Protein 9CB6 (pdb70)

Foldseek 3Di:
DVLLVVLVVCLLVQLLLQLLQLVHNVLSNVLSVVLNVVVVPDDDDPPPVDRSNLVSLLSSLVVCVVDPVPPQDPPQLSLLCCCQVVVDALPSSCSSNVHHSVVSVVSPVSNVVVLLVDDEFEEEEAAQPPVVVVVLQVLNVVSVYHYQYYHPHPVCVVVSCVVPNTQEYEYEPPDDPPCPCVVVQVVVCVVPVVHQYEYEDQCSSVQSDSPDDHHNHYAHPVGDSSNSSSRVSSRVVSTD/DDLLVVLVVCLLVQLLLQLLQVVHSVLSNVLSVVLNVVVVPDPDDPRVVDRNNLVSLLSSLVVCVVDPSVLQPPPQLSLLCCCFVVVDALPSSCSSNVHHSVVSVVSPVSNVVVLLVDDEWEEEEEAQPVVVVVVLQVLSVVSVYHYQYYHNDPVCVVVSCVVPNTQEYEYEPPDDPDPPCPVVQVVVCVSVVLHQYEYEDQCSSVQRPSPHDHHSHYAHPVGDSSNSSSRCSSRSVPGD/DPVVLLVQLPVLLLVQLLLQLLQLVHSVLSNVLSVVLSVVVVPDPDDDPPDGSNLVSLLSSLVVCVVDPSPPQDPPQLSLLCCCQVVVDALPSSCSSNVHHSVVSVVSPVSNVVVQLVDDEWEEEEEAQDVVV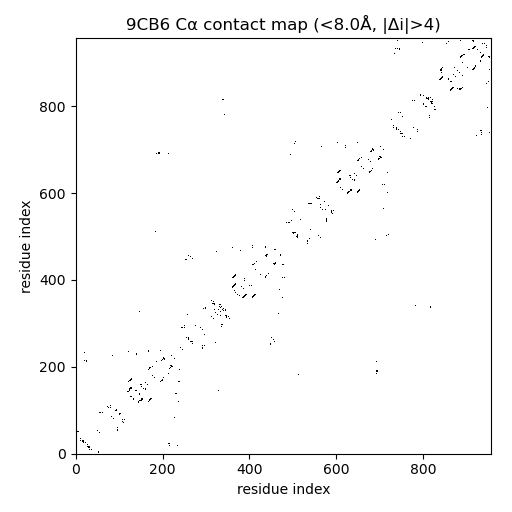VVVLQVLSVVSVYHYQYYHPHPVCVVVSCVVPNTQEYEYEPPDDPPCPCPVVQVVVCVVPVLHQYEYEDQCSSVQSPSPDRHHSHYAHPVGDSSNSSSRCSSRSVSTD/DPLVVLPVLLLVQLLLQLLQLVHNVLSNVLSVVLVVVVVVDPDPDDDSNLVSLLSSLVVCVVDHNPPADPPQLSLLLCCQVVVDALPSSCSSNVHHSVVSVVSPVSNVVVLLVDDEWEEEEAAQDVVVVVVLQVLSVVSVYHYQYYHPHPVCVVVSCVVPNTQEYEYEPPQPPDDVCPVVQVVSCVVPVLHQYEYEEQCSSVQSDSPDDHHNHYAHPVGDSSNSSSRCSSRSVSGD

Secondary structure (DSSP, 8-state):
--HHHHHHTTHHHHHHHHHHHHS-HHHHHHHHHHHHHHHHHS-S-S-SSS-HHHHHHHHHHHHHTT-----SPTTHHHHHHHHHTS---HHHHHHHHTS-HHHHHHHHHHHHHHHTTPPP-EEEEE-SSHHHHHHHHHHHHHTT-EEEEEESSHHHHHHHHHHS--S-EEE-----SSSSTHHHHHHHHHHTTTS-EEEEES-GGGG--TTS---SEEEESSP-HHHHHHHHHHHTTS--/--HHHHHHHTHHHHHHHHHHHHS-HHHHHHHHHHHHHHHHH------TTS-HHHHHHHHHHHHHTT-----SPTTHHHHHHHHHHS---HHHHHHHHTS-HHHHHHHHHHHHHHHTTPPP-EEEEE-SSHHHHHHHHHHHHHTT-EEEEEESSHHHHHHHHHHS--SEEEE-----SSSTTHHHHHHHHHHTTTS-EEEEES-GGGG-SSSS---SEEEESSP-HHHHHHHHHHHHHT--/-TTHHHHTTSSSHHHHHHHHHHHHS-HHHHHHHHHHHHHHHHH------SS-HHHHHHHHHHHHHTT-----SPTTHHHHHHHHHTS---HHHHHHHHTS-HHHHHHHHHHHHHHHHTPPP-EEEEE-SSHHHHHHHHHHHHHTT-EEEEEESSHHHHHHHHHHS--SEEEE-----TTS-THHHHHHHHHHTTTS-EEEEES-GGGG--TTS---SEEEESSP-HHHHHHHHHHHHHT--/--TTTTSSSHHHHHHHHHHHHS-HHHHHHHHHHHHHHHHH-------HHHHHHHHHHHHHHH-----SPTTHHHHHHHHHTS---HHHHHHHHTS-HHHHHHHHHHHHHHHTTPPP-EEEEE-SSHHHHHHHHHHHHHTT-EEEEEESSHHHHHHHHHHS--SEEEE-----SSSSTHHHHHHHHHHTTTS-EEEEES-GGGG-STTS---SEEEESS--HHHHHHHHHHHHHT--

B-factor: mean 59.07, std 18.43, range [18.22, 122.71]

Solvent-accessible surface area: 45504 Å² total; per-residue (Å²): 153,112,46,50,92,35,10,42,69,3,23,31,64,0,40,20,0,0,1,8,18,19,17,99,20,140,43,0,14,49,15,0,36,128,13,21,109,42,49,123,82,65,112,70,108,87,53,218,87,30,105,24,82,19,6,0,0,14,19,0,6,67,74,45,111,186,108,30,86,138,178,47,57,93,61,2,20,24,0,10,3,0,76,11,29,28,55,15,66,25,113,60,0,3,34,0,11,83,40,76,46,125,46,0,41,86,34,20,96,30,1,88,134,17,29,91,121,55,129,69,11,81,0,0,2,4,2,76,73,36,81,28,2,20,27,0,0,18,10,0,38,117,36,46,11,48,2,23,6,5,0,86,63,106,142,49,0,77,126,18,3,140,119,47,104,2,24,0,0,0,0,4,38,74,36,37,82,102,58,87,24,70,66,15,4,45,41,0,29,15,51,4,44,91,23,16,9,0,2,5,6,41,59,18,90,68,14,5,37,35,136,90,47,10,2,13,10,7,0,46,51,125,61,122,84,90,7,0,67,1,7,0,22,8,0,34,109,74,26,140,218,82,41,59,83,38,8,43,72,6,26,32,61,0,36,20,0,0,1,8,18,22,16,97,43,198,28,0,22,34,20,0,35,138,14,18,107,44,45,123,77,60,123,77,118,118,48,124,74,14,26,21,35,0,15,0,0,19,17,0,3,87,56,47,48,175,106,31,85,89,205,57,23,59,17,2,21,24,0,12,2,0,56,14,30,13,12,6,9,33,27,1,0,4,22,0,8,59,11,10,46,69,4,0,44,40,10,18,65,14,1,90,119,32,32,92,135,61,123,71,11,90,0,0,0,5,0,82,77,67,99,41,1,109,53,0,3,56,11,0,140,114,34,46,8,165,18,33,15,54,0,145,69,90,159,29,0,57,100,25,1,171,120,66,102,5,30,0,0,0,0,1,37,70,25,46,95,59,79,90,14,61,99,18,6,61,82,0,32,71,75,2,74,126,22,18,8,0,1,5,5,38,63,17,94,70,7,8,40,34,130,85,73,9,2,15,11,7,0,47,50,122,64,73,84,78,8,0,52,0,7,0,20,9,0,30,109,72,23,150,192,116,137,69,43,32,84,38,7,28,78,6,25,29,64,0,40,20,0,0,1,8,19,19,16,84,37,106,31,0,20,36,16,0,26,132,15,20,88,43,61,116,76,79,133,82,123,74,206,103,36,120,29,90,16,9,0,0,26,17,1,1,102,49,43,116,168,103,39,112,131,208,54,60,89,52,1,22,25,0,10,3,0,78,22,28,30,48,15,68,30,119,59,0,3,30,0,6,78,40,76,51,125,45,0,40,86,34,21,75,27,0,87,147,35,25,92,142,55,124,71,10,84,0,0,2,3,3,73,89,36,124,48,1,105,68,0,16,60,12,0,175,137,30,45,9,127,21,23,16,62,0,132,58,103,145,49,0,56,104,29,2,172,125,52,95,3,18,0,0,0,0,7,32,96,40,52,89,100,73,71,32,75,92,10,7,39,86,4,29,55,66,3,58,86,24,15,8,0,0,4,4,32,62,16,91,85,14,7,40,14,84,61,33,7,2,15,9,9,0,45,83,124,63,156,85,93,10,0,63,1,7,0,19,8,0,28,113,72,24,134,174,187,31,115,43,20,34,89,6,13,30,66,0,48,24,1,1,1,12,20,24,20,88,40,159,22,0,20,32,21,0,33,141,14,31,109,42,40,105,81,69,117,92,190,167,71,84,55,86,14,52,0,0,54,10,1,4,109,55,48,51,176,108,30,121,90,217,56,23,53,16,1,21,25,0,10,3,0,76,10,29,34,54,11,62,24,115,55,0,3,37,0,9,64,11,12,48,72,4,0,35,37,8,16,62,14,0,90,120,32,31,94,128,60,122,61,4,92,0,0,0,3,3,69,85,66,117,12,5,126,63,0,4,55,12,0,158,146,37,45,12,118,19,25,18,78,0,153,55,69,138,68,0,52,144,38,4,204,133,63,114,3,34,0,0,0,0,10,39,85,23,50,86,72,67,94,18,58,105,17,8,60,70,0,29,70,79,1,79,110,25,14,8,0,0,1,4,33,62,21,91,92,10,4,41,42,144,107,76,11,2,14,10,7,0,38,87,117,58,121,96,86,1,0,67,1,7,0,22,8,0,32,117,65,25,135

Radius of gyration: 34.26 Å; Cα contacts (8 Å, |Δi|>4): 1490; chains: 4; bounding box: 87×82×84 Å

InterPro domains:
  IPR001789 Signal transduction response regulator, receiver domain [PF00072] (142-250)
  IPR001789 Signal transduction response regulator, receiver domain [PS50110] (141-255)
  IPR001789 Signal transduction response regulator, receiver domain [SM00448] (140-251)
  IPR011006 CheY-like superfamily [SSF52172] (141-255)
  IPR013324 RNA polymerase sigma factor, region 3/4-like [SSF88659] (79-136)
  IPR014605 Signal transduction response regulator PhyR-like, alphaproteobacteria [NF006623] (6-260)
  IPR014605 Signal transduction response regulator PhyR-like, alphaproteobacteria [PIRSF036400] (6-264)
  IPR050595 Bacterial response regulator [PTHR44591] (138-254)
  IPR053866 PhyR, sigma2 domain [PF22029] (9-63)
  IPR053867 PhyR, sigma4 domain [PF22233] (88-136)

Nearest PDB structures (foldseek):
  5uxw-assembly2_B  TM=8.918E-01  e=5.349E-22  Bartonella quintana str. Toulouse
  4g97-assembly1_A  TM=8.711E-01  e=1.895E-22  Brucella abortus 2308
  5uxv-assembly2_B  TM=8.979E-01  e=7.692E-22  Bartonella quintana str. Toulouse
  3n0r-assembly1_A  TM=8.556E-01  e=5.819E-21  Caulobacter vibrioides
  4qic-assembly1_C  TM=4.355E-01  e=5.632E-14  Bartonella quintana str. Toulouse

Sequence (957 aa):
QTFADAVAASLPHLRRYARALTGEQRTGDAIAARTLEGLIADPSVLERDLEPRLMLFRAFHRTWRREGAARLTPNTREALLLHAIEGFTAQEIGAVMEVPPETAADFIDTALREMAESVAGRVMIIEDEAIIAMDIAAIVREMGHRVTGIARTRFEAVRLAREERPDLILADIQLADNSSGIDAVNEILAEFADLPVIFITAFPERLLTGERPEPAFLITKPYREEQVRSAVSQAMFFASQTFADAVAASLPHLRRYARALTGEQRTGDAIAARTLEGLIADPSVLERDLEPRLMLFRAFHRTWRREGAARLTPNTREALLLHAIEGFTAQEIGAVMEVPPETAADFIDTALREMAESVAGRVMIIEDEAIIAMDIAAIVREMGHRVTGIARTRFEAVRLAREERPDLILADIQLADNSSGIDAVNEILAEFADLPVIFITAFPERLLTGERPEPAFLITKPYREEQVRSAVSQAMFFASMPQTFADAVAASLPHLRRYARALTGEQRTGDAIAARTLEGLIADPSVERDLEPRLMLFRAFHRTWRREGAARLTPNTREALLLHAIEGFTAQEIGAVMEVPPETAADFIDTALREMAESVAGRVMIIEDEAIIAMDIAAIVREMGHRVTGIARTRFEAVRLAREERPDLILADIQLADNSSGIDAVNEILAEFADLPVIFITAFPERLLTGERPEPAFLITKPYREEQVRSAVSQAMFFASTFADAVAASLPHLRRYARALTGEQRTGDAIAARTLEGLIADPSVDLEPRLMLFRAFHRTWRREGAARLTPNTREALLLHAIEGFTAQEIGAVMEVPPETAADFIDTALREMAESVAGRVMIIEDEAIIAMDIAAIVREMGHRVTGIARTRFEAVRLAREERPDLILADIQLADNSSGIDAVNEILAEFADLPVIFITAFPERLLTGERPEPAFLITKPYREEQVRSAVSQAMFFAS

Organism: NCBI:txid1123069

Structure (mmCIF, N/CA/C/O backbone):
data_9CB6
#
_entry.id   9CB6
#
_cell.length_a   60.101
_cell.length_b   149.543
_cell.length_c   73.564
_cell.angle_alpha   90.000
_cell.angle_beta   101.240
_cell.angle_gamma   90.000
#
_symmetry.space_group_name_H-M   'P 1 21 1'
#
loop_
_entity.id
_entity.type
_entity.pdbx_description
1 polymer 'Response regulator receiver protein'
2 water water
#
loop_
_atom_site.group_PDB
_atom_site.id
_atom_site.type_symbol
_atom_site.label_atom_id
_atom_site.label_alt_id
_atom_site.label_comp_id
_atom_site.label_asym_id
_atom_site.label_entity_id
_atom_site.label_seq_id
_atom_site.pdbx_PDB_ins_code
_atom_site.Cartn_x
_atom_site.Cartn_y
_atom_site.Cartn_z
_atom_site.occupancy
_atom_site.B_iso_or_equiv
_atom_site.auth_seq_id
_atom_site.auth_comp_id
_atom_site.auth_asym_id
_atom_site.auth_atom_id
_atom_site.pdbx_PDB_model_num
ATOM 1 N N . GLN A 1 6 ? 12.60200 25.54200 -26.04100 1.000 56.50326 3 GLN A N 1
ATOM 2 C CA . GLN A 1 6 ? 13.41800 25.93900 -27.18300 1.000 73.58133 3 GLN A CA 1
ATOM 3 C C . GLN A 1 6 ? 13.23400 27.44600 -27.42500 1.000 74.47874 3 GLN A C 1
ATOM 4 O O . GLN A 1 6 ? 13.78700 28.01200 -28.37000 1.000 82.02455 3 GLN A O 1
ATOM 10 N N . THR A 1 7 ? 12.46800 28.09400 -26.53800 1.000 69.12412 4 THR A N 1
ATOM 11 C CA . THR A 1 7 ? 12.02100 29.47900 -26.69800 1.000 76.25857 4 THR A CA 1
ATOM 12 C C . THR A 1 7 ? 11.02900 29.55600 -27.85500 1.000 78.37960 4 THR A C 1
ATOM 13 O O . THR A 1 7 ? 10.05600 30.31500 -27.80200 1.000 79.06893 4 THR A O 1
ATOM 17 N N . PHE A 1 8 ? 11.26600 28.76100 -28.89900 1.000 75.33495 5 PHE A N 1
ATOM 18 C CA . PHE A 1 8 ? 10.26900 28.55100 -29.93900 1.000 68.26750 5 PHE A CA 1
ATOM 19 C C . PHE A 1 8 ? 9.15700 27.64000 -29.43700 1.000 61.97257 5 PHE A C 1
ATOM 20 O O . PHE A 1 8 ? 7.97400 27.99500 -29.48300 1.000 71.31854 5 PHE A O 1
ATOM 28 N N . ALA A 1 9 ? 9.52500 26.44600 -28.96200 1.000 62.38294 6 ALA A N 1
ATOM 29 C CA . ALA A 1 9 ? 8.53600 25.54600 -28.38100 1.000 57.15268 6 ALA A CA 1
ATOM 30 C C . ALA A 1 9 ? 7.81400 26.20000 -27.21300 1.000 65.58752 6 ALA A C 1
ATOM 31 O O . ALA A 1 9 ? 6.66600 25.85200 -26.91700 1.000 69.84251 6 ALA A O 1
ATOM 33 N N . ASP A 1 10 ? 8.47000 27.14800 -26.54000 1.000 65.58813 7 ASP A N 1
ATOM 34 C CA . ASP A 1 10 ? 7.78200 27.95000 -25.53800 1.000 69.71505 7 ASP A CA 1
ATOM 35 C C . ASP A 1 10 ? 6.89600 29.00000 -26.19600 1.000 65.01186 7 ASP A C 1
ATOM 36 O O . ASP A 1 10 ? 5.81100 29.31000 -25.69100 1.000 65.33748 7 ASP A O 1
ATOM 41 N N . ALA A 1 11 ? 7.34100 29.55400 -27.32900 1.000 68.12459 8 ALA A N 1
ATOM 42 C CA . ALA A 1 11 ? 6.53900 30.55300 -28.02800 1.000 58.88783 8 ALA A CA 1
ATOM 43 C C . ALA A 1 11 ? 5.25900 29.95000 -28.58200 1.000 55.42034 8 ALA A C 1
ATOM 44 O O . ALA A 1 11 ? 4.27200 30.66700 -28.78400 1.000 52.80396 8 ALA A O 1
ATOM 46 N N . VAL A 1 12 ? 5.25600 28.64300 -28.84200 1.000 53.66959 9 VAL A N 1
ATOM 47 C CA . VAL A 1 12 ? 4.04300 27.98900 -29.31500 1.000 51.52436 9 VAL A CA 1
ATOM 48 C C . VAL A 1 12 ? 3.05700 27.80700 -28.16700 1.000 52.36349 9 VAL A C 1
ATOM 49 O O . VAL A 1 12 ? 1.85700 28.05500 -28.32100 1.000 55.28610 9 VAL A O 1
ATOM 53 N N . ALA A 1 13 ? 3.54700 27.39500 -26.99400 1.000 52.32099 10 ALA A N 1
ATOM 54 C CA . ALA A 1 13 ? 2.68200 27.29000 -25.82600 1.000 47.46395 10 ALA A CA 1
ATOM 55 C C . ALA A 1 13 ? 2.20400 28.65100 -25.34200 1.000 51.20369 10 ALA A C 1
ATOM 56 O O . ALA A 1 13 ? 1.16800 28.73000 -24.67500 1.000 55.00833 10 ALA A O 1
ATOM 58 N N . ALA A 1 14 ? 2.93400 29.72200 -25.66400 1.000 44.51852 11 ALA A N 1
ATOM 59 C CA . ALA A 1 14 ? 2.50600 31.06100 -25.28100 1.000 47.17021 11 ALA A CA 1
ATOM 60 C C . ALA A 1 14 ? 1.32700 31.55100 -26.11200 1.000 48.33916 11 ALA A C 1
ATOM 61 O O . ALA A 1 14 ? 0.66400 32.51500 -25.71600 1.000 55.41052 11 ALA A O 1
ATOM 63 N N . SER A 1 15 ? 1.05400 30.91500 -27.25000 1.000 43.89645 12 SER A N 1
ATOM 64 C CA . SER A 1 15 ? -0.09700 31.24100 -28.08000 1.000 49.28010 12 SER A CA 1
ATOM 65 C C . SER A 1 15 ? -1.29000 30.33700 -27.80600 1.000 51.41483 12 SER A C 1
ATOM 66 O O . SER A 1 15 ? -2.31700 30.46300 -28.48000 1.000 53.81498 12 SER A O 1
ATOM 69 N N . LEU A 1 16 ? -1.17200 29.43000 -26.83600 1.000 46.37124 13 LEU A N 1
ATOM 70 C CA . LEU A 1 16 ? -2.28400 28.54500 -26.49900 1.000 44.14913 13 LEU A CA 1
ATOM 71 C C . LEU A 1 16 ? -3.55300 29.28400 -26.07900 1.000 52.85901 13 LEU A C 1
ATOM 72 O O . LEU A 1 16 ? -4.64200 28.85300 -26.49600 1.000 52.67069 13 LEU A O 1
ATOM 77 N N . PRO A 1 17 ? -3.51100 30.35800 -25.27400 1.000 52.16198 14 PRO A N 1
ATOM 78 C CA . PRO A 1 17 ? -4.77000 31.06900 -24.98400 1.000 48.40622 14 PRO A CA 1
ATOM 79 C C . PRO A 1 17 ? -5.41500 31.65900 -26.22400 1.000 46.35248 14 PRO A C 1
ATOM 80 O O . PRO A 1 17 ? -6.64900 31.69700 -26.32000 1.000 44.36668 14 PRO A O 1
ATOM 84 N N . HIS A 1 18 ? -4.60800 32.11800 -27.18200 1.000 50.01072 15 HIS A N 1
ATOM 85 C CA . HIS A 1 18 ? -5.15900 32.62500 -28.43400 1.000 48.70982 15 HIS A CA 1
ATOM 86 C C . HIS A 1 18 ? -5.89200 31.52900 -29.19600 1.000 44.16677 15 HIS A C 1
ATOM 87 O O . HIS A 1 18 ? -6.91400 31.78700 -29.84300 1.000 45.33620 15 HIS A O 1
ATOM 94 N N . LEU A 1 19 ? -5.38500 30.29500 -29.13100 1.000 39.52859 16 LEU A N 1
ATOM 95 C CA . LEU A 1 19 ? -6.05700 29.19000 -29.80600 1.000 40.07936 16 LEU A CA 1
ATOM 96 C C . LEU A 1 19 ? -7.30700 28.75400 -29.05500 1.000 46.77852 16 LEU A C 1
ATOM 97 O O . LEU A 1 19 ? -8.29200 28.34600 -29.68100 1.000 47.58039 16 LEU A O 1
ATOM 102 N N . ARG A 1 20 ? -7.28500 28.82500 -27.72100 1.000 50.64498 17 ARG A N 1
ATOM 103 C CA . ARG A 1 20 ? -8.47700 28.50600 -26.94300 1.000 45.63462 17 ARG A CA 1
ATOM 104 C C . ARG A 1 20 ? -9.64000 29.40700 -27.34000 1.000 43.27473 17 ARG A C 1
ATOM 105 O O . ARG A 1 20 ? -10.76600 28.93800 -27.53500 1.000 39.78768 17 ARG A O 1
ATOM 113 N N . ARG A 1 21 ? -9.37600 30.70800 -27.48000 1.000 40.50956 18 ARG A N 1
ATOM 114 C CA . ARG A 1 21 ? -10.40600 31.64300 -27.92500 1.000 44.01368 18 ARG A CA 1
ATOM 115 C C . ARG A 1 21 ? -10.95300 31.24900 -29.29100 1.000 45.01071 18 ARG A C 1
ATOM 116 O O . ARG A 1 21 ? -12.17200 31.17000 -29.48800 1.000 41.28780 18 ARG A O 1
ATOM 124 N N . TYR A 1 22 ? -10.05900 30.99000 -30.24700 1.000 45.40228 19 TYR A N 1
ATOM 125 C CA . TYR A 1 22 ? -10.48400 30.64900 -31.60100 1.000 41.19271 19 TYR A CA 1
ATOM 126 C C . TYR A 1 22 ? -11.24200 29.32700 -31.63100 1.000 44.22525 19 TYR A C 1
ATOM 127 O O . TYR A 1 22 ? -12.22400 29.18200 -32.36900 1.000 49.22054 19 TYR A O 1
ATOM 136 N N . ALA A 1 23 ? -10.80600 28.35100 -30.83000 1.000 39.38381 20 ALA A N 1
ATOM 137 C CA . ALA A 1 23 ? -11.48600 27.05900 -30.80700 1.000 43.15460 20 ALA A CA 1
ATOM 138 C C . ALA A 1 23 ? -12.82300 27.14700 -30.07900 1.000 49.89186 20 ALA A C 1
ATOM 139 O O . ALA A 1 23 ? -13.78800 26.47600 -30.46200 1.000 40.37499 20 ALA A O 1
ATOM 141 N N . ARG A 1 24 ? -12.89800 27.96300 -29.02200 1.000 51.05685 21 ARG A N 1
ATOM 142 C CA . ARG A 1 24 ? -14.16200 28.13700 -28.31200 1.000 49.47476 21 ARG A CA 1
ATOM 143 C C . ARG A 1 24 ? -15.22300 28.75200 -29.21600 1.000 47.63497 21 ARG A C 1
ATOM 144 O O . ARG A 1 24 ? -16.40200 28.39000 -29.13800 1.000 44.79629 21 ARG A O 1
ATOM 152 N N . ALA A 1 25 ? -14.82200 29.69000 -30.07800 1.000 46.49573 22 ALA A N 1
ATOM 153 C CA . ALA A 1 25 ? -15.78600 30.35800 -30.94500 1.000 42.58597 22 ALA A CA 1
ATOM 154 C C . ALA A 1 25 ? -16.31500 29.41700 -32.02000 1.000 44.70134 22 ALA A C 1
ATOM 155 O O . ALA A 1 25 ? -17.51100 29.43700 -32.33400 1.000 47.41962 22 ALA A O 1
ATOM 157 N N . LEU A 1 26 ? -15.44300 28.58400 -32.59300 1.000 48.70790 23 LEU A N 1
ATOM 158 C CA . LEU A 1 26 ? -15.87100 27.68300 -33.65900 1.000 48.60592 23 LEU A CA 1
ATOM 159 C C . LEU A 1 26 ? -16.77500 26.57400 -33.13800 1.000 45.57951 23 LEU A C 1
ATOM 160 O O . LEU A 1 26 ? -17.60800 26.05300 -33.88800 1.000 50.60225 23 LEU A O 1
ATOM 165 N N . THR A 1 27 ? -16.63000 26.19700 -31.86800 1.000 46.30988 24 THR A N 1
ATOM 166 C CA . THR A 1 27 ? -17.44200 25.13600 -31.29000 1.000 44.33650 24 THR A CA 1
ATOM 167 C C . THR A 1 27 ? -18.56600 25.64900 -30.40200 1.000 50.20224 24 THR A C 1
ATOM 168 O O . THR A 1 27 ? -19.47800 24.87900 -30.08000 1.000 49.45414 24 THR A O 1
ATOM 172 N N . GLY A 1 28 ? -18.52300 26.91600 -29.99500 1.000 48.32961 25 GLY A N 1
ATOM 173 C CA . GLY A 1 28 ? -19.57800 27.47700 -29.17500 1.000 46.84254 25 GLY A CA 1
ATOM 174 C C . GLY A 1 28 ? -19.59000 27.02700 -27.73300 1.000 45.42589 25 GLY A C 1
ATOM 175 O O . GLY A 1 28 ? -20.53500 27.35100 -27.00800 1.000 55.15825 25 GLY A O 1
ATOM 176 N N . GLU A 1 29 ? -18.57200 26.29200 -27.29000 1.000 46.74182 26 GLU A N 1
ATOM 177 C CA . GLU A 1 29 ? -18.50000 25.79900 -25.92200 1.000 54.33310 26 GLU A CA 1
ATOM 178 C C . GLU A 1 29 ? -17.08600 25.97800 -25.39500 1.000 48.39074 26 GLU A C 1
ATOM 179 O O . GLU A 1 29 ? -16.11700 25.84900 -26.14800 1.000 53.15833 26 GLU A O 1
ATOM 185 N N . GLN A 1 30 ? -16.96900 26.27600 -24.09900 1.000 48.84096 27 GLN A N 1
ATOM 186 C CA . GLN A 1 30 ? -15.64700 26.35000 -23.48400 1.000 50.28384 27 GLN A CA 1
ATOM 187 C C . GLN A 1 30 ? -15.01800 24.96700 -23.37400 1.000 51.47001 27 GLN A C 1
ATOM 188 O O . GLN A 1 30 ? -13.86800 24.76400 -23.78200 1.000 53.94667 27 GLN A O 1
ATOM 194 N N . ARG A 1 31 ? -15.76100 24.00800 -22.81300 1.000 49.23675 28 ARG A N 1
ATOM 195 C CA . ARG A 1 31 ? -15.24400 22.65600 -22.61300 1.000 56.26997 28 ARG A CA 1
ATOM 196 C C . ARG A 1 31 ? -14.67000 22.08300 -23.90100 1.000 57.71025 28 ARG A C 1
ATOM 197 O O . ARG A 1 31 ? -13.53400 21.59600 -23.92900 1.000 55.74001 28 ARG A O 1
ATOM 205 N N . THR A 1 32 ? -15.44600 22.14100 -24.98200 1.000 60.20255 29 THR A N 1
ATOM 206 C CA . THR A 1 32 ? -15.00900 21.54500 -26.23800 1.000 55.13701 29 THR A CA 1
ATOM 207 C C . THR A 1 32 ? -13.84800 22.32300 -26.84700 1.000 55.32501 29 THR A C 1
ATOM 208 O O . THR A 1 32 ? -12.90000 21.72600 -27.37300 1.000 55.70400 29 THR A O 1
ATOM 212 N N . GLY A 1 33 ? -13.89700 23.65400 -26.77400 1.000 51.64666 30 GLY A N 1
ATOM 213 C CA . GLY A 1 33 ? -12.82500 24.45500 -27.34500 1.000 56.62925 30 GLY A CA 1
ATOM 214 C C . GLY A 1 33 ? -11.49500 24.22800 -26.65300 1.000 62.55119 30 GLY A C 1
ATOM 215 O O . GLY A 1 33 ? -10.45900 24.07500 -27.30400 1.000 61.58683 30 GLY A O 1
ATOM 216 N N . ASP A 1 34 ? -11.50700 24.19700 -25.31700 1.000 56.31520 31 ASP A N 1
ATOM 217 C CA . ASP A 1 34 ? -10.26900 23.99700 -24.57100 1.000 49.00232 31 ASP A CA 1
ATOM 218 C C . ASP A 1 34 ? -9.69100 22.60900 -24.81100 1.000 53.72997 31 ASP A C 1
ATOM 219 O O . ASP A 1 34 ? -8.46800 22.44700 -24.90000 1.000 52.91714 31 ASP A O 1
ATOM 224 N N . ALA A 1 35 ? -10.55300 21.59500 -24.91600 1.000 58.18210 32 ALA A N 1
ATOM 225 C CA . ALA A 1 35 ? -10.07700 20.23300 -25.13400 1.000 49.70689 32 ALA A CA 1
ATOM 226 C C . ALA A 1 35 ? -9.33300 20.11800 -26.45900 1.000 57.37860 32 ALA A C 1
ATOM 227 O O . ALA A 1 35 ? -8.24800 19.52900 -26.52800 1.000 67.44824 32 ALA A O 1
ATOM 229 N N . ILE A 1 36 ? -9.90300 20.68300 -27.52600 1.000 60.74681 33 ILE A N 1
ATOM 230 C CA . ILE A 1 36 ? -9.25800 20.61600 -28.83200 1.000 54.69937 33 ILE A CA 1
ATOM 231 C C . ILE A 1 36 ? -7.98500 21.45500 -28.84400 1.000 55.25783 33 ILE A C 1
ATOM 232 O O . ILE A 1 36 ? -6.97500 21.06500 -29.44300 1.000 55.77776 33 ILE A O 1
ATOM 237 N N . ALA A 1 37 ? -8.00700 22.61300 -28.17800 1.000 51.30708 34 ALA A N 1
ATOM 238 C CA . ALA A 1 37 ? -6.81900 23.46000 -28.13300 1.000 49.41291 34 ALA A CA 1
ATOM 239 C C . ALA A 1 37 ? -5.67500 22.77200 -27.39800 1.000 49.83151 34 ALA A C 1
ATOM 240 O O . ALA A 1 37 ? -4.51100 22.89700 -27.79400 1.000 46.29175 34 ALA A O 1
ATOM 242 N N . ALA A 1 38 ? -5.98600 22.04100 -26.32600 1.000 60.37310 35 ALA A N 1
ATOM 243 C CA . ALA A 1 38 ? -4.94100 21.33300 -25.59400 1.000 54.51070 35 ALA A CA 1
ATOM 244 C C . ALA A 1 38 ? -4.38700 20.17100 -26.40800 1.000 58.00412 35 ALA A C 1
ATOM 245 O O . ALA A 1 38 ? -3.17000 19.95100 -26.43800 1.000 59.06092 35 ALA A O 1
ATOM 247 N N . ARG A 1 39 ? -5.26400 19.41800 -27.08000 1.000 53.15703 36 ARG A N 1
ATOM 248 C CA . ARG A 1 39 ? -4.81000 18.28500 -27.88000 1.000 58.25244 36 ARG A CA 1
ATOM 249 C C . ARG A 1 39 ? -3.96300 18.73400 -29.06400 1.000 53.25639 36 ARG A C 1
ATOM 250 O O . ARG A 1 39 ? -3.10700 17.97600 -29.53500 1.000 50.26511 36 ARG A O 1
ATOM 258 N N . THR A 1 40 ? -4.18000 19.95800 -29.55200 1.000 54.38087 37 THR A N 1
ATOM 259 C CA . THR A 1 40 ? -3.35500 20.47900 -30.63800 1.000 48.10161 37 THR A CA 1
ATOM 260 C C . THR A 1 40 ? -1.92400 20.72300 -30.17300 1.000 50.50109 37 THR A C 1
ATOM 261 O O . THR A 1 40 ? -0.96900 20.39700 -30.88800 1.000 59.07980 37 THR A O 1
ATOM 265 N N . LEU A 1 41 ? -1.75500 21.29500 -28.97800 1.000 55.32799 38 LEU A N 1
ATOM 266 C CA . LEU A 1 41 ? -0.41200 21.51700 -28.45100 1.000 55.59895 38 LEU A CA 1
ATOM 267 C C . LEU A 1 41 ? 0.26200 20.20100 -28.08500 1.000 57.63370 38 LEU A C 1
ATOM 268 O O . LEU A 1 41 ? 1.46600 20.03200 -28.31100 1.000 66.32802 38 LEU A O 1
ATOM 273 N N . GLU A 1 42 ? -0.49600 19.26600 -27.50800 1.000 57.69773 39 GLU A N 1
ATOM 274 C CA . GLU A 1 42 ? 0.04900 17.95100 -27.18600 1.000 60.36680 39 GLU A CA 1
ATOM 275 C C . GLU A 1 42 ? 0.65300 17.29200 -28.42000 1.000 65.59943 39 GLU A C 1
ATOM 276 O O . GLU A 1 42 ? 1.78000 16.78500 -28.38300 1.000 72.64785 39 GLU A O 1
ATOM 282 N N . GLY A 1 43 ? -0.08600 17.30200 -29.53100 1.000 59.04696 40 GLY A N 1
ATOM 283 C CA . GLY A 1 43 ? 0.41600 16.68500 -30.74800 1.000 55.39736 40 GLY A CA 1
ATOM 284 C C . GLY A 1 43 ? 1.61700 17.41000 -31.32400 1.000 65.81400 40 GLY A C 1
ATOM 285 O O . GLY A 1 43 ? 2.52200 16.78400 -31.88300 1.000 70.59039 40 GLY A O 1
ATOM 286 N N . LEU A 1 44 ? 1.64100 18.74000 -31.20300 1.000 61.89376 41 LEU A N 1
ATOM 287 C CA . LEU A 1 44 ? 2.79500 19.50100 -31.67000 1.000 65.22616 41 LEU A CA 1
ATOM 288 C C . LEU A 1 44 ? 4.03300 19.19000 -30.83800 1.000 73.69278 41 LEU A C 1
ATOM 289 O O . LEU A 1 44 ? 5.14200 19.08500 -31.37700 1.000 83.51970 41 LEU A O 1
ATOM 294 N N . ILE A 1 45 ? 3.86300 19.03600 -29.52300 1.000 66.46264 42 ILE A N 1
ATOM 295 C CA . ILE A 1 45 ? 4.98700 18.69000 -28.65800 1.000 72.12873 42 ILE A CA 1
ATOM 296 C C . ILE A 1 45 ? 5.46200 17.27000 -28.93800 1.000 76.96889 42 ILE A C 1
ATOM 297 O O . ILE A 1 45 ? 6.66700 17.01800 -29.06300 1.000 80.65141 42 ILE A O 1
ATOM 302 N N . ALA A 1 46 ? 4.52600 16.32200 -29.04200 1.000 69.70693 43 ALA A N 1
ATOM 303 C CA . ALA A 1 46 ? 4.88700 14.93100 -29.29000 1.000 75.05687 43 ALA A CA 1
ATOM 304 C C . ALA A 1 46 ? 5.60600 14.74200 -30.61800 1.000 81.01226 43 ALA A C 1
ATOM 305 O O . ALA A 1 46 ? 6.34200 13.76300 -30.77700 1.000 82.14871 43 ALA A O 1
ATOM 307 N N . ASP A 1 47 ? 5.40600 15.64100 -31.57200 1.000 83.90045 44 ASP A N 1
ATOM 308 C CA . ASP A 1 47 ? 6.08600 15.52900 -32.85600 1.000 89.00939 44 ASP A CA 1
ATOM 309 C C . ASP A 1 47 ? 7.55800 15.88800 -32.69700 1.000 92.28527 44 ASP A C 1
ATOM 310 O O . ASP A 1 47 ? 7.87500 16.96100 -32.17100 1.000 86.23737 44 ASP A O 1
ATOM 315 N N . PRO A 1 48 ? 8.48000 15.02700 -33.11900 1.000 102.04185 45 PRO A N 1
ATOM 316 C CA . PRO A 1 48 ? 9.89900 15.40600 -33.08000 1.000 101.51084 45 PRO A CA 1
ATOM 317 C C . PRO A 1 48 ? 10.32100 16.26800 -34.26600 1.000 104.72493 45 PRO A C 1
ATOM 318 O O . PRO A 1 48 ? 10.48600 15.75500 -35.37900 1.000 95.24921 45 PRO A O 1
ATOM 322 N N . SER A 1 49 ? 10.48700 17.57400 -34.03300 1.000 109.05743 46 SER A N 1
ATOM 323 C CA . SER A 1 49 ? 11.00100 18.51700 -35.02600 1.000 102.29310 46 SER A CA 1
ATOM 324 C C . SER A 1 49 ? 10.21500 18.45200 -36.33200 1.000 104.11840 46 SER A C 1
ATOM 325 O O . SER A 1 49 ? 9.06100 18.00800 -36.34800 1.000 101.49772 46 SER A O 1
ATOM 328 N N . VAL A 1 50 ? 10.83400 18.91700 -37.42400 1.000 103.07533 47 VAL A N 1
ATOM 329 C CA . VAL A 1 50 ? 10.27300 18.87300 -38.77500 1.000 106.93126 47 VAL A CA 1
ATOM 330 C C . VAL A 1 50 ? 9.07200 19.80900 -38.88000 1.000 108.43956 47 VAL A C 1
ATOM 331 O O . VAL A 1 50 ? 8.36900 20.05200 -37.89200 1.000 112.54243 47 VAL A O 1
ATOM 335 N N . LEU A 1 51 ? 8.85800 20.37300 -40.07300 1.000 101.45411 48 LEU A N 1
ATOM 336 C CA . LEU A 1 51 ? 7.72900 21.25100 -40.37600 1.000 95.13659 48 LEU A CA 1
ATOM 337 C C . LEU A 1 51 ? 7.81100 22.56500 -39.60500 1.000 93.95312 48 LEU A C 1
ATOM 338 O O . LEU A 1 51 ? 6.98300 23.45900 -39.80600 1.000 85.63061 48 LEU A O 1
ATOM 343 N N . GLU A 1 52 ? 8.79800 22.68900 -38.72000 1.000 104.52125 49 GLU A N 1
ATOM 344 C CA . GLU A 1 52 ? 9.07000 23.94600 -38.04200 1.000 95.40560 49 GLU A CA 1
ATOM 345 C C . GLU A 1 52 ? 9.84400 24.87200 -38.97600 1.000 91.01380 49 GLU A C 1
ATOM 346 O O . GLU A 1 52 ? 10.12300 24.53700 -40.13100 1.000 96.60816 49 GLU A O 1
ATOM 352 N N . ARG A 1 53 ? 10.19000 26.06300 -38.47500 1.000 91.43561 50 ARG A N 1
ATOM 353 C CA . ARG A 1 53 ? 10.80600 27.14100 -39.25400 1.000 96.01114 50 ARG A CA 1
ATOM 354 C C . ARG A 1 53 ? 9.91600 27.55500 -40.42500 1.000 91.06522 50 ARG A C 1
ATOM 355 O O . ARG A 1 53 ? 9.94000 28.71700 -40.84600 1.000 87.04208 50 ARG A O 1
ATOM 363 N N . ASP A 1 54 ? 9.15300 26.60000 -40.96800 1.000 88.03546 51 ASP A N 1
ATOM 364 C CA . ASP A 1 54 ? 8.13900 26.86600 -41.98000 1.000 84.28856 51 ASP A CA 1
ATOM 365 C C . ASP A 1 54 ? 7.29400 28.08600 -41.63900 1.000 84.01847 51 ASP A C 1
ATOM 366 O O . ASP A 1 54 ? 7.06700 28.95600 -42.48600 1.000 90.16267 51 ASP A O 1
ATOM 371 N N . LEU A 1 55 ? 6.82900 28.17300 -40.39300 1.000 69.06591 52 LEU A N 1
ATOM 372 C CA . LEU A 1 55 ? 5.88400 29.20800 -40.01000 1.000 59.05624 52 LEU A CA 1
ATOM 373 C C . LEU A 1 55 ? 6.27900 29.82600 -38.67500 1.000 59.84959 52 LEU A C 1
ATOM 374 O O . LEU A 1 55 ? 7.04300 29.25300 -37.89300 1.000 70.13392 52 LEU A O 1
ATOM 379 N N . GLU A 1 56 ? 5.74200 31.02100 -38.44200 1.000 59.93885 53 GLU A N 1
ATOM 380 C CA . GLU A 1 56 ? 5.86000 31.70800 -37.16900 1.000 54.81899 53 GLU A CA 1
ATOM 381 C C . GLU A 1 56 ? 5.12500 30.90900 -36.09000 1.000 54.06876 53 GLU A C 1
ATOM 382 O O . GLU A 1 56 ? 4.12500 30.24700 -36.38100 1.000 49.17715 53 GLU A O 1
ATOM 388 N N . PRO A 1 57 ? 5.61100 30.93900 -34.84100 1.000 59.94307 54 PRO A N 1
ATOM 389 C CA . PRO A 1 57 ? 5.04000 30.04800 -33.80900 1.000 56.89059 54 PRO A CA 1
ATOM 390 C C . PRO A 1 57 ? 3.52300 30.07800 -33.69600 1.000 50.68493 54 PRO A C 1
ATOM 391 O O . PRO A 1 57 ? 2.89100 29.01500 -33.62900 1.000 53.17356 54 PRO A O 1
ATOM 395 N N . ARG A 1 58 ? 2.91700 31.26700 -33.67600 1.000 51.49369 55 ARG A N 1
ATOM 396 C CA . ARG A 1 58 ? 1.46500 31.35300 -33.54600 1.000 45.09470 55 ARG A CA 1
ATOM 397 C C . ARG A 1 58 ? 0.76500 30.71700 -34.74100 1.000 45.05693 55 ARG A C 1
ATOM 398 O O . ARG A 1 58 ? -0.14000 29.89000 -34.57700 1.000 42.61339 55 ARG A O 1
ATOM 406 N N . LEU A 1 59 ? 1.17500 31.09400 -35.95500 1.000 47.45157 56 LEU A N 1
ATOM 407 C CA . LEU A 1 59 ? 0.52800 30.57300 -37.15600 1.000 43.17674 56 LEU A CA 1
ATOM 408 C C . LEU A 1 59 ? 0.65100 29.05700 -37.24100 1.000 45.00608 56 LEU A C 1
ATOM 409 O O . LEU A 1 59 ? -0.26700 28.37800 -37.71400 1.000 46.33071 56 LEU A O 1
ATOM 414 N N . MET A 1 60 ? 1.78200 28.51000 -36.78800 1.000 44.45880 57 MET A N 1
ATOM 415 C CA . MET A 1 60 ? 1.98100 27.06600 -36.85000 1.000 49.71152 57 MET A CA 1
ATOM 416 C C . MET A 1 60 ? 1.01800 26.33600 -35.92500 1.000 52.01509 57 MET A C 1
ATOM 417 O O . MET A 1 60 ? 0.49800 25.27100 -36.27700 1.000 49.86728 57 MET A O 1
ATOM 422 N N . LEU A 1 61 ? 0.76200 26.89700 -34.74100 1.000 52.72990 58 LEU A N 1
ATOM 423 C CA . LEU A 1 61 ? -0.21000 26.29800 -33.83200 1.000 44.68973 58 LEU A CA 1
ATOM 424 C C . LEU A 1 61 ? -1.61500 26.35200 -34.41900 1.000 49.35569 58 LEU A C 1
ATOM 425 O O . LEU A 1 61 ? -2.36500 25.37100 -34.34100 1.000 49.77092 58 LEU A O 1
ATOM 430 N N . PHE A 1 62 ? -1.98700 27.48800 -35.01600 1.000 49.66247 59 PHE A N 1
ATOM 431 C CA . PHE A 1 62 ? -3.28900 27.59100 -35.66800 1.000 43.97499 59 PHE A CA 1
ATOM 432 C C . PHE A 1 62 ? -3.37300 26.66800 -36.87700 1.000 50.31701 59 PHE A C 1
ATOM 433 O O . PHE A 1 62 ? -4.42800 26.08200 -37.14600 1.000 49.36659 59 PHE A O 1
ATOM 441 N N . ARG A 1 63 ? -2.27200 26.53500 -37.62200 1.000 46.56857 60 ARG A N 1
ATOM 442 C CA . ARG A 1 63 ? -2.24900 25.61200 -38.75100 1.000 41.94795 60 ARG A CA 1
ATOM 443 C C . ARG A 1 63 ? -2.41600 24.17200 -38.28600 1.000 47.62024 60 ARG A C 1
ATOM 444 O O . ARG A 1 63 ? -3.12400 23.38400 -38.92400 1.000 61.50018 60 ARG A O 1
ATOM 452 N N . ALA A 1 64 ? -1.76900 23.80800 -37.17500 1.000 43.33525 61 ALA A N 1
ATOM 453 C CA . ALA A 1 64 ? -1.94800 22.47100 -36.62000 1.000 48.36339 61 ALA A CA 1
ATOM 454 C C . ALA A 1 64 ? -3.40200 22.22700 -36.23600 1.000 53.25804 61 ALA A C 1
ATOM 455 O O . ALA A 1 64 ? -3.92500 21.12200 -36.42300 1.000 50.32841 61 ALA A O 1
ATOM 457 N N . PHE A 1 65 ? -4.06800 23.25200 -35.69900 1.000 54.71420 62 PHE A N 1
ATOM 458 C CA . PHE A 1 65 ? -5.48700 23.14000 -35.37800 1.000 52.60162 62 PHE A CA 1
ATOM 459 C C . PHE A 1 65 ? -6.31200 22.85400 -36.62600 1.000 51.09413 62 PHE A C 1
ATOM 460 O O . PHE A 1 65 ? -7.17400 21.96800 -36.62700 1.000 47.76644 62 PHE A O 1
ATOM 468 N N . HIS A 1 66 ? -6.05800 23.60100 -37.70200 1.000 51.56689 63 HIS A N 1
ATOM 469 C CA . HIS A 1 66 ? -6.88200 23.48500 -38.90000 1.000 53.80807 63 HIS A CA 1
ATOM 470 C C . HIS A 1 66 ? -6.72300 22.12200 -39.56100 1.000 58.62973 63 HIS A C 1
ATOM 471 O O . HIS A 1 66 ? -7.68300 21.58800 -40.12700 1.000 64.37497 63 HIS A O 1
ATOM 478 N N . ARG A 1 67 ? -5.51800 21.54800 -39.50700 1.000 51.21459 64 ARG A N 1
ATOM 479 C CA . ARG A 1 67 ? -5.30700 20.22600 -40.08700 1.000 58.59624 64 ARG A CA 1
ATOM 480 C C . ARG A 1 67 ? -6.21000 19.18900 -39.43200 1.000 58.42695 64 ARG A C 1
ATOM 481 O O . ARG A 1 67 ? -6.72700 18.29100 -40.10600 1.000 63.78276 64 ARG A O 1
ATOM 489 N N . THR A 1 68 ? -6.42400 19.30600 -38.12100 1.000 54.24861 65 THR A N 1
ATOM 490 C CA . THR A 1 68 ? -7.35300 18.41700 -37.43200 1.000 60.17501 65 THR A CA 1
ATOM 491 C C . THR A 1 68 ? -8.80100 18.85600 -37.61300 1.000 59.83778 65 THR A C 1
ATOM 492 O O . THR A 1 68 ? -9.70100 18.00900 -37.64500 1.000 62.35804 65 THR A O 1
ATOM 496 N N . TRP A 1 69 ? -9.04100 20.16500 -37.73600 1.000 57.84419 66 TRP A N 1
ATOM 497 C CA . TRP A 1 69 ? -10.39800 20.66500 -37.93700 1.000 54.79104 66 TRP A CA 1
ATOM 498 C C . TRP A 1 69 ? -10.99700 20.15300 -39.24100 1.000 60.44267 66 TRP A C 1
ATOM 499 O O . TRP A 1 69 ? -12.21600 19.96200 -39.33100 1.000 60.93537 66 TRP A O 1
ATOM 510 N N . ARG A 1 70 ? -10.16200 19.91900 -40.25600 1.000 65.85900 67 ARG A N 1
ATOM 511 C CA . ARG A 1 70 ? -10.66100 19.44000 -41.54000 1.000 55.87434 67 ARG A CA 1
ATOM 512 C C . ARG A 1 70 ? -11.03700 17.96400 -41.49400 1.000 65.42088 67 ARG A C 1
ATOM 513 O O . ARG A 1 70 ? -11.86900 17.51800 -42.29200 1.000 68.81279 67 ARG A O 1
ATOM 521 N N . ARG A 1 71 ? -10.44400 17.19700 -40.57700 1.000 71.42672 68 ARG A N 1
ATOM 522 C CA . ARG A 1 71 ? -10.83500 15.80000 -40.41800 1.000 71.43865 68 ARG A CA 1
ATOM 523 C C . ARG A 1 71 ? -12.22300 15.69100 -39.80400 1.000 81.36400 68 ARG A C 1
ATOM 524 O O . ARG A 1 71 ? -13.08600 14.96700 -40.31500 1.000 89.18901 68 ARG A O 1
ATOM 532 N N . GLU A 1 72 ? -12.45600 16.40900 -38.70900 1.000 84.07491 69 GLU A N 1
ATOM 533 C CA . GLU A 1 72 ? -13.69400 16.27600 -37.95800 1.000 83.52679 69 GLU A CA 1
ATOM 534 C C . GLU A 1 72 ? -13.91700 17.54900 -37.15300 1.000 75.78096 69 GLU A C 1
ATOM 535 O O . GLU A 1 72 ? -12.96500 18.16800 -36.66900 1.000 78.44293 69 GLU A O 1
ATOM 541 N N . GLY A 1 73 ? -15.18600 17.93100 -37.01900 1.000 74.36931 70 GLY A N 1
ATOM 542 C CA . GLY A 1 73 ? -15.56100 19.08900 -36.23000 1.000 75.03376 70 GLY A CA 1
ATOM 543 C C . GLY A 1 73 ? -15.59100 18.83600 -34.73500 1.000 82.39551 70 GLY A C 1
ATOM 544 O O . GLY A 1 73 ? -14.53500 18.73100 -34.10200 1.000 82.91781 70 GLY A O 1
ATOM 545 N N . ALA A 1 74 ? -16.79900 18.73100 -34.17500 1.000 82.65981 71 ALA A N 1
ATOM 546 C CA . ALA A 1 74 ? -17.05800 18.60800 -32.73000 1.000 80.01545 71 ALA A CA 1
ATOM 547 C C . ALA A 1 74 ? -16.02700 19.30500 -31.84900 1.000 84.62515 71 ALA A C 1
ATOM 548 O O . ALA A 1 74 ? -16.15500 20.49100 -31.55800 1.000 84.60437 71 ALA A O 1
ATOM 550 N N . ALA A 1 92 ? -23.98600 22.58200 -45.94300 1.000 67.18507 89 ALA A N 1
ATOM 551 C CA . ALA A 1 92 ? -24.97200 22.95500 -44.94000 1.000 76.56516 89 ALA A CA 1
ATOM 552 C C . ALA A 1 92 ? -25.29800 24.43400 -45.03700 1.000 72.85983 89 ALA A C 1
ATOM 553 O O . ALA A 1 92 ? -25.05400 25.07400 -46.06400 1.000 75.65241 89 ALA A O 1
ATOM 555 N N . ARG A 1 93 ? -25.83600 24.96500 -43.93900 1.000 74.72201 90 ARG A N 1
ATOM 556 C CA . ARG A 1 93 ? -26.33000 26.33700 -43.92700 1.000 74.61059 90 ARG A CA 1
ATOM 557 C C . ARG A 1 93 ? -25.22900 27.33000 -44.27600 1.000 70.60503 90 ARG A C 1
ATOM 558 O O . ARG A 1 93 ? -25.30500 28.02500 -45.29500 1.000 72.00252 90 ARG A O 1
ATOM 566 N N . LEU A 1 94 ? -24.19800 27.41500 -43.44100 1.000 64.83239 91 LEU A N 1
ATOM 567 C CA . LEU A 1 94 ? -23.07300 28.30300 -43.70000 1.000 56.18512 91 LEU A CA 1
ATOM 568 C C . LEU A 1 94 ? -22.02200 27.57900 -44.53200 1.000 53.36486 91 LEU A C 1
ATOM 569 O O . LEU A 1 94 ? -21.75800 26.39100 -44.32500 1.000 55.71515 91 LEU A O 1
ATOM 574 N N . THR A 1 95 ? -21.43600 28.29700 -45.48000 1.000 47.55633 92 THR A N 1
ATOM 575 C CA . THR A 1 95 ? -20.43600 27.69800 -46.35400 1.000 43.69907 92 THR A CA 1
ATOM 576 C C . THR A 1 95 ? -19.19800 27.33300 -45.54400 1.000 46.55336 92 THR A C 1
ATOM 577 O O . THR A 1 95 ? -18.69500 28.16700 -44.78100 1.000 48.86715 92 THR A O 1
ATOM 581 N N . PRO A 1 96 ? -18.68700 26.10800 -45.66800 1.000 42.16169 93 PRO A N 1
ATOM 582 C CA . PRO A 1 96 ? -17.50000 25.72400 -44.89800 1.000 35.99915 93 PRO A CA 1
ATOM 583 C C . PRO A 1 96 ? -16.31000 26.61300 -45.22600 1.000 45.83576 93 PRO A C 1
ATOM 584 O O . PRO A 1 96 ? -16.23400 27.21800 -46.29800 1.000 50.98596 93 PRO A O 1
ATOM 588 N N . ASN A 1 97 ? -15.38400 26.69600 -44.27000 1.000 47.50406 94 ASN A N 1
ATOM 589 C CA . ASN A 1 97 ? -14.13000 27.44000 -44.30000 1.000 34.25574 94 ASN A CA 1
ATOM 590 C C . ASN A 1 97 ? -14.33700 28.94800 -44.14300 1.000 37.91207 94 ASN A C 1
ATOM 591 O O . ASN A 1 97 ? -13.35800 29.66100 -43.92300 1.000 36.55419 94 ASN A O 1
ATOM 596 N N . THR A 1 98 ? -15.56700 29.46200 -44.23000 1.000 43.51955 95 THR A N 1
ATOM 597 C CA . THR A 1 98 ? -15.77100 30.90800 -44.27200 1.000 41.36591 95 THR A CA 1
ATOM 598 C C . THR A 1 98 ? -15.77200 31.52500 -42.87600 1.000 42.29864 95 THR A C 1
ATOM 599 O O . THR A 1 98 ? -15.08700 32.52600 -42.63400 1.000 44.75082 95 THR A O 1
ATOM 603 N N . ARG A 1 99 ? -16.54900 30.95600 -41.95000 1.000 41.01231 96 ARG A N 1
ATOM 604 C CA . ARG A 1 99 ? -16.53100 31.44700 -40.57500 1.000 43.01182 96 ARG A CA 1
ATOM 605 C C . ARG A 1 99 ? -15.14300 31.32700 -39.96200 1.000 38.93357 96 ARG A C 1
ATOM 606 O O . ARG A 1 99 ? -14.74900 32.16400 -39.14100 1.000 38.84949 96 ARG A O 1
ATOM 614 N N . GLU A 1 100 ? -14.38800 30.30100 -40.35600 1.000 38.20170 97 GLU A N 1
ATOM 615 C CA . GLU A 1 100 ? -13.02500 30.13700 -39.86400 1.000 37.93406 97 GLU A CA 1
ATOM 616 C C . GLU A 1 100 ? -12.14000 31.30000 -40.29700 1.000 39.21747 97 GLU A C 1
ATOM 617 O O . GLU A 1 100 ? -11.47600 31.93200 -39.46700 1.000 38.80638 97 GLU A O 1
ATOM 623 N N . ALA A 1 101 ? -12.12000 31.59700 -41.59900 1.000 37.69326 98 ALA A N 1
ATOM 624 C CA . ALA A 1 101 ? -11.28700 32.68700 -42.09900 1.000 29.88368 98 ALA A CA 1
ATOM 625 C C . ALA A 1 101 ? -11.73400 34.02800 -41.53900 1.000 31.30296 98 ALA A C 1
ATOM 626 O O . ALA A 1 101 ? -10.90500 34.90200 -41.26000 1.000 31.91603 98 ALA A O 1
ATOM 628 N N . LEU A 1 102 ? -13.04600 34.21200 -41.38100 1.000 38.61091 99 LEU A N 1
ATOM 629 C CA . LEU A 1 102 ? -13.56000 35.47400 -40.86200 1.000 38.07284 99 LEU A CA 1
ATOM 630 C C . LEU A 1 102 ? -13.09700 35.70000 -39.43000 1.000 34.35885 99 LEU A C 1
ATOM 631 O O . LEU A 1 102 ? -12.65100 36.79800 -39.07600 1.000 31.24302 99 LEU A O 1
ATOM 636 N N . LEU A 1 103 ? -13.19100 34.66700 -38.59100 1.000 35.40573 100 LEU A N 1
ATOM 637 C CA . LEU A 1 103 ? -12.74700 34.80200 -37.20900 1.000 32.88281 100 LEU A CA 1
ATOM 638 C C . LEU A 1 103 ? -11.24800 35.07700 -37.14400 1.000 37.85030 100 LEU A C 1
ATOM 639 O O . LEU A 1 103 ? -10.81400 36.03000 -36.48900 1.000 41.48574 100 LEU A O 1
ATOM 644 N N . LEU A 1 104 ? -10.44400 34.27100 -37.84900 1.000 40.09886 101 LEU A N 1
ATOM 645 C CA . LEU A 1 104 ? -9.00700 34.53300 -37.92900 1.000 31.56998 101 LEU A CA 1
ATOM 646 C C . LEU A 1 104 ? -8.72500 35.98000 -38.30900 1.000 29.40177 101 LEU A C 1
ATOM 647 O O . LEU A 1 104 ? -7.78000 36.59400 -37.80200 1.000 34.55643 101 LEU A O 1
ATOM 652 N N . HIS A 1 105 ? -9.54300 36.54300 -39.19900 1.000 30.82165 102 HIS A N 1
ATOM 653 C CA . HIS A 1 105 ? -9.36500 37.93300 -39.60000 1.000 36.08196 102 HIS A CA 1
ATOM 654 C C . HIS A 1 105 ? -9.83000 38.88700 -38.50600 1.000 36.50102 102 HIS A C 1
ATOM 655 O O . HIS A 1 105 ? -9.22800 39.94700 -38.30100 1.000 29.44835 102 HIS A O 1
ATOM 662 N N . ALA A 1 106 ? -10.89100 38.52400 -37.78400 1.000 34.33250 103 ALA A N 1
ATOM 663 C CA . ALA A 1 106 ? -11.51900 39.47500 -36.87500 1.000 32.87021 103 ALA A CA 1
ATOM 664 C C . ALA A 1 106 ? -10.84000 39.49500 -35.50900 1.000 36.95689 103 ALA A C 1
ATOM 665 O O . ALA A 1 106 ? -10.51700 40.57000 -34.99000 1.000 49.37276 103 ALA A O 1
ATOM 667 N N . ILE A 1 107 ? -10.61400 38.32800 -34.90700 1.000 32.52341 104 ILE A N 1
ATOM 668 C CA . ILE A 1 107 ? -10.08500 38.30600 -33.54600 1.000 45.23307 104 ILE A CA 1
ATOM 669 C C . ILE A 1 107 ? -8.55800 38.27000 -33.51500 1.000 42.91005 104 ILE A C 1
ATOM 670 O O . ILE A 1 107 ? -7.95000 38.82200 -32.59300 1.000 50.05844 104 ILE A O 1
ATOM 675 N N . GLU A 1 108 ? -7.91700 37.64000 -34.50000 1.000 45.80075 105 GLU A N 1
ATOM 676 C CA . GLU A 1 108 ? -6.46200 37.55500 -34.52900 1.000 35.86095 105 GLU A CA 1
ATOM 677 C C . GLU A 1 108 ? -5.81300 38.60000 -35.42800 1.000 39.06501 105 GLU A C 1
ATOM 678 O O . GLU A 1 108 ? -4.59000 38.76800 -35.36800 1.000 43.83602 105 GLU A O 1
ATOM 684 N N . GLY A 1 109 ? -6.59000 39.30100 -36.25100 1.000 40.20603 106 GLY A N 1
ATOM 685 C CA . GLY A 1 109 ? -6.03500 40.31300 -37.12600 1.000 34.54533 106 GLY A CA 1
ATOM 686 C C . GLY A 1 109 ? -5.18300 39.79100 -38.25800 1.000 39.29007 106 GLY A C 1
ATOM 687 O O . GLY A 1 109 ? -4.46500 40.57700 -38.88500 1.000 43.35085 106 GLY A O 1
ATOM 688 N N . PHE A 1 110 ? -5.23900 38.49100 -38.54200 1.000 34.77848 107 PHE A N 1
ATOM 689 C CA . PHE A 1 110 ? -4.42500 37.91500 -39.60300 1.000 38.54305 107 PHE A CA 1
ATOM 690 C C . PHE A 1 110 ? -4.81700 38.49200 -40.95800 1.000 41.79335 107 PHE A C 1
ATOM 691 O O . PHE A 1 110 ? -5.98100 38.81000 -41.21400 1.000 41.46740 107 PHE A O 1
ATOM 699 N N . THR A 1 111 ? -3.82300 38.62800 -41.83200 1.000 45.99351 108 THR A N 1
ATOM 700 C CA . THR A 1 111 ? -4.06200 39.05800 -43.19900 1.000 40.72517 108 THR A CA 1
ATOM 701 C C . THR A 1 111 ? -4.51600 37.86700 -44.03700 1.000 38.60518 108 THR A C 1
ATOM 702 O O . THR A 1 111 ? -4.55700 36.72800 -43.57100 1.000 41.96389 108 THR A O 1
ATOM 706 N N . ALA A 1 112 ? -4.85500 38.13200 -45.30100 1.000 39.36314 109 ALA A N 1
ATOM 707 C CA . ALA A 1 112 ? -5.21500 37.04500 -46.20500 1.000 38.49882 109 ALA A CA 1
ATOM 708 C C . ALA A 1 112 ? -4.03200 36.12200 -46.46500 1.000 42.99765 109 ALA A C 1
ATOM 709 O O . ALA A 1 112 ? -4.22100 34.93400 -46.75300 1.000 41.26399 109 ALA A O 1
ATOM 711 N N . GLN A 1 113 ? -2.80900 36.64500 -46.36100 1.000 36.23136 110 GLN A N 1
ATOM 712 C CA . GLN A 1 113 ? -1.62300 35.83300 -46.60800 1.000 37.96080 110 GLN A CA 1
ATOM 713 C C . GLN A 1 113 ? -1.31300 34.91300 -45.43000 1.000 34.52984 110 GLN A C 1
ATOM 714 O O . GLN A 1 113 ? -0.93200 33.75500 -45.63000 1.000 35.32424 110 GLN A O 1
ATOM 720 N N . GLU A 1 114 ? -1.46000 35.40900 -44.19900 1.000 36.73668 111 GLU A N 1
ATOM 721 C CA . GLU A 1 114 ? -1.24500 34.55900 -43.03100 1.000 41.14681 111 GLU A CA 1
ATOM 722 C C . GLU A 1 114 ? -2.41500 33.61100 -42.84000 1.000 40.34658 111 GLU A C 1
ATOM 723 O O . GLU A 1 114 ? -2.24200 32.46500 -42.40500 1.000 30.80944 111 GLU A O 1
ATOM 729 N N . ILE A 1 115 ? -3.61900 34.09300 -43.14400 1.000 42.19763 112 ILE A N 1
ATOM 730 C CA . ILE A 1 115 ? -4.80300 33.24800 -43.11900 1.000 32.98398 112 ILE A CA 1
ATOM 731 C C . ILE A 1 115 ? -4.68700 32.14100 -44.16000 1.000 35.48615 112 ILE A C 1
ATOM 732 O O . ILE A 1 115 ? -5.08100 30.99500 -43.91300 1.000 37.43974 112 ILE A O 1
ATOM 737 N N . GLY A 1 116 ? -4.10300 32.45000 -45.32300 1.000 33.98680 113 GLY A N 1
ATOM 738 C CA . GLY A 1 116 ? -3.84200 31.41900 -46.31300 1.000 28.79365 113 GLY A CA 1
ATOM 739 C C . GLY A 1 116 ? -2.81700 30.39400 -45.86800 1.000 31.50744 113 GLY A C 1
ATOM 740 O O . GLY A 1 116 ? -2.92000 29.21700 -46.22400 1.000 34.20414 113 GLY A O 1
ATOM 741 N N . ALA A 1 117 ? -1.82000 30.81800 -45.08600 1.000 31.34217 114 ALA A N 1
ATOM 742 C CA . ALA A 1 117 ? -0.82400 29.87700 -44.58200 1.000 29.57503 114 ALA A CA 1
ATOM 743 C C . ALA A 1 117 ? -1.41300 28.96500 -43.51300 1.000 38.82385 114 ALA A C 1
ATOM 744 O O . ALA A 1 117 ? -1.07500 27.77700 -43.44800 1.000 44.58615 114 ALA A O 1
ATOM 746 N N . VAL A 1 118 ? -2.29300 29.50000 -42.66400 1.000 33.72819 115 VAL A N 1
ATOM 747 C CA . VAL A 1 118 ? -2.87600 28.69700 -41.59400 1.000 29.16185 115 VAL A CA 1
ATOM 748 C C . VAL A 1 118 ? -3.79000 27.62300 -42.17200 1.000 36.90257 115 VAL A C 1
ATOM 749 O O . VAL A 1 118 ? -3.69200 26.44400 -41.81000 1.000 42.95776 115 VAL A O 1
ATOM 753 N N . MET A 1 119 ? -4.68500 28.00900 -43.08200 1.000 37.57338 116 MET A N 1
ATOM 754 C CA . MET A 1 119 ? -5.60800 27.06200 -43.69500 1.000 37.58733 116 MET A CA 1
ATOM 755 C C . MET A 1 119 ? -5.04600 26.40600 -44.94900 1.000 40.58064 116 MET A C 1
ATOM 756 O O . MET A 1 119 ? -5.75100 25.60900 -45.57800 1.000 37.66407 116 MET A O 1
ATOM 761 N N . GLU A 1 120 ? -3.80300 26.72100 -45.32200 1.000 37.97923 117 GLU A N 1
ATOM 762 C CA . GLU A 1 120 ? -3.10700 26.05600 -46.42500 1.000 36.88259 117 GLU A CA 1
ATOM 763 C C . GLU A 1 120 ? -3.84500 26.24900 -47.75200 1.000 38.71709 117 GLU A C 1
ATOM 764 O O . GLU A 1 120 ? -4.03400 25.31300 -48.53000 1.000 34.83857 117 GLU A O 1
ATOM 770 N N . VAL A 1 121 ? -4.26000 27.48700 -48.00200 1.000 29.51023 118 VAL A N 1
ATOM 771 C CA . VAL A 1 121 ? -4.88400 27.87100 -49.26700 1.000 34.30353 118 VAL A CA 1
ATOM 772 C C . VAL A 1 121 ? -4.18900 29.13100 -49.76800 1.000 36.04052 118 VAL A C 1
ATOM 773 O O . VAL A 1 121 ? -3.48800 29.81100 -49.00200 1.000 34.05598 118 VAL A O 1
ATOM 777 N N . PRO A 1 122 ? -4.33800 29.45900 -51.05100 1.000 37.15000 119 PRO A N 1
ATOM 778 C CA . PRO A 1 122 ? -3.76000 30.71100 -51.56200 1.000 36.32537 119 PRO A CA 1
ATOM 779 C C . PRO A 1 122 ? -4.36700 31.91400 -50.86400 1.000 34.91701 119 PRO A C 1
ATOM 780 O O . PRO A 1 122 ? -5.48600 31.83600 -50.33400 1.000 37.06915 119 PRO A O 1
ATOM 784 N N . PRO A 1 123 ? -3.65600 33.04400 -50.83000 1.000 37.88738 120 PRO A N 1
ATOM 785 C CA . PRO A 1 123 ? -4.21900 34.23800 -50.17700 1.000 37.07324 120 PRO A CA 1
ATOM 786 C C . PRO A 1 123 ? -5.48000 34.74900 -50.84700 1.000 38.02724 120 PRO A C 1
ATOM 787 O O . PRO A 1 123 ? -6.36600 35.27500 -50.16100 1.000 41.68124 120 PRO A O 1
ATOM 791 N N . GLU A 1 124 ? -5.59000 34.61200 -52.17100 1.000 41.15994 121 GLU A N 1
ATOM 792 C CA . GLU A 1 124 ? -6.80500 35.03800 -52.85700 1.000 35.68180 121 GLU A CA 1
ATOM 793 C C . GLU A 1 124 ? -7.99200 34.17400 -52.45200 1.000 38.62363 121 GLU A C 1
ATOM 794 O O . GLU A 1 124 ? -9.11600 34.67200 -52.31500 1.000 37.03364 121 GLU A O 1
ATOM 800 N N . THR A 1 125 ? -7.76100 32.87300 -52.25500 1.000 35.87768 122 THR A N 1
ATOM 801 C CA . THR A 1 125 ? -8.83200 31.98500 -51.81700 1.000 34.81927 122 THR A CA 1
ATOM 802 C C . THR A 1 125 ? -9.26900 32.31400 -50.39500 1.000 38.37515 122 THR A C 1
ATOM 803 O O . THR A 1 125 ? -10.46500 32.27300 -50.08000 1.000 39.22308 122 THR A O 1
ATOM 807 N N . ALA A 1 126 ? -8.31400 32.65100 -49.52400 1.000 37.47472 123 ALA A N 1
ATOM 808 C CA . ALA A 1 126 ? -8.65500 33.07600 -48.17200 1.000 34.78927 123 ALA A CA 1
ATOM 809 C C . ALA A 1 126 ? -9.50900 34.33700 -48.17800 1.000 38.01496 123 ALA A C 1
ATOM 810 O O . ALA A 1 126 ? -10.38500 34.49600 -47.32000 1.000 36.89112 123 ALA A O 1
ATOM 812 N N . ALA A 1 127 ? -9.26800 35.24300 -49.12800 1.000 37.12447 124 ALA A N 1
ATOM 813 C CA . ALA A 1 127 ? -10.11500 36.42500 -49.24800 1.000 34.69101 124 ALA A CA 1
ATOM 814 C C . ALA A 1 127 ? -11.52600 36.04800 -49.68000 1.000 41.23208 124 ALA A C 1
ATOM 815 O O . ALA A 1 127 ? -12.50100 36.66500 -49.23700 1.000 49.35380 124 ALA A O 1
ATOM 817 N N . ASP A 1 128 ? -11.65400 35.03900 -50.54800 1.000 43.76663 125 ASP A N 1
ATOM 818 C CA . ASP A 1 128 ? -12.97700 34.56800 -50.94500 1.000 43.44610 125 ASP A CA 1
ATOM 819 C C . ASP A 1 128 ? -13.73700 34.00400 -49.75300 1.000 39.39992 125 ASP A C 1
ATOM 820 O O . ASP A 1 128 ? -14.96300 34.14400 -49.66400 1.000 47.82689 125 ASP A O 1
ATOM 825 N N . PHE A 1 129 ? -13.02400 33.35500 -48.82800 1.000 35.32066 126 PHE A N 1
ATOM 826 C CA . PHE A 1 129 ? -13.66100 32.85700 -47.61300 1.000 35.59642 126 PHE A CA 1
ATOM 827 C C . PHE A 1 129 ? -14.23000 34.00100 -46.78400 1.000 39.52645 126 PHE A C 1
ATOM 828 O O . PHE A 1 129 ? -15.36100 33.91900 -46.28900 1.000 42.42995 126 PHE A O 1
ATOM 836 N N . ILE A 1 130 ? -13.45800 35.07700 -46.62200 1.000 39.73324 127 ILE A N 1
ATOM 837 C CA . ILE A 1 130 ? -13.90700 36.21100 -45.82100 1.000 36.17998 127 ILE A CA 1
ATOM 838 C C . ILE A 1 130 ? -15.07800 36.91400 -46.49600 1.000 45.12011 127 ILE A C 1
ATOM 839 O O . ILE A 1 130 ? -16.03400 37.33400 -45.83300 1.000 44.11038 127 ILE A O 1
ATOM 844 N N . ASP A 1 131 ? -15.02500 37.04900 -47.82400 1.000 47.87640 128 ASP A N 1
ATOM 845 C CA . ASP A 1 131 ? -16.10200 37.71700 -48.54700 1.000 42.74516 128 ASP A CA 1
ATOM 846 C C . ASP A 1 131 ? -17.40100 36.92500 -48.45600 1.000 43.35779 128 ASP A C 1
ATOM 847 O O . ASP A 1 131 ? -18.46900 37.49200 -48.19900 1.000 42.21891 128 ASP A O 1
ATOM 852 N N . THR A 1 132 ? -17.32800 35.60800 -48.66800 1.000 46.11302 129 THR A N 1
ATOM 853 C CA . THR A 1 132 ? -18.52200 34.77600 -48.55900 1.000 49.62429 129 THR A CA 1
ATOM 854 C C . THR A 1 132 ? -19.07400 34.79200 -47.14000 1.000 49.85243 129 THR A C 1
ATOM 855 O O . THR A 1 132 ? -20.29400 34.79500 -46.93900 1.000 50.26532 129 THR A O 1
ATOM 859 N N . ALA A 1 133 ? -18.18800 34.80900 -46.14100 1.000 47.57330 130 ALA A N 1
ATOM 860 C CA . ALA A 1 133 ? -18.64000 34.90500 -44.75800 1.000 43.07975 130 ALA A CA 1
ATOM 861 C C . ALA A 1 133 ? -19.38400 36.21100 -44.51400 1.000 39.30554 130 ALA A C 1
ATOM 862 O O . ALA A 1 133 ? -20.44900 36.21900 -43.88800 1.000 32.73814 130 ALA A O 1
ATOM 864 N N . LEU A 1 134 ? -18.84900 37.32500 -45.02200 1.000 48.30242 131 LEU A N 1
ATOM 865 C CA . LEU A 1 134 ? -19.49600 38.61800 -44.82700 1.000 45.95397 131 LEU A CA 1
ATOM 866 C C . LEU A 1 134 ? -20.80000 38.72400 -45.60900 1.000 42.01408 131 LEU A C 1
ATOM 867 O O . LEU A 1 134 ? -21.69500 39.48300 -45.22100 1.000 34.48661 131 LEU A O 1
ATOM 872 N N . ARG A 1 135 ? -20.92300 37.98300 -46.71200 1.000 42.85842 132 ARG A N 1
ATOM 873 C CA . ARG A 1 135 ? -22.15100 38.01400 -47.49900 1.000 49.98024 132 ARG A CA 1
ATOM 874 C C . ARG A 1 135 ? -23.26200 37.20000 -46.84800 1.000 51.94867 132 ARG A C 1
ATOM 875 O O . ARG A 1 135 ? -24.43500 37.58500 -46.92600 1.000 55.47398 132 ARG A O 1
ATOM 883 N N . GLU A 1 136 ? -22.91800 36.08700 -46.19700 1.000 44.77720 133 GLU A N 1
ATOM 884 C CA . GLU A 1 136 ? -23.92000 35.30100 -45.48900 1.000 44.30553 133 GLU A CA 1
ATOM 885 C C . GLU A 1 136 ? -24.34300 35.96400 -44.18400 1.000 42.55292 133 GLU A C 1
ATOM 886 O O . GLU A 1 136 ? -25.45300 35.71300 -43.70100 1.000 45.73375 133 GLU A O 1
ATOM 892 N N . MET A 1 137 ? -23.47900 36.80100 -43.59700 1.000 40.25454 134 MET A N 1
ATOM 893 C CA . MET A 1 137 ? -23.88100 37.57800 -42.42800 1.000 32.51675 134 MET A CA 1
ATOM 894 C C . MET A 1 137 ? -24.97900 38.57200 -42.77500 1.000 45.54719 134 MET A C 1
ATOM 895 O O . MET A 1 137 ? -25.84000 38.86300 -41.93800 1.000 58.20860 134 MET A O 1
ATOM 900 N N . ALA A 1 138 ? -24.96300 39.10700 -43.99800 1.000 46.52103 135 ALA A N 1
ATOM 901 C CA . ALA A 1 138 ? -26.03200 39.99500 -44.43200 1.000 46.22702 135 ALA A CA 1
ATOM 902 C C . ALA A 1 138 ? -27.35800 39.26400 -44.59500 1.000 52.32379 135 ALA A C 1
ATOM 903 O O . ALA A 1 138 ? -28.41200 39.90700 -44.57500 1.000 56.45199 135 ALA A O 1
ATOM 905 N N . GLU A 1 139 ? -27.32900 37.94200 -44.75300 1.000 52.37360 136 GLU A N 1
ATOM 906 C CA . GLU A 1 139 ? -28.53100 37.14000 -44.92800 1.000 52.08697 136 GLU A CA 1
ATOM 907 C C . GLU A 1 139 ? -29.02200 36.51600 -43.62900 1.000 56.88271 136 GLU A C 1
ATOM 908 O O . GLU A 1 139 ? -29.98800 35.74500 -43.65500 1.000 49.64348 136 GLU A O 1
ATOM 914 N N . SER A 1 140 ? -28.38700 36.82300 -42.50100 1.000 58.67814 137 SER A N 1
ATOM 915 C CA . SER A 1 140 ? -28.72100 36.16500 -41.24500 1.000 54.15844 137 SER A CA 1
ATOM 916 C C . SER A 1 140 ? -30.10800 36.57200 -40.76000 1.000 53.98579 137 SER A C 1
ATOM 917 O O . SER A 1 140 ? -30.59100 37.67600 -41.02700 1.000 53.68601 137 SER A O 1
ATOM 920 N N . VAL A 1 141 ? -30.74800 35.65700 -40.03600 1.000 52.55560 138 VAL A N 1
ATOM 921 C CA . VAL A 1 141 ? -32.08400 35.88500 -39.50100 1.000 48.03604 138 VAL A CA 1
ATOM 922 C C . VAL A 1 141 ? -31.97800 36.69600 -38.21500 1.000 44.97185 138 VAL A C 1
ATOM 923 O O . VAL A 1 141 ? -30.99500 36.60100 -37.47100 1.000 49.09845 138 VAL A O 1
ATOM 927 N N . ALA A 1 142 ? -32.99600 37.51400 -37.95800 1.000 38.64383 139 ALA A N 1
ATOM 928 C CA . ALA A 1 142 ? -32.97400 38.41700 -36.81800 1.000 38.78577 139 ALA A CA 1
ATOM 929 C C . ALA A 1 142 ? -33.08400 37.65500 -35.50100 1.000 43.07078 139 ALA A C 1
ATOM 930 O O . ALA A 1 142 ? -33.68600 36.58100 -35.42100 1.000 48.84599 139 ALA A O 1
ATOM 932 N N . GLY A 1 143 ? -32.49400 38.23700 -34.45900 1.000 39.82536 140 GLY A N 1
ATOM 933 C CA . GLY A 1 143 ? -32.51900 37.68300 -33.12200 1.000 34.47531 140 GLY A CA 1
ATOM 934 C C . GLY A 1 143 ? -32.55600 38.80500 -32.10700 1.000 44.50848 140 GLY A C 1
ATOM 935 O O . GLY A 1 143 ? -32.51100 39.98600 -32.45600 1.000 44.59284 140 GLY A O 1
ATOM 936 N N . ARG A 1 144 ? -32.63100 38.42600 -30.83500 1.000 44.00229 141 ARG A N 1
ATOM 937 C CA . ARG A 1 144 ? -32.79600 39.37600 -29.74200 1.000 42.25443 141 ARG A CA 1
ATOM 938 C C . ARG A 1 144 ? -31.56100 39.36400 -28.85000 1.000 45.15161 141 ARG A C 1
ATOM 939 O O . ARG A 1 144 ? -31.08800 38.29500 -28.44900 1.000 50.78777 141 ARG A O 1
ATOM 947 N N . VAL A 1 145 ? -31.04400 40.55500 -28.54700 1.000 40.81310 142 VAL A N 1
ATOM 948 C CA . VAL A 1 145 ? -29.82600 40.72500 -27.76400 1.000 46.21550 142 VAL A CA 1
ATOM 949 C C . VAL A 1 145 ? -30.12100 41.63800 -26.58300 1.000 49.30241 142 VAL A C 1
ATOM 950 O O . VAL A 1 145 ? -30.84700 42.62900 -26.71900 1.000 52.78984 142 VAL A O 1
ATOM 954 N N . MET A 1 146 ? -29.55800 41.30500 -25.42500 1.000 50.28178 143 MET A N 1
ATOM 955 C CA . MET A 1 146 ? -29.54800 42.19500 -24.27400 1.000 51.08189 143 MET A CA 1
ATOM 956 C C . MET A 1 146 ? -28.10900 42.56000 -23.94000 1.000 47.98129 143 MET A C 1
ATOM 957 O O . MET A 1 146 ? -27.22000 41.70200 -23.95800 1.000 47.88274 143 MET A O 1
ATOM 962 N N . ILE A 1 147 ? -27.88300 43.83500 -23.63700 1.000 42.96620 144 ILE A N 1
ATOM 963 C CA . ILE A 1 147 ? -26.55900 44.35300 -23.31700 1.000 39.94716 144 ILE A CA 1
ATOM 964 C C . ILE A 1 147 ? -26.49900 44.64700 -21.82700 1.000 45.98489 144 ILE A C 1
ATOM 965 O O . ILE A 1 147 ? -27.41800 45.26100 -21.27000 1.000 42.85477 144 ILE A O 1
ATOM 970 N N . ILE A 1 148 ? -25.42600 44.20200 -21.18300 1.000 48.70872 145 ILE A N 1
ATOM 971 C CA . ILE A 1 148 ? -25.09900 44.58800 -19.81600 1.000 42.87422 145 ILE A CA 1
ATOM 972 C C . ILE A 1 148 ? -23.90500 45.52600 -19.90500 1.000 49.35953 145 ILE A C 1
ATOM 973 O O . ILE A 1 148 ? -22.79800 45.10400 -20.26000 1.000 49.16630 145 ILE A O 1
ATOM 978 N N . GLU A 1 149 ? -24.12500 46.80200 -19.59300 1.000 55.52205 146 GLU A N 1
ATOM 979 C CA . GLU A 1 149 ? -23.10200 47.81600 -19.81600 1.000 58.12475 146 GLU A CA 1
ATOM 980 C C . GLU A 1 149 ? -23.38200 49.01600 -18.92400 1.000 65.59018 146 GLU A C 1
ATOM 981 O O . GLU A 1 149 ? -24.52300 49.48100 -18.85000 1.000 61.69292 146 GLU A O 1
ATOM 987 N N . ASP A 1 150 ? -22.33900 49.51300 -18.25800 1.000 68.24294 147 ASP A N 1
ATOM 988 C CA . ASP A 1 150 ? -22.45700 50.66000 -17.36500 1.000 68.27329 147 ASP A CA 1
ATOM 989 C C . ASP A 1 150 ? -22.23500 51.98100 -18.09600 1.000 65.94916 147 ASP A C 1
ATOM 990 O O . ASP A 1 150 ? -23.06900 52.88700 -18.00700 1.000 75.23130 147 ASP A O 1
ATOM 995 N N . GLU A 1 151 ? -21.12000 52.10900 -18.81200 1.000 60.59519 148 GLU A N 1
ATOM 996 C CA . GLU A 1 151 ? -20.85500 53.32200 -19.57500 1.000 64.60354 148 GLU A CA 1
ATOM 997 C C . GLU A 1 151 ? -21.90400 53.49200 -20.66600 1.000 59.17696 148 GLU A C 1
ATOM 998 O O . GLU A 1 151 ? -22.00400 52.66300 -21.57500 1.000 60.31369 148 GLU A O 1
ATOM 1004 N N . ALA A 1 152 ? -22.68700 54.56900 -20.57100 1.000 61.52992 149 ALA A N 1
ATOM 1005 C CA . ALA A 1 152 ? -23.81200 54.75300 -21.48400 1.000 56.20890 149 ALA A CA 1
ATOM 1006 C C . ALA A 1 152 ? -23.34900 54.87600 -22.93000 1.000 50.91072 149 ALA A C 1
ATOM 1007 O O . ALA A 1 152 ? -23.94600 54.27500 -23.83200 1.000 49.48991 149 ALA A O 1
ATOM 1009 N N . ILE A 1 153 ? -22.28300 55.64300 -23.17000 1.000 61.07733 150 ILE A N 1
ATOM 1010 C CA . ILE A 1 153 ? -21.84400 55.91100 -24.53800 1.000 61.00278 150 ILE A CA 1
ATOM 1011 C C . ILE A 1 153 ? -21.41500 54.62800 -25.23900 1.000 54.07975 150 ILE A C 1
ATOM 1012 O O . ILE A 1 153 ? -21.61300 54.47800 -26.45100 1.000 55.93835 150 ILE A O 1
ATOM 1017 N N . ILE A 1 154 ? -20.84000 53.67800 -24.49900 1.000 54.50136 151 ILE A N 1
ATOM 1018 C CA . ILE A 1 154 ? -20.48800 52.39000 -25.09100 1.000 52.81488 151 ILE A CA 1
ATOM 1019 C C . ILE A 1 154 ? -21.74600 51.58900 -25.40100 1.000 50.05348 151 ILE A C 1
ATOM 1020 O O . ILE A 1 154 ? -21.88500 51.01700 -26.48800 1.000 49.05373 151 ILE A O 1
ATOM 1025 N N . ALA A 1 155 ? -22.68400 51.54300 -24.44900 1.000 50.97226 152 ALA A N 1
ATOM 1026 C CA . ALA A 1 155 ? -23.91300 50.77500 -24.63900 1.000 45.62267 152 ALA A CA 1
ATOM 1027 C C . ALA A 1 155 ? -24.66700 51.22500 -25.88200 1.000 47.30356 152 ALA A C 1
ATOM 1028 O O . ALA A 1 155 ? -25.24200 50.40100 -26.60200 1.000 46.54319 152 ALA A O 1
ATOM 1030 N N . MET A 1 156 ? -24.67700 52.53000 -26.15100 1.000 45.24725 153 MET A N 1
ATOM 1031 C CA . MET A 1 156 ? -25.42500 53.04500 -27.29000 1.000 44.00419 153 MET A CA 1
ATOM 1032 C C . MET A 1 156 ? -24.70700 52.78700 -28.60900 1.000 46.27486 153 MET A C 1
ATOM 1033 O O . MET A 1 156 ? -25.36400 52.58600 -29.63600 1.000 42.99217 153 MET A O 1
ATOM 1038 N N . ASP A 1 157 ? -23.37200 52.77900 -28.60200 1.000 48.19401 154 ASP A N 1
ATOM 1039 C CA . ASP A 1 157 ? -22.63500 52.42800 -29.81200 1.000 55.26251 154 ASP A CA 1
ATOM 1040 C C . ASP A 1 157 ? -22.75700 50.94000 -30.11500 1.000 45.71411 154 ASP A C 1
ATOM 1041 O O . ASP A 1 157 ? -22.96000 50.55100 -31.27100 1.000 36.19146 154 ASP A O 1
ATOM 1046 N N . ILE A 1 158 ? -22.63300 50.09300 -29.08800 1.000 45.95007 155 ILE A N 1
ATOM 1047 C CA . ILE A 1 158 ? -22.80000 48.65400 -29.28100 1.000 44.63866 155 ILE A CA 1
ATOM 1048 C C . ILE A 1 158 ? -24.20400 48.34500 -29.78500 1.000 40.00533 155 ILE A C 1
ATOM 1049 O O . ILE A 1 158 ? -24.38400 47.54800 -30.71500 1.000 43.57770 155 ILE A O 1
ATOM 1054 N N . ALA A 1 159 ? -25.21900 48.97500 -29.18800 1.000 33.49610 156 ALA A N 1
ATOM 1055 C CA . ALA A 1 159 ? -26.59600 48.72600 -29.60400 1.000 44.90758 156 ALA A CA 1
ATOM 1056 C C . ALA A 1 159 ? -26.82300 49.14100 -31.05200 1.000 42.66830 156 ALA A C 1
ATOM 1057 O O . ALA A 1 159 ? -27.51000 48.44000 -31.80500 1.000 37.34189 156 ALA A O 1
ATOM 1059 N N . ALA A 1 160 ? -26.25600 50.28000 -31.45900 1.000 41.17988 157 ALA A N 1
ATOM 1060 C CA . ALA A 1 160 ? -26.42700 50.74100 -32.83300 1.000 37.60934 157 ALA A CA 1
ATOM 1061 C C . ALA A 1 160 ? -25.87300 49.73000 -33.82900 1.000 44.96646 157 ALA A C 1
ATOM 1062 O O . ALA A 1 160 ? -26.45500 49.51900 -34.90000 1.000 43.77571 157 ALA A O 1
ATOM 1064 N N . ILE A 1 161 ? -24.75100 49.09100 -33.49200 1.000 48.05173 158 ILE A N 1
ATOM 1065 C CA . ILE A 1 161 ? -24.17700 48.07700 -34.37100 1.000 39.44725 158 ILE A CA 1
ATOM 1066 C C . ILE A 1 161 ? -25.09600 46.86400 -34.45400 1.000 45.27477 158 ILE A C 1
ATOM 1067 O O . ILE A 1 161 ? -25.36000 46.33700 -35.54100 1.000 52.25350 158 ILE A O 1
ATOM 1072 N N . VAL A 1 162 ? -25.59700 46.40500 -33.30400 1.000 42.08029 159 VAL A N 1
ATOM 1073 C CA . VAL A 1 162 ? -26.45600 45.22400 -33.27300 1.000 40.29761 159 VAL A CA 1
ATOM 1074 C C . VAL A 1 162 ? -27.74700 45.47300 -34.04300 1.000 44.82118 159 VAL A C 1
ATOM 1075 O O . VAL A 1 162 ? -28.31300 44.54800 -34.64000 1.000 48.83553 159 VAL A O 1
ATOM 1079 N N . ARG A 1 163 ? -28.22200 46.71900 -34.06800 1.000 46.48179 160 ARG A N 1
ATOM 1080 C CA . ARG A 1 163 ? -29.43400 47.02700 -34.82000 1.000 46.52652 160 ARG A CA 1
ATOM 1081 C C . ARG A 1 163 ? -29.16500 47.10000 -36.31800 1.000 52.59923 160 ARG A C 1
ATOM 1082 O O . ARG A 1 163 ? -29.95200 46.57700 -37.11500 1.000 59.86200 160 ARG A O 1
ATOM 1090 N N . GLU A 1 164 ? -28.06400 47.74200 -36.72000 1.000 43.35970 161 GLU A N 1
ATOM 1091 C CA . GLU A 1 164 ? -27.68800 47.74100 -38.13000 1.000 47.24629 161 GLU A CA 1
ATOM 1092 C C . GLU A 1 164 ? -27.45900 46.32500 -38.63900 1.000 49.88538 161 GLU A C 1
ATOM 1093 O O . GLU A 1 164 ? -27.62800 46.05700 -39.83400 1.000 50.88683 161 GLU A O 1
ATOM 1099 N N . MET A 1 165 ? -27.07700 45.40800 -37.74800 1.000 46.47882 162 MET A N 1
ATOM 1100 C CA . MET A 1 165 ? -26.94700 44.00300 -38.11100 1.000 43.78679 162 MET A CA 1
ATOM 1101 C C . MET A 1 165 ? -28.29000 43.36100 -38.43000 1.000 49.51845 162 MET A C 1
ATOM 1102 O O . MET A 1 165 ? -28.31900 42.29200 -39.04900 1.000 56.88084 162 MET A O 1
ATOM 1107 N N . GLY A 1 166 ? -29.39400 43.98200 -38.02200 1.000 50.46247 163 GLY A N 1
ATOM 1108 C CA . GLY A 1 166 ? -30.71200 43.41300 -38.19400 1.000 49.65256 163 GLY A CA 1
ATOM 1109 C C . GLY A 1 166 ? -31.28500 42.75300 -36.96000 1.000 51.05369 163 GLY A C 1
ATOM 1110 O O . GLY A 1 166 ? -32.40100 42.22300 -37.02500 1.000 50.70336 163 GLY A O 1
ATOM 1111 N N . HIS A 1 167 ? -30.56200 42.76400 -35.84700 1.000 46.13450 164 HIS A N 1
ATOM 1112 C CA . HIS A 1 167 ? -31.02800 42.18200 -34.59900 1.000 43.14385 164 HIS A CA 1
ATOM 1113 C C . HIS A 1 167 ? -31.68700 43.24500 -33.73000 1.000 48.90771 164 HIS A C 1
ATOM 1114 O O . HIS A 1 167 ? -31.48700 44.44800 -33.91500 1.000 49.44694 164 HIS A O 1
ATOM 1121 N N . ARG A 1 168 ? -32.47900 42.78200 -32.77000 1.000 44.28768 165 ARG A N 1
ATOM 1122 C CA . ARG A 1 168 ? -33.22400 43.65900 -31.88000 1.000 50.18410 165 ARG A CA 1
ATOM 1123 C C . ARG A 1 168 ? -32.56600 43.68900 -30.50700 1.000 48.60846 165 ARG A C 1
ATOM 1124 O O . ARG A 1 168 ? -32.22800 42.63800 -29.95100 1.000 41.03943 165 ARG A O 1
ATOM 1132 N N . VAL A 1 169 ? -32.38400 44.89100 -29.96800 1.000 44.47883 166 VAL A N 1
ATOM 1133 C CA . VAL A 1 169 ? -31.82800 45.07100 -28.63200 1.000 42.04383 166 VAL A CA 1
ATOM 1134 C C . VAL A 1 169 ? -32.98400 45.03500 -27.63800 1.000 47.35770 166 VAL A C 1
ATOM 1135 O O . VAL A 1 169 ? -33.83600 45.92700 -27.62900 1.000 45.04058 166 VAL A O 1
ATOM 1139 N N . THR A 1 170 ? -33.01600 43.99200 -26.80600 1.000 48.82798 167 THR A N 1
ATOM 1140 C CA . THR A 1 170 ? -34.05400 43.88200 -25.78600 1.000 42.39739 167 THR A CA 1
ATOM 1141 C C . THR A 1 170 ? -33.99600 45.05900 -24.82100 1.000 50.52872 167 THR A C 1
ATOM 1142 O O . THR A 1 170 ? -34.99400 45.75700 -24.60900 1.000 47.27744 167 THR A O 1
ATOM 1146 N N . GLY A 1 171 ? -32.82900 45.29700 -24.23400 1.000 46.94514 168 GLY A N 1
ATOM 1147 C CA . GLY A 1 171 ? -32.66000 46.40600 -23.31700 1.000 47.33669 168 GLY A CA 1
ATOM 1148 C C . GLY A 1 171 ? -31.20900 46.52300 -22.91500 1.000 44.93090 168 GLY A C 1
ATOM 1149 O O . GLY A 1 171 ? -30.36500 45.70800 -23.29700 1.000 47.68331 168 GLY A O 1
ATOM 1150 N N . ILE A 1 172 ? -30.92600 47.55700 -22.13400 1.000 50.29725 169 ILE A N 1
ATOM 1151 C CA . ILE A 1 172 ? -29.58000 47.82400 -21.64600 1.000 46.17099 169 ILE A CA 1
ATOM 1152 C C . ILE A 1 172 ? -29.64100 47.78700 -20.12600 1.000 46.06741 169 ILE A C 1
ATOM 1153 O O . ILE A 1 172 ? -30.03700 48.76900 -19.48500 1.000 48.53237 169 ILE A O 1
ATOM 1158 N N . ALA A 1 173 ? -29.25800 46.65500 -19.54300 1.000 47.49228 170 ALA A N 1
ATOM 1159 C CA . ALA A 1 173 ? -29.14300 46.54400 -18.09600 1.000 55.83248 170 ALA A CA 1
ATOM 1160 C C . ALA A 1 173 ? -27.83300 47.18400 -17.65500 1.000 61.43976 170 ALA A C 1
ATOM 1161 O O . ALA A 1 173 ? -26.75600 46.77700 -18.10400 1.000 62.96787 170 ALA A O 1
ATOM 1163 N N . ARG A 1 174 ? -27.92300 48.18900 -16.78700 1.000 67.49178 171 ARG A N 1
ATOM 1164 C CA . ARG A 1 174 ? -26.73600 48.90400 -16.33700 1.000 71.94158 171 ARG A CA 1
ATOM 1165 C C . ARG A 1 174 ? -25.99700 48.17700 -15.22100 1.000 64.82960 171 ARG A C 1
ATOM 1166 O O . ARG A 1 174 ? -24.84800 48.52700 -14.92800 1.000 59.13242 171 ARG A O 1
ATOM 1174 N N . THR A 1 175 ? -26.62700 47.18700 -14.59100 1.000 80.64439 172 THR A N 1
ATOM 1175 C CA . THR A 1 175 ? -25.98500 46.33100 -13.60500 1.000 77.33894 172 THR A CA 1
ATOM 1176 C C . THR A 1 175 ? -26.37100 44.88800 -13.89900 1.000 79.49384 172 THR A C 1
ATOM 1177 O O . THR A 1 175 ? -27.37000 44.62000 -14.57100 1.000 85.38210 172 THR A O 1
ATOM 1181 N N . ARG A 1 176 ? -25.56700 43.94800 -13.39300 1.000 76.15119 173 ARG A N 1
ATOM 1182 C CA . ARG A 1 176 ? -25.96700 42.54800 -13.47900 1.000 83.89866 173 ARG A CA 1
ATOM 1183 C C . ARG A 1 176 ? -27.15000 42.24600 -12.56800 1.000 86.00428 173 ARG A C 1
ATOM 1184 O O . ARG A 1 176 ? -27.81400 41.21900 -12.74800 1.000 81.22518 173 ARG A O 1
ATOM 1192 N N . PHE A 1 177 ? -27.42000 43.11900 -11.59500 1.000 81.32769 174 PHE A N 1
ATOM 1193 C CA . PHE A 1 177 ? -28.67400 43.05800 -10.85100 1.000 90.48575 174 PHE A CA 1
ATOM 1194 C C . PHE A 1 177 ? -29.86200 43.29700 -11.77600 1.000 86.69271 174 PHE A C 1
ATOM 1195 O O . PHE A 1 177 ? -30.84900 42.55400 -11.74800 1.000 82.72581 174 PHE A O 1
ATOM 1203 N N . GLU A 1 178 ? -29.77500 44.33600 -12.61300 1.000 83.18498 175 GLU A N 1
ATOM 1204 C CA . GLU A 1 178 ? -30.85400 44.64900 -13.54400 1.000 78.95101 175 GLU A CA 1
ATOM 1205 C C . GLU A 1 178 ? -31.06100 43.54400 -14.57100 1.000 76.34850 175 GLU A C 1
ATOM 1206 O O . GLU A 1 178 ? -32.18500 43.34200 -15.04400 1.000 73.12983 175 GLU A O 1
ATOM 1212 N N . ALA A 1 179 ? -29.99200 42.82500 -14.92800 1.000 78.50650 176 ALA A N 1
ATOM 1213 C CA . ALA A 1 179 ? -30.05800 41.88100 -16.04100 1.000 75.67520 176 ALA A CA 1
ATOM 1214 C C . ALA A 1 179 ? -31.12600 40.81800 -15.82000 1.000 74.85961 176 ALA A C 1
ATOM 1215 O O . ALA A 1 179 ? -31.85000 40.45400 -16.75300 1.000 76.14175 176 ALA A O 1
ATOM 1217 N N . VAL A 1 180 ? -31.24000 40.30900 -14.59100 1.000 77.79914 177 VAL A N 1
ATOM 1218 C CA . VAL A 1 180 ? -32.23600 39.27700 -14.31800 1.000 81.43113 177 VAL A CA 1
ATOM 1219 C C . VAL A 1 180 ? -33.64500 39.83100 -14.48200 1.000 76.53362 177 VAL A C 1
ATOM 1220 O O . VAL A 1 180 ? -34.56200 39.10600 -14.88900 1.000 76.43235 177 VAL A O 1
ATOM 1224 N N . ARG A 1 181 ? -33.84200 41.11800 -14.18800 1.000 75.69174 178 ARG A N 1
ATOM 1225 C CA . ARG A 1 181 ? -35.13900 41.73700 -14.42600 1.000 70.63096 178 ARG A CA 1
ATOM 1226 C C . ARG A 1 181 ? -35.45300 41.76300 -15.91600 1.000 75.43547 178 ARG A C 1
ATOM 1227 O O . ARG A 1 181 ? -36.45600 41.19700 -16.36200 1.000 77.39697 178 ARG A O 1
ATOM 1235 N N . LEU A 1 182 ? -34.57500 42.38700 -16.70800 1.000 73.16161 179 LEU A N 1
ATOM 1236 C CA . LEU A 1 182 ? -34.83600 42.54700 -18.13500 1.000 66.68637 179 LEU A CA 1
ATOM 1237 C C . LEU A 1 182 ? -34.90400 41.20600 -18.85300 1.000 70.52733 179 LEU A C 1
ATOM 1238 O O . LEU A 1 182 ? -35.56200 41.09300 -19.89400 1.000 64.88931 179 LEU A O 1
ATOM 1243 N N . ALA A 1 183 ? -34.23300 40.18200 -18.32300 1.000 77.14196 180 ALA A N 1
ATOM 1244 C CA . ALA A 1 183 ? -34.31600 38.86000 -18.93600 1.000 77.52954 180 ALA A CA 1
ATOM 1245 C C . ALA A 1 183 ? -35.68100 38.22500 -18.70600 1.000 78.32254 180 ALA A C 1
ATOM 1246 O O . ALA A 1 183 ? -36.13700 37.42100 -19.52700 1.000 75.28989 180 ALA A O 1
ATOM 1248 N N . ARG A 1 184 ? -36.34400 38.57600 -17.60300 1.000 78.11645 181 ARG A N 1
ATOM 1249 C CA . ARG A 1 184 ? -37.67800 38.04700 -17.34100 1.000 74.62763 181 ARG A CA 1
ATOM 1250 C C . ARG A 1 184 ? -38.71800 38.70500 -18.23800 1.000 76.69107 181 ARG A C 1
ATOM 1251 O O . ARG A 1 184 ? -39.63500 38.03600 -18.73000 1.000 75.59060 181 ARG A O 1
ATOM 1259 N N . GLU A 1 185 ? -38.59100 40.01500 -18.46200 1.000 76.47921 182 GLU A N 1
ATOM 1260 C CA . GLU A 1 185 ? -39.57900 40.74000 -19.25700 1.000 68.28295 182 GLU A CA 1
ATOM 1261 C C . GLU A 1 185 ? -39.52700 40.31500 -20.72000 1.000 72.26417 182 GLU A C 1
ATOM 1262 O O . GLU A 1 185 ? -40.56400 40.03900 -21.33300 1.000 72.44346 182 GLU A O 1
ATOM 1268 N N . GLU A 1 186 ? -38.32800 40.25800 -21.29900 1.000 77.93812 183 GLU A N 1
ATOM 1269 C CA . GLU A 1 186 ? -38.13300 39.69900 -22.63500 1.000 71.65809 183 GLU A CA 1
ATOM 1270 C C . GLU A 1 186 ? -36.85200 38.87700 -22.61500 1.000 71.66844 183 GLU A C 1
ATOM 1271 O O . GLU A 1 186 ? -35.75600 39.43800 -22.53900 1.000 72.08124 183 GLU A O 1
ATOM 1277 N N . ARG A 1 187 ? -36.99200 37.56100 -22.67700 1.000 72.44244 184 ARG A N 1
ATOM 1278 C CA . ARG A 1 187 ? -35.85200 36.65100 -22.66900 1.000 68.75969 184 ARG A CA 1
ATOM 1279 C C . ARG A 1 187 ? -35.09300 36.74600 -23.98500 1.000 63.66550 184 ARG A C 1
ATOM 1280 O O . ARG A 1 187 ? -35.62000 36.31000 -25.01600 1.000 64.18268 184 ARG A O 1
ATOM 1288 N N . PRO A 1 188 ? -33.87100 37.28300 -24.00800 1.000 66.78136 185 PRO A N 1
ATOM 1289 C CA . PRO A 1 188 ? -33.13900 37.37400 -25.27800 1.000 58.09520 185 PRO A CA 1
ATOM 1290 C C . PRO A 1 188 ? -32.58200 36.02700 -25.71000 1.000 58.38663 185 PRO A C 1
ATOM 1291 O O . PRO A 1 188 ? -32.73800 35.02300 -25.00800 1.000 57.49665 185 PRO A O 1
ATOM 1295 N N . ASP A 1 189 ? -31.93700 35.99500 -26.87600 1.000 56.40628 186 ASP A N 1
ATOM 1296 C CA . ASP A 1 189 ? -31.20000 34.82500 -27.33200 1.000 50.46009 186 ASP A CA 1
ATOM 1297 C C . ASP A 1 189 ? -29.69700 35.02800 -27.22700 1.000 54.34381 186 ASP A C 1
ATOM 1298 O O . ASP A 1 189 ? -28.92900 34.18300 -27.70000 1.000 59.28773 186 ASP A O 1
ATOM 1303 N N . LEU A 1 190 ? -29.26100 36.12500 -26.60800 1.000 52.80601 187 LEU A N 1
ATOM 1304 C CA . LEU A 1 190 ? -27.85700 36.50700 -26.60700 1.000 46.17782 187 LEU A CA 1
ATOM 1305 C C . LEU A 1 190 ? -27.63100 37.58500 -25.55700 1.000 48.20660 187 LEU A C 1
ATOM 1306 O O . LEU A 1 190 ? -28.45000 38.49600 -25.41400 1.000 53.35890 187 LEU A O 1
ATOM 1311 N N . ILE A 1 191 ? -26.51000 37.48600 -24.84600 1.000 44.33602 188 ILE A N 1
ATOM 1312 C CA . ILE A 1 191 ? -26.13200 38.45300 -23.82200 1.000 40.92999 188 ILE A CA 1
ATOM 1313 C C . ILE A 1 191 ? -24.78000 39.05100 -24.18900 1.000 42.92307 188 ILE A C 1
ATOM 1314 O O . ILE A 1 191 ? -23.81900 38.31700 -24.45100 1.000 46.34833 188 ILE A O 1
ATOM 1319 N N . LEU A 1 192 ? -24.71300 40.38000 -24.21500 1.000 41.76203 189 LEU A N 1
ATOM 1320 C CA . LEU A 1 192 ? -23.46500 41.12200 -24.34700 1.000 40.73081 189 LEU A CA 1
ATOM 1321 C C . LEU A 1 192 ? -23.15900 41.75700 -22.99700 1.000 42.55241 189 LEU A C 1
ATOM 1322 O O . LEU A 1 192 ? -23.95800 42.55200 -22.49000 1.000 48.17588 189 LEU A O 1
ATOM 1327 N N . ALA A 1 193 ? -22.01400 41.40900 -22.41700 1.000 48.54550 190 ALA A N 1
ATOM 1328 C CA . ALA A 1 193 ? -21.69700 41.79800 -21.05000 1.000 47.50503 190 ALA A CA 1
ATOM 1329 C C . ALA A 1 193 ? -20.34400 42.49000 -20.99100 1.000 44.36523 190 ALA A C 1
ATOM 1330 O O . ALA A 1 193 ? -19.36500 42.00200 -21.56300 1.000 47.44014 190 ALA A O 1
ATOM 1332 N N . ASP A 1 194 ? -20.30000 43.62400 -20.29300 1.000 48.50543 191 ASP A N 1
ATOM 1333 C CA . ASP A 1 194 ? -19.05700 44.33200 -19.98600 1.000 53.40087 191 ASP A CA 1
ATOM 1334 C C . ASP A 1 194 ? -19.17100 44.78500 -18.53400 1.000 65.68002 191 ASP A C 1
ATOM 1335 O O . ASP A 1 194 ? -19.89000 45.74200 -18.23000 1.000 71.45349 191 ASP A O 1
ATOM 1340 N N . ILE A 1 195 ? -18.46300 44.09900 -17.64200 1.000 74.15850 192 ILE A N 1
ATOM 1341 C CA . ILE A 1 195 ? -18.53000 44.38700 -16.21700 1.000 73.13986 192 ILE A CA 1
ATOM 1342 C C . ILE A 1 195 ? -17.34900 45.24400 -15.75900 1.000 77.00014 192 ILE A C 1
ATOM 1343 O O . ILE A 1 195 ? -17.02500 45.26100 -14.57200 1.000 88.29564 192 ILE A O 1
ATOM 1348 N N . GLN A 1 196 ? -16.70300 45.95500 -16.68400 1.000 80.04920 193 GLN A N 1
ATOM 1349 C CA . GLN A 1 196 ? -15.60100 46.86400 -16.36700 1.000 86.47982 193 GLN A CA 1
ATOM 1350 C C . GLN A 1 196 ? -14.50000 46.14300 -15.58700 1.000 88.96565 193 GLN A C 1
ATOM 1351 O O . GLN A 1 196 ? -13.98000 46.63500 -14.58200 1.000 91.39821 193 GLN A O 1
ATOM 1357 N N . LEU A 1 197 ? -14.15100 44.95400 -16.07100 1.000 89.52082 194 LEU A N 1
ATOM 1358 C CA . LEU A 1 197 ? -13.14300 44.11400 -15.44400 1.000 90.56985 194 LEU A CA 1
ATOM 1359 C C . LEU A 1 197 ? -11.74700 44.67700 -15.70600 1.000 95.21268 194 LEU A C 1
ATOM 1360 O O . LEU A 1 197 ? -11.54400 45.52500 -16.57900 1.000 89.14251 194 LEU A O 1
ATOM 1365 N N . ALA A 1 198 ? -10.77500 44.19900 -14.93300 1.000 99.24235 195 ALA A N 1
ATOM 1366 C CA . ALA A 1 198 ? -9.42700 44.74900 -14.98800 1.000 96.23764 195 ALA A CA 1
ATOM 1367 C C . ALA A 1 198 ? -8.41300 43.60800 -14.92000 1.000 94.75229 195 ALA A C 1
ATOM 1368 O O . ALA A 1 198 ? -8.76700 42.42600 -14.92800 1.000 91.60319 195 ALA A O 1
ATOM 1370 N N . ASP A 1 199 ? -7.13600 43.97500 -14.86200 1.000 89.40435 196 ASP A N 1
ATOM 1371 C CA . ASP A 1 199 ? -6.01600 43.03300 -14.81100 1.000 90.42544 196 ASP A CA 1
ATOM 1372 C C . ASP A 1 199 ? -5.67300 42.65200 -13.37200 1.000 95.54073 196 ASP A C 1
ATOM 1373 O O . ASP A 1 199 ? -4.52200 42.74000 -12.94800 1.000 102.75110 196 ASP A O 1
ATOM 1378 N N . ASN A 1 200 ? -6.67000 42.21400 -12.60500 1.000 90.93485 197 ASN A N 1
ATOM 1379 C CA . ASN A 1 200 ? -6.51900 42.11300 -11.15600 1.000 97.14591 197 ASN A CA 1
ATOM 1380 C C . ASN A 1 200 ? -6.78500 40.73000 -10.58100 1.000 91.78778 197 ASN A C 1
ATOM 1381 O O . ASN A 1 200 ? -6.07100 40.31600 -9.66500 1.000 95.56883 197 ASN A O 1
ATOM 1386 N N . SER A 1 201 ? -7.79300 40.01300 -11.08800 1.000 83.51286 198 SER A N 1
ATOM 1387 C CA . SER A 1 201 ? -8.41500 38.79700 -10.52200 1.000 93.90258 198 SER A CA 1
ATOM 1388 C C . SER A 1 201 ? -9.45600 39.14900 -9.46900 1.000 94.34336 198 SER A C 1
ATOM 1389 O O . SER A 1 201 ? -9.85500 38.26800 -8.69300 1.000 93.59521 198 SER A O 1
ATOM 1392 N N . SER A 1 202 ? -9.90200 40.40300 -9.40200 1.000 95.36942 199 SER A N 1
ATOM 1393 C CA . SER A 1 202 ? -10.93800 40.76400 -8.44100 1.000 97.96082 199 SER A CA 1
ATOM 1394 C C . SER A 1 202 ? -12.32400 40.41600 -8.97200 1.000 98.19798 199 SER A C 1
ATOM 1395 O O . SER A 1 202 ? -13.11900 39.77200 -8.27900 1.000 88.53421 199 SER A O 1
ATOM 1398 N N . GLY A 1 203 ? -12.62400 40.82300 -10.20300 1.000 100.88997 200 GLY A N 1
ATOM 1399 C CA . GLY A 1 203 ? -13.91100 40.53400 -10.80400 1.000 97.21963 200 GLY A CA 1
ATOM 1400 C C . GLY A 1 203 ? -13.98100 39.15500 -11.42500 1.000 92.48469 200 GLY A C 1
ATOM 1401 O O . GLY A 1 203 ? -14.46100 38.99400 -12.55000 1.000 94.75518 200 GLY A O 1
ATOM 1402 N N . ILE A 1 204 ? -13.50000 38.15200 -10.69700 1.000 89.99968 201 ILE A N 1
ATOM 1403 C CA . ILE A 1 204 ? -13.52800 36.77500 -11.17800 1.000 89.42566 201 ILE A CA 1
ATOM 1404 C C . ILE A 1 204 ? -14.85700 36.10400 -10.85200 1.000 86.37617 201 ILE A C 1
ATOM 1405 O O . ILE A 1 204 ? -15.38800 35.33700 -11.65900 1.000 87.23848 201 ILE A O 1
ATOM 1410 N N . ASP A 1 205 ? -15.41600 36.39000 -9.67300 1.000 92.15930 202 ASP A N 1
ATOM 1411 C CA . ASP A 1 205 ? -16.71500 35.83800 -9.31400 1.000 94.50455 202 ASP A CA 1
ATOM 1412 C C . ASP A 1 205 ? -17.85500 36.52400 -10.05200 1.000 87.24551 202 ASP A C 1
ATOM 1413 O O . ASP A 1 205 ? -18.94600 35.95200 -10.14900 1.000 85.66067 202 ASP A O 1
ATOM 1418 N N . ALA A 1 206 ? -17.63100 37.73400 -10.56900 1.000 82.22354 203 ALA A N 1
ATOM 1419 C CA . ALA A 1 206 ? -18.66700 38.40400 -11.34700 1.000 81.87748 203 ALA A CA 1
ATOM 1420 C C . ALA A 1 206 ? -18.88600 37.70600 -12.68200 1.000 76.63478 203 ALA A C 1
ATOM 1421 O O . ALA A 1 206 ? -20.02600 37.58000 -13.14500 1.000 70.36518 203 ALA A O 1
ATOM 1423 N N . VAL A 1 207 ? -17.80500 37.24400 -13.31300 1.000 78.62902 204 VAL A N 1
ATOM 1424 C CA . VAL A 1 207 ? -17.92400 36.51600 -14.57200 1.000 71.45048 204 VAL A CA 1
ATOM 1425 C C . VAL A 1 207 ? -18.63200 35.18400 -14.35400 1.000 66.35801 204 VAL A C 1
ATOM 1426 O O . VAL A 1 207 ? -19.51400 34.80000 -15.13200 1.000 58.60793 204 VAL A O 1
ATOM 1430 N N . ASN A 1 208 ? -18.26900 34.46800 -13.28700 1.000 63.04163 205 ASN A N 1
ATOM 1431 C CA . ASN A 1 208 ? -18.88800 33.17600 -13.00600 1.000 64.67974 205 ASN A CA 1
ATOM 1432 C C . ASN A 1 208 ? -20.38400 33.32000 -12.75900 1.000 69.99762 205 ASN A C 1
ATOM 1433 O O . ASN A 1 208 ? -21.17400 32.45000 -13.14600 1.000 62.38739 205 ASN A O 1
ATOM 1438 N N . GLU A 1 209 ? -20.78900 34.41400 -12.11400 1.000 74.25358 206 GLU A N 1
ATOM 1439 C CA . GLU A 1 209 ? -22.20000 34.64200 -11.82300 1.000 67.09250 206 GLU A CA 1
ATOM 1440 C C . GLU A 1 209 ? -23.00300 34.82700 -13.10500 1.000 65.43687 206 GLU A C 1
ATOM 1441 O O . GLU A 1 209 ? -24.04100 34.18300 -13.30200 1.000 59.13637 206 GLU A O 1
ATOM 1447 N N . ILE A 1 210 ? -22.53300 35.70600 -13.99200 1.000 62.88737 207 ILE A N 1
ATOM 1448 C CA . ILE A 1 210 ? -23.26000 35.99000 -15.22400 1.000 52.60355 207 ILE A CA 1
ATOM 1449 C C . ILE A 1 210 ? -23.26700 34.77600 -16.14500 1.000 56.63081 207 ILE A C 1
ATOM 1450 O O . ILE A 1 210 ? -24.23900 34.54800 -16.87500 1.000 56.58674 207 ILE A O 1
ATOM 1455 N N . LEU A 1 211 ? -22.19800 33.97700 -16.12700 1.000 57.40756 208 LEU A N 1
ATOM 1456 C CA . LEU A 1 211 ? -22.18900 32.75300 -16.92100 1.000 54.78645 208 LEU A CA 1
ATOM 1457 C C . LEU A 1 211 ? -23.17700 31.73300 -16.37100 1.000 55.05009 208 LEU A C 1
ATOM 1458 O O . LEU A 1 211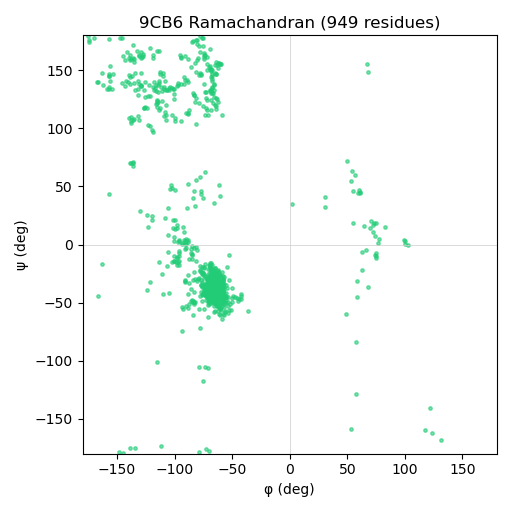 ? -23.81800 31.00600 -17.13800 1.000 57.80633 208 LEU A O 1
ATOM 1463 N N . ALA A 1 212 ? -23.31100 31.66500 -15.04500 1.000 65.43593 209 ALA A N 1
ATOM 1464 C CA . ALA A 1 212 ? -24.22100 30.69500 -14.44400 1.000 58.81571 209 ALA A CA 1
ATOM 1465 C C . ALA A 1 212 ? -25.67500 31.11100 -14.62400 1.000 57.93771 209 ALA A C 1
ATOM 1466 O O . ALA A 1 212 ? -26.54200 30.26300 -14.86400 1.000 55.03187 209 ALA A O 1
ATOM 1468 N N . GLU A 1 213 ? -25.95900 32.41000 -14.50900 1.000 53.80067 210 GLU A N 1
ATOM 1469 C CA . GLU A 1 213 ? -27.32500 32.90100 -14.67200 1.000 56.84661 210 GLU A CA 1
ATOM 1470 C C . GLU A 1 213 ? -27.86900 32.55600 -16.05300 1.000 49.86680 210 GLU A C 1
ATOM 1471 O O . GLU A 1 213 ? -28.91600 31.91300 -16.18400 1.000 44.65192 210 GLU A O 1
ATOM 1477 N N . PHE A 1 214 ? -27.16100 32.97300 -17.09800 1.000 52.79427 211 PHE A N 1
ATOM 1478 C CA . PHE A 1 214 ? -27.59500 32.79100 -18.48000 1.000 56.27075 211 PHE A CA 1
ATOM 1479 C C . PHE A 1 214 ? -26.90800 31.59900 -19.13300 1.000 56.44488 211 PHE A C 1
ATOM 1480 O O . PHE A 1 214 ? -26.41500 31.69100 -20.26100 1.000 58.42779 211 PHE A O 1
ATOM 1488 N N . ALA A 1 215 ? -26.87100 30.46000 -18.43400 1.000 53.14065 212 ALA A N 1
ATOM 1489 C CA . ALA A 1 215 ? -26.08300 29.32400 -18.90300 1.000 50.15288 212 ALA A CA 1
ATOM 1490 C C . ALA A 1 215 ? -26.66100 28.71100 -20.17100 1.000 58.63122 212 ALA A C 1
ATOM 1491 O O . ALA A 1 215 ? -25.91800 28.13000 -20.97000 1.000 67.24599 212 ALA A O 1
ATOM 1493 N N . ASP A 1 216 ? -27.96900 28.82900 -20.37900 1.000 50.34116 213 ASP A N 1
ATOM 1494 C CA . ASP A 1 216 ? -28.58300 28.29600 -21.58700 1.000 55.13639 213 ASP A CA 1
ATOM 1495 C C . ASP A 1 216 ? -28.50700 29.26200 -22.76200 1.000 54.78640 213 ASP A C 1
ATOM 1496 O O . ASP A 1 216 ? -28.96700 28.91900 -23.85800 1.000 52.51990 213 ASP A O 1
ATOM 1501 N N . LEU A 1 217 ? -27.93500 30.45000 -22.56300 1.000 57.08841 214 LEU A N 1
ATOM 1502 C CA . LEU A 1 217 ? -27.76900 31.45500 -23.59700 1.000 55.27428 214 LEU A CA 1
ATOM 1503 C C . LEU A 1 217 ? -26.29800 31.60300 -23.97100 1.000 54.67041 214 LEU A C 1
ATOM 1504 O O . LEU A 1 217 ? -25.41400 31.41600 -23.12900 1.000 56.25534 214 LEU A O 1
ATOM 1509 N N . PRO A 1 218 ? -26.00100 31.92500 -25.23000 1.000 53.86895 215 PRO A N 1
ATOM 1510 C CA . PRO A 1 218 ? -24.64000 32.35700 -25.57400 1.000 45.55017 215 PRO A CA 1
ATOM 1511 C C . PRO A 1 218 ? -24.35000 33.71100 -24.94300 1.000 43.23382 215 PRO A C 1
ATOM 1512 O O . PRO A 1 218 ? -25.16900 34.63100 -25.01200 1.000 42.36176 215 PRO A O 1
ATOM 1516 N N . VAL A 1 219 ? -23.18300 33.82500 -24.31300 1.000 45.15330 216 VAL A N 1
ATOM 1517 C CA . VAL A 1 219 ? -22.79600 35.02500 -23.57800 1.000 48.43397 216 VAL A CA 1
ATOM 1518 C C . VAL A 1 219 ? -21.46900 35.52100 -24.13300 1.000 42.67349 216 VAL A C 1
ATOM 1519 O O . VAL A 1 219 ? -20.45300 34.82000 -24.05000 1.000 42.98754 216 VAL A O 1
ATOM 1523 N N . ILE A 1 220 ? -21.48100 36.72600 -24.69800 1.000 39.92078 217 ILE A N 1
ATOM 1524 C CA . ILE A 1 220 ? -20.27500 37.40000 -25.16200 1.000 45.83282 217 ILE A CA 1
ATOM 1525 C C . ILE A 1 220 ? -19.83000 38.37600 -24.08500 1.000 41.38268 217 ILE A C 1
ATOM 1526 O O . ILE A 1 220 ? -20.65200 39.09700 -23.50600 1.000 40.27400 217 ILE A O 1
ATOM 1531 N N . PHE A 1 221 ? -18.52900 38.40400 -23.81400 1.000 40.45822 218 PHE A N 1
ATOM 1532 C CA . PHE A 1 221 ? -17.95500 39.27000 -22.79200 1.000 39.28456 218 PHE A CA 1
ATOM 1533 C C . PHE A 1 221 ? -17.02900 40.28300 -23.44900 1.000 46.84662 218 PHE A C 1
ATOM 1534 O O . PHE A 1 221 ? -16.07500 39.90400 -24.13800 1.000 47.53560 218 PHE A O 1
ATOM 1542 N N . ILE A 1 222 ? -17.31600 41.56300 -23.24000 1.000 49.25791 219 ILE A N 1
ATOM 1543 C CA . ILE A 1 222 ? -16.40600 42.62700 -23.64600 1.000 48.08083 219 ILE A CA 1
ATOM 1544 C C . ILE A 1 222 ? -15.34600 42.79000 -22.56800 1.000 43.90949 219 ILE A C 1
ATOM 1545 O O . ILE A 1 222 ? -15.66700 42.92000 -21.38000 1.000 47.38219 219 ILE A O 1
ATOM 1550 N N . THR A 1 223 ? -14.08000 42.77300 -22.97400 1.000 48.79656 220 THR A N 1
ATOM 1551 C CA . THR A 1 223 ? -12.99100 42.86100 -22.01400 1.000 53.80841 220 THR A CA 1
ATOM 1552 C C . THR A 1 223 ? -11.74800 43.39100 -22.71200 1.000 49.31606 220 THR A C 1
ATOM 1553 O O . THR A 1 223 ? -11.52200 43.12900 -23.89600 1.000 52.85989 220 THR A O 1
ATOM 1557 N N . ALA A 1 224 ? -10.95200 44.14800 -21.96200 1.000 62.60497 221 ALA A N 1
ATOM 1558 C CA . ALA A 1 224 ? -9.67000 44.64800 -22.43600 1.000 63.06341 221 ALA A CA 1
ATOM 1559 C C . ALA A 1 224 ? -8.51300 43.73400 -22.06200 1.000 61.06296 221 ALA A C 1
ATOM 1560 O O . ALA A 1 224 ? -7.36200 44.04600 -22.38600 1.000 64.59252 221 ALA A O 1
ATOM 1562 N N . PHE A 1 225 ? -8.79100 42.61900 -21.38900 1.000 55.75284 222 PHE A N 1
ATOM 1563 C CA . PHE A 1 225 ? -7.76600 41.66100 -20.97400 1.000 56.85262 222 PHE A CA 1
ATOM 1564 C C . PHE A 1 225 ? -8.27500 40.25600 -21.26300 1.000 59.42984 222 PHE A C 1
ATOM 1565 O O . PHE A 1 225 ? -8.59400 39.48800 -20.34800 1.000 58.71625 222 PHE A O 1
ATOM 1573 N N . PRO A 1 226 ? -8.36100 39.88400 -22.54500 1.000 57.30238 223 PRO A N 1
ATOM 1574 C CA . PRO A 1 226 ? -8.95300 38.58000 -22.89000 1.000 48.14346 223 PRO A CA 1
ATOM 1575 C C . PRO A 1 226 ? -8.16900 37.39700 -22.35400 1.000 55.23204 223 PRO A C 1
ATOM 1576 O O . PRO A 1 226 ? -8.77200 36.36500 -22.03100 1.000 55.70189 223 PRO A O 1
ATOM 1580 N N . GLU A 1 227 ? -6.84300 37.51900 -22.24700 1.000 58.57178 224 GLU A N 1
ATOM 1581 C CA . GLU A 1 227 ? -6.01700 36.41200 -21.77000 1.000 59.88581 224 GLU A CA 1
ATOM 1582 C C . GLU A 1 227 ? -6.44200 35.94200 -20.38500 1.000 56.52847 224 GLU A C 1
ATOM 1583 O O . GLU A 1 227 ? -6.30000 34.75700 -20.06200 1.000 56.03120 224 GLU A O 1
ATOM 1589 N N . ARG A 1 228 ? -6.97200 36.84800 -19.56100 1.000 56.61790 225 ARG A N 1
ATOM 1590 C CA . ARG A 1 228 ? -7.38400 36.48100 -18.21200 1.000 55.85600 225 ARG A CA 1
ATOM 1591 C C . ARG A 1 228 ? -8.56200 35.51700 -18.22500 1.000 56.47586 225 ARG A C 1
ATOM 1592 O O . ARG A 1 228 ? -8.72300 34.71900 -17.29400 1.000 63.10895 225 ARG A O 1
ATOM 1600 N N . LEU A 1 229 ? -9.39700 35.58100 -19.26100 1.000 55.62643 226 LEU A N 1
ATOM 1601 C CA . LEU A 1 229 ? -10.54000 34.69400 -19.41200 1.000 53.88521 226 LEU A CA 1
ATOM 1602 C C . LEU A 1 229 ? -10.24200 33.52500 -20.34300 1.000 54.81222 226 LEU A C 1
ATOM 1603 O O . LEU A 1 229 ? -11.17200 32.86900 -20.82300 1.000 53.36184 226 LEU A O 1
ATOM 1608 N N . LEU A 1 230 ? -8.96200 33.25300 -20.60800 1.000 54.56049 227 LEU A N 1
ATOM 1609 C CA . LEU A 1 230 ? -8.54800 32.18900 -21.51500 1.000 56.51412 227 LEU A CA 1
ATOM 1610 C C . LEU A 1 230 ? -7.60100 31.20700 -20.83300 1.000 54.24831 227 LEU A C 1
ATOM 1611 O O . LEU A 1 230 ? -6.78900 30.55500 -21.49200 1.000 56.45368 227 LEU A O 1
ATOM 1616 N N . THR A 1 231 ? -7.69100 31.10000 -19.51000 1.000 59.42240 228 THR A N 1
ATOM 1617 C CA . THR A 1 231 ? -6.97500 30.08400 -18.74700 1.000 61.89135 228 THR A CA 1
ATOM 1618 C C . THR A 1 231 ? -7.96400 28.96500 -18.44800 1.000 64.38677 228 THR A C 1
ATOM 1619 O O . THR A 1 231 ? -8.85100 29.12400 -17.60400 1.000 76.19760 228 THR A O 1
ATOM 1623 N N . GLY A 1 232 ? -7.81300 27.83400 -19.13600 1.000 58.38156 229 GLY A N 1
ATOM 1624 C CA . GLY A 1 232 ? -8.76200 26.73900 -19.02100 1.000 63.82213 229 GLY A CA 1
ATOM 1625 C C . GLY A 1 232 ? -8.90100 26.15100 -17.62900 1.000 68.99260 229 GLY A C 1
ATOM 1626 O O . GLY A 1 232 ? -8.99800 24.93100 -17.46900 1.000 72.34790 229 GLY A O 1
ATOM 1627 N N . GLU A 1 233 ? -8.93900 27.01700 -16.61900 1.000 72.84840 230 GLU A N 1
ATOM 1628 C CA . GLU A 1 233 ? -8.97000 26.64200 -15.21100 1.000 66.60410 230 GLU A CA 1
ATOM 1629 C C . GLU A 1 233 ? -10.33700 26.82600 -14.57400 1.000 71.33298 230 GLU A C 1
ATOM 1630 O O . GLU A 1 233 ? -10.77200 25.97600 -13.79300 1.000 73.35532 230 GLU A O 1
ATOM 1636 N N . ARG A 1 234 ? -11.01900 27.91500 -14.88600 1.000 69.08510 231 ARG A N 1
ATOM 1637 C CA . ARG A 1 234 ? -12.32100 28.26300 -14.34900 1.000 65.12027 231 ARG A CA 1
ATOM 1638 C C . ARG A 1 234 ? -13.37700 28.22500 -15.44300 1.000 70.60037 231 ARG A C 1
ATOM 1639 O O . ARG A 1 234 ? -13.05300 28.15300 -16.63500 1.000 75.05404 231 ARG A O 1
ATOM 1647 N N . PRO A 1 235 ? -14.65900 28.24800 -15.08100 1.000 64.83928 232 PRO A N 1
ATOM 1648 C CA . PRO A 1 235 ? -15.69800 28.44600 -16.09900 1.000 58.69909 232 PRO A CA 1
ATOM 1649 C C . PRO A 1 235 ? -15.55200 29.81700 -16.74400 1.000 54.63774 232 PRO A C 1
ATOM 1650 O O . PRO A 1 235 ? -15.52000 30.84300 -16.06100 1.000 49.59602 232 PRO A O 1
ATOM 1654 N N . GLU A 1 236 ? -15.44700 29.82500 -18.06500 1.000 50.70768 233 GLU A N 1
ATOM 1655 C CA . GLU A 1 236 ? -15.11100 31.01900 -18.82200 1.000 47.79837 233 GLU A CA 1
ATOM 1656 C C . GLU A 1 236 ? -15.99700 31.09400 -20.05900 1.000 46.64672 233 GLU A C 1
ATOM 1657 O O . GLU A 1 236 ? -16.56700 30.08400 -20.48000 1.000 46.18493 233 GLU A O 1
ATOM 1663 N N . PRO A 1 237 ? -16.14000 32.28100 -20.64800 1.000 46.79795 234 PRO A N 1
ATOM 1664 C CA . PRO A 1 237 ? -17.01500 32.42000 -21.81800 1.000 43.39202 234 PRO A CA 1
ATOM 1665 C C . PRO A 1 237 ? -16.39800 31.81000 -23.06700 1.000 45.69339 234 PRO A C 1
ATOM 1666 O O . PRO A 1 237 ? -15.19400 31.55800 -23.14900 1.000 49.87862 234 PRO A O 1
ATOM 1670 N N . ALA A 1 238 ? -17.25700 31.58600 -24.06100 1.000 38.22676 235 ALA A N 1
ATOM 1671 C CA . ALA A 1 238 ? -16.83600 31.06700 -25.35500 1.000 45.43499 235 ALA A CA 1
ATOM 1672 C C . ALA A 1 238 ? -16.71300 32.14800 -26.42000 1.000 39.05839 235 ALA A C 1
ATOM 1673 O O . ALA A 1 238 ? -16.19300 31.86800 -27.50600 1.000 36.88189 235 ALA A O 1
ATOM 1675 N N . PHE A 1 239 ? -17.17400 33.36400 -26.14100 1.000 36.90010 236 PHE A N 1
ATOM 1676 C CA . PHE A 1 239 ? -17.10800 34.47300 -27.08100 1.000 34.32453 236 PHE A CA 1
ATOM 1677 C C . PHE A 1 239 ? -16.63200 35.72000 -26.35000 1.000 36.57553 236 PHE A C 1
ATOM 1678 O O . PHE A 1 239 ? -17.04300 35.97800 -25.21500 1.000 42.33076 236 PHE A O 1
ATOM 1686 N N . LEU A 1 240 ? -15.76500 36.49000 -27.00400 1.000 34.92624 237 LEU A N 1
ATOM 1687 C CA . LEU A 1 240 ? -15.15800 37.66300 -26.39200 1.000 35.71702 237 LEU A CA 1
ATOM 1688 C C . LEU A 1 240 ? -15.03300 38.78200 -27.41500 1.000 42.02995 237 LEU A C 1
ATOM 1689 O O . LEU A 1 240 ? -14.70200 38.53700 -28.57900 1.000 45.39848 237 LEU A O 1
ATOM 1694 N N . ILE A 1 241 ? -15.29300 40.00900 -26.97100 1.000 37.15156 238 ILE A N 1
ATOM 1695 C CA . ILE A 1 241 ? -15.06800 41.21000 -27.76700 1.000 40.06841 238 ILE A CA 1
ATOM 1696 C C . ILE A 1 241 ? -13.93300 41.98600 -27.11500 1.000 41.24129 238 ILE A C 1
ATOM 1697 O O . ILE A 1 241 ? -14.05100 42.42100 -25.96300 1.000 43.60237 238 ILE A O 1
ATOM 1702 N N . THR A 1 242 ? -12.83600 42.15600 -27.84700 1.000 43.28934 239 THR A N 1
ATOM 1703 C CA . THR A 1 242 ? -11.67300 42.84400 -27.30200 1.000 48.21615 239 THR A CA 1
ATOM 1704 C C . THR A 1 242 ? -11.93600 44.34100 -27.20200 1.000 47.98265 239 THR A C 1
ATOM 1705 O O . THR A 1 242 ? -12.39800 44.96400 -28.16100 1.000 43.70771 239 THR A O 1
ATOM 1709 N N . LYS A 1 243 ? -11.63200 44.92500 -26.02900 1.000 50.95285 240 LYS A N 1
ATOM 1710 C CA . LYS A 1 243 ? -11.73800 46.36900 -25.84000 1.000 56.21003 240 LYS A CA 1
ATOM 1711 C C . LYS A 1 243 ? -10.36100 47.00500 -25.95000 1.000 57.33622 240 LYS A C 1
ATOM 1712 O O . LYS A 1 243 ? -9.40500 46.48800 -25.35100 1.000 56.62407 240 LYS A O 1
ATOM 1718 N N . PRO A 1 244 ? -10.19100 48.11300 -26.69400 1.000 50.13448 241 PRO A N 1
ATOM 1719 C CA . PRO A 1 244 ? -11.19600 48.86300 -27.47200 1.000 60.21035 241 PRO A CA 1
ATOM 1720 C C . PRO A 1 244 ? -11.74100 48.05200 -28.64000 1.000 56.38568 241 PRO A C 1
ATOM 1721 O O . PRO A 1 244 ? -10.99300 47.38400 -29.34900 1.000 59.79182 241 PRO A O 1
ATOM 1725 N N . TYR A 1 245 ? -13.05100 48.09400 -28.86000 1.000 53.49983 242 TYR A N 1
ATOM 1726 C CA . TYR A 1 245 ? -13.66900 47.22300 -29.84400 1.000 56.97368 242 TYR A CA 1
ATOM 1727 C C . TYR A 1 245 ? -13.54000 47.79600 -31.25100 1.000 52.06705 242 TYR A C 1
ATOM 1728 O O . TYR A 1 245 ? -13.38300 49.00300 -31.45600 1.000 47.77742 242 TYR A O 1
ATOM 1737 N N . ARG A 1 246 ? -13.60600 46.89700 -32.22600 1.000 51.48586 243 ARG A N 1
ATOM 1738 C CA . ARG A 1 246 ? -13.74000 47.24600 -33.63000 1.000 45.09201 243 ARG A CA 1
ATOM 1739 C C . ARG A 1 246 ? -15.09700 46.76100 -34.12000 1.000 44.16231 243 ARG A C 1
ATOM 1740 O O . ARG A 1 246 ? -15.53700 45.66600 -33.75300 1.000 45.61059 243 ARG A O 1
ATOM 1748 N N . GLU A 1 247 ? -15.76200 47.59200 -34.93000 1.000 45.03835 244 GLU A N 1
ATOM 1749 C CA . GLU A 1 247 ? -17.06700 47.24200 -35.48800 1.000 42.30834 244 GLU A CA 1
ATOM 1750 C C . GLU A 1 247 ? -17.08700 45.82400 -36.03900 1.000 42.72560 244 GLU A C 1
ATOM 1751 O O . GLU A 1 247 ? -18.00700 45.04500 -35.76500 1.000 45.99608 244 GLU A O 1
ATOM 1757 N N . GLU A 1 248 ? -16.05500 45.47300 -36.80800 1.000 46.72900 245 GLU A N 1
ATOM 1758 C CA . GLU A 1 248 ? -16.02100 44.17900 -37.47800 1.000 39.62755 245 GLU A CA 1
ATOM 1759 C C . GLU A 1 248 ? -15.95300 43.03100 -36.47700 1.000 37.35904 245 GLU A C 1
ATOM 1760 O O . GLU A 1 248 ? -16.60100 41.99500 -36.66600 1.000 38.76547 245 GLU A O 1
ATOM 1766 N N . GLN A 1 249 ? -15.18000 43.19700 -35.40100 1.000 38.39311 246 GLN A N 1
ATOM 1767 C CA . GLN A 1 249 ? -15.06100 42.14100 -34.40300 1.000 30.32976 246 GLN A CA 1
ATOM 1768 C C . GLN A 1 249 ? -16.28900 42.04500 -33.50600 1.000 31.27243 246 GLN A C 1
ATOM 1769 O O . GLN A 1 249 ? -16.55300 40.97200 -32.95300 1.000 37.17779 246 GLN A O 1
ATOM 1775 N N . VAL A 1 250 ? -17.04000 43.13800 -33.34800 1.000 40.05754 247 VAL A N 1
ATOM 1776 C CA . VAL A 1 250 ? -18.33200 43.05300 -32.67500 1.000 35.74427 247 VAL A CA 1
ATOM 1777 C C . VAL A 1 250 ? -19.33000 42.30600 -33.55000 1.000 36.63599 247 VAL A C 1
ATOM 1778 O O . VAL A 1 250 ? -20.10700 41.47600 -33.06300 1.000 32.69921 247 VAL A O 1
ATOM 1782 N N . ARG A 1 251 ? -19.31900 42.58500 -34.85600 1.000 36.72201 248 ARG A N 1
ATOM 1783 C CA . ARG A 1 251 ? -20.20900 41.88400 -35.77500 1.000 30.55419 248 ARG A CA 1
ATOM 1784 C C . ARG A 1 251 ? -19.87100 40.40200 -35.84900 1.000 32.17299 248 ARG A C 1
ATOM 1785 O O . ARG A 1 251 ? -20.76900 39.55500 -35.92000 1.000 31.69179 248 ARG A O 1
ATOM 1793 N N . SER A 1 252 ? -18.57800 40.06900 -35.83900 1.000 29.55606 249 SER A N 1
ATOM 1794 C CA . SER A 1 252 ? -18.18300 38.66600 -35.90300 1.000 29.12932 249 SER A CA 1
ATOM 1795 C C . SER A 1 252 ? -18.57400 37.92600 -34.63200 1.000 28.83348 249 SER A C 1
ATOM 1796 O O . SER A 1 252 ? -19.04200 36.78400 -34.69200 1.000 26.35770 249 SER A O 1
ATOM 1799 N N . ALA A 1 253 ? -18.39300 38.56200 -33.47200 1.000 28.65358 250 ALA A N 1
ATOM 1800 C CA . ALA A 1 253 ? -18.75600 37.92100 -32.21300 1.000 27.42314 250 ALA A CA 1
ATOM 1801 C C . ALA A 1 253 ? -20.25400 37.65400 -32.14800 1.000 33.50153 250 ALA A C 1
ATOM 1802 O O . ALA A 1 253 ? -20.68500 36.53200 -31.85700 1.000 33.66261 250 ALA A O 1
ATOM 1804 N N . VAL A 1 254 ? -21.06500 38.67800 -32.42300 1.000 32.79176 251 VAL A N 1
ATOM 1805 C CA . VAL A 1 254 ? -22.51400 38.52100 -32.34500 1.000 37.69702 251 VAL A CA 1
ATOM 1806 C C . VAL A 1 254 ? -23.00100 37.51200 -33.37800 1.000 31.36620 251 VAL A C 1
ATOM 1807 O O . VAL A 1 254 ? -23.83900 36.65400 -33.07900 1.000 36.88643 251 VAL A O 1
ATOM 1811 N N . SER A 1 255 ? -22.47500 37.58800 -34.60300 1.000 30.58291 252 SER A N 1
ATOM 1812 C CA . SER A 1 255 ? -22.90000 36.65600 -35.64400 1.000 30.05774 252 SER A CA 1
ATOM 1813 C C . SER A 1 255 ? -22.48500 35.22800 -35.31500 1.000 34.17615 252 SER A C 1
ATOM 1814 O O . SER A 1 255 ? -23.22500 34.27900 -35.60100 1.000 33.35493 252 SER A O 1
ATOM 1817 N N . GLN A 1 256 ? -21.30500 35.05400 -34.71600 1.000 38.76040 253 GLN A N 1
ATOM 1818 C CA . GLN A 1 256 ? -20.86500 33.71600 -34.33700 1.000 35.43657 253 GLN A CA 1
ATOM 1819 C C . GLN A 1 256 ? -21.67100 33.18400 -33.15900 1.000 43.03135 253 GLN A C 1
ATOM 1820 O O . GLN A 1 256 ? -22.01300 31.99600 -33.12100 1.000 45.31618 253 GLN A O 1
ATOM 1826 N N . ALA A 1 257 ? -21.98800 34.04700 -32.19200 1.000 41.98306 254 ALA A N 1
ATOM 1827 C CA . ALA A 1 257 ? -22.74800 33.59800 -31.03000 1.000 42.24567 254 ALA A CA 1
ATOM 1828 C C . ALA A 1 257 ? -24.21800 33.38200 -31.37900 1.000 44.21985 254 ALA A C 1
ATOM 1829 O O . ALA A 1 257 ? -24.82100 32.39100 -30.94900 1.000 50.53839 254 ALA A O 1
ATOM 1831 N N . MET A 1 258 ? -24.81100 34.28400 -32.17600 1.000 41.11297 255 MET A N 1
ATOM 1832 C CA . MET A 1 258 ? -26.16800 34.07800 -32.69200 1.000 34.28336 255 MET A CA 1
ATOM 1833 C C . MET A 1 258 ? -26.19900 33.04500 -33.81900 1.000 40.23126 255 MET A C 1
ATOM 1834 O O . MET A 1 258 ? -26.89000 33.19900 -34.82900 1.000 64.25536 255 MET A O 1
ATOM 1839 N N . PHE A 1 259 ? -25.41600 31.98600 -33.66200 1.000 39.88269 256 PHE A N 1
ATOM 1840 C CA . PHE A 1 259 ? -25.52100 30.76000 -34.43500 1.000 42.77417 256 PHE A CA 1
ATOM 1841 C C . PHE A 1 259 ? -25.75800 29.55400 -33.54500 1.000 47.95574 256 PHE A C 1
ATOM 1842 O O . PHE A 1 259 ? -26.45200 28.61800 -33.95200 1.000 49.77544 256 PHE A O 1
ATOM 1850 N N . PHE A 1 260 ? -25.21300 29.57400 -32.33100 1.000 48.82499 257 PHE A N 1
ATOM 1851 C CA . PHE A 1 260 ? -25.50100 28.61100 -31.28300 1.000 54.09982 257 PHE A CA 1
ATOM 1852 C C . PHE A 1 260 ? -26.68700 29.02900 -30.42500 1.000 53.58760 257 PHE A C 1
ATOM 1853 O O . PHE A 1 260 ? -26.99700 28.34800 -29.44200 1.000 52.96665 257 PHE A O 1
ATOM 1861 N N . ALA A 1 261 ? -27.34200 30.13600 -30.76500 1.000 54.12297 258 ALA A N 1
ATOM 1862 C CA . ALA A 1 261 ? -28.57200 30.53300 -30.10600 1.000 55.12946 258 ALA A CA 1
ATOM 1863 C C . ALA A 1 261 ? -29.75100 29.74900 -30.67400 1.000 70.33396 258 ALA A C 1
ATOM 1864 O O . ALA A 1 261 ? -29.70100 29.21600 -31.78600 1.000 69.94646 258 ALA A O 1
ATOM 1866 N N . SER A 1 262 ? -30.82100 29.68000 -29.89000 1.000 77.80580 259 SER A N 1
ATOM 1867 C CA . SER A 1 262 ? -32.03700 29.00900 -30.32900 1.000 73.69174 259 SER A CA 1
ATOM 1868 C C . SER A 1 262 ? -33.10200 30.03700 -30.69200 1.000 82.18443 259 SER A C 1
ATOM 1869 O O . SER A 1 262 ? -32.90700 31.23700 -30.49800 1.000 75.92748 259 SER A O 1
ATOM 1872 N N . GLN B 1 6 ? -15.54400 58.06200 -44.62300 1.000 93.70011 3 GLN B N 1
ATOM 1873 C CA . GLN B 1 6 ? -16.51300 57.77800 -43.57000 1.000 94.97923 3 GLN B CA 1
ATOM 1874 C C . GLN B 1 6 ? -16.23300 58.59900 -42.31000 1.000 92.02121 3 GLN B C 1
ATOM 1875 O O . GLN B 1 6 ? -15.31100 58.31000 -41.54700 1.000 101.67569 3 GLN B O 1
ATOM 1881 N N . THR B 1 7 ? -17.04800 59.62800 -42.10400 1.000 76.55897 4 THR B N 1
ATOM 1882 C CA . THR B 1 7 ? -16.90700 60.55400 -40.99300 1.000 82.52341 4 THR B CA 1
ATOM 1883 C C . THR B 1 7 ? -18.15800 60.47900 -40.12600 1.000 83.97323 4 THR B C 1
ATOM 1884 O O . THR B 1 7 ? -19.20300 59.98000 -40.55600 1.000 84.42641 4 THR B O 1
ATOM 1888 N N . PHE B 1 8 ? -18.02800 60.94000 -38.87800 1.000 75.24474 5 PHE B N 1
ATOM 1889 C CA . PHE B 1 8 ? -19.19900 61.18400 -38.04100 1.000 73.83616 5 PHE B CA 1
ATOM 1890 C C . PHE B 1 8 ? -20.25600 61.96600 -38.81100 1.000 75.06293 5 PHE B C 1
ATOM 1891 O O . PHE B 1 8 ? -21.44400 61.62900 -38.78000 1.000 76.36180 5 PHE B O 1
ATOM 1899 N N . ALA B 1 9 ? -19.83000 63.01000 -39.52600 1.000 78.77563 6 ALA B N 1
ATOM 1900 C CA . ALA B 1 9 ? -20.77700 63.86800 -40.22800 1.000 74.18079 6 ALA B CA 1
ATOM 1901 C C . ALA B 1 9 ? -21.49200 63.12700 -41.35000 1.000 75.77175 6 ALA B C 1
ATOM 1902 O O . ALA B 1 9 ? -22.66600 63.40500 -41.62400 1.000 75.71205 6 ALA B O 1
ATOM 1904 N N . ASP B 1 10 ? -20.81200 62.18900 -42.01100 1.000 77.99951 7 ASP B N 1
ATOM 1905 C CA . ASP B 1 10 ? -21.48500 61.38600 -43.02500 1.000 81.18351 7 ASP B CA 1
ATOM 1906 C C . ASP B 1 10 ? -22.46100 60.40200 -42.39800 1.000 74.36103 7 ASP B C 1
ATOM 1907 O O . ASP B 1 10 ? -23.49800 60.09200 -42.99600 1.000 68.93855 7 ASP B O 1
ATOM 1912 N N . ALA B 1 11 ? -22.15200 59.90900 -41.19600 1.000 72.45996 8 ALA B N 1
ATOM 1913 C CA . ALA B 1 11 ? -23.01900 58.93300 -40.54800 1.000 66.25565 8 ALA B CA 1
ATOM 1914 C C . ALA B 1 11 ? -24.35100 59.54300 -40.13600 1.000 65.65150 8 ALA B C 1
ATOM 1915 O O . ALA B 1 11 ? -25.36100 58.83300 -40.07300 1.000 60.86605 8 ALA B O 1
ATOM 1917 N N . VAL B 1 12 ? -24.38100 60.84600 -39.85000 1.000 63.53806 9 VAL B N 1
ATOM 1918 C CA . VAL B 1 12 ? -25.65100 61.46900 -39.49300 1.000 57.53145 9 VAL B CA 1
ATOM 1919 C C . VAL B 1 12 ? -26.50700 61.70300 -40.73400 1.000 58.45024 9 VAL B C 1
ATOM 1920 O O . VAL B 1 12 ? -27.74000 61.66700 -40.65300 1.000 66.54616 9 VAL B O 1
ATOM 1924 N N . ALA B 1 13 ? -25.88400 61.93100 -41.89400 1.000 61.25474 10 ALA B N 1
ATOM 1925 C CA . ALA B 1 13 ? -26.65700 62.05300 -43.12400 1.000 60.85390 10 ALA B CA 1
ATOM 1926 C C . ALA B 1 13 ? -27.20600 60.70400 -43.56400 1.000 58.93704 10 ALA B C 1
ATOM 1927 O O . ALA B 1 13 ? -28.26900 60.64200 -44.19200 1.000 60.67669 10 ALA B O 1
ATOM 1929 N N . ALA B 1 14 ? -26.50000 59.61900 -43.24100 1.000 60.10389 11 ALA B N 1
ATOM 1930 C CA . ALA B 1 14 ? -26.97800 58.28400 -43.57600 1.000 58.82393 11 ALA B CA 1
ATOM 1931 C C . ALA B 1 14 ? -28.20400 57.89000 -42.76500 1.000 62.93007 11 ALA B C 1
ATOM 1932 O O . ALA B 1 14 ? -28.92900 56.97300 -43.16700 1.000 55.44480 11 ALA B O 1
ATOM 1934 N N . SER B 1 15 ? -28.45100 58.55600 -41.63900 1.000 61.05337 12 SER B N 1
ATOM 1935 C CA . SER B 1 15 ? -29.63600 58.31400 -40.82900 1.000 55.06965 12 SER B CA 1
ATOM 1936 C C . SER B 1 15 ? -30.80400 59.21100 -41.21500 1.000 51.69027 12 SER B C 1
ATOM 1937 O O . SER B 1 15 ? -31.85600 59.14700 -40.57100 1.000 52.66001 12 SER B O 1
ATOM 1940 N N . LEU B 1 16 ? -30.64000 60.04200 -42.24400 1.000 51.50758 13 LEU B N 1
ATOM 1941 C CA . LEU B 1 16 ? -31.73100 60.90400 -42.68900 1.000 51.72866 13 LEU B CA 1
ATOM 1942 C C . LEU B 1 16 ? -33.00100 60.14400 -43.06200 1.000 53.52884 13 LEU B C 1
ATOM 1943 O O . LEU B 1 16 ? -34.08900 60.59800 -42.66400 1.000 53.54543 13 LEU B O 1
ATOM 1948 N N . PRO B 1 17 ? -32.96000 59.02800 -43.80300 1.000 49.96041 14 PRO B N 1
ATOM 1949 C CA . PRO B 1 17 ? -34.21700 58.31000 -44.07700 1.000 48.33808 14 PRO B CA 1
ATOM 1950 C C . PRO B 1 17 ? -34.89600 57.79400 -42.82300 1.000 46.85598 14 PRO B C 1
ATOM 1951 O O . PRO B 1 17 ? -36.13100 57.73600 -42.77800 1.000 46.80144 14 PRO B O 1
ATOM 1955 N N . HIS B 1 18 ? -34.12400 57.41100 -41.80200 1.000 46.86468 15 HIS B N 1
ATOM 1956 C CA . HIS B 1 18 ? -34.72100 57.00900 -40.53300 1.000 39.97531 15 HIS B CA 1
ATOM 1957 C C . HIS B 1 18 ? -35.46700 58.17000 -39.89000 1.000 43.05477 15 HIS B C 1
ATOM 1958 O O . HIS B 1 18 ? -36.52500 57.97700 -39.27900 1.000 49.51861 15 HIS B O 1
ATOM 1965 N N . LEU B 1 19 ? -34.93300 59.38700 -40.01900 1.000 45.25563 16 LEU B N 1
ATOM 1966 C CA . LEU B 1 19 ? -35.60900 60.55000 -39.45500 1.000 46.05052 16 LEU B CA 1
ATOM 1967 C C . LEU B 1 19 ? -36.83000 60.93100 -40.27900 1.000 48.71513 16 LEU B C 1
ATOM 1968 O O . LEU B 1 19 ? -37.83700 61.39500 -39.73000 1.000 45.63461 16 LEU B O 1
ATOM 1973 N N . ARG B 1 20 ? -36.75800 60.75300 -41.60100 1.000 48.86645 17 ARG B N 1
ATOM 1974 C CA . ARG B 1 20 ? -37.90800 61.03800 -42.45100 1.000 48.11628 17 ARG B CA 1
ATOM 1975 C C . ARG B 1 20 ? -39.11100 60.20200 -42.03300 1.000 41.78014 17 ARG B C 1
ATOM 1976 O O . ARG B 1 20 ? -40.22700 60.71800 -41.90800 1.000 36.56658 17 ARG B O 1
ATOM 1984 N N . ARG B 1 21 ? -38.89400 58.90600 -41.79600 1.000 41.75088 18 ARG B N 1
ATOM 1985 C CA . ARG B 1 21 ? -39.97100 58.03300 -41.33700 1.000 41.93728 18 ARG B CA 1
ATOM 1986 C C . ARG B 1 21 ? -40.56400 58.53200 -40.02600 1.000 43.97934 18 ARG B C 1
ATOM 1987 O O . ARG B 1 21 ? -41.78700 58.64900 -39.88600 1.000 45.54653 18 ARG B O 1
ATOM 1995 N N . TYR B 1 22 ? -39.70300 58.83400 -39.05300 1.000 39.48905 19 TYR B N 1
ATOM 1996 C CA . TYR B 1 22 ? -40.17300 59.28300 -37.74800 1.000 35.39122 19 TYR B CA 1
ATOM 1997 C C . TYR B 1 22 ? -40.90200 60.61700 -37.84800 1.000 43.14935 19 TYR B C 1
ATOM 1998 O O . TYR B 1 22 ? -41.89700 60.84400 -37.14900 1.000 42.12695 19 TYR B O 1
ATOM 2007 N N . ALA B 1 23 ? -40.42600 61.51200 -38.71700 1.000 45.87383 20 ALA B N 1
ATOM 2008 C CA . ALA B 1 23 ? -41.08400 62.80400 -38.87700 1.000 41.81818 20 ALA B CA 1
ATOM 2009 C C . ALA B 1 23 ? -42.39700 62.66900 -39.63900 1.000 41.94320 20 ALA B C 1
ATOM 2010 O O . ALA B 1 23 ? -43.38400 63.33800 -39.30700 1.000 43.87714 20 ALA B O 1
ATOM 2012 N N . ARG B 1 24 ? -42.42900 61.81400 -40.66500 1.000 42.28192 21 ARG B N 1
ATOM 2013 C CA . ARG B 1 24 ? -43.66600 61.59900 -41.41300 1.000 47.72380 21 ARG B CA 1
ATOM 2014 C C . ARG B 1 24 ? -44.77000 61.06100 -40.51100 1.000 42.88583 21 ARG B C 1
ATOM 2015 O O . ARG B 1 24 ? -45.94500 61.40600 -40.68200 1.000 39.23786 21 ARG B O 1
ATOM 2023 N N . ALA B 1 25 ? -44.41100 60.20900 -39.54800 1.000 47.49343 22 ALA B N 1
ATOM 2024 C CA . ALA B 1 25 ? -45.41400 59.62600 -38.66300 1.000 42.94572 22 ALA B CA 1
ATOM 2025 C C . ALA B 1 25 ? -45.97300 60.66200 -37.69700 1.000 40.17986 22 ALA B C 1
ATOM 2026 O O . ALA B 1 25 ? -47.18700 60.70900 -37.46300 1.000 38.90463 22 ALA B O 1
ATOM 2028 N N . LEU B 1 26 ? -45.10500 61.49900 -37.12400 1.000 42.58486 23 LEU B N 1
ATOM 2029 C CA . LEU B 1 26 ? -45.56300 62.49100 -36.15700 1.000 45.24208 23 LEU B CA 1
ATOM 2030 C C . LEU B 1 26 ? -46.43900 63.55500 -36.80500 1.000 45.84253 23 LEU B C 1
ATOM 2031 O O . LEU B 1 26 ? -47.33800 64.09500 -36.15200 1.000 56.27073 23 LEU B O 1
ATOM 2036 N N . THR B 1 27 ? -46.19600 63.86900 -38.07800 1.000 36.54693 24 THR B N 1
ATOM 2037 C CA . THR B 1 27 ? -46.96700 64.89100 -38.77400 1.000 40.18694 24 THR B CA 1
ATOM 2038 C C . THR B 1 27 ? -48.09500 64.32600 -39.62700 1.000 43.57049 24 THR B C 1
ATOM 2039 O O . THR B 1 27 ? -49.00700 65.07600 -39.99000 1.000 39.80203 24 THR B O 1
ATOM 2043 N N . GLY B 1 28 ? -48.05900 63.03700 -39.95700 1.000 44.09432 25 GLY B N 1
ATOM 2044 C CA . GLY B 1 28 ? -49.10900 62.43500 -40.75200 1.000 37.61285 25 GLY B CA 1
ATOM 2045 C C . GLY B 1 28 ? -49.05300 62.73900 -42.23100 1.000 46.96569 25 GLY B C 1
ATOM 2046 O O . GLY B 1 28 ? -49.96100 62.33100 -42.96500 1.000 50.36821 25 GLY B O 1
ATOM 2047 N N . GLU B 1 29 ? -48.01900 63.43700 -42.69400 1.000 53.29552 26 GLU B N 1
ATOM 2048 C CA . GLU B 1 29 ? -47.86300 63.78800 -44.09700 1.000 56.14613 26 GLU B CA 1
ATOM 2049 C C . GLU B 1 29 ? -46.43600 63.50200 -44.53900 1.000 56.54773 26 GLU B C 1
ATOM 2050 O O . GLU B 1 29 ? -45.49200 63.61100 -43.75200 1.000 52.67039 26 GLU B O 1
ATOM 2056 N N . GLN B 1 30 ? -46.28300 63.12700 -45.81100 1.000 57.57085 27 GLN B N 1
ATOM 2057 C CA . GLN B 1 30 ? -44.94400 63.02100 -46.37800 1.000 54.39085 27 GLN B CA 1
ATOM 2058 C C . GLN B 1 30 ? -44.31900 64.40000 -46.54600 1.000 59.32751 27 GLN B C 1
ATOM 2059 O O . GLN B 1 30 ? -43.17200 64.62600 -46.14300 1.000 63.60901 27 GLN B O 1
ATOM 2065 N N . ARG B 1 31 ? -45.06500 65.33300 -47.14400 1.000 56.20010 28 ARG B N 1
ATOM 2066 C CA . ARG B 1 31 ? -44.54100 66.66800 -47.41900 1.000 59.55576 28 ARG B CA 1
ATOM 2067 C C . ARG B 1 31 ? -43.98600 67.32200 -46.16100 1.000 63.31786 28 ARG B C 1
ATOM 2068 O O . ARG B 1 31 ? -42.83800 67.77800 -46.13700 1.000 62.80016 28 ARG B O 1
ATOM 2076 N N . THR B 1 32 ? -44.79100 67.36600 -45.09800 1.000 53.53603 29 THR B N 1
ATOM 2077 C CA . THR B 1 32 ? -44.37000 68.05800 -43.88600 1.000 57.29713 29 THR B CA 1
ATOM 2078 C C . THR B 1 32 ? -43.26300 67.29600 -43.16500 1.000 62.99966 29 THR B C 1
ATOM 2079 O O . THR B 1 32 ? -42.35900 67.90900 -42.58600 1.000 62.00584 29 THR B O 1
ATOM 2083 N N . GLY B 1 33 ? -43.31500 65.96400 -43.19100 1.000 57.81311 30 GLY B N 1
ATOM 2084 C CA . GLY B 1 33 ? -42.28100 65.18400 -42.52900 1.000 58.69452 30 GLY B CA 1
ATOM 2085 C C . GLY B 1 33 ? -40.92600 65.33100 -43.19600 1.000 57.20685 30 GLY B C 1
ATOM 2086 O O . GLY B 1 33 ? -39.90800 65.52300 -42.52600 1.000 51.91871 30 GLY B O 1
ATOM 2087 N N . ASP B 1 34 ? -40.89800 65.24500 -44.52800 1.000 56.31300 31 ASP B N 1
ATOM 2088 C CA . ASP B 1 34 ? -39.64000 65.38900 -45.25500 1.000 56.44047 31 ASP B CA 1
ATOM 2089 C C . ASP B 1 34 ? -39.06500 66.79000 -45.09600 1.000 58.58857 31 ASP B C 1
ATOM 2090 O O . ASP B 1 34 ? -37.84400 66.95800 -45.00100 1.000 58.95488 31 ASP B O 1
ATOM 2095 N N . ALA B 1 35 ? -39.92900 67.80800 -45.07300 1.000 59.97916 32 ALA B N 1
ATOM 2096 C CA . ALA B 1 35 ? -39.45800 69.17500 -44.87400 1.000 59.32775 32 ALA B CA 1
ATOM 2097 C C . ALA B 1 35 ? -38.73400 69.31200 -43.54200 1.000 58.86956 32 ALA B C 1
ATOM 2098 O O . ALA B 1 35 ? -37.60600 69.81500 -43.48500 1.000 60.02805 32 ALA B O 1
ATOM 2100 N N . ILE B 1 36 ? -39.36100 68.84900 -42.45800 1.000 60.06609 33 ILE B N 1
ATOM 2101 C CA . ILE B 1 36 ? -38.75500 68.97100 -41.13400 1.000 60.23273 33 ILE B CA 1
ATOM 2102 C C . ILE B 1 36 ? -37.46100 68.17000 -41.05900 1.000 56.20699 33 ILE B C 1
ATOM 2103 O O . ILE B 1 36 ? -36.47000 68.61800 -40.47000 1.000 48.31218 33 ILE B O 1
ATOM 2108 N N . ALA B 1 37 ? -37.44700 66.97300 -41.65400 1.000 58.94882 34 ALA B N 1
ATOM 2109 C CA . ALA B 1 37 ? -36.25400 66.13300 -41.59700 1.000 59.59077 34 ALA B CA 1
ATOM 2110 C C . ALA B 1 37 ? -35.08100 66.78300 -42.31900 1.000 59.64389 34 ALA B C 1
ATOM 2111 O O . ALA B 1 37 ? -33.93500 66.69500 -41.86000 1.000 62.99468 34 ALA B O 1
ATOM 2113 N N . ALA B 1 38 ? -35.34400 67.44000 -43.45000 1.000 52.05945 35 ALA B N 1
ATOM 2114 C CA . ALA B 1 38 ? -34.27100 68.09300 -44.19300 1.000 53.10571 35 ALA B CA 1
ATOM 2115 C C . ALA B 1 38 ? -33.71400 69.28500 -43.42300 1.000 55.95581 35 ALA B C 1
ATOM 2116 O O . ALA B 1 38 ? -32.49300 69.45000 -43.31600 1.000 57.80410 35 ALA B O 1
ATOM 2118 N N . ARG B 1 39 ? -34.59700 70.12700 -42.87500 1.000 52.49888 36 ARG B N 1
ATOM 2119 C CA . ARG B 1 39 ? -34.14100 71.30300 -42.13700 1.000 52.89765 36 ARG B CA 1
ATOM 2120 C C . ARG B 1 39 ? -33.32900 70.92000 -40.90700 1.000 56.44422 36 ARG B C 1
ATOM 2121 O O . ARG B 1 39 ? -32.44000 71.67300 -40.49300 1.000 58.08268 36 ARG B O 1
ATOM 2129 N N . THR B 1 40 ? -33.61900 69.76300 -40.30700 1.000 56.78596 37 THR B N 1
ATOM 2130 C CA . THR B 1 40 ? -32.83700 69.31200 -39.16000 1.000 53.00966 37 THR B CA 1
ATOM 2131 C C . THR B 1 40 ? -31.39800 69.01700 -39.56000 1.000 53.70669 37 THR B C 1
ATOM 2132 O O . THR B 1 40 ? -30.45600 69.39700 -38.85400 1.000 57.75165 37 THR B O 1
ATOM 2136 N N . LEU B 1 41 ? -31.20700 68.34000 -40.69500 1.000 55.78478 38 LEU B N 1
ATOM 2137 C CA . LEU B 1 41 ? -29.85700 68.06100 -41.17000 1.000 63.65427 38 LEU B CA 1
ATOM 2138 C C . LEU B 1 41 ? -29.17100 69.33100 -41.65500 1.000 65.13555 38 LEU B C 1
ATOM 2139 O O . LEU B 1 41 ? -27.96800 69.51600 -41.43300 1.000 66.23111 38 LEU B O 1
ATOM 2144 N N . GLU B 1 42 ? -29.91900 70.21600 -42.32200 1.000 59.33422 39 GLU B N 1
ATOM 2145 C CA . GLU B 1 42 ? -29.35900 71.48500 -42.78200 1.000 60.64925 39 GLU B CA 1
ATOM 2146 C C . GLU B 1 42 ? -28.75000 72.26900 -41.62700 1.000 63.63047 39 GLU B C 1
ATOM 2147 O O . GLU B 1 42 ? -27.60400 72.72700 -41.70400 1.000 68.77661 39 GLU B O 1
ATOM 2153 N N . GLY B 1 43 ? -29.51000 72.43300 -40.54100 1.000 59.81180 40 GLY B N 1
ATOM 2154 C CA . GLY B 1 43 ? -29.00700 73.16700 -39.39400 1.000 63.94855 40 GLY B CA 1
ATOM 2155 C C . GLY B 1 43 ? -27.85300 72.47600 -38.69600 1.000 73.19423 40 GLY B C 1
ATOM 2156 O O . GLY B 1 43 ? -26.97000 73.14000 -38.14500 1.000 78.38210 40 GLY B O 1
ATOM 2157 N N . LEU B 1 44 ? -27.84100 71.14200 -38.70500 1.000 68.58673 41 LEU B N 1
ATOM 2158 C CA . LEU B 1 44 ? -26.73300 70.40700 -38.10600 1.000 66.64174 41 LEU B CA 1
ATOM 2159 C C . LEU B 1 44 ? -25.46100 70.56600 -38.93000 1.000 74.81709 41 LEU B C 1
ATOM 2160 O O . LEU B 1 44 ? -24.36500 70.70700 -38.37400 1.000 78.90882 41 LEU B O 1
ATOM 2165 N N . ILE B 1 45 ? -25.59100 70.54900 -40.25900 1.000 75.38270 42 ILE B N 1
ATOM 2166 C CA . ILE B 1 45 ? -24.44400 70.79500 -41.12900 1.000 75.67774 42 ILE B CA 1
ATOM 2167 C C . ILE B 1 45 ? -23.97400 72.23700 -40.99500 1.000 83.64585 42 ILE B C 1
ATOM 2168 O O . ILE B 1 45 ? -22.78000 72.50400 -40.81900 1.000 86.59088 42 ILE B O 1
ATOM 2173 N N . ALA B 1 46 ? -24.91100 73.18900 -41.07800 1.000 81.17355 43 ALA B N 1
ATOM 2174 C CA . ALA B 1 46 ? -24.56800 74.60600 -41.01100 1.000 85.15750 43 ALA B CA 1
ATOM 2175 C C . ALA B 1 46 ? -23.86500 74.97600 -39.71400 1.000 90.07779 43 ALA B C 1
ATOM 2176 O O . ALA B 1 46 ? -23.14400 75.97900 -39.67800 1.000 99.84643 43 ALA B O 1
ATOM 2178 N N . ASP B 1 47 ? -24.06500 74.20500 -38.65800 1.000 83.39506 44 ASP B N 1
ATOM 2179 C CA . ASP B 1 47 ? -23.38100 74.45000 -37.39700 1.000 87.98480 44 ASP B CA 1
ATOM 2180 C C . ASP B 1 47 ? -21.89000 74.17000 -37.55300 1.000 98.46076 44 ASP B C 1
ATOM 2181 O O . ASP B 1 47 ? -21.51700 73.06700 -37.97500 1.000 90.39053 44 ASP B O 1
ATOM 2186 N N . PRO B 1 48 ? -21.01000 75.12700 -37.24200 1.000 103.89425 45 PRO B N 1
ATOM 2187 C CA . PRO B 1 48 ? -19.57000 74.84600 -37.22900 1.000 92.03853 45 PRO B CA 1
ATOM 2188 C C . PRO B 1 48 ? -19.04300 74.30500 -35.91000 1.000 97.43721 45 PRO B C 1
ATOM 2189 O O . PRO B 1 48 ? -17.90100 73.82600 -35.87800 1.000 96.17382 45 PRO B O 1
ATOM 2193 N N . SER B 1 49 ? -19.82500 74.36900 -34.83200 1.000 97.72604 46 SER B N 1
ATOM 2194 C CA . SER B 1 49 ? -19.35300 73.90300 -33.53600 1.000 93.39893 46 SER B CA 1
ATOM 2195 C C . SER B 1 49 ? -19.19900 72.38300 -33.53500 1.000 95.10738 46 SER B C 1
ATOM 2196 O O . SER B 1 49 ? -19.63600 71.67800 -34.45100 1.000 95.57173 46 SER B O 1
ATOM 2199 N N . VAL B 1 50 ? -18.55100 71.87900 -32.48300 1.000 100.21122 47 VAL B N 1
ATOM 2200 C CA . VAL B 1 50 ? -18.15400 70.47600 -32.41700 1.000 102.03845 47 VAL B CA 1
ATOM 2201 C C . VAL B 1 50 ? -18.46200 69.91200 -31.03200 1.000 106.17138 47 VAL B C 1
ATOM 2202 O O . VAL B 1 50 ? -17.55300 69.60000 -30.25300 1.000 102.97107 47 VAL B O 1
ATOM 2206 N N . LEU B 1 51 ? -19.75000 69.79200 -30.70400 1.000 107.72363 48 LEU B N 1
ATOM 2207 C CA . LEU B 1 51 ? -20.14000 68.97600 -29.55300 1.000 105.20946 48 LEU B CA 1
ATOM 2208 C C . LEU B 1 51 ? -20.10100 67.50300 -29.95500 1.000 101.57657 48 LEU B C 1
ATOM 2209 O O . LEU B 1 51 ? -19.21800 66.75300 -29.52700 1.000 95.42599 48 LEU B O 1
ATOM 2214 N N . GLU B 1 52 ? -21.06300 67.08600 -30.78200 1.000 101.98872 49 GLU B N 1
ATOM 2215 C CA . GLU B 1 52 ? -20.98700 65.86600 -31.58200 1.000 100.84618 49 GLU B CA 1
ATOM 2216 C C . GLU B 1 52 ? -20.76500 64.59000 -30.78000 1.000 100.36456 49 GLU B C 1
ATOM 2217 O O . GLU B 1 52 ? -21.73000 63.88900 -30.45800 1.000 100.33451 49 GLU B O 1
ATOM 2223 N N . ARG B 1 53 ? -19.50800 64.27700 -30.44800 1.000 95.90394 50 ARG B N 1
ATOM 2224 C CA . ARG B 1 53 ? -19.18700 63.00200 -29.80800 1.000 96.01635 50 ARG B CA 1
ATOM 2225 C C . ARG B 1 53 ? -20.02400 62.72500 -28.56200 1.000 93.75487 50 ARG B C 1
ATOM 2226 O O . ARG B 1 53 ? -19.95400 61.61100 -28.02900 1.000 89.87353 50 ARG B O 1
ATOM 2234 N N . ASP B 1 54 ? -20.79100 63.70900 -28.08400 1.000 93.72336 51 ASP B N 1
ATOM 2235 C CA . ASP B 1 54 ? -21.80400 63.50100 -27.05500 1.000 85.47949 51 ASP B CA 1
ATOM 2236 C C . ASP B 1 54 ? -22.61900 62.22900 -27.27900 1.000 84.30698 51 ASP B C 1
ATOM 2237 O O . ASP B 1 54 ? -22.82800 61.44100 -26.35000 1.000 82.32795 51 ASP B O 1
ATOM 2242 N N . LEU B 1 55 ? -23.09500 62.01300 -28.50600 1.000 81.26453 52 LEU B N 1
ATOM 2243 C CA . LEU B 1 55 ? -23.96000 60.88000 -28.80200 1.000 75.36521 52 LEU B CA 1
ATOM 2244 C C . LEU B 1 55 ? -23.51100 60.15000 -30.06100 1.000 67.56192 52 LEU B C 1
ATOM 2245 O O . LEU B 1 55 ? -22.69200 60.63500 -30.84800 1.000 74.00230 52 LEU B O 1
ATOM 2250 N N . GLU B 1 56 ? -24.08400 58.96000 -30.22400 1.000 61.42138 53 GLU B N 1
ATOM 2251 C CA . GLU B 1 56 ? -23.99500 58.19200 -31.45300 1.000 61.07762 53 GLU B CA 1
ATOM 2252 C C . GLU B 1 56 ? -24.68500 58.95500 -32.58800 1.000 64.17344 53 GLU B C 1
ATOM 2253 O O . GLU B 1 56 ? -25.66100 59.67100 -32.35200 1.000 64.81823 53 GLU B O 1
ATOM 2259 N N . PRO B 1 57 ? -24.18200 58.83800 -33.82900 1.000 61.90167 54 PRO B N 1
ATOM 2260 C CA . PRO B 1 57 ? -24.70600 59.68800 -34.92000 1.000 60.36948 54 PRO B CA 1
ATOM 2261 C C . PRO B 1 57 ? -26.22000 59.71600 -35.07100 1.000 58.89205 54 PRO B C 1
ATOM 2262 O O . PRO B 1 57 ? -26.80100 60.80500 -35.16300 1.000 58.62891 54 PRO B O 1
ATOM 2266 N N . ARG B 1 58 ? -26.87700 58.55400 -35.10900 1.000 61.52970 55 ARG B N 1
ATOM 2267 C CA . ARG B 1 58 ? -28.32500 58.53400 -35.30400 1.000 54.55386 55 ARG B CA 1
ATOM 2268 C C . ARG B 1 58 ? -29.04500 59.23400 -34.15800 1.000 50.83115 55 ARG B C 1
ATOM 2269 O O . ARG B 1 58 ? -29.93800 60.06000 -34.38300 1.000 45.11198 55 ARG B O 1
ATOM 2277 N N . LEU B 1 59 ? -28.66500 58.91600 -32.91700 1.000 51.63520 56 LEU B N 1
ATOM 2278 C CA . LEU B 1 59 ? -29.31200 59.52500 -31.75900 1.000 50.15049 56 LEU B CA 1
ATOM 2279 C C . LEU B 1 59 ? -29.14300 61.03800 -31.74700 1.000 53.14786 56 LEU B C 1
ATOM 2280 O O . LEU B 1 59 ? -30.03800 61.75700 -31.28900 1.000 57.60178 56 LEU B O 1
ATOM 2285 N N . MET B 1 60 ? -28.01000 61.54200 -32.24200 1.000 53.60125 57 MET B N 1
ATOM 2286 C CA . MET B 1 60 ? -27.79500 62.98500 -32.25600 1.000 55.74949 57 MET B CA 1
ATOM 2287 C C . MET B 1 60 ? -28.66300 63.67100 -33.30200 1.000 52.51842 57 MET B C 1
ATOM 2288 O O . MET B 1 60 ? -29.11600 64.80200 -33.08400 1.000 56.48743 57 MET B O 1
ATOM 2293 N N . LEU B 1 61 ? -28.90900 63.01100 -34.43500 1.000 54.91060 58 LEU B N 1
ATOM 2294 C CA . LEU B 1 61 ? -29.81900 63.57100 -35.42900 1.000 54.19189 58 LEU B CA 1
ATOM 2295 C C . LEU B 1 61 ? -31.24900 63.59800 -34.90600 1.000 49.31589 58 LEU B C 1
ATOM 2296 O O . LEU B 1 61 ? -31.98600 64.56300 -35.14300 1.000 49.92142 58 LEU B O 1
ATOM 2301 N N . PHE B 1 62 ? -31.65900 62.54700 -34.19200 1.000 53.86061 59 PHE B N 1
ATOM 2302 C CA . PHE B 1 62 ? -32.99800 62.52500 -33.61300 1.000 50.40194 59 PHE B CA 1
ATOM 2303 C C . PHE B 1 62 ? -33.12100 63.52600 -32.47000 1.000 45.82146 59 PHE B C 1
ATOM 2304 O O . PHE B 1 62 ? -34.17100 64.15600 -32.30200 1.000 46.24532 59 PHE B O 1
ATOM 2312 N N . ARG B 1 63 ? -32.05900 63.68500 -31.67400 1.000 43.98473 60 ARG B N 1
ATOM 2313 C CA . ARG B 1 63 ? -32.07200 64.70000 -30.62500 1.000 44.61829 60 ARG B CA 1
ATOM 2314 C C . ARG B 1 63 ? -32.18200 66.09800 -31.21900 1.000 51.78183 60 ARG B C 1
ATOM 2315 O O . ARG B 1 63 ? -32.90500 66.95100 -30.69000 1.000 55.99420 60 ARG B O 1
ATOM 2323 N N . ALA B 1 64 ? -31.46800 66.35300 -32.32000 1.000 51.83218 61 ALA B N 1
ATOM 2324 C CA . ALA B 1 64 ? -31.57800 67.64500 -32.99000 1.000 45.03149 61 ALA B CA 1
ATOM 2325 C C . ALA B 1 64 ? -33.00300 67.89900 -33.46200 1.000 49.04359 61 ALA B C 1
ATOM 2326 O O . ALA B 1 64 ? -33.50200 69.02800 -33.37900 1.000 51.13527 61 ALA B O 1
ATOM 2328 N N . PHE B 1 65 ? -33.67300 66.85700 -33.96000 1.000 52.18223 62 PHE B N 1
ATOM 2329 C CA . PHE B 1 65 ? -35.07200 66.98100 -34.35500 1.000 50.19835 62 PHE B CA 1
ATOM 2330 C C . PHE B 1 65 ? -35.94500 67.38200 -33.17300 1.000 50.52643 62 PHE B C 1
ATOM 2331 O O . PHE B 1 65 ? -36.79400 68.27400 -33.28500 1.000 52.01042 62 PHE B O 1
ATOM 2339 N N . HIS B 1 66 ? -35.74600 66.72800 -32.02700 1.000 48.94260 63 HIS B N 1
ATOM 2340 C CA . HIS B 1 66 ? -36.61100 66.96500 -30.87600 1.000 48.60185 63 HIS B CA 1
ATOM 2341 C C . HIS B 1 66 ? -36.44700 68.37900 -30.33400 1.000 56.09564 63 HIS B C 1
ATOM 2342 O O . HIS B 1 66 ? -37.42400 68.99100 -29.88800 1.000 58.49952 63 HIS B O 1
ATOM 2349 N N . ARG B 1 67 ? -35.22400 68.91500 -30.36400 1.000 53.60353 64 ARG B N 1
ATOM 2350 C CA . ARG B 1 67 ? -35.00000 70.26500 -29.85800 1.000 53.81666 64 ARG B CA 1
ATOM 2351 C C . ARG B 1 67 ? -35.82700 71.28700 -30.62900 1.000 57.65687 64 ARG B C 1
ATOM 2352 O O . ARG B 1 67 ? -36.32700 72.25900 -30.05000 1.000 59.74904 64 ARG B O 1
ATOM 2360 N N . THR B 1 68 ? -35.99400 71.07500 -31.93500 1.000 63.06880 65 THR B N 1
ATOM 2361 C CA . THR B 1 68 ? -36.85600 71.94200 -32.73000 1.000 64.60212 65 THR B CA 1
ATOM 2362 C C . THR B 1 68 ? -38.32200 71.54400 -32.61200 1.000 62.74216 65 THR B C 1
ATOM 2363 O O . THR B 1 68 ? -39.20400 72.40400 -32.71500 1.000 73.59145 65 THR B O 1
ATOM 2367 N N . TRP B 1 69 ? -38.59700 70.25400 -32.39400 1.000 57.78120 66 TRP B N 1
ATOM 2368 C CA . TRP B 1 69 ? -39.97300 69.79300 -32.23500 1.000 57.47015 66 TRP B CA 1
ATOM 2369 C C . TRP B 1 69 ? -40.62400 70.39000 -30.99300 1.000 66.05729 66 TRP B C 1
ATOM 2370 O O . TRP B 1 69 ? -41.84700 70.57400 -30.96100 1.000 57.56851 66 TRP B O 1
ATOM 2381 N N . ARG B 1 70 ? -39.82900 70.70200 -29.96600 1.000 65.99125 67 ARG B N 1
ATOM 2382 C CA . ARG B 1 70 ? -40.36000 71.30200 -28.74900 1.000 61.56501 67 ARG B CA 1
ATOM 2383 C C . ARG B 1 70 ? -40.65200 72.78900 -28.90600 1.000 66.43870 67 ARG B C 1
ATOM 2384 O O . ARG B 1 70 ? -41.45800 73.33000 -28.14200 1.000 69.89824 67 ARG B O 1
ATOM 2392 N N . ARG B 1 71 ? -40.01900 73.45900 -29.87300 1.000 68.36993 68 ARG B N 1
ATOM 2393 C CA . ARG B 1 71 ? -40.33200 74.86000 -30.13600 1.000 75.52767 68 ARG B CA 1
ATOM 2394 C C . ARG B 1 71 ? -41.64900 74.99800 -30.89100 1.000 84.22235 68 ARG B C 1
ATOM 2395 O O . ARG B 1 71 ? -42.51300 75.79500 -30.50900 1.000 90.16073 68 ARG B O 1
ATOM 2403 N N . GLU B 1 72 ? -41.81500 74.22900 -31.96500 1.000 82.44137 69 GLU B N 1
ATOM 2404 C CA . GLU B 1 72 ? -42.98100 74.34500 -32.82700 1.000 87.93981 69 GLU B CA 1
ATOM 2405 C C . GLU B 1 72 ? -43.19200 73.02400 -33.55000 1.000 88.66630 69 GLU B C 1
ATOM 2406 O O . GLU B 1 72 ? -42.22600 72.37700 -33.96400 1.000 86.57153 69 GLU B O 1
ATOM 2412 N N . GLY B 1 73 ? -44.45400 72.62900 -33.69200 1.000 89.06860 70 GLY B N 1
ATOM 2413 C CA . GLY B 1 73 ? -44.78500 71.43700 -34.44500 1.000 83.38427 70 GLY B CA 1
ATOM 2414 C C . GLY B 1 73 ? -44.64300 71.65600 -35.93600 1.000 96.37774 70 GLY B C 1
ATOM 2415 O O . GLY B 1 73 ? -43.52500 71.71700 -36.45700 1.000 94.29964 70 GLY B O 1
ATOM 2416 N N . ALA B 1 74 ? -45.76900 71.78800 -36.63000 1.000 91.47326 71 ALA B N 1
ATOM 2417 C CA . ALA B 1 74 ? -45.76200 72.02200 -38.06800 1.000 88.80939 71 ALA B CA 1
ATOM 2418 C C . ALA B 1 74 ? -47.11600 72.53500 -38.54500 1.000 85.11411 71 ALA B C 1
ATOM 2419 O O . ALA B 1 74 ? -47.34100 72.69800 -39.74400 1.000 85.29841 71 ALA B O 1
ATOM 2421 N N . ALA B 1 92 ? -54.99600 68.63500 -26.860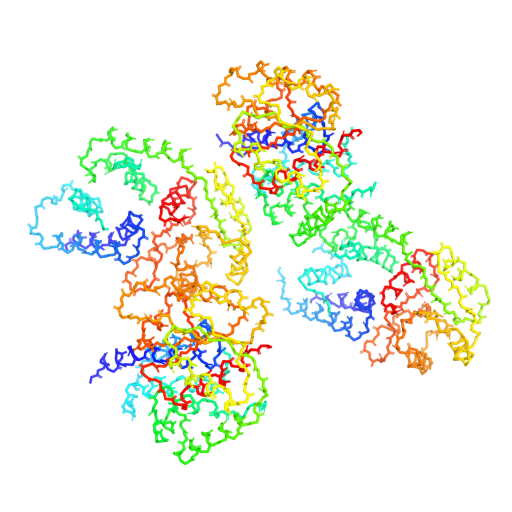00 1.000 64.12632 89 ALA B N 1
ATOM 2422 C CA . ALA B 1 92 ? -54.45600 68.04600 -25.64200 1.000 61.64991 89 ALA B CA 1
ATOM 2423 C C . ALA B 1 92 ? -55.11900 66.70600 -25.35200 1.000 64.26654 89 ALA B C 1
ATOM 2424 O O . ALA B 1 92 ? -55.02700 66.18100 -24.24100 1.000 66.73242 89 ALA B O 1
ATOM 2426 N N . ARG B 1 93 ? -55.79800 66.16700 -26.36700 1.000 52.31797 90 ARG B N 1
ATOM 2427 C CA . ARG B 1 93 ? -56.39100 64.83900 -26.25100 1.000 54.84688 90 ARG B CA 1
ATOM 2428 C C . ARG B 1 93 ? -55.33600 63.79900 -25.89300 1.000 59.32503 90 ARG B C 1
ATOM 2429 O O . ARG B 1 93 ? -55.48400 63.05700 -24.91500 1.000 68.08842 90 ARG B O 1
ATOM 2437 N N . LEU B 1 94 ? -54.26200 63.73300 -26.67500 1.000 55.31631 91 LEU B N 1
ATOM 2438 C CA . LEU B 1 94 ? -53.13200 62.86900 -26.36700 1.000 53.38629 91 LEU B CA 1
ATOM 2439 C C . LEU B 1 94 ? -52.10300 63.64400 -25.55600 1.000 49.59068 91 LEU B C 1
ATOM 2440 O O . LEU B 1 94 ? -51.81800 64.81000 -25.84500 1.000 49.98540 91 LEU B O 1
ATOM 2445 N N . THR B 1 95 ? -51.55500 62.99400 -24.54000 1.000 49.87897 92 THR B N 1
ATOM 2446 C CA . THR B 1 95 ? -50.56700 63.64500 -23.68900 1.000 44.91346 92 THR B CA 1
ATOM 2447 C C . THR B 1 95 ? -49.29400 63.90700 -24.48600 1.000 49.09977 92 THR B C 1
ATOM 2448 O O . THR B 1 95 ? -48.79100 62.99700 -25.15500 1.000 48.88378 92 THR B O 1
ATOM 2452 N N . PRO B 1 96 ? -48.75400 65.12600 -24.45400 1.000 43.91083 93 PRO B N 1
ATOM 2453 C CA . PRO B 1 96 ? -47.52400 65.40500 -25.20400 1.000 38.22659 93 PRO B CA 1
ATOM 2454 C C . PRO B 1 96 ? -46.37400 64.52700 -24.73300 1.000 40.96123 93 PRO B C 1
ATOM 2455 O O . PRO B 1 96 ? -46.35800 64.04400 -23.59900 1.000 37.73688 93 PRO B O 1
ATOM 2459 N N . ASN B 1 97 ? -45.41500 64.31500 -25.63300 1.000 48.50686 94 ASN B N 1
ATOM 2460 C CA . ASN B 1 97 ? -44.18900 63.54200 -25.46900 1.000 35.20870 94 ASN B CA 1
ATOM 2461 C C . ASN B 1 97 ? -44.44800 62.03600 -25.47100 1.000 33.27708 94 ASN B C 1
ATOM 2462 O O . ASN B 1 97 ? -43.48800 61.26900 -25.53200 1.000 35.09263 94 ASN B O 1
ATOM 2467 N N . THR B 1 98 ? -45.70200 61.58100 -25.42700 1.000 39.75665 95 THR B N 1
ATOM 2468 C CA . THR B 1 98 ? -45.96900 60.15200 -25.27900 1.000 40.14648 95 THR B CA 1
ATOM 2469 C C . THR B 1 98 ? -45.91600 59.42400 -26.61800 1.000 39.77002 95 THR B C 1
ATOM 2470 O O . THR B 1 98 ? -45.25700 58.38500 -26.73900 1.000 36.06224 95 THR B O 1
ATOM 2474 N N . ARG B 1 99 ? -46.61900 59.94100 -27.63000 1.000 39.69366 96 ARG B N 1
ATOM 2475 C CA . ARG B 1 99 ? -46.54000 59.34100 -28.95900 1.000 35.83549 96 ARG B CA 1
ATOM 2476 C C . ARG B 1 99 ? -45.11900 59.38100 -29.50100 1.000 32.39484 96 ARG B C 1
ATOM 2477 O O . ARG B 1 99 ? -44.70200 58.46900 -30.22400 1.000 33.61987 96 ARG B O 1
ATOM 2485 N N . GLU B 1 100 ? -44.36200 60.42600 -29.15700 1.000 31.94326 97 GLU B N 1
ATOM 2486 C CA . GLU B 1 100 ? -42.98300 60.53800 -29.61800 1.000 37.80680 97 GLU B CA 1
ATOM 2487 C C . GLU B 1 100 ? -42.12500 59.40500 -29.06700 1.000 35.71474 97 GLU B C 1
ATOM 2488 O O . GLU B 1 100 ? -41.40200 58.73700 -29.81500 1.000 35.65281 97 GLU B O 1
ATOM 2494 N N . ALA B 1 101 ? -42.19400 59.17400 -27.75400 1.000 33.25405 98 ALA B N 1
ATOM 2495 C CA . ALA B 1 101 ? -41.39400 58.11200 -27.15300 1.000 33.57013 98 ALA B CA 1
ATOM 2496 C C . ALA B 1 101 ? -41.85800 56.73900 -27.61900 1.000 37.14652 98 ALA B C 1
ATOM 2497 O O . ALA B 1 101 ? -41.04000 55.82800 -27.79700 1.000 31.12916 98 ALA B O 1
ATOM 2499 N N . LEU B 1 102 ? -43.16600 56.57100 -27.82200 1.000 35.84701 99 LEU B N 1
ATOM 2500 C CA . LEU B 1 102 ? -43.69000 55.28500 -28.26900 1.000 34.09484 99 LEU B CA 1
ATOM 2501 C C . LEU B 1 102 ? -43.20400 54.95700 -29.67500 1.000 33.81266 99 LEU B C 1
ATOM 2502 O O . LEU B 1 102 ? -42.77200 53.83000 -29.94500 1.000 34.22237 99 LEU B O 1
ATOM 2507 N N . LEU B 1 103 ? -43.26700 55.93200 -30.58500 1.000 35.65275 100 LEU B N 1
ATOM 2508 C CA . LEU B 1 103 ? -42.79700 55.69900 -31.94700 1.000 32.49696 100 LEU B CA 1
ATOM 2509 C C . LEU B 1 103 ? -41.29800 55.42900 -31.97500 1.000 35.09068 100 LEU B C 1
ATOM 2510 O O . LEU B 1 103 ? -40.83300 54.55900 -32.72000 1.000 35.79059 100 LEU B O 1
ATOM 2515 N N . LEU B 1 104 ? -40.52600 56.16200 -31.16800 1.000 31.99095 101 LEU B N 1
ATOM 2516 C CA . LEU B 1 104 ? -39.09800 55.87900 -31.05300 1.000 30.08001 101 LEU B CA 1
ATOM 2517 C C . LEU B 1 104 ? -38.85700 54.44800 -30.59200 1.000 31.53288 101 LEU B C 1
ATOM 2518 O O . LEU B 1 104 ? -37.94100 53.77500 -31.07800 1.000 35.68352 101 LEU B O 1
ATOM 2523 N N . HIS B 1 105 ? -39.67600 53.96700 -29.65600 1.000 34.14464 102 HIS B N 1
ATOM 2524 C CA . HIS B 1 105 ? -39.52200 52.60600 -29.15600 1.000 38.99595 102 HIS B CA 1
ATOM 2525 C C . HIS B 1 105 ? -39.95400 51.58300 -30.20000 1.000 36.74559 102 HIS B C 1
ATOM 2526 O O . HIS B 1 105 ? -39.34300 50.51500 -30.32200 1.000 36.18866 102 HIS B O 1
ATOM 2533 N N . ALA B 1 106 ? -40.99200 51.89800 -30.97500 1.000 30.45493 103 ALA B N 1
ATOM 2534 C CA . ALA B 1 106 ? -41.59900 50.89400 -31.84000 1.000 27.92723 103 ALA B CA 1
ATOM 2535 C C . ALA B 1 106 ? -40.87400 50.77800 -33.17600 1.000 35.59040 103 ALA B C 1
ATOM 2536 O O . ALA B 1 106 ? -40.55900 49.66800 -33.62100 1.000 38.65942 103 ALA B O 1
ATOM 2538 N N . ILE B 1 107 ? -40.60000 51.90400 -33.83200 1.000 32.83842 104 ILE B N 1
ATOM 2539 C CA . ILE B 1 107 ? -40.05500 51.84300 -35.18400 1.000 35.76839 104 ILE B CA 1
ATOM 2540 C C . ILE B 1 107 ? -38.52600 51.82900 -35.20200 1.000 47.81628 104 ILE B C 1
ATOM 2541 O O . ILE B 1 107 ? -37.92900 51.21800 -36.09400 1.000 61.42256 104 ILE B O 1
ATOM 2546 N N . GLU B 1 108 ? -37.87100 52.47600 -34.23600 1.000 48.22444 105 GLU B N 1
ATOM 2547 C CA . GLU B 1 108 ? -36.41500 52.49700 -34.19400 1.000 37.35806 105 GLU B CA 1
ATOM 2548 C C . GLU B 1 108 ? -35.83000 51.50100 -33.20300 1.000 40.30549 105 GLU B C 1
ATOM 2549 O O . GLU B 1 108 ? -34.62500 51.23100 -33.26000 1.000 50.67259 105 GLU B O 1
ATOM 2555 N N . GLY B 1 109 ? -36.64700 50.95300 -32.30700 1.000 39.81718 106 GLY B N 1
ATOM 2556 C CA . GLY B 1 109 ? -36.16800 49.99300 -31.33400 1.000 43.21672 106 GLY B CA 1
ATOM 2557 C C . GLY B 1 109 ? -35.33400 50.57300 -30.21700 1.000 37.52840 106 GLY B C 1
ATOM 2558 O O . GLY B 1 109 ? -34.61800 49.82500 -29.54500 1.000 35.14711 106 GLY B O 1
ATOM 2559 N N . PHE B 1 110 ? -35.40900 51.88200 -29.99400 1.000 38.80758 107 PHE B N 1
ATOM 2560 C CA . PHE B 1 110 ? -34.59500 52.52600 -28.97300 1.000 40.19218 107 PHE B CA 1
ATOM 2561 C C . PHE B 1 110 ? -35.01200 52.07500 -27.57800 1.000 42.29794 107 PHE B C 1
ATOM 2562 O O . PHE B 1 110 ? -36.18500 51.80100 -27.31100 1.000 42.10782 107 PHE B O 1
ATOM 2570 N N . THR B 1 111 ? -34.03100 52.00200 -26.68200 1.000 42.42055 108 THR B N 1
ATOM 2571 C CA . THR B 1 111 ? -34.29800 51.67000 -25.29300 1.000 36.95787 108 THR B CA 1
ATOM 2572 C C . THR B 1 111 ? -34.70200 52.92300 -24.52000 1.000 37.16691 108 THR B C 1
ATOM 2573 O O . THR B 1 111 ? -34.67700 54.04400 -25.03600 1.000 44.71944 108 THR B O 1
ATOM 2577 N N . ALA B 1 112 ? -35.07900 52.72000 -23.25500 1.000 38.25331 109 ALA B N 1
ATOM 2578 C CA . ALA B 1 112 ? -35.44400 53.85000 -22.40700 1.000 41.58397 109 ALA B CA 1
ATOM 2579 C C . ALA B 1 112 ? -34.26800 54.80200 -22.22800 1.000 42.44937 109 ALA B C 1
ATOM 2580 O O . ALA B 1 112 ? -34.45400 56.02200 -22.14400 1.000 46.85256 109 ALA B O 1
ATOM 2582 N N . GLN B 1 113 ? -33.04900 54.26100 -22.17700 1.000 41.81334 110 GLN B N 1
ATOM 2583 C CA . GLN B 1 113 ? -31.86400 55.10700 -22.08200 1.000 42.64005 110 GLN B CA 1
ATOM 2584 C C . GLN B 1 113 ? -31.67400 55.92800 -23.35200 1.000 53.62884 110 GLN B C 1
ATOM 2585 O O . GLN B 1 113 ? -31.44600 57.14200 -23.29000 1.000 52.02164 110 GLN B O 1
ATOM 2591 N N . GLU B 1 114 ? -31.76500 55.27900 -24.51600 1.000 50.57632 111 GLU B N 1
ATOM 2592 C CA . GLU B 1 114 ? -31.56300 55.98500 -25.77800 1.000 43.28069 111 GLU B CA 1
ATOM 2593 C C . GLU B 1 114 ? -32.65100 57.02400 -26.01300 1.000 44.05386 111 GLU B C 1
ATOM 2594 O O . GLU B 1 114 ? -32.36100 58.14700 -26.44100 1.000 47.08654 111 GLU B O 1
ATOM 2600 N N . ILE B 1 115 ? -33.91000 56.66700 -25.74600 1.000 37.49039 112 ILE B N 1
ATOM 2601 C CA . ILE B 1 115 ? -34.99100 57.64300 -25.84800 1.000 39.15845 112 ILE B CA 1
ATOM 2602 C C . ILE B 1 115 ? -34.74600 58.80400 -24.89400 1.000 41.94026 112 ILE B C 1
ATOM 2603 O O . ILE B 1 115 ? -34.97900 59.97000 -25.23600 1.000 37.82030 112 ILE B O 1
ATOM 2608 N N . GLY B 1 116 ? -34.26200 58.50400 -23.68700 1.000 44.56731 113 GLY B N 1
ATOM 2609 C CA . GLY B 1 116 ? -33.95900 59.55800 -22.73500 1.000 39.95270 113 GLY B CA 1
ATOM 2610 C C . GLY B 1 116 ? -32.88100 60.50800 -23.21600 1.000 42.16500 113 GLY B C 1
ATOM 2611 O O . GLY B 1 116 ? -32.91600 61.70000 -22.90300 1.000 41.52718 113 GLY B O 1
ATOM 2612 N N . ALA B 1 117 ? -31.91000 60.00000 -23.97900 1.000 46.07331 114 ALA B N 1
ATOM 2613 C CA . ALA B 1 117 ? -30.88400 60.87400 -24.54100 1.000 42.13314 114 ALA B CA 1
ATOM 2614 C C . ALA B 1 117 ? -31.44700 61.73000 -25.66800 1.000 43.18983 114 ALA B C 1
ATOM 2615 O O . ALA B 1 117 ? -31.12300 62.92000 -25.77300 1.000 41.87304 114 ALA B O 1
ATOM 2617 N N . VAL B 1 118 ? -32.29300 61.14300 -26.51800 1.000 40.14250 115 VAL B N 1
ATOM 2618 C CA . VAL B 1 118 ? -32.85900 61.87900 -27.64600 1.000 38.04075 115 VAL B CA 1
ATOM 2619 C C . VAL B 1 118 ? -33.74300 63.01700 -27.15000 1.000 42.88200 115 VAL B C 1
ATOM 2620 O O . VAL B 1 118 ? -33.64300 64.15700 -27.61900 1.000 39.82739 115 VAL B O 1
ATOM 2624 N N . MET B 1 119 ? -34.61800 62.72400 -26.19300 1.000 48.68536 116 MET B N 1
ATOM 2625 C CA . MET B 1 119 ? -35.54700 63.70800 -25.65500 1.000 45.88889 116 MET B CA 1
ATOM 2626 C C . MET B 1 119 ? -34.97700 64.46800 -24.46100 1.000 43.93595 116 MET B C 1
ATOM 2627 O O . MET B 1 119 ? -35.64600 65.37000 -23.94500 1.000 44.58600 116 MET B O 1
ATOM 2632 N N . GLU B 1 120 ? -33.76400 64.12400 -24.02000 1.000 36.57115 117 GLU B N 1
ATOM 2633 C CA . GLU B 1 120 ? -33.07500 64.82600 -22.93300 1.000 41.00024 117 GLU B CA 1
ATOM 2634 C C . GLU B 1 120 ? -33.87000 64.75100 -21.63000 1.000 39.78055 117 GLU B C 1
ATOM 2635 O O . GLU B 1 120 ? -34.01800 65.73800 -20.90700 1.000 39.54999 117 GLU B O 1
ATOM 2641 N N . VAL B 1 121 ? -34.38500 63.56100 -21.33400 1.000 38.90161 118 VAL B N 1
ATOM 2642 C CA . VAL B 1 121 ? -35.09600 63.28400 -20.08700 1.000 40.00173 118 VAL B CA 1
ATOM 2643 C C . VAL B 1 121 ? -34.46600 62.05100 -19.45300 1.000 36.22875 118 VAL B C 1
ATOM 2644 O O . VAL B 1 121 ? -33.72100 61.31100 -20.11400 1.000 34.71032 118 VAL B O 1
ATOM 2648 N N . PRO B 1 122 ? -34.72800 61.81000 -18.16900 1.000 37.97821 119 PRO B N 1
ATOM 2649 C CA . PRO B 1 122 ? -34.20900 60.59700 -17.54400 1.000 38.85461 119 PRO B CA 1
ATOM 2650 C C . PRO B 1 122 ? -34.82700 59.36800 -18.16600 1.000 42.12117 119 PRO B C 1
ATOM 2651 O O . PRO B 1 122 ? -35.93500 59.42300 -18.73500 1.000 40.88459 119 PRO B O 1
ATOM 2655 N N . PRO B 1 123 ? -34.13800 58.22300 -18.10500 1.000 39.20558 120 PRO B N 1
ATOM 2656 C CA . PRO B 1 123 ? -34.70300 56.99700 -18.68700 1.000 41.27895 120 PRO B CA 1
ATOM 2657 C C . PRO B 1 123 ? -35.99300 56.56000 -18.02000 1.000 43.93600 120 PRO B C 1
ATOM 2658 O O . PRO B 1 123 ? -36.88100 56.02500 -18.69700 1.000 45.71018 120 PRO B O 1
ATOM 2662 N N . GLU B 1 124 ? -36.12600 56.77100 -16.70800 1.000 41.17547 121 GLU B N 1
ATOM 2663 C CA . GLU B 1 124 ? -37.38100 56.45500 -16.03600 1.000 36.78948 121 GLU B CA 1
ATOM 2664 C C . GLU B 1 124 ? -38.51800 57.33000 -16.54500 1.000 35.16690 121 GLU B C 1
ATOM 2665 O O . GLU B 1 124 ? -39.67000 56.88400 -16.59900 1.000 34.77162 121 GLU B O 1
ATOM 2671 N N . THR B 1 125 ? -38.21500 58.57200 -16.92800 1.000 36.42888 122 THR B N 1
ATOM 2672 C CA . THR B 1 125 ? -39.24400 59.45100 -17.47400 1.000 40.88702 122 THR B CA 1
ATOM 2673 C C . THR B 1 125 ? -39.63900 59.02300 -18.88200 1.000 46.13891 122 THR B C 1
ATOM 2674 O O . THR B 1 125 ? -40.81900 59.09100 -19.25000 1.000 44.34644 122 THR B O 1
ATOM 2678 N N . ALA B 1 126 ? -38.66700 58.57900 -19.68400 1.000 38.03314 123 ALA B N 1
ATOM 2679 C CA . ALA B 1 126 ? -38.98300 58.06700 -21.01300 1.000 37.05224 123 ALA B CA 1
ATOM 2680 C C . ALA B 1 126 ? -39.88800 56.84400 -20.93000 1.000 37.93639 123 ALA B C 1
ATOM 2681 O O . ALA B 1 126 ? -40.75400 56.64400 -21.78900 1.000 39.11265 123 ALA B O 1
ATOM 2683 N N . ALA B 1 127 ? -39.70200 56.01500 -19.89900 1.000 29.76619 124 ALA B N 1
ATOM 2684 C CA . ALA B 1 127 ? -40.59700 54.88100 -19.69900 1.000 36.29687 124 ALA B CA 1
ATOM 2685 C C . ALA B 1 127 ? -42.01400 55.34800 -19.39000 1.000 39.18556 124 ALA B C 1
ATOM 2686 O O . ALA B 1 127 ? -42.98900 54.75100 -19.86300 1.000 37.98762 124 ALA B O 1
ATOM 2688 N N . ASP B 1 128 ? -42.14700 56.41600 -18.59900 1.000 34.34945 125 ASP B N 1
ATOM 2689 C CA . ASP B 1 128 ? -43.47000 56.95000 -18.29200 1.000 34.13336 125 ASP B CA 1
ATOM 2690 C C . ASP B 1 128 ? -44.17100 57.43800 -19.55300 1.000 41.65659 125 ASP B C 1
ATOM 2691 O O . ASP B 1 128 ? -45.39100 57.29500 -19.68800 1.000 45.27920 125 ASP B O 1
ATOM 2696 N N . PHE B 1 129 ? -43.41400 58.02200 -20.48500 1.000 42.73712 126 PHE B N 1
ATOM 2697 C CA . PHE B 1 129 ? -43.99600 58.43900 -21.75600 1.000 38.79514 126 PHE B CA 1
ATOM 2698 C C . PHE B 1 129 ? -44.54800 57.24100 -22.51800 1.000 39.63185 126 PHE B C 1
ATOM 2699 O O . PHE B 1 129 ? -45.67000 57.28200 -23.03700 1.000 43.10090 126 PHE B O 1
ATOM 2707 N N . ILE B 1 130 ? -43.76700 56.16000 -22.59300 1.000 35.82381 127 ILE B N 1
ATOM 2708 C CA . ILE B 1 130 ? -44.20400 54.96700 -23.31300 1.000 37.76276 127 ILE B CA 1
ATOM 2709 C C . ILE B 1 130 ? -45.42500 54.35500 -22.64200 1.000 44.96346 127 ILE B C 1
ATOM 2710 O O . ILE B 1 130 ? -46.38100 53.94400 -23.31300 1.000 42.99942 127 ILE B O 1
ATOM 2715 N N . ASP B 1 131 ? -45.41700 54.28500 -21.30800 1.000 39.26212 128 ASP B N 1
ATOM 2716 C CA . ASP B 1 131 ? -46.53900 53.68400 -20.59500 1.000 37.55401 128 ASP B CA 1
ATOM 2717 C C . ASP B 1 131 ? -47.80900 54.51100 -20.75600 1.000 43.37367 128 ASP B C 1
ATOM 2718 O O . ASP B 1 131 ? -48.89500 53.95500 -20.96000 1.000 44.09607 128 ASP B O 1
ATOM 2723 N N . THR B 1 132 ? -47.69600 55.83800 -20.66200 1.000 40.89338 129 THR B N 1
ATOM 2724 C CA . THR B 1 132 ? -48.86200 56.69200 -20.86700 1.000 40.67551 129 THR B CA 1
ATOM 2725 C C . THR B 1 132 ? -49.38000 56.57600 -22.29500 1.000 42.29480 129 THR B C 1
ATOM 2726 O O . THR B 1 132 ? -50.59400 56.60600 -22.52900 1.000 42.24421 129 THR B O 1
ATOM 2730 N N . ALA B 1 133 ? -48.47200 56.43600 -23.26500 1.000 39.69330 130 ALA B N 1
ATOM 2731 C CA . ALA B 1 133 ? -48.89200 56.24700 -24.64900 1.000 40.11638 130 ALA B CA 1
ATOM 2732 C C . ALA B 1 133 ? -49.64700 54.93500 -24.82000 1.000 38.95693 130 ALA B C 1
ATOM 2733 O O . ALA B 1 133 ? -50.64000 54.87200 -25.55500 1.000 42.85643 130 ALA B O 1
ATOM 2735 N N . LEU B 1 134 ? -49.18900 53.87300 -24.15100 1.000 33.89279 131 LEU B N 1
ATOM 2736 C CA . LEU B 1 134 ? -49.90100 52.60100 -24.20800 1.000 38.25226 131 LEU B CA 1
ATOM 2737 C C . LEU B 1 134 ? -51.23400 52.67200 -23.47600 1.000 38.52213 131 LEU B C 1
ATOM 2738 O O . LEU B 1 134 ? -52.20400 52.02900 -23.89400 1.000 36.44299 131 LEU B O 1
ATOM 2743 N N . ARG B 1 135 ? -51.30100 53.43900 -22.38500 1.000 38.75595 132 ARG B N 1
ATOM 2744 C CA . ARG B 1 135 ? -52.55600 53.58200 -21.65500 1.000 36.54282 132 ARG B CA 1
ATOM 2745 C C . ARG B 1 135 ? -53.60100 54.30900 -22.49200 1.000 40.83482 132 ARG B C 1
ATOM 2746 O O . ARG B 1 135 ? -54.78400 53.95100 -22.46900 1.000 37.41950 132 ARG B O 1
ATOM 2754 N N . GLU B 1 136 ? -53.18200 55.33100 -23.24100 1.000 40.14996 133 GLU B N 1
ATOM 2755 C CA . GLU B 1 136 ? -54.12700 56.07600 -24.06500 1.000 42.00964 133 GLU B CA 1
ATOM 2756 C C . GLU B 1 136 ? -54.52900 55.29000 -25.30600 1.000 39.03014 133 GLU B C 1
ATOM 2757 O O . GLU B 1 136 ? -55.61200 55.51800 -25.85800 1.000 42.72759 133 GLU B O 1
ATOM 2763 N N . MET B 1 137 ? -53.67900 54.36300 -25.75700 1.000 40.46357 134 MET B N 1
ATOM 2764 C CA . MET B 1 137 ? -54.05800 53.49400 -26.86500 1.000 41.53854 134 MET B CA 1
ATOM 2765 C C . MET B 1 137 ? -55.18900 52.55200 -26.46900 1.000 48.08436 134 MET B C 1
ATOM 2766 O O . MET B 1 137 ? -56.03300 52.21300 -27.30600 1.000 59.68212 134 MET B O 1
ATOM 2771 N N . ALA B 1 138 ? -55.22800 52.12700 -25.20300 1.000 43.77394 135 ALA B N 1
ATOM 2772 C CA . ALA B 1 138 ? -56.31600 51.28000 -24.72900 1.000 36.30634 135 ALA B CA 1
ATOM 2773 C C . ALA B 1 138 ? -57.64200 52.02600 -24.65100 1.000 41.72321 135 ALA B C 1
ATOM 2774 O O . ALA B 1 138 ? -58.69700 51.38600 -24.59700 1.000 47.10875 135 ALA B O 1
ATOM 2776 N N . GLU B 1 139 ? -57.61200 53.35700 -24.64300 1.000 44.80367 136 GLU B N 1
ATOM 2777 C CA . GLU B 1 139 ? -58.81600 54.17400 -24.56800 1.000 46.68625 136 GLU B CA 1
ATOM 2778 C C . GLU B 1 139 ? -59.28600 54.66500 -25.93000 1.000 46.78723 136 GLU B C 1
ATOM 2779 O O . GLU B 1 139 ? -60.27400 55.40300 -25.99900 1.000 43.20653 136 GLU B O 1
ATOM 2785 N N . SER B 1 140 ? -58.61100 54.27600 -27.00800 1.000 55.42721 137 SER B N 1
ATOM 2786 C CA . SER B 1 140 ? -58.90900 54.82400 -28.32400 1.000 53.18297 137 SER B CA 1
ATOM 2787 C C . SER B 1 140 ? -60.28000 54.37300 -28.81700 1.000 54.90993 137 SER B C 1
ATOM 2788 O O . SER B 1 140 ? -60.76400 53.28700 -28.48700 1.000 44.21502 137 SER B O 1
ATOM 2791 N N . VAL B 1 141 ? -60.90400 55.23200 -29.62300 1.000 59.75161 138 VAL B N 1
ATOM 2792 C CA . VAL B 1 141 ? -62.20400 54.94200 -30.21600 1.000 49.12333 138 VAL B CA 1
ATOM 2793 C C . VAL B 1 141 ? -62.01700 53.99500 -31.39400 1.000 48.64920 138 VAL B C 1
ATOM 2794 O O . VAL B 1 141 ? -60.99200 54.01900 -32.08500 1.000 57.08854 138 VAL B O 1
ATOM 2798 N N . ALA B 1 142 ? -63.01400 53.14300 -31.61900 1.000 43.36683 139 ALA B N 1
ATOM 2799 C CA . ALA B 1 142 ? -62.93600 52.15400 -32.68500 1.000 47.24702 139 ALA B CA 1
ATOM 2800 C C . ALA B 1 142 ? -62.99700 52.81600 -34.05800 1.000 43.75686 139 ALA B C 1
ATOM 2801 O O . ALA B 1 142 ? -63.56000 53.90000 -34.23000 1.000 53.12639 139 ALA B O 1
ATOM 2803 N N . GLY B 1 143 ? -62.41100 52.13700 -35.04400 1.000 37.80806 140 GLY B N 1
ATOM 2804 C CA . GLY B 1 143 ? -62.37400 52.60500 -36.41200 1.000 41.43726 140 GLY B CA 1
ATOM 2805 C C . GLY B 1 143 ? -62.38200 51.43000 -37.36800 1.000 42.42703 140 GLY B C 1
ATOM 2806 O O . GLY B 1 143 ? -62.43100 50.27000 -36.95600 1.000 43.60719 140 GLY B O 1
ATOM 2807 N N . ARG B 1 144 ? -62.32100 51.74100 -38.66000 1.000 39.28689 141 ARG B N 1
ATOM 2808 C CA . ARG B 1 144 ? -62.44000 50.74400 -39.71700 1.000 41.21114 141 ARG B CA 1
ATOM 2809 C C . ARG B 1 144 ? -61.15800 50.70200 -40.53700 1.000 43.62069 141 ARG B C 1
ATOM 2810 O O . ARG B 1 144 ? -60.63700 51.74800 -40.93700 1.000 41.65305 141 ARG B O 1
ATOM 2818 N N . VAL B 1 145 ? -60.65900 49.49200 -40.79000 1.000 39.74408 142 VAL B N 1
ATOM 2819 C CA . VAL B 1 145 ? -59.39200 49.27500 -41.48100 1.000 43.47696 142 VAL B CA 1
ATOM 2820 C C . VAL B 1 145 ? -59.60100 48.24100 -42.57900 1.000 43.12697 142 VAL B C 1
ATOM 2821 O O . VAL B 1 145 ? -60.21300 47.19400 -42.34100 1.000 42.21832 142 VAL B O 1
ATOM 2825 N N . MET B 1 146 ? -59.08500 48.52900 -43.77300 1.000 46.42156 143 MET B N 1
ATOM 2826 C CA . MET B 1 146 ? -59.03900 47.56900 -44.86800 1.000 48.69347 143 MET B CA 1
ATOM 2827 C C . MET B 1 146 ? -57.60000 47.12300 -45.09400 1.000 47.41471 143 MET B C 1
ATOM 2828 O O . MET B 1 146 ? -56.67100 47.93300 -45.02100 1.000 52.03892 143 MET B O 1
ATOM 2833 N N . ILE B 1 147 ? -57.42200 45.83400 -45.37100 1.000 48.83699 144 ILE B N 1
ATOM 2834 C CA . ILE B 1 147 ? -56.10600 45.24100 -45.58000 1.000 40.02865 144 ILE B CA 1
ATOM 2835 C C . ILE B 1 147 ? -56.02100 44.75600 -47.02000 1.000 45.69119 144 ILE B C 1
ATOM 2836 O O . ILE B 1 147 ? -56.85400 43.95400 -47.46100 1.000 51.07911 144 ILE B O 1
ATOM 2841 N N . ILE B 1 148 ? -55.02300 45.24300 -47.74900 1.000 46.36219 145 ILE B N 1
ATOM 2842 C CA . ILE B 1 148 ? -54.70600 44.75500 -49.08500 1.000 45.99942 145 ILE B CA 1
ATOM 2843 C C . ILE B 1 148 ? -53.50000 43.83500 -48.94600 1.000 49.17835 145 ILE B C 1
ATOM 2844 O O . ILE B 1 148 ? -52.39200 44.29300 -48.64600 1.000 54.71115 145 ILE B O 1
ATOM 2849 N N . GLU B 1 149 ? -53.70500 42.53600 -49.16100 1.000 54.40491 146 GLU B N 1
ATOM 2850 C CA . GLU B 1 149 ? -52.67500 41.55800 -48.83500 1.000 63.88116 146 GLU B CA 1
ATOM 2851 C C . GLU B 1 149 ? -52.87900 40.29300 -49.65700 1.000 69.11104 146 GLU B C 1
ATOM 2852 O O . GLU B 1 149 ? -54.00200 39.78800 -49.75000 1.000 69.10104 146 GLU B O 1
ATOM 2858 N N . ASP B 1 150 ? -51.79000 39.78300 -50.24000 1.000 66.53394 147 ASP B N 1
ATOM 2859 C CA . ASP B 1 150 ? -51.85100 38.55600 -51.03000 1.000 63.43440 147 ASP B CA 1
ATOM 2860 C C . ASP B 1 150 ? -51.74800 37.32100 -50.14300 1.000 66.71517 147 ASP B C 1
ATOM 2861 O O . ASP B 1 150 ? -52.65900 36.48600 -50.11500 1.000 73.88493 147 ASP B O 1
ATOM 2866 N N . GLU B 1 151 ? -50.63300 37.18300 -49.42500 1.000 71.83000 148 GLU B N 1
ATOM 2867 C CA . GLU B 1 151 ? -50.43000 36.05100 -48.52800 1.000 67.35822 148 GLU B CA 1
ATOM 2868 C C . GLU B 1 151 ? -51.53300 36.00700 -47.48100 1.000 64.99999 148 GLU B C 1
ATOM 2869 O O . GLU B 1 151 ? -51.60600 36.88300 -46.61200 1.000 61.19958 148 GLU B O 1
ATOM 2875 N N . ALA B 1 152 ? -52.39800 34.99300 -47.56300 1.000 67.23693 149 ALA B N 1
ATOM 2876 C CA . ALA B 1 152 ? -53.52000 34.90100 -46.63400 1.000 63.12286 149 ALA B CA 1
ATOM 2877 C C . ALA B 1 152 ? -53.04200 34.86300 -45.19000 1.000 55.24188 149 ALA B C 1
ATOM 2878 O O . ALA B 1 152 ? -53.67800 35.44500 -44.30600 1.000 56.73268 149 ALA B O 1
ATOM 2880 N N . ILE B 1 153 ? -51.91200 34.19500 -44.93700 1.000 54.77639 150 ILE B N 1
ATOM 2881 C CA . ILE B 1 153 ? -51.41700 34.04500 -43.56800 1.000 61.90083 150 ILE B CA 1
ATOM 2882 C C . ILE B 1 153 ? -51.23200 35.41300 -42.91600 1.000 63.10783 150 ILE B C 1
ATOM 2883 O O . ILE B 1 153 ? -51.86500 35.72500 -41.90100 1.000 68.10357 150 ILE B O 1
ATOM 2888 N N . ILE B 1 154 ? -50.40100 36.26800 -43.52100 1.000 60.58007 151 ILE B N 1
ATOM 2889 C CA . ILE B 1 154 ? -50.13100 37.58800 -42.95200 1.000 59.29267 151 ILE B CA 1
ATOM 2890 C C . ILE B 1 154 ? -51.42400 38.38100 -42.80300 1.000 56.35858 151 ILE B C 1
ATOM 2891 O O . ILE B 1 154 ? -51.63300 39.07000 -41.79700 1.000 58.38338 151 ILE B O 1
ATOM 2896 N N . ALA B 1 155 ? -52.31600 38.28400 -43.79400 1.000 51.15624 152 ALA B N 1
ATOM 2897 C CA . ALA B 1 155 ? -53.59200 38.99400 -43.72300 1.000 51.47231 152 ALA B CA 1
ATOM 2898 C C . ALA B 1 155 ? -54.37000 38.62300 -42.46700 1.000 52.75258 152 ALA B C 1
ATOM 2899 O O . ALA B 1 155 ? -54.92600 39.49800 -41.79200 1.000 51.40146 152 ALA B O 1
ATOM 2901 N N . MET B 1 156 ? -54.42800 37.33200 -42.13800 1.000 51.95653 153 MET B N 1
ATOM 2902 C CA . MET B 1 156 ? -55.14300 36.90300 -40.94000 1.000 54.04219 153 MET B CA 1
ATOM 2903 C C . MET B 1 156 ? -54.45300 37.40800 -39.68200 1.000 52.68434 153 MET B C 1
ATOM 2904 O O . MET B 1 156 ? -55.10500 37.93300 -38.77200 0.850 55.30544 153 MET B O 1
ATOM 2909 N N . ASP B 1 157 ? -53.13100 37.24200 -39.61300 1.000 50.63726 154 ASP B N 1
ATOM 2910 C CA . ASP B 1 157 ? -52.38000 37.69100 -38.44600 1.000 53.50465 154 ASP B CA 1
ATOM 2911 C C . ASP B 1 157 ? -52.57000 39.18200 -38.21200 1.000 52.04802 154 ASP B C 1
ATOM 2912 O O . ASP B 1 157 ? -52.85900 39.61400 -37.09000 1.000 46.12996 154 ASP B O 1
ATOM 2917 N N . ILE B 1 158 ? -52.40600 39.98600 -39.26500 1.000 48.54374 155 ILE B N 1
ATOM 2918 C CA . ILE B 1 158 ? -52.60300 41.42900 -39.14800 1.000 44.85726 155 ILE B CA 1
ATOM 2919 C C . ILE B 1 158 ? -54.02100 41.73600 -38.68300 1.000 47.93670 155 ILE B C 1
ATOM 2920 O O . ILE B 1 158 ? -54.23100 42.50100 -37.73300 1.000 50.40735 155 ILE B O 1
ATOM 2925 N N . ALA B 1 159 ? -55.01500 41.14100 -39.34900 1.000 47.96816 156 ALA B N 1
ATOM 2926 C CA . ALA B 1 159 ? -56.40900 41.40700 -39.00600 1.000 40.30150 156 ALA B CA 1
ATOM 2927 C C . ALA B 1 159 ? -56.70700 41.04400 -37.55700 1.000 47.03612 156 ALA B C 1
ATOM 2928 O O . ALA B 1 159 ? -57.44500 41.76100 -36.87000 1.000 48.33760 156 ALA B O 1
ATOM 2930 N N . ALA B 1 160 ? -56.14000 39.93500 -37.07200 1.000 42.92291 157 ALA B N 1
ATOM 2931 C CA . ALA B 1 160 ? -56.34900 39.54500 -35.68100 1.000 36.51179 157 ALA B CA 1
ATOM 2932 C C . ALA B 1 160 ? -55.83200 40.61200 -34.72500 1.000 42.46992 157 ALA B C 1
ATOM 2933 O O . ALA B 1 160 ? -56.44800 40.87700 -33.68600 1.000 45.11720 157 ALA B O 1
ATOM 2935 N N . ILE B 1 161 ? -54.70100 41.23800 -35.06100 1.000 52.11231 158 ILE B N 1
ATOM 2936 C CA . ILE B 1 161 ? -54.15200 42.29100 -34.21300 1.000 51.81305 158 ILE B CA 1
ATOM 2937 C C . ILE B 1 161 ? -55.04300 43.52600 -34.24700 1.000 45.03540 158 ILE B C 1
ATOM 2938 O O . ILE B 1 161 ? -55.31700 44.13900 -33.20800 1.000 45.69498 158 ILE B O 1
ATOM 2943 N N . VAL B 1 162 ? -55.50800 43.91200 -35.43700 1.000 41.19775 159 VAL B N 1
ATOM 2944 C CA . VAL B 1 162 ? -56.35400 45.09400 -35.55900 1.000 41.04484 159 VAL B CA 1
ATOM 2945 C C . VAL B 1 162 ? -57.67800 44.88700 -34.83000 1.000 44.21314 159 VAL B C 1
ATOM 2946 O O . VAL B 1 162 ? -58.25100 45.83900 -34.28400 1.000 49.43830 159 VAL B O 1
ATOM 2950 N N . ARG B 1 163 ? -58.17200 43.64700 -34.77800 1.000 42.01412 160 ARG B N 1
ATOM 2951 C CA . ARG B 1 163 ? -59.39500 43.37000 -34.03000 1.000 41.60329 160 ARG B CA 1
ATOM 2952 C C . ARG B 1 163 ? -59.15800 43.47300 -32.52900 1.000 44.16904 160 ARG B C 1
ATOM 2953 O O . ARG B 1 163 ? -59.94200 44.10300 -31.80900 1.000 49.83087 160 ARG B O 1
ATOM 2961 N N . GLU B 1 164 ? -58.08000 42.85200 -32.03900 1.000 44.53682 161 GLU B N 1
ATOM 2962 C CA . GLU B 1 164 ? -57.74000 42.94700 -30.62300 1.000 41.36017 161 GLU B CA 1
ATOM 2963 C C . GLU B 1 164 ? -57.54500 44.39700 -30.19600 1.000 39.52839 161 GLU B C 1
ATOM 2964 O O . GLU B 1 164 ? -57.81700 44.74900 -29.04200 1.000 48.84465 161 GLU B O 1
ATOM 2970 N N . MET B 1 165 ? -57.09600 45.25400 -31.11600 1.000 41.75480 162 MET B N 1
ATOM 2971 C CA . MET B 1 165 ? -56.99000 46.68000 -30.83300 1.000 46.00157 162 MET B CA 1
ATOM 2972 C C . MET B 1 165 ? -58.34700 47.32800 -30.59600 1.000 49.57568 162 MET B C 1
ATOM 2973 O O . MET B 1 165 ? -58.41100 48.40800 -29.99800 1.000 48.45018 162 MET B O 1
ATOM 2978 N N . GLY B 1 166 ? -59.42800 46.70300 -31.05600 1.000 39.94586 163 GLY B N 1
ATOM 2979 C CA . GLY B 1 166 ? -60.75200 47.27400 -30.94900 1.000 41.22327 163 GLY B CA 1
ATOM 2980 C C . GLY B 1 166 ? -61.29200 47.87300 -32.22700 1.000 41.72840 163 GLY B C 1
ATOM 2981 O O . GLY B 1 166 ? -62.41500 48.39000 -32.22200 1.000 42.29052 163 GLY B O 1
ATOM 2982 N N . HIS B 1 167 ? -60.53000 47.82900 -33.31500 1.000 43.48059 164 HIS B N 1
ATOM 2983 C CA . HIS B 1 167 ? -60.99400 48.30900 -34.60600 1.000 38.70319 164 HIS B CA 1
ATOM 2984 C C . HIS B 1 167 ? -61.65500 47.17700 -35.38200 1.000 40.24167 164 HIS B C 1
ATOM 2985 O O . HIS B 1 167 ? -61.47600 45.99400 -35.08000 1.000 43.41939 164 HIS B O 1
ATOM 2992 N N . ARG B 1 168 ? -62.42600 47.55400 -36.39600 1.000 44.28127 165 ARG B N 1
ATOM 2993 C CA . ARG B 1 168 ? -63.11600 46.59100 -37.24100 1.000 40.29444 165 ARG B CA 1
ATOM 2994 C C . ARG B 1 168 ? -62.41800 46.47000 -38.58800 1.000 41.97769 165 ARG B C 1
ATOM 2995 O O . ARG B 1 168 ? -62.05200 47.47600 -39.20400 1.000 44.16220 165 ARG B O 1
ATOM 3003 N N . VAL B 1 169 ? -62.23800 45.23300 -39.03900 1.000 40.30243 166 VAL B N 1
ATOM 3004 C CA . VAL B 1 169 ? -61.62600 44.95800 -40.33300 1.000 39.52516 166 VAL B CA 1
ATOM 3005 C C . VAL B 1 169 ? -62.73400 44.95100 -41.37800 1.000 48.39578 166 VAL B C 1
ATOM 3006 O O . VAL B 1 169 ? -63.60200 44.07400 -41.37300 1.000 46.97992 166 VAL B O 1
ATOM 3010 N N . THR B 1 170 ? -62.70500 45.94100 -42.27200 1.000 57.02769 167 THR B N 1
ATOM 3011 C CA . THR B 1 170 ? -63.69800 46.02000 -43.33900 1.000 42.15357 167 THR B CA 1
ATOM 3012 C C . THR B 1 170 ? -63.64200 44.78700 -44.23100 1.000 45.39079 167 THR B C 1
ATOM 3013 O O . THR B 1 170 ? -64.65200 44.10300 -44.43400 1.000 45.52523 167 THR B O 1
ATOM 3017 N N . GLY B 1 171 ? -62.46500 44.48400 -44.76500 1.000 53.25556 168 GLY B N 1
ATOM 3018 C CA . GLY B 1 171 ? -62.29600 43.33400 -45.63300 1.000 46.27021 168 GLY B CA 1
ATOM 3019 C C . GLY B 1 171 ? -60.83400 43.16300 -45.97500 1.000 47.42584 168 GLY B C 1
ATOM 3020 O O . GLY B 1 171 ? -59.98900 43.99000 -45.62000 1.000 47.51798 168 GLY B O 1
ATOM 3021 N N . ILE B 1 172 ? -60.54600 42.07000 -46.67200 1.000 44.89514 169 ILE B N 1
ATOM 3022 C CA . ILE B 1 172 ? -59.19100 41.75400 -47.10800 1.000 45.58202 169 ILE B CA 1
ATOM 3023 C C . ILE B 1 172 ? -59.21000 41.69900 -48.63000 1.000 52.15222 169 ILE B C 1
ATOM 3024 O O . ILE B 1 172 ? -59.57300 40.67500 -49.22200 1.000 56.17048 169 ILE B O 1
ATOM 3029 N N . ALA B 1 173 ? -58.82600 42.79800 -49.27000 1.000 50.83177 170 ALA B N 1
ATOM 3030 C CA . ALA B 1 173 ? -58.66800 42.80100 -50.71700 1.000 50.20630 170 ALA B CA 1
ATOM 3031 C C . ALA B 1 173 ? -57.38300 42.07000 -51.08300 1.000 58.08602 170 ALA B C 1
ATOM 3032 O O . ALA B 1 173 ? -56.29200 42.47400 -50.66600 1.000 60.32249 170 ALA B O 1
ATOM 3034 N N . ARG B 1 174 ? -57.50600 40.98900 -51.84700 1.000 69.69468 171 ARG B N 1
ATOM 3035 C CA . ARG B 1 174 ? -56.34500 40.19900 -52.23000 1.000 65.30710 171 ARG B CA 1
ATOM 3036 C C . ARG B 1 174 ? -55.63700 40.73300 -53.46800 1.000 69.54212 171 ARG B C 1
ATOM 3037 O O . ARG B 1 174 ? -54.54500 40.25400 -53.79100 1.000 79.74582 171 ARG B O 1
ATOM 3045 N N . THR B 1 175 ? -56.22200 41.71100 -54.15600 1.000 71.96015 172 THR B N 1
ATOM 3046 C CA . THR B 1 175 ? -55.58300 42.36500 -55.28900 1.000 78.33295 172 THR B CA 1
ATOM 3047 C C . THR B 1 175 ? -55.94000 43.84500 -55.26500 1.000 83.18791 172 THR B C 1
ATOM 3048 O O . THR B 1 175 ? -56.92300 44.25700 -54.64400 1.000 79.44128 172 THR B O 1
ATOM 3052 N N . ARG B 1 176 ? -55.11400 44.64900 -55.94300 1.000 87.42254 173 ARG B N 1
ATOM 3053 C CA . ARG B 1 176 ? -55.33700 46.09200 -55.96000 1.000 90.54713 173 ARG B CA 1
ATOM 3054 C C . ARG B 1 176 ? -56.62600 46.45100 -56.68600 1.000 82.43398 173 ARG B C 1
ATOM 3055 O O . ARG B 1 176 ? -57.28000 47.44000 -56.33300 1.000 76.31786 173 ARG B O 1
ATOM 3063 N N . PHE B 1 177 ? -57.00700 45.66300 -57.69600 1.000 82.53953 174 PHE B N 1
ATOM 3064 C CA . PHE B 1 177 ? -58.29500 45.87200 -58.35200 1.000 87.62567 174 PHE B CA 1
ATOM 3065 C C . PHE B 1 177 ? -59.43400 45.76500 -57.35300 1.000 87.68451 174 PHE B C 1
ATOM 3066 O O . PHE B 1 177 ? -60.32500 46.62200 -57.31300 1.000 79.65505 174 PHE B O 1
ATOM 3074 N N . GLU B 1 178 ? -59.43300 44.70200 -56.54900 1.000 87.71248 175 GLU B N 1
ATOM 3075 C CA . GLU B 1 178 ? -60.52300 44.51500 -55.60600 1.000 87.92487 175 GLU B CA 1
ATOM 3076 C C . GLU B 1 178 ? -60.62000 45.71000 -54.66400 1.000 83.45054 175 GLU B C 1
ATOM 3077 O O . GLU B 1 178 ? -61.70900 46.26800 -54.48200 1.000 82.93290 175 GLU B O 1
ATOM 3083 N N . ALA B 1 179 ? -59.47400 46.16900 -54.13700 1.000 78.83673 176 ALA B N 1
ATOM 3084 C CA . ALA B 1 179 ? -59.43600 47.21300 -53.10900 1.000 73.90057 176 ALA B CA 1
ATOM 3085 C C . ALA B 1 179 ? -60.42000 48.34400 -53.39000 1.000 75.01049 176 ALA B C 1
ATOM 3086 O O . ALA B 1 179 ? -61.14500 48.78600 -52.49200 1.000 81.34968 176 ALA B O 1
ATOM 3088 N N . VAL B 1 180 ? -60.48000 48.80800 -54.64100 1.000 72.88739 177 VAL B N 1
ATOM 3089 C CA . VAL B 1 180 ? -61.39700 49.89500 -54.97800 1.000 74.32937 177 VAL B CA 1
ATOM 3090 C C . VAL B 1 180 ? -62.84700 49.45100 -54.83300 1.000 77.36917 177 VAL B C 1
ATOM 3091 O O . VAL B 1 180 ? -63.71400 50.24800 -54.45100 1.000 76.68369 177 VAL B O 1
ATOM 3095 N N . ARG B 1 181 ? -63.13800 48.18500 -55.13800 1.000 79.38829 178 ARG B N 1
ATOM 3096 C CA . ARG B 1 181 ? -64.49200 47.66800 -54.97800 1.000 75.25619 178 ARG B CA 1
ATOM 3097 C C . ARG B 1 181 ? -64.89900 47.64200 -53.50900 1.000 78.27106 178 ARG B C 1
ATOM 3098 O O . ARG B 1 181 ? -65.97300 48.13500 -53.14800 1.000 79.43335 178 ARG B O 1
ATOM 3106 N N . LEU B 1 182 ? -64.05100 47.06800 -52.64100 1.000 75.38896 179 LEU B N 1
ATOM 3107 C CA . LEU B 1 182 ? -64.40800 46.97700 -51.22500 1.000 75.65628 179 LEU B CA 1
ATOM 3108 C C . LEU B 1 182 ? -64.29400 48.31600 -50.50800 1.000 76.35948 179 LEU B C 1
ATOM 3109 O O . LEU B 1 182 ? -64.90000 48.47900 -49.44600 1.000 81.46939 179 LEU B O 1
ATOM 3114 N N . ALA B 1 183 ? -63.54900 49.28100 -51.05600 1.000 72.87905 180 ALA B N 1
ATOM 3115 C CA . ALA B 1 183 ? -63.57400 50.62500 -50.48500 1.000 70.01651 180 ALA B CA 1
ATOM 3116 C C . ALA B 1 183 ? -64.88000 51.34100 -50.81100 1.000 76.68968 180 ALA B C 1
ATOM 3117 O O . ALA B 1 183 ? -65.31300 52.22200 -50.05800 1.000 73.26755 180 ALA B O 1
ATOM 3119 N N . ARG B 1 184 ? -65.51800 50.97500 -51.92400 1.000 83.02428 181 ARG B N 1
ATOM 3120 C CA . ARG B 1 184 ? -66.82100 51.53900 -52.25800 1.000 75.25001 181 ARG B CA 1
ATOM 3121 C C . ARG B 1 184 ? -67.91000 50.98200 -51.35200 1.000 68.91420 181 ARG B C 1
ATOM 3122 O O . ARG B 1 184 ? -68.79000 51.72400 -50.89900 1.000 70.08331 181 ARG B O 1
ATOM 3130 N N . GLU B 1 185 ? -67.86300 49.67800 -51.07300 1.000 71.10872 182 GLU B N 1
ATOM 3131 C CA . GLU B 1 185 ? -68.92900 49.03200 -50.31400 1.000 76.76753 182 GLU B CA 1
ATOM 3132 C C . GLU B 1 185 ? -68.94100 49.50600 -48.86500 1.000 81.38452 182 GLU B C 1
ATOM 3133 O O . GLU B 1 185 ? -69.99200 49.88100 -48.33200 1.000 86.46115 182 GLU B O 1
ATOM 3139 N N . GLU B 1 186 ? -67.78200 49.49600 -48.20900 1.000 74.44121 183 GLU B N 1
ATOM 3140 C CA . GLU B 1 186 ? -67.63200 50.10000 -46.88800 1.000 72.97168 183 GLU B CA 1
ATOM 3141 C C . GLU B 1 186 ? -66.33700 50.89700 -46.89100 1.000 65.74125 183 GLU B C 1
ATOM 3142 O O . GLU B 1 186 ? -65.25000 50.31200 -46.89600 1.000 73.38210 183 GLU B O 1
ATOM 3148 N N . ARG B 1 187 ? -66.45200 52.21600 -46.89700 1.000 66.09756 184 ARG B N 1
ATOM 3149 C CA . ARG B 1 187 ? -65.27000 53.06900 -46.90800 1.000 70.89522 184 ARG B CA 1
ATOM 3150 C C . ARG B 1 187 ? -64.57700 53.00900 -45.55400 1.000 62.09120 184 ARG B C 1
ATOM 3151 O O . ARG B 1 187 ? -65.16600 53.42300 -44.54700 1.000 56.17526 184 ARG B O 1
ATOM 3159 N N . PRO B 1 188 ? -63.35200 52.50400 -45.47500 1.000 60.30637 185 PRO B N 1
ATOM 3160 C CA . PRO B 1 188 ? -62.63800 52.48300 -44.19700 1.000 53.35263 185 PRO B CA 1
ATOM 3161 C C . PRO B 1 188 ? -62.04700 53.85100 -43.88500 1.000 50.64509 185 PRO B C 1
ATOM 3162 O O . PRO B 1 188 ? -62.04600 54.76700 -44.70900 1.000 47.33639 185 PRO B O 1
ATOM 3166 N N . ASP B 1 189 ? -61.55000 53.97900 -42.65900 1.000 50.70984 186 ASP B N 1
ATOM 3167 C CA . ASP B 1 189 ? -60.76600 55.13900 -42.26500 1.000 55.35034 186 ASP B CA 1
ATOM 3168 C C . ASP B 1 189 ? -59.27900 54.93100 -42.49400 1.000 50.01412 186 ASP B C 1
ATOM 3169 O O . ASP B 1 189 ? -58.49400 55.85900 -42.27100 1.000 49.26261 186 ASP B O 1
ATOM 3174 N N . LEU B 1 190 ? -58.87700 53.74200 -42.93900 1.000 48.56285 187 LEU B N 1
ATOM 3175 C CA . LEU B 1 190 ? -57.47800 53.35200 -42.88100 1.000 41.24642 187 LEU B CA 1
ATOM 3176 C C . LEU B 1 190 ? -57.23000 52.18900 -43.82900 1.000 47.82417 187 LEU B C 1
ATOM 3177 O O . LEU B 1 190 ? -58.02700 51.24800 -43.88600 1.000 45.53906 187 LEU B O 1
ATOM 3182 N N . ILE B 1 191 ? -56.11500 52.25500 -44.55300 1.000 49.96623 188 ILE B N 1
ATOM 3183 C CA . ILE B 1 191 ? -55.69600 51.20200 -45.47000 1.000 44.58319 188 ILE B CA 1
ATOM 3184 C C . ILE B 1 191 ? -54.38100 50.62200 -44.97400 1.000 45.89603 188 ILE B C 1
ATOM 3185 O O . ILE B 1 191 ? -53.45400 51.36900 -44.64100 1.000 47.16395 188 ILE B O 1
ATOM 3190 N N . LEU B 1 192 ? -54.30200 49.29700 -44.92500 1.000 44.45502 189 LEU B N 1
ATOM 3191 C CA . LEU B 1 192 ? -53.04600 48.58700 -44.72300 1.000 43.02949 189 LEU B CA 1
ATOM 3192 C C . LEU B 1 192 ? -52.71300 47.86300 -46.01900 1.000 43.60554 189 LEU B C 1
ATOM 3193 O O . LEU B 1 192 ? -53.52400 47.07700 -46.51900 1.000 48.46685 189 LEU B O 1
ATOM 3198 N N . ALA B 1 193 ? -51.53200 48.13600 -46.56800 1.000 49.94140 190 ALA B N 1
ATOM 3199 C CA . ALA B 1 193 ? -51.17700 47.66700 -47.89800 1.000 50.27192 190 ALA B CA 1
ATOM 3200 C C . ALA B 1 193 ? -49.82400 46.97300 -47.88600 1.000 53.19235 190 ALA B C 1
ATOM 3201 O O . ALA B 1 193 ? -48.86700 47.45700 -47.27400 1.000 54.95619 190 ALA B O 1
ATOM 3203 N N . ASP B 1 194 ? -49.75600 45.84000 -48.58100 1.000 56.44387 191 ASP B N 1
ATOM 3204 C CA . ASP B 1 194 ? -48.51200 45.10500 -48.79500 1.000 59.88586 191 ASP B CA 1
ATOM 3205 C C . ASP B 1 194 ? -48.51400 44.64500 -50.24600 1.000 69.71496 191 ASP B C 1
ATOM 3206 O O . ASP B 1 194 ? -49.25000 43.72100 -50.60300 1.000 73.96380 191 ASP B O 1
ATOM 3211 N N . ILE B 1 195 ? -47.69900 45.28500 -51.07800 1.000 69.91282 192 ILE B N 1
ATOM 3212 C CA . ILE B 1 195 ? -47.66100 44.98500 -52.50100 1.000 76.62892 192 ILE B CA 1
ATOM 3213 C C . ILE B 1 195 ? -46.51200 44.03700 -52.85000 1.000 74.89666 192 ILE B C 1
ATOM 3214 O O . ILE B 1 195 ? -46.17700 43.88200 -54.02400 1.000 72.76897 192 ILE B O 1
ATOM 3219 N N . GLN B 1 196 ? -45.91300 43.39500 -51.84900 1.000 75.73840 193 GLN B N 1
ATOM 3220 C CA . GLN B 1 196 ? -44.83000 42.43200 -52.04300 1.000 72.64700 193 GLN B CA 1
ATOM 3221 C C . GLN B 1 196 ? -43.69400 43.04000 -52.86800 1.000 72.26961 193 GLN B C 1
ATOM 3222 O O . GLN B 1 196 ? -43.37800 42.59900 -53.97500 1.000 66.22590 193 GLN B O 1
ATOM 3228 N N . LEU B 1 197 ? -43.07900 44.07400 -52.29800 1.000 78.54252 194 LEU B N 1
ATOM 3229 C CA . LEU B 1 197 ? -41.96900 44.77200 -52.93400 1.000 74.82994 194 LEU B CA 1
ATOM 3230 C C . LEU B 1 197 ? -40.64900 44.15300 -52.49700 1.000 79.30180 194 LEU B C 1
ATOM 3231 O O . LEU B 1 197 ? -40.49800 43.72400 -51.34900 1.000 78.66384 194 LEU B O 1
ATOM 3236 N N . ALA B 1 198 ? -39.69600 44.11000 -53.42100 1.000 85.52840 195 ALA B N 1
ATOM 3237 C CA . ALA B 1 198 ? -38.34800 43.64700 -53.15200 1.000 84.19178 195 ALA B CA 1
ATOM 3238 C C . ALA B 1 198 ? -37.38000 44.82700 -53.24800 1.000 83.46796 195 ALA B C 1
ATOM 3239 O O . ALA B 1 198 ? -37.78700 45.98500 -53.39100 1.000 84.02032 195 ALA B O 1
ATOM 3241 N N . ASP B 1 199 ? -36.08400 44.53000 -53.16600 1.000 72.97122 196 ASP B N 1
ATOM 3242 C CA . ASP B 1 199 ? -35.03500 45.54300 -53.27900 1.000 77.23856 196 ASP B CA 1
ATOM 3243 C C . ASP B 1 199 ? -34.76100 45.86600 -54.75400 1.000 86.42823 196 ASP B C 1
ATOM 3244 O O . ASP B 1 199 ? -33.63800 45.77100 -55.25100 1.000 87.19339 196 ASP B O 1
ATOM 3249 N N . ASN B 1 200 ? -35.82800 46.25600 -55.45600 1.000 81.76072 197 ASN B N 1
ATOM 3250 C CA . ASN B 1 200 ? -35.81700 46.57600 -56.87900 1.000 82.69954 197 ASN B CA 1
ATOM 3251 C C . ASN B 1 200 ? -36.68200 47.80400 -57.13100 1.000 96.42111 197 ASN B C 1
ATOM 3252 O O . ASN B 1 200 ? -37.56500 48.13200 -56.34700 1.000 98.22518 197 ASN B O 1
ATOM 3257 N N . SER B 1 201 ? -36.50100 48.42300 -58.29600 1.000 93.15068 198 SER B N 1
ATOM 3258 C CA . SER B 1 201 ? -37.25600 49.62100 -58.64100 1.000 88.05593 198 SER B CA 1
ATOM 3259 C C . SER B 1 201 ? -38.53400 49.33100 -59.42300 1.000 92.20454 198 SER B C 1
ATOM 3260 O O . SER B 1 201 ? -39.13000 50.26000 -59.98100 1.000 91.36171 198 SER B O 1
ATOM 3263 N N . SER B 1 202 ? -38.99400 48.07900 -59.43900 1.000 94.20876 199 SER B N 1
ATOM 3264 C CA . SER B 1 202 ? -40.19700 47.72100 -60.18300 1.000 94.48433 199 SER B CA 1
ATOM 3265 C C . SER B 1 202 ? -41.46300 48.18700 -59.47000 1.000 93.81958 199 SER B C 1
ATOM 3266 O O . SER B 1 202 ? -42.37900 48.71900 -60.10800 1.000 91.53691 199 SER B O 1
ATOM 3269 N N . GLY B 1 203 ? -41.52700 48.00800 -58.15200 1.000 93.13570 200 GLY B N 1
ATOM 3270 C CA . GLY B 1 203 ? -42.71700 48.33800 -57.39100 1.000 87.10752 200 GLY B CA 1
ATOM 3271 C C . GLY B 1 203 ? -42.84200 49.80200 -57.01900 1.000 89.39959 200 GLY B C 1
ATOM 3272 O O . GLY B 1 203 ? -43.36300 50.13600 -55.95000 1.000 95.08412 200 GLY B O 1
ATOM 3273 N N . ILE B 1 204 ? -42.35000 50.68400 -57.88800 1.000 88.10171 201 ILE B N 1
ATOM 3274 C CA . ILE B 1 204 ? -42.58400 52.11300 -57.71200 1.000 84.05713 201 ILE B CA 1
ATOM 3275 C C . ILE B 1 204 ? -43.94200 52.49400 -58.28300 1.000 92.51289 201 ILE B C 1
ATOM 3276 O O . ILE B 1 204 ? -44.68800 53.27900 -57.68600 1.000 90.75953 201 ILE B O 1
ATOM 3281 N N . ASP B 1 205 ? -44.28000 51.92800 -59.44300 1.000 100.32931 202 ASP B N 1
ATOM 3282 C CA . ASP B 1 205 ? -45.58800 52.14400 -60.05000 1.000 98.72819 202 ASP B CA 1
ATOM 3283 C C . ASP B 1 205 ? -46.72300 51.72600 -59.12100 1.000 96.97021 202 ASP B C 1
ATOM 3284 O O . ASP B 1 205 ? -47.78200 52.36400 -59.11300 1.000 89.03085 202 ASP B O 1
ATOM 3289 N N . ALA B 1 206 ? -46.52000 50.67000 -58.32700 1.000 94.84067 203 ALA B N 1
ATOM 3290 C CA . ALA B 1 206 ? -47.59400 50.13100 -57.49600 1.000 90.81441 203 ALA B CA 1
ATOM 3291 C C . ALA B 1 206 ? -47.89200 51.01700 -56.29300 1.000 94.07260 203 ALA B C 1
ATOM 3292 O O . ALA B 1 206 ? -49.06200 51.22700 -55.95300 1.000 89.51553 203 ALA B O 1
ATOM 3294 N N . VAL B 1 207 ? -46.85600 51.53000 -55.62500 1.000 90.99416 204 VAL B N 1
ATOM 3295 C CA . VAL B 1 207 ? -47.09200 52.37000 -54.45500 1.000 84.79676 204 VAL B CA 1
ATOM 3296 C C . VAL B 1 207 ? -47.71900 53.69700 -54.86200 1.000 78.01442 204 VAL B C 1
ATOM 3297 O O . VAL B 1 207 ? -48.50000 54.28000 -54.10000 1.000 72.31747 204 VAL B O 1
ATOM 3301 N N . ASN B 1 208 ? -47.40900 54.18800 -56.06400 1.000 82.13788 205 ASN B N 1
ATOM 3302 C CA . ASN B 1 208 ? -47.95800 55.46500 -56.50800 1.000 82.99863 205 ASN B CA 1
ATOM 3303 C C . ASN B 1 208 ? -49.45200 55.35600 -56.78600 1.000 82.09021 205 ASN B C 1
ATOM 3304 O O . ASN B 1 208 ? -50.20900 56.29700 -56.52000 1.000 76.56461 205 ASN B O 1
ATOM 3309 N N . GLU B 1 209 ? -49.89500 54.21500 -57.31900 1.000 77.51935 206 GLU B N 1
ATOM 3310 C CA . GLU B 1 209 ? -51.30900 54.04500 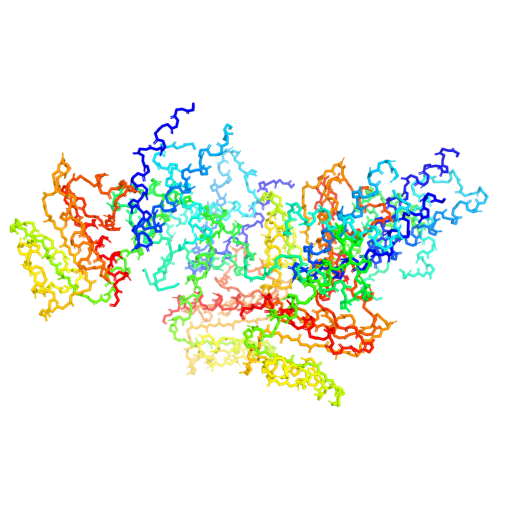-57.63700 1.000 80.94437 206 GLU B CA 1
ATOM 3311 C C . GLU B 1 209 ? -52.15200 53.95200 -56.37200 1.000 77.43019 206 GLU B C 1
ATOM 3312 O O . GLU B 1 209 ? -53.20700 54.58900 -56.26800 1.000 77.35101 206 GLU B O 1
ATOM 3318 N N . ILE B 1 210 ? -51.70000 53.16200 -55.39500 1.000 81.00159 207 ILE B N 1
ATOM 3319 C CA . ILE B 1 210 ? -52.45800 53.00600 -54.15700 1.000 78.61988 207 ILE B CA 1
ATOM 3320 C C . ILE B 1 210 ? -52.50000 54.31700 -53.38400 1.000 73.11016 207 ILE B C 1
ATOM 3321 O O . ILE B 1 210 ? -53.51600 54.65600 -52.76600 1.000 72.57831 207 ILE B O 1
ATOM 3326 N N . LEU B 1 211 ? -51.40400 55.07900 -53.41000 1.000 73.32417 208 LEU B N 1
ATOM 3327 C CA . LEU B 1 211 ? -51.39800 56.37800 -52.74500 1.000 72.38639 208 LEU B CA 1
ATOM 3328 C C . LEU B 1 211 ? -52.34000 57.35500 -53.43600 1.000 75.94260 208 LEU B C 1
ATOM 3329 O O . LEU B 1 211 ? -53.02700 58.13800 -52.77100 1.000 78.52353 208 LEU B O 1
ATOM 3334 N N . ALA B 1 212 ? -52.38800 57.32200 -54.77000 1.000 79.67749 209 ALA B N 1
ATOM 3335 C CA . ALA B 1 212 ? -53.24800 58.24400 -55.50400 1.000 81.49862 209 ALA B CA 1
ATOM 3336 C C . ALA B 1 212 ? -54.71600 57.85700 -55.38000 1.000 73.23665 209 ALA B C 1
ATOM 3337 O O . ALA B 1 212 ? -55.58600 58.72900 -55.26700 1.000 66.97531 209 ALA B O 1
ATOM 3339 N N . GLU B 1 213 ? -55.01000 56.55500 -55.40500 1.000 68.19679 210 GLU B N 1
ATOM 3340 C CA . GLU B 1 213 ? -56.39300 56.10000 -55.29300 1.000 69.60161 210 GLU B CA 1
ATOM 3341 C C . GLU B 1 213 ? -56.99800 56.50300 -53.95400 1.000 73.61522 210 GLU B C 1
ATOM 3342 O O . GLU B 1 213 ? -58.05700 57.14000 -53.90300 1.000 72.97355 210 GLU B O 1
ATOM 3348 N N . PHE B 1 214 ? -56.33600 56.14600 -52.86000 1.000 71.71631 211 PHE B N 1
ATOM 3349 C CA . PHE B 1 214 ? -56.82900 56.42500 -51.51000 1.000 72.70398 211 PHE B CA 1
ATOM 3350 C C . PHE B 1 214 ? -56.10800 57.61800 -50.89400 1.000 66.88258 211 PHE B C 1
ATOM 3351 O O . PHE B 1 214 ? -55.64700 57.57200 -49.75400 1.000 67.67330 211 PHE B O 1
ATOM 3359 N N . ALA B 1 215 ? -56.01200 58.71300 -51.65400 1.000 70.84406 212 ALA B N 1
ATOM 3360 C CA . ALA B 1 215 ? -55.26800 59.87900 -51.19000 1.000 72.42660 212 ALA B CA 1
ATOM 3361 C C . ALA B 1 215 ? -55.95600 60.56900 -50.01800 1.000 68.20082 212 ALA B C 1
ATOM 3362 O O . ALA B 1 215 ? -55.29100 61.23700 -49.21900 1.000 69.57305 212 ALA B O 1
ATOM 3364 N N . ASP B 1 216 ? -57.27600 60.42500 -49.89900 1.000 66.80924 213 ASP B N 1
ATOM 3365 C CA . ASP B 1 216 ? -58.00700 61.02900 -48.79300 1.000 69.34099 213 ASP B CA 1
ATOM 3366 C C . ASP B 1 216 ? -57.91500 60.21700 -47.50800 1.000 68.53795 213 ASP B C 1
ATOM 3367 O O . ASP B 1 216 ? -58.40800 60.67200 -46.47000 1.000 72.54321 213 ASP B O 1
ATOM 3372 N N . LEU B 1 217 ? -57.29400 59.03900 -47.55000 1.000 66.64312 214 LEU B N 1
ATOM 3373 C CA . LEU B 1 217 ? -57.18700 58.13200 -46.42100 1.000 60.96031 214 LEU B CA 1
ATOM 3374 C C . LEU B 1 217 ? -55.74100 58.01400 -45.95400 1.000 62.72199 214 LEU B C 1
ATOM 3375 O O . LEU B 1 217 ? -54.81200 58.12900 -46.75900 1.000 68.41317 214 LEU B O 1
ATOM 3380 N N . PRO B 1 218 ? -55.51400 57.79400 -44.66100 1.000 56.58546 215 PRO B N 1
ATOM 3381 C CA . PRO B 1 218 ? -54.18200 57.36200 -44.22200 1.000 51.72061 215 PRO B CA 1
ATOM 3382 C C . PRO B 1 218 ? -53.89300 55.96200 -44.73800 1.000 53.09606 215 PRO B C 1
ATOM 3383 O O . PRO B 1 218 ? -54.74400 55.07100 -44.67800 1.000 52.68802 215 PRO B O 1
ATOM 3387 N N . VAL B 1 219 ? -52.68600 55.77500 -45.26700 1.000 56.22612 216 VAL B N 1
ATOM 3388 C CA . VAL B 1 219 ? -52.28800 54.51300 -45.88100 1.000 49.48744 216 VAL B CA 1
ATOM 3389 C C . VAL B 1 219 ? -50.99000 54.04700 -45.24000 1.000 38.97994 216 VAL B C 1
ATOM 3390 O O . VAL B 1 219 ? -49.96200 54.72600 -45.34600 1.000 43.67018 216 VAL B O 1
ATOM 3394 N N . ILE B 1 220 ? -51.03800 52.89700 -44.58100 1.000 41.15297 217 ILE B N 1
ATOM 3395 C CA . ILE B 1 220 ? -49.85200 52.24300 -44.04400 1.000 40.08609 217 ILE B CA 1
ATOM 3396 C C . ILE B 1 220 ? -49.36700 51.22400 -45.06300 1.000 49.31889 217 ILE B C 1
ATOM 3397 O O . ILE B 1 220 ? -50.16900 50.50800 -45.67400 1.000 51.07275 217 ILE B O 1
ATOM 3402 N N . PHE B 1 221 ? -48.05200 51.15400 -45.25400 1.000 46.92664 218 PHE B N 1
ATOM 3403 C CA . PHE B 1 221 ? -47.45100 50.22900 -46.20700 1.000 47.04792 218 PHE B CA 1
ATOM 3404 C C . PHE B 1 221 ? -46.57800 49.23300 -45.46000 1.000 43.49866 218 PHE B C 1
ATOM 3405 O O . PHE B 1 221 ? -45.63200 49.62500 -44.76800 1.000 44.14378 218 PHE B O 1
ATOM 3413 N N . ILE B 1 222 ? -46.90200 47.95200 -45.59600 1.000 45.79572 219 ILE B N 1
ATOM 3414 C CA . ILE B 1 222 ? -46.05200 46.88800 -45.07700 1.000 42.52195 219 ILE B CA 1
ATOM 3415 C C . ILE B 1 222 ? -44.93300 46.63400 -46.07600 1.000 50.12346 219 ILE B C 1
ATOM 3416 O O . ILE B 1 222 ? -45.18500 46.40200 -47.26400 1.000 45.67548 219 ILE B O 1
ATOM 3421 N N . THR B 1 223 ? -43.69200 46.68400 -45.59900 1.000 46.64808 220 THR B N 1
ATOM 3422 C CA . THR B 1 223 ? -42.54500 46.49700 -46.47400 1.000 41.73024 220 THR B CA 1
ATOM 3423 C C . THR B 1 223 ? -41.37200 45.96100 -45.66800 1.000 38.33419 220 THR B C 1
ATOM 3424 O O . THR B 1 223 ? -41.21200 46.27900 -44.48700 1.000 42.55804 220 THR B O 1
ATOM 3428 N N . ALA B 1 224 ? -40.56100 45.13200 -46.31900 1.000 39.52620 221 ALA B N 1
ATOM 3429 C CA . ALA B 1 224 ? -39.33100 44.62400 -45.72800 1.000 43.44178 221 ALA B CA 1
ATOM 3430 C C . ALA B 1 224 ? -38.11900 45.46900 -46.09200 1.000 48.33687 221 ALA B C 1
ATOM 3431 O O . ALA B 1 224 ? -37.00300 45.14000 -45.67600 1.000 42.95557 221 ALA B O 1
ATOM 3433 N N . PHE B 1 225 ? -38.31300 46.54000 -46.85600 1.000 48.05598 222 PHE B N 1
ATOM 3434 C CA . PHE B 1 225 ? -37.22900 47.42600 -47.28100 1.000 49.67778 222 PHE B CA 1
ATOM 3435 C C . PHE B 1 225 ? -37.70900 48.86400 -47.15200 1.000 48.78271 222 PHE B C 1
ATOM 3436 O O . PHE B 1 225 ? -37.94200 49.55500 -48.15100 1.000 42.98035 222 PHE B O 1
ATOM 3444 N N . PRO B 1 226 ? -37.87000 49.35100 -45.91800 1.000 47.02028 223 PRO B N 1
ATOM 3445 C CA . PRO B 1 226 ? -38.44200 50.69500 -45.73000 1.000 48.46478 223 PRO B CA 1
ATOM 3446 C C . PRO B 1 226 ? -37.60000 51.80100 -46.34100 1.000 44.31483 223 PRO B C 1
ATOM 3447 O O . PRO B 1 226 ? -38.14900 52.83900 -46.73100 1.000 48.32390 223 PRO B O 1
ATOM 3451 N N . GLU B 1 227 ? -36.28400 51.60200 -46.44800 1.000 52.78400 224 GLU B N 1
ATOM 3452 C CA . GLU B 1 227 ? -35.40500 52.64900 -46.96200 1.000 55.64009 224 GLU B CA 1
ATOM 3453 C C . GLU B 1 227 ? -35.76800 53.04900 -48.38700 1.000 52.85271 224 GLU B C 1
ATOM 3454 O O . GLU B 1 227 ? -35.51000 54.18800 -48.79500 1.000 52.94693 224 GLU B O 1
ATOM 3460 N N . ARG B 1 228 ? -36.37500 52.13900 -49.15000 1.000 51.12587 225 ARG B N 1
ATOM 3461 C CA . ARG B 1 228 ? -36.74100 52.43800 -50.52700 1.000 47.92598 225 ARG B CA 1
ATOM 3462 C C . ARG B 1 228 ? -37.90400 53.41900 -50.61000 1.000 51.48281 225 ARG B C 1
ATOM 3463 O O . ARG B 1 228 ? -38.04700 54.11600 -51.62100 1.000 50.49450 225 ARG B O 1
ATOM 3471 N N . LEU B 1 229 ? -38.74000 53.48000 -49.57500 1.000 49.21980 226 LEU B N 1
ATOM 3472 C CA . LEU B 1 229 ? -39.86000 54.40600 -49.51400 1.000 46.82296 226 LEU B CA 1
ATOM 3473 C C . LEU B 1 229 ? -39.55600 55.61300 -48.63500 1.000 49.71961 226 LEU B C 1
ATOM 3474 O O . LEU B 1 229 ? -40.48200 56.27500 -48.15500 1.000 50.90727 226 LEU B O 1
ATOM 3479 N N . LEU B 1 230 ? -38.27300 55.90700 -48.41100 1.000 50.05269 227 LEU B N 1
ATOM 3480 C CA . LEU B 1 230 ? -37.84300 57.00500 -47.55400 1.000 50.68414 227 LEU B CA 1
ATOM 3481 C C . LEU B 1 230 ? -36.81000 57.87800 -48.25600 1.000 52.76836 227 LEU B C 1
ATOM 3482 O O . LEU B 1 230 ? -35.95900 58.48900 -47.60500 1.000 51.69747 227 LEU B O 1
ATOM 3487 N N . THR B 1 231 ? -36.86500 57.94300 -49.58600 1.000 50.86573 228 THR B N 1
ATOM 3488 C CA . THR B 1 231 ? -35.89100 58.72300 -50.33800 1.000 44.84519 228 THR B CA 1
ATOM 3489 C C . THR B 1 231 ? -36.25000 60.20100 -50.41800 1.000 49.92938 228 THR B C 1
ATOM 3490 O O . THR B 1 231 ? -35.35600 61.03200 -50.61000 1.000 42.34061 228 THR B O 1
ATOM 3494 N N . GLY B 1 232 ? -37.52800 60.54500 -50.27400 1.000 57.07692 229 GLY B N 1
ATOM 3495 C CA . GLY B 1 232 ? -37.94800 61.92300 -50.43200 1.000 47.91827 229 GLY B CA 1
ATOM 3496 C C . GLY B 1 232 ? -37.93900 62.41600 -51.85900 1.000 52.25116 229 GLY B C 1
ATOM 3497 O O . GLY B 1 232 ? -37.96500 63.62800 -52.08800 1.000 56.85657 229 GLY B O 1
ATOM 3498 N N . GLU B 1 233 ? -37.90200 61.50600 -52.83100 1.000 55.37558 230 GLU B N 1
ATOM 3499 C CA . GLU B 1 233 ? -37.83000 61.86500 -54.24100 1.000 55.84729 230 GLU B CA 1
ATOM 3500 C C . GLU B 1 233 ? -39.10000 61.55500 -55.01400 1.000 68.23568 230 GLU B C 1
ATOM 3501 O O . GLU B 1 233 ? -39.35300 62.19000 -56.03900 1.000 76.24992 230 GLU B O 1
ATOM 3507 N N . ARG B 1 234 ? -39.89700 60.59000 -54.55600 1.000 66.79725 231 ARG B N 1
ATOM 3508 C CA . ARG B 1 234 ? -41.15700 60.22600 -55.19000 1.000 61.53234 231 ARG B CA 1
ATOM 3509 C C . ARG B 1 234 ? -42.28700 60.39500 -54.18100 1.000 63.09336 231 ARG B C 1
ATOM 3510 O O . ARG B 1 234 ? -42.01800 60.61400 -52.99300 1.000 63.43878 231 ARG B O 1
ATOM 3518 N N . PRO B 1 235 ? -43.55200 60.32700 -54.60000 1.000 66.05374 232 PRO B N 1
ATOM 3519 C CA . PRO B 1 235 ? -44.64200 60.26900 -53.61500 1.000 61.06613 232 PRO B CA 1
ATOM 3520 C C . PRO B 1 235 ? -44.56500 58.97000 -52.82600 1.000 61.04083 232 PRO B C 1
ATOM 3521 O O . PRO B 1 235 ? -44.50300 57.88200 -53.40100 1.000 68.13131 232 PRO B O 1
ATOM 3525 N N . GLU B 1 236 ? -44.55200 59.09200 -51.50500 1.000 56.31407 233 GLU B N 1
ATOM 3526 C CA . GLU B 1 236 ? -44.27100 57.97400 -50.61900 1.000 52.39072 233 GLU B CA 1
ATOM 3527 C C . GLU B 1 236 ? -45.21800 58.02600 -49.43100 1.000 47.33667 233 GLU B C 1
ATOM 3528 O O . GLU B 1 236 ? -45.79100 59.08000 -49.13000 1.000 45.77969 233 GLU B O 1
ATOM 3534 N N . PRO B 1 237 ? -45.42300 56.90100 -48.74700 1.000 45.66402 234 PRO B N 1
ATOM 3535 C CA . PRO B 1 237 ? -46.36600 56.88500 -47.62400 1.000 44.14017 234 PRO B CA 1
ATOM 3536 C C . PRO B 1 237 ? -45.80200 57.57800 -46.39400 1.000 45.11024 234 PRO B C 1
ATOM 3537 O O . PRO B 1 237 ? -44.59300 57.77600 -46.24600 1.000 51.99454 234 PRO B O 1
ATOM 3541 N N . ALA B 1 238 ? -46.71500 57.95000 -45.49700 1.000 42.32208 235 ALA B N 1
ATOM 3542 C CA . ALA B 1 238 ? -46.36100 58.56100 -44.22500 1.000 43.80844 235 ALA B CA 1
ATOM 3543 C C . ALA B 1 238 ? -46.30700 57.56000 -43.07900 1.000 41.26572 235 ALA B C 1
ATOM 3544 O O . ALA B 1 238 ? -45.88200 57.92500 -41.97800 1.000 40.48766 235 ALA B O 1
ATOM 3546 N N . PHE B 1 239 ? -46.71900 56.31400 -43.31200 1.000 42.21691 236 PHE B N 1
ATOM 3547 C CA . PHE B 1 239 ? -46.72700 55.28200 -42.28600 1.000 36.22884 236 PHE B CA 1
ATOM 3548 C C . PHE B 1 239 ? -46.24100 53.97400 -42.89000 1.000 35.22243 236 PHE B C 1
ATOM 3549 O O . PHE B 1 239 ? -46.61600 53.62300 -44.01200 1.000 36.01421 236 PHE B O 1
ATOM 3557 N N . LEU B 1 240 ? -45.40900 53.25300 -42.14000 1.000 32.15221 237 LEU B N 1
ATOM 3558 C CA . LEU B 1 240 ? -44.82400 52.00700 -42.61300 1.000 33.17641 237 LEU B CA 1
ATOM 3559 C C . LEU B 1 240 ? -44.83000 50.97200 -41.50000 1.000 34.72764 237 LEU B C 1
ATOM 3560 O O . LEU B 1 240 ? -44.64700 51.30700 -40.32700 1.000 36.94917 237 LEU B O 1
ATOM 3565 N N . ILE B 1 241 ? -45.04400 49.71400 -41.87800 1.000 36.73310 238 ILE B N 1
ATOM 3566 C CA . ILE B 1 241 ? -44.88100 48.57000 -40.98800 1.000 37.04736 238 ILE B CA 1
ATOM 3567 C C . ILE B 1 241 ? -43.74600 47.72200 -41.54200 1.000 38.29559 238 ILE B C 1
ATOM 3568 O O . ILE B 1 241 ? -43.83600 47.21400 -42.66800 1.000 38.44441 238 ILE B O 1
ATOM 3573 N N . THR B 1 242 ? -42.68300 47.57100 -40.75800 1.000 41.80464 239 THR B N 1
ATOM 3574 C CA . THR B 1 242 ? -41.52300 46.81400 -41.20400 1.000 36.85966 239 THR B CA 1
ATOM 3575 C C . THR B 1 242 ? -41.82500 45.32100 -41.18900 1.000 39.53236 239 THR B C 1
ATOM 3576 O O . THR B 1 242 ? -42.33800 44.79100 -40.20000 1.000 35.23792 239 THR B O 1
ATOM 3580 N N . LYS B 1 243 ? -41.50000 44.64300 -42.28900 1.000 46.92335 240 LYS B N 1
ATOM 3581 C CA . LYS B 1 243 ? -41.68700 43.20300 -42.41000 1.000 45.62695 240 LYS B CA 1
ATOM 3582 C C . LYS B 1 243 ? -40.36200 42.47100 -42.21900 1.000 43.70262 240 LYS B C 1
ATOM 3583 O O . LYS B 1 243 ? -39.34100 42.88400 -42.78000 1.000 48.48541 240 LYS B O 1
ATOM 3589 N N . PRO B 1 244 ? -40.32000 41.38500 -41.42700 1.000 44.16078 241 PRO B N 1
ATOM 3590 C CA . PRO B 1 244 ? -41.41500 40.78100 -40.64600 1.000 45.74590 241 PRO B CA 1
ATOM 3591 C C . PRO B 1 244 ? -41.87100 41.68400 -39.50600 1.000 44.98123 241 PRO B C 1
ATOM 3592 O O . PRO B 1 244 ? -41.06500 42.36000 -38.87400 1.000 46.04508 241 PRO B O 1
ATOM 3596 N N . TYR B 1 245 ? -43.17000 41.70900 -39.23000 1.000 47.25378 242 TYR 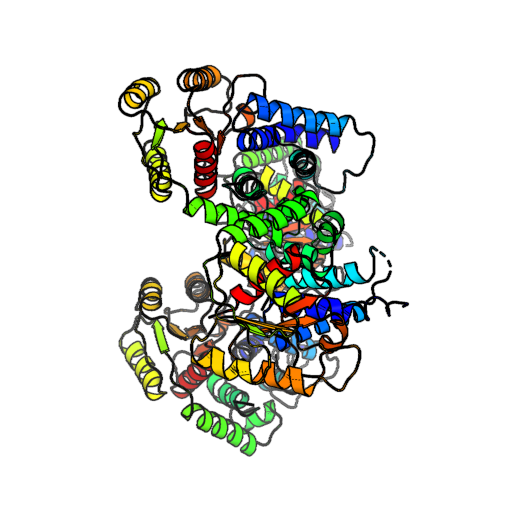B N 1
ATOM 3597 C CA . TYR B 1 245 ? -43.72300 42.68500 -38.30800 1.000 48.60545 242 TYR B CA 1
ATOM 3598 C C . TYR B 1 245 ? -43.45600 42.29700 -36.85900 1.000 43.80218 242 TYR B C 1
ATOM 3599 O O . TYR B 1 245 ? -43.08200 41.16600 -36.54000 1.000 47.05651 242 TYR B O 1
ATOM 3608 N N . ARG B 1 246 ? -43.66900 43.26700 -35.98000 1.000 46.51451 243 ARG B N 1
ATOM 3609 C CA . ARG B 1 246 ? -43.81900 43.03900 -34.55400 1.000 43.85191 243 ARG B CA 1
ATOM 3610 C C . ARG B 1 246 ? -45.17300 43.59500 -34.13600 1.000 42.22640 243 ARG B C 1
ATOM 3611 O O . ARG B 1 246 ? -45.56700 44.67500 -34.58800 1.000 40.45050 243 ARG B O 1
ATOM 3619 N N . GLU B 1 247 ? -45.89100 42.84300 -33.29400 1.000 41.41447 244 GLU B N 1
ATOM 3620 C CA . GLU B 1 247 ? -47.22600 43.26000 -32.86700 1.000 44.25061 244 GLU B CA 1
ATOM 3621 C C . GLU B 1 247 ? -47.22800 44.70600 -32.39400 1.000 43.92015 244 GLU B C 1
ATOM 3622 O O . GLU B 1 247 ? -48.11400 45.49200 -32.75000 1.000 42.38669 244 GLU B O 1
ATOM 3628 N N . GLU B 1 248 ? -46.22400 45.07600 -31.59700 1.000 45.73004 245 GLU B N 1
ATOM 3629 C CA . GLU B 1 248 ? -46.17500 46.41500 -31.02300 1.000 39.80644 245 GLU B CA 1
ATOM 3630 C C . GLU B 1 248 ? -46.05300 47.47900 -32.10700 1.000 37.93432 245 GLU B C 1
ATOM 3631 O O . GLU B 1 248 ? -46.63800 48.56300 -31.99200 1.000 40.11136 245 GLU B O 1
ATOM 3637 N N . GLN B 1 249 ? -45.30600 47.18500 -33.17200 1.000 40.50891 246 GLN B N 1
ATOM 3638 C CA . GLN B 1 249 ? -45.13500 48.15800 -34.24400 1.000 35.18539 246 GLN B CA 1
ATOM 3639 C C . GLN B 1 249 ? -46.34800 48.21000 -35.16400 1.000 37.39829 246 GLN B C 1
ATOM 3640 O O . GLN B 1 249 ? -46.62700 49.26000 -35.75400 1.000 35.79021 246 GLN B O 1
ATOM 3646 N N . VAL B 1 250 ? -47.07300 47.09800 -35.30300 1.000 37.95321 247 VAL B N 1
ATOM 3647 C CA . VAL B 1 250 ? -48.35000 47.13600 -36.01000 1.000 38.46453 247 VAL B CA 1
ATOM 3648 C C . VAL B 1 250 ? -49.34400 47.99500 -35.24300 1.000 37.86542 247 VAL B C 1
ATOM 3649 O O . VAL B 1 250 ? -50.07600 48.80200 -35.82800 1.000 35.84163 247 VAL B O 1
ATOM 3653 N N . ARG B 1 251 ? -49.37600 47.84400 -33.91700 1.000 36.88088 248 ARG B N 1
ATOM 3654 C CA . ARG B 1 251 ? -50.28900 48.63500 -33.10100 1.000 31.99291 248 ARG B CA 1
ATOM 3655 C C . ARG B 1 251 ? -49.89400 50.10500 -33.07700 1.000 35.51223 248 ARG B C 1
ATOM 3656 O O . ARG B 1 251 ? -50.76900 50.97500 -33.02100 1.000 37.24580 248 ARG B O 1
ATOM 3664 N N . SER B 1 252 ? -48.59300 50.40400 -33.11900 1.000 36.81301 249 SER B N 1
ATOM 3665 C CA . SER B 1 252 ? -48.16600 51.79900 -33.14900 1.000 34.55271 249 SER B CA 1
ATOM 3666 C C . SER B 1 252 ? -48.47300 52.44000 -34.49600 1.000 39.16201 249 SER B C 1
ATOM 3667 O O . SER B 1 252 ? -48.88400 53.60400 -34.55600 1.000 39.21800 249 SER B O 1
ATOM 3670 N N . ALA B 1 253 ? -48.27700 51.69700 -35.58700 1.000 36.11036 250 ALA B N 1
ATOM 3671 C CA . ALA B 1 253 ? -48.56400 52.24100 -36.91100 1.000 39.48060 250 ALA B CA 1
ATOM 3672 C C . ALA B 1 253 ? -50.05400 52.50600 -37.08100 1.000 42.81307 250 ALA B C 1
ATOM 3673 O O . ALA B 1 253 ? -50.45700 53.57400 -37.55800 1.000 42.17571 250 ALA B O 1
ATOM 3675 N N . VAL B 1 254 ? -50.89000 51.54000 -36.69600 1.000 40.19274 251 VAL B N 1
ATOM 3676 C CA . VAL B 1 254 ? -52.33300 51.71100 -36.83700 1.000 39.46223 251 VAL B CA 1
ATOM 3677 C C . VAL B 1 254 ? -52.83600 52.81300 -35.91400 1.000 41.22906 251 VAL B C 1
ATOM 3678 O O . VAL B 1 254 ? -53.66700 53.63800 -36.31000 1.000 48.86044 251 VAL B O 1
ATOM 3682 N N . SER B 1 255 ? -52.33800 52.85700 -34.67500 1.000 38.15504 252 SER B N 1
ATOM 3683 C CA . SER B 1 255 ? -52.78400 53.88800 -33.74300 1.000 40.18805 252 SER B CA 1
ATOM 3684 C C . SER B 1 255 ? -52.34700 55.27500 -34.19800 1.000 41.12665 252 SER B C 1
ATOM 3685 O O . SER B 1 255 ? -53.07600 56.25500 -34.00500 1.000 44.44767 252 SER B O 1
ATOM 3688 N N . GLN B 1 256 ? -51.16400 55.38100 -34.80500 1.000 44.36019 253 GLN B N 1
ATOM 3689 C CA . GLN B 1 256 ? -50.69400 56.68400 -35.26300 1.000 44.84152 253 GLN B CA 1
ATOM 3690 C C . GLN B 1 256 ? -51.44400 57.13500 -36.50800 1.000 38.04734 253 GLN B C 1
ATOM 3691 O O . GLN B 1 256 ? -51.83100 58.30500 -36.61700 1.000 38.00813 253 GLN B O 1
ATOM 3697 N N . ALA B 1 257 ? -51.65900 56.22500 -37.45800 1.000 38.02398 254 ALA B N 1
ATOM 3698 C CA . ALA B 1 257 ? -52.35500 56.59500 -38.68400 1.000 41.61140 254 ALA B CA 1
ATOM 3699 C C . ALA B 1 257 ? -53.83500 56.85000 -38.42400 1.000 44.86969 254 ALA B C 1
ATOM 3700 O O . ALA B 1 257 ? -54.43100 57.74900 -39.02800 1.000 48.63263 254 ALA B O 1
ATOM 3702 N N . MET B 1 258 ? -54.44200 56.07800 -37.51600 1.000 46.94664 255 MET B N 1
ATOM 3703 C CA . MET B 1 258 ? -55.84700 56.28300 -37.17400 1.000 42.26626 255 MET B CA 1
ATOM 3704 C C . MET B 1 258 ? -56.09300 57.65200 -36.55600 1.000 42.60483 255 MET B C 1
ATOM 3705 O O . MET B 1 258 ? -57.22400 58.15000 -36.60500 1.000 52.80745 255 MET B O 1
ATOM 3710 N N . PHE B 1 259 ? -55.06200 58.27100 -35.97700 1.000 48.75036 256 PHE B N 1
ATOM 3711 C CA . PHE B 1 259 ? -55.21700 59.60300 -35.40200 1.000 42.30854 256 PHE B CA 1
ATOM 3712 C C . PHE B 1 259 ? -55.49700 60.64100 -36.48200 1.000 50.94961 256 PHE B C 1
ATOM 3713 O O . PHE B 1 259 ? -56.25700 61.59100 -36.25900 1.000 51.38405 256 PHE B O 1
ATOM 3721 N N . PHE B 1 260 ? -54.89800 60.47400 -37.65800 1.000 49.18195 257 PHE B N 1
ATOM 3722 C CA . PHE B 1 260 ? -55.10900 61.38300 -38.77400 1.000 42.40867 257 PHE B CA 1
ATOM 3723 C C . PHE B 1 260 ? -56.27000 60.96600 -39.66600 1.000 47.98233 257 PHE B C 1
ATOM 3724 O O . PHE B 1 260 ? -56.49700 61.60000 -40.70200 1.000 45.97355 257 PHE B O 1
ATOM 3732 N N . ALA B 1 261 ? -56.99800 59.91600 -39.29700 1.000 55.78611 258 ALA B N 1
ATOM 3733 C CA . ALA B 1 261 ? -58.21000 59.56200 -40.01400 1.000 57.32457 258 ALA B CA 1
ATOM 3734 C C . ALA B 1 261 ? -59.32800 60.54200 -39.67100 1.000 68.11411 258 ALA B C 1
ATOM 3735 O O . ALA B 1 261 ? -59.29700 61.23300 -38.64800 1.000 74.69782 258 ALA B O 1
ATOM 3737 N N . SER B 1 262 ? -60.32400 60.60300 -40.54800 1.000 73.22964 259 SER B N 1
ATOM 3738 C CA . SER B 1 262 ? -61.45200 61.50600 -40.35300 1.000 77.30638 259 SER B CA 1
ATOM 3739 C C . SER B 1 262 ? -62.68900 60.74900 -39.88100 1.000 89.64449 259 SER B C 1
ATOM 3740 O O . SER B 1 262 ? -62.59800 59.62200 -39.39400 1.000 73.32421 259 SER B O 1
ATOM 3743 N N . MET C 1 4 ? 0.30000 14.68500 4.31700 1.000 64.55365 1 MET C N 1
ATOM 3744 C CA . MET C 1 4 ? -0.32300 14.99400 3.03400 1.000 74.71812 1 MET C CA 1
ATOM 3745 C C . MET C 1 4 ? -0.86200 16.42300 3.00400 1.000 80.46368 1 MET C C 1
ATOM 3746 O O . MET C 1 4 ? -1.81700 16.74300 3.71300 1.000 86.56522 1 MET C O 1
ATOM 3751 N N . PRO C 1 5 ? -0.24600 17.28100 2.17900 1.000 79.28788 2 PRO C N 1
ATOM 3752 C CA . PRO C 1 5 ? -0.65900 18.69100 2.13000 1.000 81.25607 2 PRO C CA 1
ATOM 3753 C C . PRO C 1 5 ? -1.69000 18.98300 1.04800 1.000 80.64045 2 PRO C C 1
ATOM 3754 O O . PRO C 1 5 ? -2.87000 19.18500 1.35500 1.000 87.03405 2 PRO C O 1
ATOM 3758 N N . GLN C 1 6 ? -1.25900 19.01300 -0.21900 1.000 77.53649 3 GLN C N 1
ATOM 3759 C CA . GLN C 1 6 ? -2.18000 19.24000 -1.33100 1.000 78.00005 3 GLN C CA 1
ATOM 3760 C C . GLN C 1 6 ? -3.34000 18.25200 -1.32500 1.000 79.33223 3 GLN C C 1
ATOM 3761 O O . GLN C 1 6 ? -4.36900 18.50800 -1.96200 1.000 80.98732 3 GLN C O 1
ATOM 3767 N N . THR C 1 7 ? -3.19300 17.12700 -0.62200 1.000 71.59320 4 THR C N 1
ATOM 3768 C CA . THR C 1 7 ? -4.29900 16.19000 -0.46800 1.000 72.26412 4 THR C CA 1
ATOM 3769 C C . THR C 1 7 ? -5.37000 16.75800 0.45600 1.000 79.55943 4 THR C C 1
ATOM 3770 O O . THR C 1 7 ? -6.55400 16.79400 0.10100 1.000 78.15062 4 THR C O 1
ATOM 3774 N N . PHE C 1 8 ? -4.97800 17.21400 1.64700 1.000 76.13332 5 PHE C N 1
ATOM 3775 C CA . PHE C 1 8 ? -5.90500 17.94600 2.50300 1.000 76.02151 5 PHE C CA 1
ATOM 3776 C C . PHE C 1 8 ? -6.12200 19.33700 1.92400 1.000 76.19598 5 PHE C C 1
ATOM 3777 O O . PHE C 1 8 ? -5.79200 20.34600 2.55700 1.000 82.72856 5 PHE C O 1
ATOM 3785 N N . ALA C 1 9 ? -6.67000 19.38700 0.71200 1.000 70.32789 6 ALA C N 1
ATOM 3786 C CA . ALA C 1 9 ? -6.89600 20.62400 -0.02200 1.000 65.72627 6 ALA C CA 1
ATOM 3787 C C . ALA C 1 9 ? -7.82500 20.33600 -1.19300 1.000 63.56614 6 ALA C C 1
ATOM 3788 O O . ALA C 1 9 ? -8.76400 21.09600 -1.45100 1.000 64.92712 6 ALA C O 1
ATOM 3790 N N . ASP C 1 10 ? -7.56700 19.24100 -1.91000 1.000 67.40650 7 ASP C N 1
ATOM 3791 C CA . ASP C 1 10 ? -8.52100 18.72200 -2.88000 1.000 69.15104 7 ASP C CA 1
ATOM 3792 C C . ASP C 1 10 ? -9.56800 17.82500 -2.23400 1.000 61.01241 7 ASP C C 1
ATOM 3793 O O . ASP C 1 10 ? -10.57100 17.50000 -2.87900 1.000 62.26125 7 ASP C O 1
ATOM 3798 N N . ALA C 1 11 ? -9.35400 17.41800 -0.98300 1.000 58.88207 8 ALA C N 1
ATOM 3799 C CA . ALA C 1 11 ? -10.39100 16.77000 -0.19300 1.000 54.31073 8 ALA C CA 1
ATOM 3800 C C . ALA C 1 11 ? -11.23600 17.77800 0.56900 1.000 55.39444 8 ALA C C 1
ATOM 3801 O O . ALA C 1 11 ? -12.39300 17.48700 0.89600 1.000 61.65247 8 ALA C O 1
ATOM 3803 N N . VAL C 1 12 ? -10.67200 18.94900 0.87800 1.000 57.67319 9 VAL C N 1
ATOM 3804 C CA . VAL C 1 12 ? -11.48600 20.06100 1.35600 1.000 50.75003 9 VAL C CA 1
ATOM 3805 C C . VAL C 1 12 ? -12.32500 20.61000 0.21100 1.000 51.87457 9 VAL C C 1
ATOM 3806 O O . VAL C 1 12 ? -13.47900 21.01200 0.40100 1.000 54.31920 9 VAL C O 1
ATOM 3810 N N . ALA C 1 13 ? -11.76400 20.62500 -0.99500 1.000 50.42057 10 ALA C N 1
ATOM 3811 C CA . ALA C 1 13 ? -12.57700 20.69900 -2.19500 1.000 50.91362 10 ALA C CA 1
ATOM 3812 C C . ALA C 1 13 ? -13.32200 19.37600 -2.36900 1.000 54.66080 10 ALA C C 1
ATOM 3813 O O . ALA C 1 13 ? -13.24500 18.47500 -1.52900 1.000 65.53343 10 ALA C O 1
ATOM 3815 N N . ALA C 1 14 ? -14.08800 19.26400 -3.45700 1.000 50.22035 11 ALA C N 1
ATOM 3816 C CA . ALA C 1 14 ? -14.93000 18.09500 -3.71800 1.000 60.56763 11 ALA C CA 1
ATOM 3817 C C . ALA C 1 14 ? -16.00600 17.91800 -2.64800 1.000 60.95285 11 ALA C C 1
ATOM 3818 O O . ALA C 1 14 ? -17.01300 17.24100 -2.88100 1.000 61.07335 11 ALA C O 1
ATOM 3820 N N . SER C 1 15 ? -15.79000 18.49500 -1.46700 1.000 56.69175 12 SER C N 1
ATOM 3821 C CA . SER C 1 15 ? -16.84100 18.71100 -0.48600 1.000 52.37745 12 SER C CA 1
ATOM 3822 C C . SER C 1 15 ? -17.59100 20.01100 -0.73200 1.000 50.45475 12 SER C C 1
ATOM 3823 O O . SER C 1 15 ? -18.59800 20.26700 -0.06300 1.000 51.42905 12 SER C O 1
ATOM 3826 N N . LEU C 1 16 ? -17.11800 20.82900 -1.67300 1.000 44.80144 13 LEU C N 1
ATOM 3827 C CA . LEU C 1 16 ? -17.79700 22.08300 -1.98800 1.000 48.10226 13 LEU C CA 1
ATOM 3828 C C . LEU C 1 16 ? -19.25100 21.90900 -2.41500 1.000 47.18721 13 LEU C C 1
ATOM 3829 O O . LEU C 1 16 ? -20.08600 22.72100 -1.97700 1.000 46.16527 13 LEU C O 1
ATOM 3834 N N . PRO C 1 17 ? -19.62800 20.93100 -3.25100 1.000 51.00922 14 PRO C N 1
ATOM 3835 C CA . PRO C 1 17 ? -21.05900 20.77600 -3.56300 1.000 42.44993 14 PRO C CA 1
ATOM 3836 C C . PRO C 1 17 ? -21.91000 20.50200 -2.33900 1.000 42.85342 14 PRO C C 1
ATOM 3837 O O . PRO C 1 17 ? -23.07200 20.92600 -2.29100 1.000 49.33188 14 PRO C O 1
ATOM 3841 N N . HIS C 1 18 ? -21.36400 19.79800 -1.34500 1.000 43.73105 15 HIS C N 1
ATOM 3842 C CA . HIS C 1 18 ? -22.09600 19.58700 -0.10200 1.000 44.75122 15 HIS C CA 1
ATOM 3843 C C . HIS C 1 18 ? -22.27500 20.89600 0.65600 1.000 41.26107 15 HIS C C 1
ATOM 3844 O O . HIS C 1 18 ? -23.31700 21.11900 1.28400 1.000 36.63990 15 HIS C O 1
ATOM 3851 N N . LEU C 1 19 ? -21.27300 21.77700 0.60600 1.000 40.75184 16 LEU C N 1
ATOM 3852 C CA . LEU C 1 19 ? -21.39600 23.06700 1.27500 1.000 39.09710 16 LEU C CA 1
ATOM 3853 C C . LEU C 1 19 ? -22.32000 23.99800 0.50400 1.000 36.31994 16 LEU C C 1
ATOM 3854 O O . LEU C 1 19 ? -23.05300 24.79200 1.10600 1.000 33.83765 16 LEU C O 1
ATOM 3859 N N . ARG C 1 20 ? -22.29400 23.92200 -0.82900 1.000 37.20215 17 ARG C N 1
ATOM 3860 C CA . ARG C 1 20 ? -23.20600 24.72600 -1.63500 1.000 36.63169 17 ARG C CA 1
ATOM 3861 C C . ARG C 1 20 ? -24.65500 24.42800 -1.27100 1.000 39.32076 17 ARG C C 1
ATOM 3862 O O . ARG C 1 20 ? -25.46200 25.34500 -1.08300 1.000 32.13255 17 ARG C O 1
ATOM 3870 N N . ARG C 1 21 ? -24.99500 23.14300 -1.14800 1.000 40.67246 18 ARG C N 1
ATOM 3871 C CA . ARG C 1 21 ? -26.34000 22.75500 -0.73300 1.000 34.40821 18 ARG C CA 1
ATOM 3872 C C . ARG C 1 21 ? -26.69600 23.36200 0.61800 1.000 34.39186 18 ARG C C 1
ATOM 3873 O O . ARG C 1 21 ? -27.74900 23.99100 0.77400 1.000 38.63490 18 ARG C O 1
ATOM 3881 N N . TYR C 1 22 ? -25.82000 23.18100 1.60800 1.000 33.16129 19 TYR C N 1
ATOM 3882 C CA . TYR C 1 22 ? -26.08800 23.68600 2.94900 1.000 26.49811 19 TYR C CA 1
ATOM 3883 C C . TYR C 1 22 ? -26.16100 25.20800 2.96600 1.000 34.25549 19 TYR C C 1
ATOM 3884 O O . TYR C 1 22 ? -26.98300 25.79000 3.68500 1.000 32.31987 19 TYR C O 1
ATOM 3893 N N . ALA C 1 23 ? -25.31500 25.87200 2.17500 1.000 33.85872 20 ALA C N 1
ATOM 3894 C CA . ALA C 1 23 ? -25.35900 27.32900 2.12000 1.000 32.84398 20 ALA C CA 1
ATOM 3895 C C . ALA C 1 23 ? -26.59500 27.81800 1.37400 1.000 34.25498 20 ALA C C 1
ATOM 3896 O O . ALA C 1 23 ? -27.21400 28.80900 1.77600 1.000 37.98995 20 ALA C O 1
ATOM 3898 N N . ARG C 1 24 ? -26.97200 27.13600 0.28800 1.000 31.39612 21 ARG C N 1
ATOM 3899 C CA . ARG C 1 24 ? -28.17700 27.52300 -0.44400 1.000 32.55025 21 ARG C CA 1
ATOM 3900 C C . ARG C 1 24 ? -29.41100 27.44700 0.44400 1.000 36.15048 21 ARG C C 1
ATOM 3901 O O . ARG C 1 24 ? -30.29400 28.30900 0.36900 1.000 34.22430 21 ARG C O 1
ATOM 3909 N N . ALA C 1 25 ? -29.49100 26.41800 1.29100 1.000 36.06621 22 ALA C N 1
ATOM 3910 C CA . ALA C 1 25 ? -30.66200 26.25100 2.14600 1.000 30.72942 22 ALA C CA 1
ATOM 3911 C C . ALA C 1 25 ? -30.75300 27.35700 3.18800 1.000 35.13904 22 ALA C C 1
ATOM 3912 O O . ALA C 1 25 ? -31.84400 27.87000 3.46400 1.000 31.94867 22 ALA C O 1
ATOM 3914 N N . LEU C 1 26 ? -29.61700 27.74300 3.77400 1.000 39.84634 23 LEU C N 1
ATOM 3915 C CA . LEU C 1 26 ? -29.63600 28.75100 4.82900 1.000 38.60530 23 LEU C CA 1
ATOM 3916 C C . LEU C 1 26 ? -29.97900 30.13400 4.29200 1.000 37.33927 23 LEU C C 1
ATOM 3917 O O . LEU C 1 26 ? -30.58500 30.93900 5.00800 1.000 45.68219 23 LEU C O 1
ATOM 3922 N N . THR C 1 27 ? -29.60800 30.43400 3.04700 1.000 35.26064 24 THR C N 1
ATOM 3923 C CA . THR C 1 27 ? -29.88900 31.74300 2.46900 1.000 41.41941 24 THR C CA 1
ATOM 3924 C C . THR C 1 27 ? -31.11500 31.76500 1.56800 1.000 45.73492 24 THR C C 1
ATOM 3925 O O . THR C 1 27 ? -31.61300 32.85300 1.25800 1.000 48.75767 24 THR C O 1
ATOM 3929 N N . GLY C 1 28 ? -31.61200 30.60700 1.14000 1.000 39.27846 25 GLY C N 1
ATOM 3930 C CA . GLY C 1 28 ? -32.79800 30.55100 0.31300 1.000 40.91965 25 GLY C CA 1
ATOM 3931 C C . GLY C 1 28 ? -32.59700 30.91700 -1.14100 1.000 42.85982 25 GLY C C 1
ATOM 3932 O O . GLY C 1 28 ? -33.57300 30.91300 -1.90200 1.000 47.60632 25 GLY C O 1
ATOM 3933 N N . GLU C 1 29 ? -31.37200 31.23500 -1.55400 1.000 43.52365 26 GLU C N 1
ATOM 3934 C CA . GLU C 1 29 ? -31.06200 31.56300 -2.93700 1.000 42.69319 26 GLU C CA 1
ATOM 3935 C C . GLU C 1 29 ? -29.87800 30.72800 -3.39800 1.000 44.64952 26 GLU C C 1
ATOM 3936 O O . GLU C 1 29 ? -28.98700 30.40000 -2.60900 1.000 40.50298 26 GLU C O 1
ATOM 3942 N N . GLN C 1 30 ? -29.86900 30.38200 -4.68700 1.000 48.25888 27 GLN C N 1
ATOM 3943 C CA . GLN C 1 30 ? -28.68300 29.75200 -5.25800 1.000 46.42436 27 GLN C CA 1
ATOM 3944 C C . GLN C 1 30 ? -27.52300 30.73700 -5.31300 1.000 46.94682 27 GLN C C 1
ATOM 3945 O O . GLN C 1 30 ? -26.40400 30.42100 -4.89100 1.000 46.53962 27 GLN C O 1
ATOM 3951 N N . ARG C 1 31 ? -27.78400 31.94100 -5.82500 1.000 47.90010 28 ARG C N 1
ATOM 3952 C CA . ARG C 1 31 ? -26.74800 32.94900 -6.02600 1.000 52.12212 28 ARG C CA 1
ATOM 3953 C C . ARG C 1 31 ? -25.95100 33.20500 -4.75100 1.000 54.00297 28 ARG C C 1
ATOM 3954 O O . ARG C 1 31 ? -24.72300 33.07000 -4.73000 1.000 54.61617 28 ARG C O 1
ATOM 3962 N N . THR C 1 32 ? -26.64200 33.57300 -3.67100 1.000 55.34257 29 THR C N 1
ATOM 3963 C CA . THR C 1 32 ? -25.94800 33.89300 -2.42700 1.000 53.71725 29 THR C CA 1
ATOM 3964 C C . THR C 1 32 ? -25.32800 32.65600 -1.78800 1.000 49.64580 29 THR C C 1
ATOM 3965 O O . THR C 1 32 ? -24.26900 32.75400 -1.15800 1.000 54.41309 29 THR C O 1
ATOM 3969 N N . GLY C 1 33 ? -25.96500 31.49400 -1.93800 1.000 43.31839 30 GLY C N 1
ATOM 3970 C CA . GLY C 1 33 ? -25.40700 30.27900 -1.36400 1.000 43.08277 30 GLY C CA 1
ATOM 3971 C C . GLY C 1 33 ? -24.08600 29.89100 -2.00100 1.000 50.45259 30 GLY C C 1
ATOM 3972 O O . GLY C 1 33 ? -23.10200 29.62300 -1.30700 1.000 52.74413 30 GLY C O 1
ATOM 3973 N N . ASP C 1 34 ? -24.04800 29.86200 -3.33600 1.000 52.31667 31 ASP C N 1
ATOM 3974 C CA . ASP C 1 34 ? -22.81500 29.51300 -4.03500 1.000 43.24990 31 ASP C CA 1
ATOM 3975 C C . ASP C 1 34 ? -21.71200 30.52500 -3.75500 1.000 46.27362 31 ASP C C 1
ATOM 3976 O O . ASP C 1 34 ? -20.54000 30.15300 -3.61700 1.000 49.60419 31 ASP C O 1
ATOM 3981 N N . ALA C 1 35 ? -22.06700 31.80900 -3.67000 1.000 47.01958 32 ALA C N 1
ATOM 3982 C CA . ALA C 1 35 ? -21.06800 32.84200 -3.41800 1.000 40.23374 32 ALA C CA 1
ATOM 3983 C C . ALA C 1 35 ? -20.38500 32.62900 -2.07300 1.000 47.66930 32 ALA C C 1
ATOM 3984 O O . ALA C 1 35 ? -19.15700 32.72700 -1.96300 1.000 51.47935 32 ALA C O 1
ATOM 3986 N N . ILE C 1 36 ? -21.16800 32.32800 -1.03600 1.000 47.43607 33 ILE C N 1
ATOM 3987 C CA . ILE C 1 36 ? -20.59300 32.13500 0.29000 1.000 46.35846 33 ILE C CA 1
ATOM 3988 C C . ILE C 1 36 ? -19.78300 30.84600 0.34000 1.000 42.65724 33 ILE C C 1
ATOM 3989 O O . ILE C 1 36 ? -18.69800 30.80200 0.93400 1.000 41.33474 33 ILE C O 1
ATOM 3994 N N . ALA C 1 37 ? -20.29400 29.77600 -0.27700 1.000 40.06036 34 ALA C N 1
ATOM 3995 C CA . ALA C 1 37 ? -19.55500 28.51800 -0.30000 1.000 39.11470 34 ALA C CA 1
ATOM 3996 C C . ALA C 1 37 ? -18.21600 28.67600 -1.00900 1.000 45.60400 34 ALA C C 1
ATOM 3997 O O . ALA C 1 37 ? -17.19200 28.17000 -0.53500 1.000 45.42201 34 ALA C O 1
ATOM 3999 N N . ALA C 1 38 ? -18.20300 29.38000 -2.14400 1.000 43.87359 35 ALA C N 1
ATOM 4000 C CA . ALA C 1 38 ? -16.95300 29.59700 -2.86600 1.000 38.29321 35 ALA C CA 1
ATOM 4001 C C . ALA C 1 38 ? -15.97200 30.41100 -2.03100 1.000 47.66175 35 ALA C C 1
ATOM 4002 O O . ALA C 1 38 ? -14.78500 30.07700 -1.94900 1.000 50.87825 35 ALA C O 1
ATOM 4004 N N . ARG C 1 39 ? -16.45500 31.48500 -1.40000 1.000 45.33851 36 ARG C N 1
ATOM 4005 C CA . ARG C 1 39 ? -15.57600 32.33200 -0.60000 1.000 42.74606 36 ARG C CA 1
ATOM 4006 C C . ARG C 1 39 ? -15.02100 31.58900 0.60800 1.000 44.63642 36 ARG C C 1
ATOM 4007 O O . ARG C 1 39 ? -13.92100 31.90200 1.07600 1.000 44.01123 36 ARG C O 1
ATOM 4015 N N . THR C 1 40 ? -15.76500 30.61000 1.12900 1.000 49.36654 37 THR C N 1
ATOM 4016 C CA . THR C 1 40 ? -15.27200 29.83600 2.26300 1.000 43.88222 37 THR C CA 1
ATOM 4017 C C . THR C 1 40 ? -14.07300 28.98500 1.86500 1.000 48.28690 37 THR C C 1
ATOM 4018 O O . THR C 1 40 ? -13.09100 28.89800 2.61300 1.000 57.12490 37 THR C O 1
ATOM 4022 N N . LEU C 1 41 ? -14.13000 28.35400 0.69000 1.000 49.82011 38 LEU C N 1
ATOM 4023 C CA . LEU C 1 41 ? -12.98900 27.57900 0.21200 1.000 49.71258 38 LEU C CA 1
ATOM 4024 C C . LEU C 1 41 ? -11.82700 28.48700 -0.17100 1.000 55.61937 38 LEU C C 1
ATOM 4025 O O . LEU C 1 41 ? -10.66500 28.16300 0.10400 1.000 62.03790 38 LEU C O 1
ATOM 4030 N N . GLU C 1 42 ? -12.12300 29.62200 -0.81200 1.000 51.60839 39 GLU C N 1
ATOM 4031 C CA . GLU C 1 42 ? -11.08500 30.58600 -1.16800 1.000 58.88729 39 GLU C CA 1
ATOM 4032 C C . GLU C 1 42 ? -10.26200 30.98400 0.05000 1.000 61.88997 39 GLU C C 1
ATOM 4033 O O . GLU C 1 42 ? -9.02600 30.96400 0.01500 1.000 66.82501 39 GLU C O 1
ATOM 4039 N N . GLY C 1 43 ? -10.93800 31.34700 1.14100 1.000 58.86639 40 GLY C N 1
ATOM 4040 C CA . GLY C 1 43 ? -10.22800 31.75800 2.34100 1.000 56.54965 40 GLY C CA 1
ATOM 4041 C C . GLY C 1 43 ? -9.40900 30.64000 2.95900 1.000 68.32658 40 GLY C C 1
ATOM 4042 O O . GLY C 1 43 ? -8.31200 30.87600 3.47200 1.000 75.90844 40 GLY C O 1
ATOM 4043 N N . LEU C 1 44 ? -9.93200 29.41100 2.92900 1.000 62.23206 41 LEU C N 1
ATOM 4044 C CA . LEU C 1 44 ? -9.17400 28.27700 3.44900 1.000 64.62976 41 LEU C CA 1
ATOM 4045 C C . LEU C 1 44 ? -7.92200 28.02800 2.61700 1.000 76.78212 41 LEU C C 1
ATOM 4046 O O . LEU C 1 44 ? -6.85200 27.73000 3.16200 1.000 78.26774 41 LEU C O 1
ATOM 4051 N N . ILE C 1 45 ? -8.03800 28.14800 1.29300 1.000 78.17042 42 ILE C N 1
ATOM 4052 C CA . ILE C 1 45 ? -6.87600 27.99500 0.42200 1.000 75.17566 42 ILE C CA 1
ATOM 4053 C C . ILE C 1 45 ? -5.90300 29.14900 0.62800 1.000 81.89941 42 ILE C C 1
ATOM 4054 O O . ILE C 1 45 ? -4.69200 28.94500 0.77300 1.000 85.22277 42 ILE C O 1
ATOM 4059 N N . ALA C 1 46 ? -6.42200 30.38000 0.65400 1.000 83.38963 43 ALA C N 1
ATOM 4060 C CA . ALA C 1 46 ? -5.56600 31.55600 0.77400 1.000 76.58200 43 ALA C CA 1
ATOM 4061 C C . ALA C 1 46 ? -4.79000 31.58300 2.08400 1.000 86.33792 43 ALA C C 1
ATOM 4062 O O . ALA C 1 46 ? -3.75800 32.25900 2.16200 1.000 95.91523 43 ALA C O 1
ATOM 4064 N N . ASP C 1 47 ? -5.25700 30.87700 3.10400 1.000 84.61870 44 ASP C N 1
ATOM 4065 C CA . ASP C 1 47 ? -4.53600 30.80800 4.37000 1.000 92.49895 44 ASP C CA 1
ATOM 4066 C C . ASP C 1 47 ? -3.24100 30.02800 4.18500 1.000 100.92041 44 ASP C C 1
ATOM 4067 O O . ASP C 1 47 ? -3.29100 28.83000 3.87600 1.000 95.01969 44 ASP C O 1
ATOM 4072 N N . PRO C 1 48 ? -2.06900 30.65200 4.35000 1.000 102.35407 45 PRO C N 1
ATOM 4073 C CA . PRO C 1 48 ? -0.81400 29.91000 4.16500 1.000 101.19986 45 PRO C CA 1
ATOM 4074 C C . PRO C 1 48 ? -0.47100 28.99100 5.32200 1.000 100.63799 45 PRO C C 1
ATOM 4075 O O . PRO C 1 48 ? 0.33700 28.07100 5.13600 1.000 103.85757 45 PRO C O 1
ATOM 4079 N N . SER C 1 49 ? -1.05200 29.20400 6.50000 1.000 94.54515 46 SER C N 1
ATOM 4080 C CA . SER C 1 49 ? -0.79900 28.32900 7.63400 1.000 96.65474 46 SER C CA 1
ATOM 4081 C C . SER C 1 49 ? -1.50200 26.98900 7.42400 1.000 98.89825 46 SER C C 1
ATOM 4082 O O . SER C 1 49 ? -2.11300 26.72800 6.38400 1.000 100.66916 46 SER C O 1
ATOM 4085 N N . VAL C 1 50 ? -1.41700 26.12600 8.43100 1.000 92.45434 47 VAL C N 1
ATOM 4086 C CA . VAL C 1 50 ? -2.03100 24.80800 8.34500 1.000 89.27107 47 VAL C CA 1
ATOM 4087 C C . VAL C 1 50 ? -2.91300 24.56300 9.56100 1.000 88.25593 47 VAL C C 1
ATOM 4088 O O . VAL C 1 50 ? -4.11600 24.82400 9.52800 1.000 85.16485 47 VAL C O 1
ATOM 4092 N N . GLU C 1 52 ? -5.20900 22.82400 10.63600 1.000 91.02197 49 GLU C N 1
ATOM 4093 C CA . GLU C 1 52 ? -5.91200 21.65500 10.12500 1.000 90.97012 49 GLU C CA 1
ATOM 4094 C C . GLU C 1 52 ? -5.79300 20.49400 11.10700 1.000 91.00539 49 GLU C C 1
ATOM 4095 O O . GLU C 1 52 ? -5.87500 20.69600 12.32000 1.000 91.13395 49 GLU C O 1
ATOM 4101 N N . ARG C 1 53 ? -5.62400 19.27900 10.57900 1.000 81.55421 50 ARG C N 1
ATOM 4102 C CA . ARG C 1 53 ? -5.47300 18.06100 11.37500 1.000 91.74831 50 ARG C CA 1
ATOM 4103 C C . ARG C 1 53 ? -6.66700 17.80800 12.29400 1.000 88.40865 50 ARG C C 1
ATOM 4104 O O . ARG C 1 53 ? -7.15000 16.67400 12.38200 1.000 91.13965 50 ARG C O 1
ATOM 4112 N N . ASP C 1 54 ? -7.13000 18.85500 12.98500 1.000 74.19550 51 ASP C N 1
ATOM 4113 C CA . ASP C 1 54 ? -8.26300 18.82600 13.90500 1.000 66.77864 51 ASP C CA 1
ATOM 4114 C C . ASP C 1 54 ? -9.38300 17.90300 13.44600 1.000 67.00295 51 ASP C C 1
ATOM 4115 O O . ASP C 1 54 ? -9.76400 16.97300 14.16400 1.000 70.46904 51 ASP C O 1
ATOM 4120 N N . LEU C 1 55 ? -9.90600 18.14400 12.24700 1.000 67.41495 52 LEU C N 1
ATOM 4121 C CA . LEU C 1 55 ? -11.11500 17.48500 11.78300 1.000 58.06124 52 LEU C CA 1
ATOM 4122 C C . LEU C 1 55 ? -10.90200 16.88000 10.40300 1.000 55.08730 52 LEU C C 1
ATOM 4123 O O . LEU C 1 55 ? -9.92900 17.18100 9.70700 1.000 59.88327 52 LEU C O 1
ATOM 4128 N N . GLU C 1 56 ? -11.84200 16.01300 10.02000 1.000 58.02527 53 GLU C N 1
ATOM 4129 C CA . GLU C 1 56 ? -11.87200 15.46600 8.67700 1.000 62.11960 53 GLU C CA 1
ATOM 4130 C C . GLU C 1 56 ? -12.12400 16.59000 7.67100 1.000 60.72485 53 GLU C C 1
ATOM 4131 O O . GLU C 1 56 ? -12.66200 17.64300 8.02800 1.000 57.22613 53 GLU C O 1
ATOM 4137 N N . PRO C 1 57 ? -11.72400 16.39600 6.40700 1.000 61.04113 54 PRO C N 1
ATOM 4138 C CA . PRO C 1 57 ? -11.86300 17.48600 5.41800 1.000 56.77323 54 PRO C CA 1
ATOM 4139 C C . PRO C 1 57 ? -13.27000 18.05400 5.30500 1.000 51.77471 54 PRO C C 1
ATOM 4140 O O . PRO C 1 57 ? -13.43500 19.28000 5.26000 1.000 50.30662 54 PRO C O 1
ATOM 4144 N N . ARG C 1 58 ? -14.28700 17.19100 5.25200 1.000 53.58243 55 ARG C N 1
ATOM 4145 C CA . ARG C 1 58 ? -15.67200 17.64900 5.21400 1.000 48.32602 55 ARG C CA 1
ATOM 4146 C C . ARG C 1 58 ? -15.97200 18.60400 6.36200 1.000 47.74318 55 ARG C C 1
ATOM 4147 O O . ARG C 1 58 ? -16.37200 19.75300 6.15000 1.000 43.85999 55 ARG C O 1
ATOM 4155 N N . LEU C 1 59 ? -15.79200 18.12500 7.59600 1.000 49.24627 56 LEU C N 1
ATOM 4156 C CA . LEU C 1 59 ? -16.15900 18.90800 8.77000 1.000 48.38221 56 LEU C CA 1
ATOM 4157 C C . LEU C 1 59 ? -15.37700 20.21100 8.85200 1.000 43.15599 56 LEU C C 1
ATOM 4158 O O . LEU C 1 59 ? -15.89500 21.21200 9.35900 1.000 50.04340 56 LEU C O 1
ATOM 4163 N N . MET C 1 60 ? -14.13400 20.22200 8.36200 1.000 39.03088 57 MET C N 1
ATOM 4164 C CA . MET C 1 60 ? -13.33100 21.43800 8.42600 1.000 47.12015 57 MET C CA 1
ATOM 4165 C C . MET C 1 60 ? -13.89300 22.52000 7.51300 1.000 44.44453 57 MET C C 1
ATOM 4166 O O . MET C 1 60 ? -13.93200 23.69700 7.88900 1.000 41.64376 57 MET C O 1
ATOM 4171 N N . LEU C 1 61 ? -14.33700 22.14000 6.31300 1.000 44.72102 58 LEU C N 1
ATOM 4172 C CA . LEU C 1 61 ? -14.93300 23.11500 5.40600 1.000 40.68202 58 LEU C CA 1
ATOM 4173 C C . LEU C 1 61 ? -16.24000 23.66100 5.96700 1.000 43.20959 58 LEU C C 1
ATOM 4174 O O . LEU C 1 61 ? -16.51500 24.86200 5.85700 1.000 37.29159 58 LEU C O 1
ATOM 4179 N N . PHE C 1 62 ? -17.05600 22.79500 6.57200 1.000 46.33378 59 PHE C N 1
ATOM 4180 C CA . PHE C 1 62 ? -18.29700 23.25600 7.18600 1.000 39.23836 59 PHE C CA 1
ATOM 4181 C C . PHE C 1 62 ? -18.01800 24.10400 8.42000 1.000 44.34430 59 PHE C C 1
ATOM 4182 O O . PHE C 1 62 ? -18.72200 25.08800 8.67700 1.000 39.70584 59 PHE C O 1
ATOM 4190 N N . ARG C 1 63 ? -16.99900 23.73300 9.20000 1.000 41.00506 60 ARG C N 1
ATOM 4191 C CA . ARG C 1 63 ? -16.60500 24.55300 10.34100 1.000 37.62079 60 ARG C CA 1
ATOM 4192 C C . ARG C 1 63 ? -16.10700 25.91900 9.88600 1.000 40.13716 60 ARG C C 1
ATOM 4193 O O . ARG C 1 63 ? -16.42500 26.93900 10.50600 1.000 44.36236 60 ARG C O 1
ATOM 4201 N N . ALA C 1 64 ? -15.32600 25.95700 8.80300 1.000 39.53827 61 ALA C N 1
ATOM 4202 C CA . ALA C 1 64 ? -14.87700 27.23500 8.25900 1.000 31.34048 61 ALA C CA 1
ATOM 4203 C C . ALA C 1 64 ? -16.05900 28.11000 7.86400 1.000 38.34750 61 ALA C C 1
ATOM 4204 O O . ALA C 1 64 ? -16.05200 29.32300 8.10300 1.000 41.86152 61 ALA C O 1
ATOM 4206 N N . PHE C 1 65 ? -17.08300 27.50800 7.25500 1.000 44.22145 62 PHE C N 1
ATOM 4207 C CA . PHE C 1 65 ? -18.29300 28.24700 6.91000 1.000 41.67231 62 PHE C CA 1
ATOM 4208 C C . PHE C 1 65 ? -18.92300 28.87600 8.14500 1.000 45.32702 62 PHE C C 1
ATOM 4209 O O . PHE C 1 65 ? -19.27100 30.06300 8.14400 1.000 44.53107 62 PHE C O 1
ATOM 4217 N N . HIS C 1 66 ? -19.07000 28.09200 9.21500 1.000 49.71221 63 HIS C N 1
ATOM 4218 C CA . HIS C 1 66 ? -19.79700 28.56200 10.38800 1.000 38.65775 63 HIS C CA 1
ATOM 4219 C C . HIS C 1 66 ? -19.08300 29.71300 11.08400 1.000 39.50673 63 HIS C C 1
ATOM 4220 O O . HIS C 1 66 ? -19.74300 30.61900 11.60300 1.000 50.63292 63 HIS C O 1
ATOM 4227 N N . ARG C 1 67 ? -17.74800 29.70400 11.10400 1.000 43.92350 64 ARG C N 1
ATOM 4228 C CA . ARG C 1 67 ? -17.01800 30.78700 11.75600 1.000 50.43950 64 ARG C CA 1
ATOM 4229 C C . ARG C 1 67 ? -17.26300 32.12300 11.06300 1.000 51.00029 64 ARG C C 1
ATOM 4230 O O . ARG C 1 67 ? -17.24000 33.17400 11.71500 1.000 58.87012 64 ARG C O 1
ATOM 4238 N N . THR C 1 68 ? -17.50400 32.10600 9.75000 1.000 44.85362 65 THR C N 1
ATOM 4239 C CA . THR C 1 68 ? -17.89600 33.32300 9.04600 1.000 48.40353 65 THR C CA 1
ATOM 4240 C C . THR C 1 68 ? -19.39400 33.57900 9.15900 1.000 53.25114 65 THR C C 1
ATOM 4241 O O . THR C 1 68 ? -19.82500 34.73800 9.15800 1.000 55.88799 65 THR C O 1
ATOM 4245 N N . TRP C 1 69 ? -20.19200 32.51300 9.25600 1.000 46.18210 66 TRP C N 1
ATOM 4246 C CA . TRP C 1 69 ? -21.63800 32.66300 9.38500 1.000 47.27587 66 TRP C CA 1
ATOM 4247 C C . TRP C 1 69 ? -22.00800 33.37700 10.68000 1.000 51.70461 66 TRP C C 1
ATOM 4248 O O . TRP C 1 69 ? -22.97600 34.14500 10.72000 1.000 59.72616 66 TRP C O 1
ATOM 4259 N N . ARG C 1 70 ? -21.24600 33.13800 11.75000 1.000 44.81350 67 ARG C N 1
ATOM 4260 C CA . ARG C 1 70 ? -21.55300 33.75500 13.03500 1.000 41.21846 67 ARG C CA 1
ATOM 4261 C C . ARG C 1 70 ? -21.17300 35.22900 13.07500 1.000 59.23416 67 ARG C C 1
ATOM 4262 O O . ARG C 1 70 ? -21.75500 35.99100 13.85500 1.000 58.66563 67 ARG C O 1
ATOM 4270 N N . ARG C 1 71 ? -20.20600 35.65000 12.25600 1.000 64.78871 68 ARG C N 1
ATOM 4271 C CA . ARG C 1 71 ? -19.80600 37.05300 12.24400 1.000 60.06161 68 ARG C CA 1
ATOM 4272 C C . ARG C 1 71 ? -20.79700 37.90800 11.46300 1.000 72.46775 68 ARG C C 1
ATOM 4273 O O . ARG C 1 71 ? -21.17200 38.99500 11.91600 1.000 70.48649 68 ARG C O 1
ATOM 4281 N N . GLU C 1 72 ? -21.22800 37.43900 10.29500 1.000 78.37614 69 GLU C N 1
ATOM 4282 C CA . GLU C 1 72 ? -22.26800 38.11400 9.53300 1.000 80.95294 69 GLU C CA 1
ATOM 4283 C C . GLU C 1 72 ? -23.09900 37.06100 8.81600 1.000 81.86318 69 GLU C C 1
ATOM 4284 O O . GLU C 1 72 ? -22.55700 36.07800 8.30400 1.000 87.34918 69 GLU C O 1
ATOM 4290 N N . GLY C 1 73 ? -24.41300 37.26400 8.79900 1.000 79.18236 70 GLY C N 1
ATOM 4291 C CA . GLY C 1 73 ? -25.30400 36.35400 8.10700 1.000 75.33461 70 GLY C CA 1
ATOM 4292 C C . GLY C 1 73 ? -25.25500 36.52500 6.60300 1.000 82.90909 70 GLY C C 1
ATOM 4293 O O . GLY C 1 73 ? -24.20800 36.30000 5.98800 1.000 79.26072 70 GLY C O 1
ATOM 4294 N N . ALA C 1 74 ? -26.38700 36.91500 6.01600 1.000 76.17383 71 ALA C N 1
ATOM 4295 C CA . ALA C 1 74 ? -26.53000 37.24200 4.58900 1.000 73.14165 71 ALA C CA 1
ATOM 4296 C C . ALA C 1 74 ? -25.59700 36.47700 3.65200 1.000 77.89264 71 ALA C C 1
ATOM 4297 O O . ALA C 1 74 ? -25.49800 36.79700 2.46700 1.000 75.74610 71 ALA C O 1
ATOM 4299 N N . ALA C 1 92 ? -34.42300 36.72200 17.37100 1.000 49.96349 89 ALA C N 1
ATOM 4300 C CA . ALA C 1 92 ? -35.37800 36.98400 16.29900 1.000 61.40281 89 ALA C CA 1
ATOM 4301 C C . ALA C 1 92 ? -36.52100 35.97200 16.30400 1.000 62.06655 89 ALA C C 1
ATOM 4302 O O . ALA C 1 92 ? -36.75600 35.29300 17.30500 1.000 61.82459 89 ALA C O 1
ATOM 4304 N N . ARG C 1 93 ? -37.22700 35.88400 15.17300 1.000 55.43537 90 ARG C N 1
ATOM 4305 C CA . ARG C 1 93 ? -38.35600 34.96400 15.05500 1.000 56.49159 90 ARG C CA 1
ATOM 4306 C C . ARG C 1 93 ? -37.92500 33.53000 15.34000 1.000 54.51569 90 ARG C C 1
ATOM 4307 O O . ARG C 1 93 ? -38.42400 32.88900 16.27200 1.000 65.24135 90 ARG C O 1
ATOM 4315 N N . LEU C 1 94 ? -36.99600 33.00900 14.54400 1.000 47.11701 91 LEU C N 1
ATOM 4316 C CA . LEU C 1 94 ? -36.41400 31.69900 14.79500 1.000 45.67130 91 LEU C CA 1
ATOM 4317 C C . LEU C 1 94 ? -35.17500 31.84600 15.66700 1.000 43.24449 91 LEU C C 1
ATOM 4318 O O . LEU C 1 94 ? -34.40100 32.79500 15.51200 1.000 53.16533 91 LEU C O 1
ATOM 4323 N N . THR C 1 95 ? -34.99500 30.90600 16.58500 1.000 42.66439 92 THR C N 1
ATOM 4324 C CA . THR C 1 95 ? -33.86900 30.97300 17.51000 1.000 45.90722 92 THR C CA 1
ATOM 4325 C C . THR C 1 95 ? -32.56400 30.73500 16.75600 1.000 44.36112 92 THR C C 1
ATOM 4326 O O . THR C 1 95 ? -32.47400 29.78300 15.97100 1.000 47.54167 92 THR C O 1
ATOM 4330 N N . PRO C 1 96 ? -31.54300 31.57000 16.95500 1.000 38.98002 93 PRO C N 1
ATOM 4331 C CA . PRO C 1 96 ? -30.28600 31.38200 16.22100 1.000 40.87907 93 PRO C CA 1
ATOM 4332 C C . PRO C 1 96 ? -29.63200 30.04700 16.54600 1.000 38.96472 93 PRO C C 1
ATOM 4333 O O . PRO C 1 96 ? -29.80900 29.48900 17.63200 1.000 37.59081 93 PRO C O 1
ATOM 4337 N N . ASN C 1 97 ? -28.87400 29.53700 15.57400 1.000 35.90759 94 ASN C N 1
ATOM 4338 C CA . ASN C 1 97 ? -28.08800 28.30800 15.59200 1.000 37.19518 94 ASN C CA 1
ATOM 4339 C C . ASN C 1 97 ? -28.95500 27.05200 15.47000 1.000 37.83899 94 ASN C C 1
ATOM 4340 O O . ASN C 1 97 ? -28.40400 25.96100 15.31900 1.000 37.44587 94 ASN C O 1
ATOM 4345 N N . THR C 1 98 ? -30.28500 27.15900 15.51300 1.000 39.58896 95 THR C N 1
ATOM 4346 C CA . THR C 1 98 ? -31.12200 25.96100 15.53700 1.000 36.89774 95 THR C CA 1
ATOM 4347 C C . THR C 1 98 ? -31.36000 25.40400 14.13700 1.000 37.46704 95 THR C C 1
ATOM 4348 O O . THR C 1 98 ? -31.17100 24.20500 13.90200 1.000 37.41941 95 THR C O 1
ATOM 4352 N N . ARG C 1 99 ? -31.79200 26.25200 13.19700 1.000 34.03097 96 ARG C N 1
ATOM 4353 C CA . ARG C 1 99 ? -31.97700 25.78900 11.82300 1.000 35.07543 96 ARG C CA 1
ATOM 4354 C C . ARG C 1 99 ? -30.67300 25.27200 11.23200 1.000 33.39467 96 ARG C C 1
ATOM 4355 O O . ARG C 1 99 ? -30.68400 24.34100 10.41900 1.000 37.45222 96 ARG C O 1
ATOM 4363 N N . GLU C 1 100 ? -29.54300 25.86000 11.63300 1.000 34.16296 97 GLU C N 1
ATOM 4364 C CA . GLU C 1 100 ? -28.24500 25.40000 11.15300 1.000 36.14892 97 GLU C CA 1
ATOM 4365 C C . GLU C 1 100 ? -27.96700 23.97200 11.60800 1.000 34.12498 97 GLU C C 1
ATOM 4366 O O . GLU C 1 100 ? -27.57900 23.11600 10.80500 1.000 32.37565 97 GLU C O 1
ATOM 4372 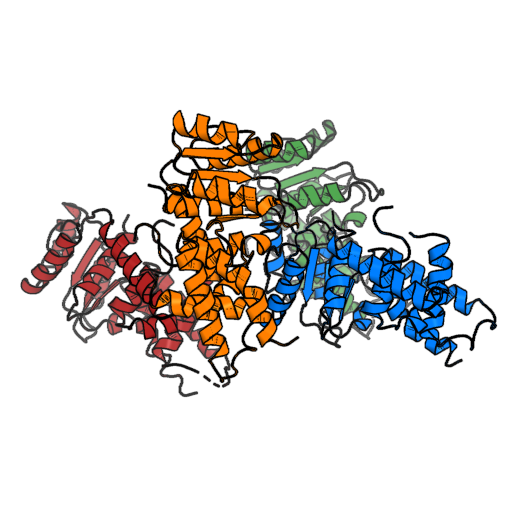N N . ALA C 1 101 ? -28.16500 23.69700 12.89900 1.000 31.51905 98 ALA C N 1
ATOM 4373 C CA . ALA C 1 101 ? -27.91300 22.35500 13.41100 1.000 36.32176 98 ALA C CA 1
ATOM 4374 C C . ALA C 1 101 ? -28.91400 21.35100 12.85400 1.000 36.91444 98 ALA C C 1
ATOM 4375 O O . ALA C 1 101 ? -28.56100 20.19300 12.60100 1.000 33.28608 98 ALA C O 1
ATOM 4377 N N . LEU C 1 102 ? -30.16500 21.77200 12.65800 1.000 38.84335 99 LEU C N 1
ATOM 4378 C CA . LEU C 1 102 ? -31.16900 20.87100 12.10200 1.000 36.21393 99 LEU C CA 1
ATOM 4379 C C . LEU C 1 102 ? -30.80700 20.45900 10.68100 1.000 42.93503 99 LEU C C 1
ATOM 4380 O O . LEU C 1 102 ? -30.87000 19.27500 10.33000 1.000 48.96315 99 LEU C O 1
ATOM 4385 N N . LEU C 1 103 ? -30.42300 21.42800 9.84600 1.000 36.79795 100 LEU C N 1
ATOM 4386 C CA . LEU C 1 103 ? -30.07100 21.11700 8.46400 1.000 36.54141 100 LEU C CA 1
ATOM 4387 C C . LEU C 1 103 ? -28.80500 20.27100 8.39100 1.000 41.81015 100 LEU C C 1
ATOM 4388 O O . LEU C 1 103 ? -28.71400 19.35600 7.56300 1.000 44.01397 100 LEU C O 1
ATOM 4393 N N . LEU C 1 104 ? -27.81700 20.56300 9.24300 1.000 37.01550 101 LEU C N 1
ATOM 4394 C CA . LEU C 1 104 ? -26.62800 19.71900 9.31600 1.000 36.67868 101 LEU C CA 1
ATOM 4395 C C . LEU C 1 104 ? -26.99900 18.28500 9.66700 1.000 40.25897 101 LEU C C 1
ATOM 4396 O O . LEU C 1 104 ? -26.38700 17.33300 9.16700 1.000 38.23595 101 LEU C O 1
ATOM 4401 N N . HIS C 1 105 ? -28.00400 18.11400 10.52600 1.000 45.51521 102 HIS C N 1
ATOM 4402 C CA . HIS C 1 105 ? -28.46100 16.78600 10.91500 1.000 43.36939 102 HIS C CA 1
ATOM 4403 C C . HIS C 1 105 ? -29.29200 16.13400 9.81600 1.000 43.24645 102 HIS C C 1
ATOM 4404 O O . HIS C 1 105 ? -29.20500 14.91900 9.60700 1.000 42.80092 102 HIS C O 1
ATOM 4411 N N . ALA C 1 106 ? -30.09100 16.92500 9.09700 1.000 38.23733 103 ALA C N 1
ATOM 4412 C CA . ALA C 1 106 ? -31.05200 16.36200 8.15400 1.000 43.12298 103 ALA C CA 1
ATOM 4413 C C . ALA C 1 106 ? -30.41400 16.05100 6.80500 1.000 48.94973 103 ALA C C 1
ATOM 4414 O O . ALA C 1 106 ? -30.58900 14.95100 6.26900 1.000 51.61893 103 ALA C O 1
ATOM 4416 N N . ILE C 1 107 ? -29.67800 17.00400 6.23600 1.000 50.79447 104 ILE C N 1
ATOM 4417 C CA . ILE C 1 107 ? -29.17400 16.82800 4.87800 1.000 46.22671 104 ILE C CA 1
ATOM 4418 C C . ILE C 1 107 ? -27.79200 16.17500 4.84500 1.000 52.57433 104 ILE C C 1
ATOM 4419 O O . ILE C 1 107 ? -27.48000 15.44800 3.89700 1.000 59.41454 104 ILE C O 1
ATOM 4424 N N . GLU C 1 108 ? -26.95800 16.40100 5.86100 1.000 48.15503 105 GLU C N 1
ATOM 4425 C CA . GLU C 1 108 ? -25.61700 15.83500 5.89200 1.000 43.02209 105 GLU C CA 1
ATOM 4426 C C . GLU C 1 108 ? -25.51000 14.60400 6.77900 1.000 45.80559 105 GLU C C 1
ATOM 4427 O O . GLU C 1 108 ? -24.51100 13.88200 6.69000 1.000 55.45907 105 GLU C O 1
ATOM 4433 N N . GLY C 1 109 ? -26.50600 14.34500 7.62300 1.000 42.14447 106 GLY C N 1
ATOM 4434 C CA . GLY C 1 109 ? -26.46400 13.19100 8.49700 1.000 36.32684 106 GLY C CA 1
ATOM 4435 C C . GLY C 1 109 ? -25.45000 13.27900 9.61200 1.000 41.90030 106 GLY C C 1
ATOM 4436 O O . GLY C 1 109 ? -25.06600 12.24700 10.16900 1.000 47.12423 106 GLY C O 1
ATOM 4437 N N . PHE C 1 110 ? -25.00300 14.48400 9.95700 1.000 43.95860 107 PHE C N 1
ATOM 4438 C CA . PHE C 1 110 ? -24.00800 14.64200 11.00800 1.000 43.24367 107 PHE C CA 1
ATOM 4439 C C . PHE C 1 110 ? -24.59400 14.28100 12.36700 1.000 44.49439 107 PHE C C 1
ATOM 4440 O O . PHE C 1 110 ? -25.76800 14.54000 12.64700 1.000 42.37368 107 PHE C O 1
ATOM 4448 N N . THR C 1 111 ? -23.76300 13.68200 13.21500 1.000 40.05035 108 THR C N 1
ATOM 4449 C CA . THR C 1 111 ? -24.15900 13.38800 14.58100 1.000 44.41543 108 THR C CA 1
ATOM 4450 C C . THR C 1 111 ? -24.02700 14.63800 15.44900 1.000 44.02909 108 THR C C 1
ATOM 4451 O O . THR C 1 111 ? -23.50300 15.67200 15.02400 1.000 45.12712 108 THR C O 1
ATOM 4455 N N . ALA C 1 112 ? -24.51500 14.53500 16.68800 1.000 46.41219 109 ALA C N 1
ATOM 4456 C CA . ALA C 1 112 ? -24.39000 15.65200 17.61900 1.000 39.59840 109 ALA C CA 1
ATOM 4457 C C . ALA C 1 112 ? -22.93100 15.96400 17.91900 1.000 46.53551 109 ALA C C 1
ATOM 4458 O O . ALA C 1 112 ? -22.58900 17.11500 18.21600 1.000 44.93510 109 ALA C O 1
ATOM 4460 N N . GLN C 1 113 ? -22.05900 14.95700 17.84300 1.000 45.42552 110 GLN C N 1
ATOM 4461 C CA . GLN C 1 113 ? -20.63100 15.19800 18.01400 1.000 45.78833 110 GLN C CA 1
ATOM 4462 C C . GLN C 1 113 ? -20.05900 15.95500 16.82100 1.000 46.23274 110 GLN C C 1
ATOM 4463 O O . GLN C 1 113 ? -19.29200 16.91000 16.98800 1.000 44.17396 110 GLN C O 1
ATOM 4469 N N . GLU C 1 114 ? -20.42400 15.54000 15.60500 1.000 44.98897 111 GLU C N 1
ATOM 4470 C CA . GLU C 1 114 ? -19.92100 16.21600 14.41400 1.000 44.21243 111 GLU C CA 1
ATOM 4471 C C . GLU C 1 114 ? -20.48900 17.62600 14.29700 1.000 37.62951 111 GLU C C 1
ATOM 4472 O O . GLU C 1 114 ? -19.75600 18.56800 13.97400 1.000 30.79662 111 GLU C O 1
ATOM 4478 N N . ILE C 1 115 ? -21.78900 17.79100 14.55800 1.000 40.44746 112 ILE C N 1
ATOM 4479 C CA . ILE C 1 115 ? -22.38200 19.12700 14.55700 1.000 38.07228 112 ILE C CA 1
ATOM 4480 C C . ILE C 1 115 ? -21.70900 20.00500 15.60200 1.000 40.87656 112 ILE C C 1
ATOM 4481 O O . ILE C 1 115 ? -21.42700 21.18500 15.35900 1.000 37.11144 112 ILE C O 1
ATOM 4486 N N . GLY C 1 116 ? -21.43100 19.44100 16.78000 1.000 39.08189 113 GLY C N 1
ATOM 4487 C CA . GLY C 1 116 ? -20.73100 20.19400 17.80400 1.000 32.76791 113 GLY C CA 1
ATOM 4488 C C . GLY C 1 116 ? -19.33700 20.61700 17.38500 1.000 35.85310 113 GLY C C 1
ATOM 4489 O O . GLY C 1 116 ? -18.86300 21.68300 17.78400 1.000 36.66202 113 GLY C O 1
ATOM 4490 N N . ALA C 1 117 ? -18.66200 19.79500 16.57900 1.000 32.65785 114 ALA C N 1
ATOM 4491 C CA . ALA C 1 117 ? -17.35000 20.18400 16.07400 1.000 33.18733 114 ALA C CA 1
ATOM 4492 C C . ALA C 1 117 ? -17.46700 21.30000 15.04400 1.000 32.77290 114 ALA C C 1
ATOM 4493 O O . ALA C 1 117 ? -16.65700 22.23500 15.03800 1.000 32.68331 114 ALA C O 1
ATOM 4495 N N . VAL C 1 118 ? -18.47700 21.22500 14.17500 1.000 33.44046 115 VAL C N 1
ATOM 4496 C CA . VAL C 1 118 ? -18.63600 22.22400 13.12300 1.000 33.28321 115 VAL C CA 1
ATOM 4497 C C . VAL C 1 118 ? -18.99800 23.58100 13.71600 1.000 30.86993 115 VAL C C 1
ATOM 4498 O O . VAL C 1 118 ? -18.43700 24.61200 13.32700 1.000 34.42078 115 VAL C O 1
ATOM 4502 N N . MET C 1 119 ? -19.93300 23.60600 14.66400 1.000 40.13962 116 MET C N 1
ATOM 4503 C CA . MET C 1 119 ? -20.35700 24.84500 15.30300 1.000 39.78383 116 MET C CA 1
ATOM 4504 C C . MET C 1 119 ? -19.54600 25.17900 16.55000 1.000 31.45659 116 MET C C 1
ATOM 4505 O O . MET C 1 119 ? -19.81100 26.20600 17.18400 1.000 38.66790 116 MET C O 1
ATOM 4510 N N . GLU C 1 120 ? -18.56900 24.34100 16.90900 1.000 31.78105 117 GLU C N 1
ATOM 4511 C CA . GLU C 1 120 ? -17.67900 24.58900 18.04600 1.000 34.24135 117 GLU C CA 1
ATOM 4512 C C . GLU C 1 120 ? -18.46100 24.71300 19.35300 1.000 36.23452 117 GLU C C 1
ATOM 4513 O O . GLU C 1 120 ? -18.21100 25.60200 20.17000 1.000 32.26088 117 GLU C O 1
ATOM 4519 N N . VAL C 1 121 ? -19.41300 23.80600 19.55000 1.000 31.59214 118 VAL C N 1
ATOM 4520 C CA . VAL C 1 121 ? -20.21800 23.75000 20.76700 1.000 31.14515 118 VAL C CA 1
ATOM 4521 C C . VAL C 1 121 ? -20.17100 22.32100 21.29600 1.000 31.28641 118 VAL C C 1
ATOM 4522 O O . VAL C 1 121 ? -19.81900 21.38900 20.55800 1.000 38.59304 118 VAL C O 1
ATOM 4526 N N . PRO C 1 122 ? -20.49500 22.11700 22.57100 1.000 29.67342 119 PRO C N 1
ATOM 4527 C CA . PRO C 1 122 ? -20.55700 20.74800 23.10400 1.000 32.31678 119 PRO C CA 1
ATOM 4528 C C . PRO C 1 122 ? -21.61700 19.93500 22.38500 1.000 35.60161 119 PRO C C 1
ATOM 4529 O O . PRO C 1 122 ? -22.56300 20.50000 21.81500 1.000 41.23333 119 PRO C O 1
ATOM 4533 N N . PRO C 1 123 ? -21.49100 18.60400 22.37600 1.000 35.98402 120 PRO C N 1
ATOM 4534 C CA . PRO C 1 123 ? -22.51300 17.78700 21.69600 1.000 39.37865 120 PRO C CA 1
ATOM 4535 C C . PRO C 1 123 ? -23.89400 17.92300 22.31400 1.000 40.10177 120 PRO C C 1
ATOM 4536 O O . PRO C 1 123 ? -24.89600 17.92800 21.58800 1.000 42.42432 120 PRO C O 1
ATOM 4540 N N . GLU C 1 124 ? -23.97300 18.04000 23.64200 1.000 42.50371 121 GLU C N 1
ATOM 4541 C CA . GLU C 1 124 ? -25.26700 18.22300 24.29000 1.000 41.47243 121 GLU C CA 1
ATOM 4542 C C . GLU C 1 124 ? -25.90700 19.54000 23.87100 1.000 42.41716 121 GLU C C 1
ATOM 4543 O O . GLU C 1 124 ? -27.13300 19.62800 23.73200 1.000 39.18945 121 GLU C O 1
ATOM 4549 N N . THR C 1 125 ? -25.09100 20.57600 23.66300 1.000 40.87279 122 THR C N 1
ATOM 4550 C CA . THR C 1 125 ? -25.62400 21.85200 23.20100 1.000 36.27926 122 THR C CA 1
ATOM 4551 C C . THR C 1 125 ? -26.12300 21.75100 21.76500 1.000 40.01971 122 THR C C 1
ATOM 4552 O O . THR C 1 125 ? -27.15400 22.34000 21.41600 1.000 42.25709 122 THR C O 1
ATOM 4556 N N . ALA C 1 126 ? -25.40800 21.00300 20.91800 1.000 37.19590 123 ALA C N 1
ATOM 4557 C CA . ALA C 1 126 ? -25.87700 20.78000 19.55400 1.000 40.24786 123 ALA C CA 1
ATOM 4558 C C . ALA C 1 126 ? -27.22300 20.06600 19.54800 1.000 43.81872 123 ALA C C 1
ATOM 4559 O O . ALA C 1 126 ? -28.07300 20.33500 18.69000 1.000 40.28849 123 ALA C O 1
ATOM 4561 N N . ALA C 1 127 ? -27.43700 19.15400 20.50100 1.000 41.36817 124 ALA C N 1
ATOM 4562 C CA . ALA C 1 127 ? -28.73700 18.50200 20.61800 1.000 44.98276 124 ALA C CA 1
ATOM 4563 C C . ALA C 1 127 ? -29.82000 19.50000 21.00700 1.000 45.79396 124 ALA C C 1
ATOM 4564 O O . ALA C 1 127 ? -30.95600 19.41300 20.52600 1.000 45.57703 124 ALA C O 1
ATOM 4566 N N . ASP C 1 128 ? -29.48700 20.45500 21.88200 1.000 39.17128 125 ASP C N 1
ATOM 4567 C CA . ASP C 1 128 ? -30.44500 21.49700 22.23800 1.000 40.46511 125 ASP C CA 1
ATOM 4568 C C . ASP C 1 128 ? -30.81900 22.34400 21.03100 1.000 38.80122 125 ASP C C 1
ATOM 4569 O O . ASP C 1 128 ? -31.96000 22.80800 20.92800 1.000 43.59123 125 ASP C O 1
ATOM 4574 N N . PHE C 1 129 ? -29.87400 22.55800 20.11300 1.000 39.48271 126 PHE C N 1
ATOM 4575 C CA . PHE C 1 129 ? -30.18400 23.29000 18.88900 1.000 45.98020 126 PHE C CA 1
ATOM 4576 C C . PHE C 1 129 ? -31.19500 22.53200 18.03900 1.000 44.79863 126 PHE C C 1
ATOM 4577 O O . PHE C 1 129 ? -32.12900 23.12900 17.49000 1.000 41.33108 126 PHE C O 1
ATOM 4585 N N . ILE C 1 130 ? -31.02100 21.21300 17.91700 1.000 40.31208 127 ILE C N 1
ATOM 4586 C CA . ILE C 1 130 ? -31.93200 20.41100 17.10700 1.000 41.88985 127 ILE C CA 1
ATOM 4587 C C . ILE C 1 130 ? -33.30700 20.33700 17.75900 1.000 44.78663 127 ILE C C 1
ATOM 4588 O O . ILE C 1 130 ? -34.33700 20.40900 17.07700 1.000 42.02726 127 ILE C O 1
ATOM 4593 N N . ASP C 1 131 ? -33.34900 20.19500 19.08600 1.000 45.24475 128 ASP C N 1
ATOM 4594 C CA . ASP C 1 131 ? -34.63000 20.11100 19.78200 1.000 44.22140 128 ASP C CA 1
ATOM 4595 C C . ASP C 1 131 ? -35.40500 21.41700 19.66600 1.000 44.58703 128 ASP C C 1
ATOM 4596 O O . ASP C 1 131 ? -36.60800 21.41500 19.38200 1.000 42.27960 128 ASP C O 1
ATOM 4601 N N . THR C 1 132 ? -34.72900 22.54600 19.89400 1.000 43.85456 129 THR C N 1
ATOM 4602 C CA . THR C 1 132 ? -35.39200 23.84100 19.78100 1.000 43.01927 129 THR C CA 1
ATOM 4603 C C . THR C 1 132 ? -35.87800 24.08600 18.35900 1.000 47.12498 129 THR C C 1
ATOM 4604 O O . THR C 1 132 ? -36.94200 24.68000 18.15100 1.000 46.32386 129 THR C O 1
ATOM 4608 N N . ALA C 1 133 ? -35.10800 23.63700 17.36500 1.000 46.27378 130 ALA C N 1
ATOM 4609 C CA . ALA C 1 133 ? -35.55100 23.75500 15.98100 1.000 43.93623 130 ALA C CA 1
ATOM 4610 C C . ALA C 1 133 ? -36.83800 22.97200 15.75600 1.000 46.10137 130 ALA C C 1
ATOM 4611 O O . ALA C 1 133 ? -37.78500 23.47400 15.14100 1.000 48.22222 130 ALA C O 1
ATOM 4613 N N . LEU C 1 134 ? -36.89700 21.74100 16.27100 1.000 44.04261 131 LEU C N 1
ATOM 4614 C CA . LEU C 1 134 ? -38.09000 20.91900 16.09300 1.000 41.32769 131 LEU C CA 1
ATOM 4615 C C . LEU C 1 134 ? -39.28400 21.49700 16.84400 1.000 46.87180 131 LEU C C 1
ATOM 4616 O O . LEU C 1 134 ? -40.41100 21.47400 16.33500 1.000 47.31457 131 LEU C O 1
ATOM 4621 N N . ARG C 1 135 ? -39.05800 22.01100 18.05700 1.000 45.86597 132 ARG C N 1
ATOM 4622 C CA . ARG C 1 135 ? -40.13600 22.65400 18.80200 1.000 42.55130 132 ARG C CA 1
ATOM 4623 C C . ARG C 1 135 ? -40.71200 23.83000 18.02200 1.000 47.84286 132 ARG C C 1
ATOM 4624 O O . ARG C 1 135 ? -41.93100 24.03900 18.00500 1.000 54.70086 132 ARG C O 1
ATOM 4632 N N . GLU C 1 136 ? -39.84900 24.60100 17.35700 1.000 47.61107 133 GLU C N 1
ATOM 4633 C CA . GLU C 1 136 ? -40.31900 25.73900 16.57700 1.000 50.58343 133 GLU C CA 1
ATOM 4634 C C . GLU C 1 136 ? -40.99600 25.29500 15.28600 1.000 58.93751 133 GLU C C 1
ATOM 4635 O O . GLU C 1 136 ? -41.85600 26.01100 14.76100 1.000 60.83504 133 GLU C O 1
ATOM 4641 N N . MET C 1 137 ? -40.62100 24.12500 14.75800 1.000 52.42908 134 MET C N 1
ATOM 4642 C CA . MET C 1 137 ? -41.22800 23.64800 13.51900 1.000 48.73626 134 MET C CA 1
ATOM 4643 C C . MET C 1 137 ? -42.68200 23.25000 13.72200 1.000 61.78750 134 MET C C 1
ATOM 4644 O O . MET C 1 137 ? -43.47300 23.29400 12.77300 1.000 71.26090 134 MET C O 1
ATOM 4649 N N . ALA C 1 138 ? -43.05000 22.85100 14.93700 1.000 64.38051 135 ALA C N 1
ATOM 4650 C CA . ALA C 1 138 ? -44.43300 22.50000 15.21800 1.000 61.52022 135 ALA C CA 1
ATOM 4651 C C . ALA C 1 138 ? -45.31500 23.72500 15.41100 1.000 67.59540 135 ALA C C 1
ATOM 4652 O O . ALA C 1 138 ? -46.54100 23.61400 15.30400 1.000 74.27783 135 ALA C O 1
ATOM 4654 N N . GLU C 1 139 ? -44.72100 24.88400 15.68800 1.000 62.23322 136 GLU C N 1
ATOM 4655 C CA . GLU C 1 139 ? -45.45600 26.13100 15.84300 1.000 66.67636 136 GLU C CA 1
ATOM 4656 C C . GLU C 1 139 ? -45.57500 26.90500 14.53600 1.000 64.59660 136 GLU C C 1
ATOM 4657 O O . GLU C 1 139 ? -45.98900 28.06800 14.55500 1.000 60.95488 136 GLU C O 1
ATOM 4663 N N . SER C 1 140 ? -45.22100 26.28900 13.41100 1.000 66.79674 137 SER C N 1
ATOM 4664 C CA . SER C 1 140 ? -45.19600 26.99700 12.14100 1.000 70.75959 137 SER C CA 1
ATOM 4665 C C . SER C 1 140 ? -46.60800 27.29900 11.65200 1.000 76.20190 137 SER C C 1
ATOM 4666 O O . SER C 1 140 ? -47.56100 26.56700 11.93200 1.000 70.26598 137 SER C O 1
ATOM 4669 N N . VAL C 1 141 ? -46.73100 28.39700 10.91200 1.000 74.82401 138 VAL C N 1
ATOM 4670 C CA . VAL C 1 141 ? -48.00200 28.79200 10.32000 1.000 67.76066 138 VAL C CA 1
ATOM 4671 C C . VAL C 1 141 ? -48.26800 27.93400 9.09000 1.000 73.12473 138 VAL C C 1
ATOM 4672 O O . VAL C 1 141 ? -47.34500 27.53000 8.37300 1.000 70.81984 138 VAL C O 1
ATOM 4676 N N . ALA C 1 142 ? -49.54200 27.63700 8.85000 1.000 74.67867 139 ALA C N 1
ATOM 4677 C CA . ALA C 1 142 ? -49.91900 26.81500 7.71100 1.000 70.76871 139 ALA C CA 1
ATOM 4678 C C . ALA C 1 142 ? -49.65200 27.54400 6.39800 1.000 74.04988 139 ALA C C 1
ATOM 4679 O O . ALA C 1 142 ? -49.71300 28.77400 6.31500 1.000 72.58016 139 ALA C O 1
ATOM 4681 N N . GLY C 1 143 ? -49.35400 26.76100 5.36400 1.000 66.83528 140 GLY C N 1
ATOM 4682 C CA . GLY C 1 143 ? -49.09400 27.27400 4.03700 1.000 68.19719 140 GLY C CA 1
ATOM 4683 C C . GLY C 1 143 ? -49.62200 26.30100 3.00500 1.000 62.30790 140 GLY C C 1
ATOM 4684 O O . GLY C 1 143 ? -50.18400 25.25600 3.33900 1.000 61.19488 140 GLY C O 1
ATOM 4685 N N . ARG C 1 144 ? -49.43100 26.65000 1.73700 1.000 61.37268 141 ARG C N 1
ATOM 4686 C CA . ARG C 1 144 ? -49.97300 25.87900 0.62600 1.000 69.99190 141 ARG C CA 1
ATOM 4687 C C . ARG C 1 144 ? -48.83700 25.32400 -0.22100 1.000 61.33997 141 ARG C C 1
ATOM 4688 O O . ARG C 1 144 ? -47.88400 26.04200 -0.54200 1.000 58.98406 141 ARG C O 1
ATOM 4696 N N . VAL C 1 145 ? -48.94600 24.04500 -0.57500 1.000 58.93887 142 VAL C N 1
ATOM 4697 C CA . VAL C 1 145 ? -47.90900 23.31900 -1.29700 1.000 58.51736 142 VAL C CA 1
ATOM 4698 C C . VAL C 1 145 ? -48.54000 22.62900 -2.49800 1.000 56.98861 142 VAL C C 1
ATOM 4699 O O . VAL C 1 145 ? -49.63000 22.05700 -2.39300 1.000 60.89967 142 VAL C O 1
ATOM 4703 N N . MET C 1 146 ? -47.86200 22.69000 -3.64000 1.000 55.91585 143 MET C N 1
ATOM 4704 C CA . MET C 1 146 ? -48.22300 21.90000 -4.80700 1.000 59.04150 143 MET C CA 1
ATOM 4705 C C . MET C 1 146 ? -47.12300 20.88700 -5.08700 1.000 58.94567 143 MET C C 1
ATOM 4706 O O . MET C 1 146 ? -45.93400 21.19000 -4.94100 1.000 61.77220 143 MET C O 1
ATOM 4711 N N . ILE C 1 147 ? -47.52300 19.68100 -5.48100 1.000 52.80544 144 ILE C N 1
ATOM 4712 C CA . ILE C 1 147 ? -46.59900 18.58700 -5.75300 1.000 51.42687 144 ILE C CA 1
ATOM 4713 C C . ILE C 1 147 ? -46.60500 18.30900 -7.24800 1.000 55.12299 144 ILE C C 1
ATOM 4714 O O . ILE C 1 147 ? -47.67200 18.21000 -7.86400 1.000 62.78201 144 ILE C O 1
ATOM 4719 N N . ILE C 1 148 ? -45.41700 18.19400 -7.82900 1.000 57.66125 145 ILE C N 1
ATOM 4720 C CA . ILE C 1 148 ? -45.24500 17.71300 -9.19400 1.000 64.57603 145 ILE C CA 1
ATOM 4721 C C . ILE C 1 148 ? -44.64700 16.31700 -9.09300 1.000 69.21254 145 ILE C C 1
ATOM 4722 O O . ILE C 1 148 ? -43.46700 16.16000 -8.75600 1.000 68.03138 145 ILE C O 1
ATOM 4727 N N . GLU C 1 149 ? -45.45900 15.29900 -9.37600 1.000 75.89609 146 GLU C N 1
ATOM 4728 C CA . GLU C 1 149 ? -45.04100 13.91700 -9.17100 1.000 75.89898 146 GLU C CA 1
ATOM 4729 C C . GLU C 1 149 ? -45.81700 13.00900 -10.11200 1.000 73.69712 146 GLU C C 1
ATOM 4730 O O . GLU C 1 149 ? -47.04000 13.13300 -10.22600 1.000 76.16689 146 GLU C O 1
ATOM 4736 N N . ASP C 1 150 ? -45.10600 12.09200 -10.76800 1.000 80.46766 147 ASP C N 1
ATOM 4737 C CA . ASP C 1 150 ? -45.72400 11.12600 -11.66800 1.000 86.05290 147 ASP C CA 1
ATOM 4738 C C . ASP C 1 150 ? -46.17400 9.86700 -10.93300 1.000 84.37493 147 ASP C C 1
ATOM 4739 O O . ASP C 1 150 ? -47.34100 9.47500 -11.02600 1.000 84.41842 147 ASP C O 1
ATOM 4744 N N . GLU C 1 151 ? -45.26300 9.22600 -10.20400 1.000 86.52161 148 GLU C N 1
ATOM 4745 C CA . GLU C 1 151 ? -45.59900 8.01600 -9.46300 1.000 86.94183 148 GLU C CA 1
ATOM 4746 C C . GLU C 1 151 ? -46.60100 8.34700 -8.36400 1.000 86.79107 148 GLU C C 1
ATOM 4747 O O . GLU C 1 151 ? -46.31700 9.16000 -7.47800 1.000 84.34284 148 GLU C O 1
ATOM 4753 N N . ALA C 1 152 ? -47.77300 7.71100 -8.42600 1.000 84.08065 149 ALA C N 1
ATOM 4754 C CA . ALA C 1 152 ? -48.87100 8.07500 -7.53500 1.000 86.24188 149 ALA C CA 1
ATOM 4755 C C . ALA C 1 152 ? -48.51300 7.82400 -6.07600 1.000 90.98242 149 ALA C C 1
ATOM 4756 O O . ALA C 1 152 ? -48.63500 8.72000 -5.23400 1.000 94.53892 149 ALA C O 1
ATOM 4758 N N . ILE C 1 153 ? -48.05700 6.60800 -5.76100 1.000 87.62047 150 ILE C N 1
ATOM 4759 C CA . ILE C 1 153 ? -47.87000 6.21600 -4.36600 1.000 93.26046 150 ILE C CA 1
ATOM 4760 C C . ILE C 1 153 ? -46.81000 7.07300 -3.68600 1.000 88.84307 150 ILE C C 1
ATOM 4761 O O . ILE C 1 153 ? -46.89200 7.33000 -2.47800 1.000 92.56833 150 ILE C O 1
ATOM 4766 N N . ILE C 1 154 ? -45.81300 7.54400 -4.43700 1.000 78.89505 151 ILE C N 1
ATOM 4767 C CA . ILE C 1 154 ? -44.86700 8.50400 -3.87600 1.000 78.25493 151 ILE C CA 1
ATOM 4768 C C . ILE C 1 154 ? -45.57600 9.81400 -3.55700 1.000 84.26774 151 ILE C C 1
ATOM 4769 O O . ILE C 1 154 ? -45.38900 10.39500 -2.48100 1.000 88.20054 151 ILE C O 1
ATOM 4774 N N . ALA C 1 155 ? -46.40800 10.29400 -4.48600 1.000 78.26487 152 ALA C N 1
ATOM 4775 C CA . ALA C 1 155 ? -47.15700 11.52400 -4.25100 1.000 76.16866 152 ALA C CA 1
ATOM 4776 C C . ALA C 1 155 ? -48.10000 11.38900 -3.06300 1.000 76.20483 152 ALA C C 1
ATOM 4777 O O . ALA C 1 155 ? -48.35800 12.37500 -2.36300 1.000 73.51413 152 ALA C O 1
ATOM 4779 N N . MET C 1 156 ? -48.62400 10.18500 -2.82100 1.000 84.26575 153 MET C N 1
ATOM 4780 C CA . MET C 1 156 ? -49.44700 9.96100 -1.63600 1.000 85.70165 153 MET C CA 1
ATOM 4781 C C . MET C 1 156 ? -48.63100 10.16700 -0.36500 1.000 78.80999 153 MET C C 1
ATOM 4782 O O . MET C 1 156 ? -49.06000 10.86800 0.55900 1.000 69.68715 153 MET C O 1
ATOM 4787 N N . ASP C 1 157 ? -47.44400 9.56000 -0.30600 1.000 76.01652 154 ASP C N 1
ATOM 4788 C CA . ASP C 1 157 ? -46.62500 9.63200 0.90000 1.000 81.38581 154 ASP C CA 1
ATOM 4789 C C . ASP C 1 157 ? -46.14700 11.05600 1.15900 1.000 82.02233 154 ASP C C 1
ATOM 4790 O O . ASP C 1 157 ? -46.22200 11.54800 2.29100 1.000 78.89568 154 ASP C O 1
ATOM 4795 N N . ILE C 1 158 ? -45.64500 11.73000 0.12100 1.000 80.76237 155 ILE C N 1
ATOM 4796 C CA . ILE C 1 158 ? -45.15700 13.09900 0.27900 1.000 73.93366 155 ILE C CA 1
ATOM 4797 C C . ILE C 1 158 ? -46.27400 14.00700 0.77800 1.000 64.81369 155 ILE C C 1
ATOM 4798 O O . ILE C 1 158 ? -46.08100 14.81400 1.69600 1.000 60.38470 155 ILE C O 1
ATOM 4803 N N . ALA C 1 159 ? -47.46100 13.88900 0.17800 1.000 66.44806 156 ALA C N 1
ATOM 4804 C CA . ALA C 1 159 ? -48.58400 14.72600 0.58900 1.000 76.94356 156 ALA C CA 1
ATOM 4805 C C . ALA C 1 159 ? -48.99300 14.43800 2.02800 1.000 74.69592 156 ALA C C 1
ATOM 4806 O O . ALA C 1 159 ? -49.35200 15.35800 2.77400 1.000 62.95942 156 ALA C O 1
ATOM 4808 N N . ALA C 1 160 ? -48.94800 13.16600 2.43600 1.000 70.79729 157 ALA C N 1
ATOM 4809 C CA . ALA C 1 160 ? -49.28800 12.81900 3.81300 1.000 69.60196 157 ALA C CA 1
ATOM 4810 C C . ALA C 1 160 ? -48.36200 13.51700 4.80100 1.000 72.98379 157 ALA C C 1
ATOM 4811 O O . ALA C 1 160 ? -48.80500 13.97900 5.86000 1.000 64.77065 157 ALA C O 1
ATOM 4813 N N . ILE C 1 161 ? -47.07300 13.60800 4.46700 1.000 73.00058 158 ILE C N 1
ATOM 4814 C CA . ILE C 1 161 ? -46.12100 14.30300 5.32800 1.000 66.80174 158 ILE C CA 1
ATOM 4815 C C . ILE C 1 161 ? -46.44500 15.79100 5.38700 1.000 66.72518 158 ILE C C 1
ATOM 4816 O O . ILE C 1 161 ? -46.48400 16.39200 6.46700 1.000 63.51574 158 ILE C O 1
ATOM 4821 N N . VAL C 1 162 ? -46.68200 16.40500 4.22500 1.000 62.40138 159 VAL C N 1
ATOM 4822 C CA . VAL C 1 162 ? -46.96900 17.83600 4.17300 1.000 59.44951 159 VAL C CA 1
ATOM 4823 C C . VAL C 1 162 ? -48.24000 18.16400 4.94500 1.000 64.61031 159 VAL C C 1
ATOM 4824 O O . VAL C 1 162 ? -48.34800 19.23700 5.55300 1.000 62.41058 159 VAL C O 1
ATOM 4828 N N . ARG C 1 163 ? -49.21300 17.25100 4.95000 1.000 67.29034 160 ARG C N 1
ATOM 4829 C CA . ARG C 1 163 ? -50.44600 17.48600 5.69400 1.000 65.54222 160 ARG C CA 1
ATOM 4830 C C . ARG C 1 163 ? -50.23900 17.31800 7.19500 1.000 65.71164 160 ARG C C 1
ATOM 4831 O O . ARG C 1 163 ? -50.75500 18.11500 7.98600 1.000 65.00733 160 ARG C O 1
ATOM 4839 N N . GLU C 1 164 ? -49.48900 16.28900 7.60500 1.000 62.62687 161 GLU C N 1
ATOM 4840 C CA . GLU C 1 164 ? -49.15800 16.13900 9.01900 1.000 68.03194 161 GLU C CA 1
ATOM 4841 C C . GLU C 1 164 ? -48.35200 17.32600 9.52800 1.000 69.81201 161 GLU C C 1
ATOM 4842 O O . GLU C 1 164 ? -48.40700 17.65000 10.72000 1.000 70.06721 161 GLU C O 1
ATOM 4848 N N . MET C 1 165 ? -47.60300 17.98700 8.64200 1.000 69.70774 162 MET C N 1
ATOM 4849 C CA . MET C 1 165 ? -46.87900 19.19500 9.01700 1.000 64.94931 162 MET C CA 1
ATOM 4850 C C . MET C 1 165 ? -47.81000 20.36500 9.30500 1.000 65.77256 162 MET C C 1
ATOM 4851 O O . MET C 1 165 ? -47.37600 21.34900 9.91300 1.000 69.90822 162 MET C O 1
ATOM 4856 N N . GLY C 1 166 ? -49.07000 20.28300 8.88100 1.000 60.59015 163 GLY C N 1
ATOM 4857 C CA . GLY C 1 166 ? -50.01600 21.36500 9.05100 1.000 63.33495 163 GLY C CA 1
ATOM 4858 C C . GLY C 1 166 ? -50.23900 22.21900 7.82300 1.000 61.54524 163 GLY C C 1
ATOM 4859 O O . GLY C 1 166 ? -50.98500 23.20200 7.90200 1.000 60.60390 163 GLY C O 1
ATOM 4860 N N . HIS C 1 167 ? -49.61600 21.88200 6.70000 1.000 59.21922 164 HIS C N 1
ATOM 4861 C CA . HIS C 1 167 ? -49.78500 22.61100 5.45400 1.000 63.60285 164 HIS C CA 1
ATOM 4862 C C . HIS C 1 167 ? -50.84800 21.94000 4.59200 1.000 69.14280 164 HIS C C 1
ATOM 4863 O O . HIS C 1 167 ? -51.21700 20.78200 4.80500 1.000 69.30937 164 HIS C O 1
ATOM 4870 N N . ARG C 1 168 ? -51.34300 22.68800 3.61100 1.000 64.25716 165 ARG C N 1
ATOM 4871 C CA . ARG C 1 168 ? -52.36700 22.20600 2.69500 1.000 59.40162 165 ARG C CA 1
ATOM 4872 C C . ARG C 1 168 ? -51.75600 21.93300 1.32700 1.000 60.30364 165 ARG C C 1
ATOM 4873 O O . ARG C 1 168 ? -51.00400 22.76100 0.80100 1.000 65.59108 165 ARG C O 1
ATOM 4881 N N . VAL C 1 169 ? -52.07900 20.77300 0.76000 1.000 54.49236 166 VAL C N 1
ATOM 4882 C CA . VAL C 1 169 ? -51.62400 20.39500 -0.57400 1.000 56.72786 166 VAL C CA 1
ATOM 4883 C C . VAL C 1 169 ? -52.63100 20.93700 -1.58300 1.000 65.06795 166 VAL C C 1
ATOM 4884 O O . VAL C 1 169 ? -53.79400 20.52500 -1.59700 1.000 70.51716 166 VAL C O 1
ATOM 4888 N N . THR C 1 170 ? -52.18100 21.86700 -2.42900 1.000 61.93693 167 THR C N 1
ATOM 4889 C CA . THR C 1 170 ? -53.05800 22.43800 -3.44700 1.000 61.85205 167 THR C CA 1
ATOM 4890 C C . THR C 1 170 ? -53.50200 21.37200 -4.44200 1.000 70.61537 167 THR C C 1
ATOM 4891 O O . THR C 1 170 ? -54.70000 21.19600 -4.69100 1.000 82.07008 167 THR C O 1
ATOM 4895 N N . GLY C 1 171 ? -52.54700 20.64700 -5.00900 1.000 61.07959 168 GLY C N 1
ATOM 4896 C CA . GLY C 1 171 ? -52.85600 19.57800 -5.94000 1.000 58.68885 168 GLY C CA 1
ATOM 4897 C C . GLY C 1 171 ? -51.58500 18.86400 -6.33500 1.000 56.76911 168 GLY C C 1
ATOM 4898 O O . GLY C 1 171 ? -50.48400 19.21500 -5.89600 1.000 57.10957 168 GLY C O 1
ATOM 4899 N N . ILE C 1 172 ? -51.74900 17.84500 -7.17500 1.000 57.80592 169 ILE C N 1
ATOM 4900 C CA . ILE C 1 172 ? -50.62600 17.07200 -7.69600 1.000 58.93282 169 ILE C CA 1
ATOM 4901 C C . ILE C 1 172 ? -50.65700 17.17600 -9.21500 1.000 61.93523 169 ILE C C 1
ATOM 4902 O O . ILE C 1 172 ? -51.44300 16.48900 -9.87900 1.000 71.71645 169 ILE C O 1
ATOM 4907 N N . ALA C 1 173 ? -49.79800 18.02400 -9.77100 1.000 64.79282 170 ALA C N 1
ATOM 4908 C CA . ALA C 1 173 ? -49.52500 17.99000 -11.20000 1.000 70.53096 170 ALA C CA 1
ATOM 4909 C C . ALA C 1 173 ? -48.69600 16.75300 -11.51800 1.000 74.11729 170 ALA C C 1
ATOM 4910 O O . ALA C 1 173 ? -47.62900 16.54800 -10.93200 1.000 77.52599 170 ALA C O 1
ATOM 4912 N N . ARG C 1 174 ? -49.18500 15.91900 -12.43300 1.000 73.48246 171 ARG C N 1
ATOM 4913 C CA . ARG C 1 174 ? -48.43800 14.73100 -12.81900 1.000 73.55355 171 ARG C CA 1
ATOM 4914 C C . ARG C 1 174 ? -47.40900 15.00800 -13.90600 1.000 71.33574 171 ARG C C 1
ATOM 4915 O O . ARG C 1 174 ? -46.60500 14.12300 -14.21600 1.000 70.09936 171 ARG C O 1
ATOM 4923 N N . THR C 1 175 ? -47.41200 16.20700 -14.48400 1.000 73.36430 172 THR C N 1
ATOM 4924 C CA . THR C 1 175 ? -46.40700 16.61200 -15.45400 1.000 82.86802 172 THR C CA 1
ATOM 4925 C C . THR C 1 175 ? -46.12500 18.09700 -15.27600 1.000 88.17072 172 THR C C 1
ATOM 4926 O O . THR C 1 175 ? -46.91200 18.82500 -14.66500 1.000 87.06597 172 THR C O 1
ATOM 4930 N N . ARG C 1 176 ? -44.98300 18.54400 -15.81100 1.000 82.72252 173 ARG C N 1
ATOM 4931 C CA . ARG C 1 176 ? -44.63700 19.95900 -15.70300 1.000 82.17671 173 ARG C CA 1
ATOM 4932 C C . ARG C 1 176 ? -45.69400 20.83100 -16.36400 1.000 92.03549 173 ARG C C 1
ATOM 4933 O O . ARG C 1 176 ? -46.01700 21.91500 -15.86200 1.000 90.00982 173 ARG C O 1
ATOM 4941 N N . PHE C 1 177 ? -46.23300 20.38000 -17.50000 1.000 89.71524 174 PHE C N 1
ATOM 4942 C CA . PHE C 1 177 ? -47.26100 21.14800 -18.19200 1.000 88.07584 174 PHE C CA 1
ATOM 4943 C C . PHE C 1 177 ? -48.44100 21.42700 -17.27600 1.000 88.97168 174 PHE C C 1
ATOM 4944 O O . PHE C 1 177 ? -48.91200 22.56600 -17.18100 1.000 95.24337 174 PHE C O 1
ATOM 4952 N N . GLU C 1 178 ? -48.94200 20.38700 -16.60500 1.000 89.14357 175 GLU C N 1
ATOM 4953 C CA . GLU C 1 178 ? -50.07500 20.57100 -15.70700 1.000 89.84271 175 GLU C CA 1
ATOM 4954 C C . GLU C 1 178 ? -49.77900 21.64100 -14.66700 1.000 88.33130 175 GLU C C 1
ATOM 4955 O O . GLU C 1 178 ? -50.60400 22.53200 -14.44200 1.000 87.38860 175 GLU C O 1
ATOM 4961 N N . ALA C 1 179 ? -48.59000 21.59700 -14.05900 1.000 90.20628 176 ALA C N 1
ATOM 4962 C CA . ALA C 1 179 ? -48.20900 22.48300 -12.95900 1.000 88.44656 176 ALA C CA 1
ATOM 4963 C C . ALA C 1 179 ? -48.63500 23.92800 -13.17900 1.000 87.75525 176 ALA C C 1
ATOM 4964 O O . ALA C 1 179 ? -49.12500 24.58100 -12.25300 1.000 87.81063 176 ALA C O 1
ATOM 4966 N N . VAL C 1 180 ? -48.46200 24.43300 -14.40200 1.000 89.17541 177 VAL C N 1
ATOM 4967 C CA . VAL C 1 180 ? -48.87500 25.80000 -14.69700 1.000 85.67617 177 VAL C CA 1
ATOM 4968 C C . VAL C 1 180 ? -50.39100 25.94200 -14.61300 1.000 91.06353 177 VAL C C 1
ATOM 4969 O O . VAL C 1 180 ? -50.90000 27.00000 -14.22000 1.000 95.23019 177 VAL C O 1
ATOM 4973 N N . ARG C 1 181 ? -51.13800 24.89700 -14.98100 1.000 88.37690 178 ARG C N 1
ATOM 4974 C CA . ARG C 1 181 ? -52.58900 24.92600 -14.81900 1.000 85.18519 178 ARG C CA 1
ATOM 4975 C C . ARG C 1 181 ? -52.96500 25.08700 -13.35200 1.000 85.92642 178 ARG C C 1
ATOM 4976 O O . ARG C 1 181 ? -53.61600 26.06500 -12.96500 1.000 94.71467 178 ARG C O 1
ATOM 4984 N N . LEU C 1 182 ? -52.55800 24.12500 -12.51700 1.000 84.39792 179 LEU C N 1
ATOM 4985 C CA . LEU C 1 182 ? -52.92800 24.14900 -11.10600 1.000 85.07245 179 LEU C CA 1
ATOM 4986 C C . LEU C 1 182 ? -52.32000 25.33100 -10.36400 1.000 88.12770 179 LEU C C 1
ATOM 4987 O O . LEU C 1 182 ? -52.86600 25.74200 -9.33500 1.000 84.96892 179 LEU C O 1
ATOM 4992 N N . ALA C 1 183 ? -51.21100 25.89100 -10.85600 1.000 89.56955 180 ALA C N 1
ATOM 4993 C CA . ALA C 1 183 ? -50.65000 27.07800 -10.21700 1.000 89.82944 180 ALA C CA 1
ATOM 4994 C C . ALA C 1 183 ? -51.51600 28.30700 -10.45900 1.000 95.08293 180 ALA C C 1
ATOM 4995 O O . ALA C 1 183 ? -51.54600 29.21900 -9.62300 1.000 93.43364 180 ALA C O 1
ATOM 4997 N N . ARG C 1 184 ? -52.22100 28.35500 -11.59000 1.000 99.36208 181 ARG C N 1
ATOM 4998 C CA . ARG C 1 184 ? -53.11800 29.47300 -11.85700 1.000 99.06915 181 ARG C CA 1
ATOM 4999 C C . ARG C 1 184 ? -54.41500 29.34500 -11.06800 1.000 96.60022 181 ARG C C 1
ATOM 5000 O O . ARG C 1 184 ? -54.97500 30.35300 -10.62200 1.000 90.31705 181 ARG C O 1
ATOM 5008 N N . GLU C 1 185 ? -54.90000 28.11600 -10.88000 1.000 97.68692 182 GLU C N 1
ATOM 5009 C CA . GLU C 1 185 ? -56.16700 27.91400 -10.18400 1.000 94.92092 182 GLU C CA 1
ATOM 5010 C C . GLU C 1 185 ? -56.03500 28.23000 -8.69800 1.000 98.27537 182 GLU C C 1
ATOM 5011 O O . GLU C 1 185 ? -56.85800 28.95900 -8.13200 1.000 98.10977 182 GLU C O 1
ATOM 5017 N N . GLU C 1 186 ? -55.00100 27.69600 -8.05000 1.000 100.29213 183 GLU C N 1
ATOM 5018 C CA . GLU C 1 186 ? -54.64700 28.08900 -6.68700 1.000 91.68457 183 GLU C CA 1
ATOM 5019 C C . GLU C 1 186 ? -53.13300 28.22000 -6.62000 1.000 87.59631 183 GLU C C 1
ATOM 5020 O O . GLU C 1 186 ? -52.42000 27.21300 -6.67300 1.000 82.95980 183 GLU C O 1
ATOM 5026 N N . ARG C 1 187 ? -52.64900 29.44700 -6.50500 1.000 88.81351 184 ARG C N 1
ATOM 5027 C CA . ARG C 1 187 ? -51.21800 29.71500 -6.45000 1.000 87.54350 184 ARG C CA 1
ATOM 5028 C C . ARG C 1 187 ? -50.64800 29.30200 -5.10000 1.000 89.26480 184 ARG C C 1
ATOM 5029 O O . ARG C 1 187 ? -50.95400 29.95200 -4.09300 1.000 88.16780 184 ARG C O 1
ATOM 5037 N N . PRO C 1 188 ? -49.82200 28.26800 -5.02400 1.000 79.25800 185 PRO C N 1
ATOM 5038 C CA . PRO C 1 188 ? -49.27500 27.83500 -3.73600 1.000 68.55829 185 PRO C CA 1
ATOM 5039 C C . PRO C 1 188 ? -48.16300 28.77600 -3.28200 1.000 66.38557 185 PRO C C 1
ATOM 5040 O O . PRO C 1 188 ? -47.80400 29.73500 -3.96300 1.000 67.86637 185 PRO C O 1
ATOM 5044 N N . ASP C 1 189 ? -47.62600 28.48900 -2.09700 1.000 64.10286 186 ASP C N 1
ATOM 5045 C CA . ASP C 1 189 ? -46.45300 29.18600 -1.58900 1.000 65.78565 186 ASP C CA 1
ATOM 5046 C C . ASP C 1 189 ? -45.16000 28.43500 -1.86300 1.000 61.01212 186 ASP C C 1
ATOM 5047 O O . ASP C 1 189 ? -44.07900 28.99500 -1.65400 1.000 65.02738 186 ASP C O 1
ATOM 5052 N N . LEU C 1 190 ? -45.24500 27.19200 -2.33000 1.000 56.05000 187 LEU C N 1
ATOM 5053 C CA . LEU C 1 190 ? -44.08000 26.33200 -2.46300 1.000 51.17098 187 LEU C CA 1
ATOM 5054 C C . LEU C 1 190 ? -44.42700 25.17400 -3.38600 1.000 55.21674 187 LEU C C 1
ATOM 5055 O O . LEU C 1 190 ? -45.57100 24.71200 -3.41700 1.000 58.10989 187 LEU C O 1
ATOM 5060 N N . ILE C 1 191 ? -43.42800 24.70600 -4.13000 1.000 49.36510 188 ILE C N 1
ATOM 5061 C CA . ILE C 1 191 ? -43.59900 23.61600 -5.08000 1.000 45.54784 188 ILE C CA 1
ATOM 5062 C C . ILE C 1 191 ? -42.58700 22.52200 -4.77900 1.000 48.67355 188 ILE C C 1
ATOM 5063 O O . ILE C 1 191 ? -41.38300 22.78700 -4.68700 1.000 53.18884 188 ILE C O 1
ATOM 5068 N N . LEU C 1 192 ? -43.08500 21.30000 -4.62000 1.000 45.19764 189 LEU C N 1
ATOM 5069 C CA . LEU C 1 192 ? -42.26300 20.10500 -4.50800 1.000 42.96554 189 LEU C CA 1
ATOM 5070 C C . LEU C 1 192 ? -42.25900 19.40200 -5.85900 1.000 46.79075 189 LEU C C 1
ATOM 5071 O O . LEU C 1 192 ? -43.32600 19.10000 -6.40500 1.000 56.95448 189 LEU C O 1
ATOM 5076 N N . ALA C 1 193 ? -41.06800 19.14300 -6.39600 1.000 49.17681 190 ALA C N 1
ATOM 5077 C CA . ALA C 1 193 ? -40.92700 18.67400 -7.76900 1.000 56.23691 190 ALA C CA 1
ATOM 5078 C C . ALA C 1 193 ? -39.99400 17.47500 -7.83900 1.000 55.17927 190 ALA C C 1
ATOM 5079 O O . ALA C 1 193 ? -38.87300 17.52100 -7.32100 1.000 58.83196 190 ALA C O 1
ATOM 5081 N N . ASP C 1 194 ? -40.46100 16.41000 -8.49000 1.000 61.72994 191 ASP C N 1
ATOM 5082 C CA . ASP C 1 194 ? -39.65100 15.24000 -8.82000 1.000 64.57766 191 ASP C CA 1
ATOM 5083 C C . ASP C 1 194 ? -39.89300 14.94100 -10.29300 1.000 75.24567 191 ASP C C 1
ATOM 5084 O O . ASP C 1 194 ? -40.96800 14.45500 -10.66100 1.000 82.21631 191 ASP C O 1
ATOM 5089 N N . ILE C 1 195 ? -38.90400 15.23300 -11.13600 1.000 70.27402 192 ILE C N 1
ATOM 5090 C CA . ILE C 1 195 ? -39.05900 15.04100 -12.57400 1.000 79.33823 192 ILE C CA 1
ATOM 5091 C C . ILE C 1 195 ? -38.26800 13.82300 -13.03100 1.000 77.52894 192 ILE C C 1
ATOM 5092 O O . ILE C 1 195 ? -37.77200 13.78400 -14.16300 1.000 77.22517 192 ILE C O 1
ATOM 5097 N N . GLN C 1 196 ? -38.14800 12.82500 -12.15300 1.000 72.71153 193 GLN C N 1
ATOM 5098 C CA . GLN C 1 196 ? -37.54800 11.53000 -12.48400 1.000 77.66405 193 GLN C CA 1
ATOM 5099 C C . GLN C 1 196 ? -36.15900 11.69400 -13.10300 1.000 84.27940 193 GLN C C 1
ATOM 5100 O O . GLN C 1 196 ? -35.87200 11.19200 -14.19200 1.000 83.02205 193 GLN C O 1
ATOM 5106 N N . LEU C 1 197 ? -35.28800 12.40400 -12.39000 1.000 85.58271 194 LEU C N 1
ATOM 5107 C CA . LEU C 1 197 ? -33.95500 12.71200 -12.88700 1.000 79.41575 194 LEU C CA 1
ATOM 5108 C C . LEU C 1 197 ? -33.04800 11.48300 -12.81400 1.000 84.22365 194 LEU C C 1
ATOM 5109 O O . LEU C 1 197 ? -33.39100 10.45200 -12.22800 1.000 89.08999 194 LEU C O 1
ATOM 5114 N N . ALA C 1 198 ? -31.86700 11.60700 -13.41800 1.000 84.69213 195 ALA C N 1
ATOM 5115 C CA . ALA C 1 198 ? -30.89000 10.52400 -13.45000 1.000 87.80508 195 ALA C CA 1
ATOM 5116 C C . ALA C 1 198 ? -29.50500 11.12300 -13.66600 1.000 89.11927 195 ALA C C 1
ATOM 5117 O O . ALA C 1 198 ? -29.35100 12.33500 -13.84000 1.000 84.05967 195 ALA C O 1
ATOM 5119 N N . ASP C 1 199 ? -28.48800 10.25600 -13.65500 1.000 86.17671 196 ASP C N 1
ATOM 5120 C CA . ASP C 1 199 ? -27.13400 10.65100 -14.03400 1.000 87.18396 196 ASP C CA 1
ATOM 5121 C C . ASP C 1 199 ? -27.01500 10.74600 -15.54700 1.000 91.67701 196 ASP C C 1
ATOM 5122 O O . ASP C 1 199 ? -26.04400 10.25100 -16.12900 1.000 86.02177 196 ASP C O 1
ATOM 5127 N N . ASN C 1 200 ? -27.98900 11.37800 -16.19500 1.000 100.58868 197 ASN C N 1
ATOM 5128 C CA . ASN C 1 200 ? -28.08100 11.34500 -17.64400 1.000 101.81374 197 ASN C CA 1
ATOM 5129 C C . ASN C 1 200 ? -27.68500 12.64600 -18.32100 1.000 99.50678 197 ASN C C 1
ATOM 5130 O O . ASN C 1 200 ? -27.40400 12.62800 -19.52300 1.000 104.83464 197 ASN C O 1
ATOM 5135 N N . SER C 1 201 ? -27.65800 13.76400 -17.59300 1.000 90.40414 198 SER C N 1
ATOM 5136 C CA . SER C 1 201 ? -27.48600 15.09500 -18.17200 1.000 96.19880 198 SER C CA 1
ATOM 5137 C C . SER C 1 201 ? -28.52700 15.38900 -19.25100 1.000 104.40155 198 SER C C 1
ATOM 5138 O O . SER C 1 201 ? -28.33900 16.29700 -20.06800 1.000 106.83784 198 SER C O 1
ATOM 5141 N N . SER C 1 202 ? -29.62600 14.63200 -19.25900 1.000 99.72919 199 SER C N 1
ATOM 5142 C CA . SER C 1 202 ? -30.71200 14.77500 -20.22500 1.000 91.35845 199 SER C CA 1
ATOM 5143 C C . SER C 1 202 ? -31.82400 15.68800 -19.72500 1.000 98.36034 199 SER C C 1
ATOM 5144 O O . SER C 1 202 ? -32.19000 16.64900 -20.40900 1.000 100.39656 199 SER C O 1
ATOM 5147 N N . GLY C 1 203 ? -32.37300 15.40900 -18.54500 1.000 98.76777 200 GLY C N 1
ATOM 5148 C CA . GLY C 1 203 ? -33.42000 16.24100 -17.98200 1.000 93.90481 200 GLY C CA 1
ATOM 5149 C C . GLY C 1 203 ? -32.90200 17.52800 -17.37300 1.000 97.18941 200 GLY C C 1
ATOM 5150 O O . GLY C 1 203 ? -33.32700 17.92600 -16.28400 1.000 100.25135 200 GLY C O 1
ATOM 5151 N N . ILE C 1 204 ? -31.97600 18.18800 -18.06600 1.000 96.60312 201 ILE C N 1
ATOM 5152 C CA . ILE C 1 204 ? -31.42100 19.44300 -17.56800 1.000 91.04018 201 ILE C CA 1
ATOM 5153 C C . ILE C 1 204 ? -32.38500 20.59300 -17.82400 1.000 90.03494 201 ILE C C 1
ATOM 5154 O O . ILE C 1 204 ? -32.77600 21.31400 -16.89800 1.000 93.85652 201 ILE C O 1
ATOM 5159 N N . ASP C 1 205 ? -32.77700 20.78000 -19.08900 1.000 89.74320 202 ASP C N 1
ATOM 5160 C CA . ASP C 1 205 ? -33.71600 21.84300 -19.42700 1.000 86.27565 202 ASP C CA 1
ATOM 5161 C C . ASP C 1 205 ? -35.01700 21.70000 -18.65900 1.000 90.97490 202 ASP C C 1
ATOM 5162 O O . ASP C 1 205 ? -35.67900 22.70300 -18.38000 1.000 86.24052 202 ASP C O 1
ATOM 5167 N N . ALA C 1 206 ? -35.41100 20.47500 -18.32200 1.000 91.66691 203 ALA C N 1
ATOM 5168 C CA . ALA C 1 206 ? -36.52900 20.32000 -17.40600 1.000 78.30622 203 ALA C CA 1
ATOM 5169 C C . ALA C 1 206 ? -36.32200 21.16100 -16.15200 1.000 88.89661 203 ALA C C 1
ATOM 5170 O O . ALA C 1 206 ? -37.13600 22.04400 -15.84800 1.000 89.91159 203 ALA C O 1
ATOM 5172 N N . VAL C 1 207 ? -35.19900 20.94800 -15.45600 1.000 87.80223 204 VAL C N 1
ATOM 5173 C CA . VAL C 1 207 ? -34.93600 21.64700 -14.19700 1.000 82.15448 204 VAL C CA 1
ATOM 5174 C C . VAL C 1 207 ? -35.00600 23.15800 -14.39300 1.000 78.26878 204 VAL C C 1
ATOM 5175 O O . VAL C 1 207 ? -35.65200 23.86700 -13.61500 1.000 78.32764 204 VAL C O 1
ATOM 5179 N N . ASN C 1 208 ? -34.37100 23.67100 -15.45400 1.000 75.03700 205 ASN C N 1
ATOM 5180 C CA . ASN C 1 208 ? -34.38400 25.11300 -15.69800 1.000 77.99571 205 ASN C CA 1
ATOM 5181 C C . ASN C 1 208 ? -35.79700 25.63100 -15.94200 1.000 83.32317 205 ASN C C 1
ATOM 5182 O O . ASN C 1 208 ? -36.10400 26.78200 -15.60500 1.000 78.60339 205 ASN C O 1
ATOM 5187 N N . GLU C 1 209 ? -36.66700 24.80100 -16.52100 1.000 79.68086 206 GLU C N 1
ATOM 5188 C CA . GLU C 1 209 ? -38.03800 25.22000 -16.79300 1.000 79.27235 206 GLU C CA 1
ATOM 5189 C C . GLU C 1 209 ? -38.80400 25.46300 -15.50000 1.000 79.95251 206 GLU C C 1
ATOM 5190 O O . GLU C 1 209 ? -39.32700 26.56200 -15.27600 1.000 81.25257 206 GLU C O 1
ATOM 5196 N N . ILE C 1 210 ? -38.89200 24.44100 -14.63700 1.000 78.74444 207 ILE C N 1
ATOM 5197 C CA . ILE C 1 210 ? -39.60900 24.60800 -13.37200 1.000 76.59193 207 ILE C CA 1
ATOM 5198 C C . ILE C 1 210 ? -39.01300 25.75000 -12.56000 1.000 77.41646 207 ILE C C 1
ATOM 5199 O O . ILE C 1 210 ? -39.73500 26.45300 -11.84200 1.000 78.77237 207 ILE C O 1
ATOM 5204 N N . LEU C 1 211 ? -37.70100 25.97300 -12.67000 1.000 72.59827 208 LEU C N 1
ATOM 5205 C CA . LEU C 1 211 ? -37.08300 27.09100 -11.96400 1.000 72.88695 208 LEU C CA 1
ATOM 5206 C C . LEU C 1 211 ? -37.49100 28.42700 -12.57400 1.000 70.24456 208 LEU C C 1
ATOM 5207 O O . LEU C 1 211 ? -37.77900 29.38500 -11.84700 1.000 66.77107 208 LEU C O 1
ATOM 5212 N N . ALA C 1 212 ? -37.51800 28.51500 -13.90600 1.000 78.25866 209 ALA C N 1
ATOM 5213 C CA . ALA C 1 212 ? -37.84900 29.78100 -14.55200 1.000 81.61542 209 ALA C CA 1
ATOM 5214 C C . ALA C 1 212 ? -39.33200 30.10400 -14.41600 1.000 74.94366 209 ALA C C 1
ATOM 5215 O O . ALA C 1 212 ? -39.70100 31.25800 -14.16800 1.000 74.13124 209 ALA C O 1
ATOM 5217 N N . GLU C 1 213 ? -40.19400 29.09900 -14.58000 1.000 70.58598 210 GLU C N 1
ATOM 5218 C CA . GLU C 1 213 ? -41.63300 29.32100 -14.48300 1.000 77.12953 210 GLU C CA 1
ATOM 5219 C C . GLU C 1 213 ? -42.01900 29.82900 -13.09900 1.000 79.03078 210 GLU C C 1
ATOM 5220 O O . GLU C 1 213 ? -42.69900 30.85400 -12.96600 1.000 77.42411 210 GLU C O 1
ATOM 5226 N N . PHE C 1 214 ? -41.58400 29.13200 -12.05700 1.000 70.39938 211 PHE C N 1
ATOM 5227 C CA . PHE C 1 214 ? -41.92200 29.48400 -10.67800 1.000 72.22968 211 PHE C CA 1
ATOM 5228 C C . PHE C 1 214 ? -40.75200 30.16600 -9.98100 1.000 71.23861 211 PHE C C 1
ATOM 5229 O O . PHE C 1 214 ? -40.35000 29.79000 -8.88000 1.000 69.89726 211 PHE C O 1
ATOM 5237 N N . ALA C 1 215 ? -40.19400 31.19400 -10.62500 1.000 71.95753 212 ALA C N 1
ATOM 5238 C CA . ALA C 1 215 ? -39.00800 31.85300 -10.08600 1.000 71.06676 212 ALA C CA 1
ATOM 5239 C C . ALA C 1 215 ? -39.32000 32.64700 -8.82300 1.000 71.47268 212 ALA C C 1
ATOM 5240 O O . ALA C 1 215 ? -38.43800 32.82800 -7.97500 1.000 78.97890 212 ALA C O 1
ATOM 5242 N N . ASP C 1 216 ? -40.55400 33.12600 -8.67500 1.000 64.66920 213 ASP C N 1
ATOM 5243 C CA . ASP C 1 216 ? -40.94100 33.87300 -7.48500 1.000 68.10899 213 ASP C CA 1
ATOM 5244 C C . ASP C 1 216 ? -41.33800 32.97200 -6.32300 1.000 66.78111 213 ASP C C 1
ATOM 5245 O O . ASP C 1 216 ? -41.63100 33.48300 -5.23600 1.000 63.70380 213 ASP C O 1
ATOM 5250 N N . LEU C 1 217 ? -41.35400 31.65600 -6.52300 1.000 65.98590 214 LEU C N 1
ATOM 5251 C CA . LEU C 1 217 ? -41.70600 30.68400 -5.50500 1.000 61.98338 214 LEU C CA 1
ATOM 5252 C C . LEU C 1 217 ? -40.48100 29.88300 -5.07300 1.000 58.40069 214 LEU C C 1
ATOM 5253 O O . LEU C 1 217 ? -39.59600 29.60500 -5.88800 1.000 60.06085 214 LEU C O 1
ATOM 5258 N N . PRO C 1 218 ? -40.39400 29.50700 -3.79800 1.000 51.06449 215 PRO C N 1
ATOM 5259 C CA . PRO C 1 218 ? -39.41100 28.48900 -3.40300 1.000 51.13483 215 PRO C CA 1
ATOM 5260 C C . PRO C 1 218 ? -39.76900 27.15600 -4.04300 1.000 49.17172 215 PRO C C 1
ATOM 5261 O O . PRO C 1 218 ? -40.92800 26.73500 -4.02000 1.000 54.81747 215 PRO C O 1
ATOM 5265 N N . VAL C 1 219 ? -38.77300 26.50400 -4.63700 1.000 44.03467 216 VAL C N 1
ATOM 5266 C CA . VAL C 1 219 ? -38.98000 25.24900 -5.35100 1.000 45.35821 216 VAL C CA 1
ATOM 5267 C C . VAL C 1 219 ? -38.02600 24.21100 -4.78200 1.000 51.19823 216 VAL C C 1
ATOM 5268 O O . VAL C 1 219 ? -36.80300 24.38300 -4.84800 1.000 56.82497 216 VAL C O 1
ATOM 5272 N N . ILE C 1 220 ? -38.58200 23.14200 -4.22500 1.000 44.35177 217 ILE C N 1
ATOM 5273 C CA . ILE C 1 220 ? -37.80600 22.00500 -3.74800 1.000 38.67110 217 ILE C CA 1
ATOM 5274 C C . ILE C 1 220 ? -37.80500 20.94000 -4.83200 1.000 40.06554 217 ILE C C 1
ATOM 5275 O O . ILE C 1 220 ? -38.84100 20.66800 -5.45200 1.000 45.95823 217 ILE C O 1
ATOM 5280 N N . PHE C 1 221 ? -36.64400 20.33800 -5.06500 1.000 47.12658 218 PHE C N 1
ATOM 5281 C CA . PHE C 1 221 ? -36.48700 19.28900 -6.06400 1.000 49.08830 218 PHE C CA 1
ATOM 5282 C C . PHE C 1 221 ? -36.14200 17.98200 -5.36700 1.000 46.24391 218 PHE C C 1
ATOM 5283 O O . PHE C 1 221 ? -35.15200 17.90800 -4.63100 1.000 49.56641 218 PHE C O 1
ATOM 5291 N N . ILE C 1 222 ? -36.95900 16.96000 -5.59500 1.000 45.17764 219 ILE C N 1
ATOM 5292 C CA . ILE C 1 222 ? -36.62400 15.60800 -5.16800 1.000 52.72000 219 ILE C CA 1
ATOM 5293 C C . ILE C 1 222 ? -35.71900 14.98500 -6.22000 1.000 53.95901 219 ILE C C 1
ATOM 5294 O O . ILE C 1 222 ? -36.03000 15.00800 -7.41700 1.000 57.21389 219 ILE C O 1
ATOM 5299 N N . THR C 1 223 ? -34.59000 14.43600 -5.78000 1.000 47.96710 220 THR C N 1
ATOM 5300 C CA . THR C 1 223 ? -33.63700 13.85300 -6.71200 1.000 54.81812 220 THR C CA 1
ATOM 5301 C C . THR C 1 223 ? -32.77800 12.83100 -5.98300 1.000 57.86914 220 THR C C 1
ATOM 5302 O O . THR C 1 223 ? -32.45900 13.00500 -4.80400 1.000 60.92667 220 THR C O 1
ATOM 5306 N N . ALA C 1 224 ? -32.42000 11.76100 -6.68900 1.000 56.19132 221 ALA C N 1
ATOM 5307 C CA . ALA C 1 224 ? -31.52900 10.73900 -6.15900 1.000 56.72761 221 ALA C CA 1
ATOM 5308 C C . ALA C 1 224 ? -30.06900 11.01500 -6.48100 1.000 57.39437 221 ALA C C 1
ATOM 5309 O O . ALA C 1 224 ? -29.20300 10.22100 -6.09800 1.000 55.06790 221 ALA C O 1
ATOM 5311 N N . PHE C 1 225 ? -29.78000 12.11400 -7.17400 1.000 57.63817 222 PHE C N 1
ATOM 5312 C CA . PHE C 1 225 ? -28.41400 12.49400 -7.53500 1.000 58.93648 222 PHE C CA 1
ATOM 5313 C C . PHE C 1 225 ? -28.24900 13.98900 -7.29000 1.000 58.24105 222 PHE C C 1
ATOM 5314 O O . PHE C 1 225 ? -28.16300 14.78900 -8.23000 1.000 51.25117 222 PHE C O 1
ATOM 5322 N N . PRO C 1 226 ? -28.20500 14.40100 -6.01700 1.000 57.22370 223 PRO C N 1
ATOM 5323 C CA . PRO C 1 226 ? -28.13700 15.84100 -5.70000 1.000 54.37625 223 PRO C CA 1
ATOM 5324 C C . PRO C 1 226 ? -26.89000 16.54300 -6.21500 1.000 61.24016 223 PRO C C 1
ATOM 5325 O O . PRO C 1 226 ? -26.95900 17.73700 -6.53500 1.000 62.67958 223 PRO C O 1
ATOM 5329 N N . GLU C 1 227 ? -25.75500 15.83900 -6.29000 1.000 61.20735 224 GLU C N 1
ATOM 5330 C CA . GLU C 1 227 ? -24.50000 16.44500 -6.73300 1.000 51.90953 224 GLU C CA 1
ATOM 5331 C C . GLU C 1 227 ? -24.62300 17.06000 -8.12000 1.000 51.27841 224 GLU C C 1
ATOM 5332 O O . GLU C 1 227 ? -23.97900 18.07700 -8.40800 1.000 53.23243 224 GLU C O 1
ATOM 5338 N N . ARG C 1 228 ? -25.42900 16.45500 -8.99500 1.000 53.33416 225 ARG C N 1
ATOM 5339 C CA . ARG C 1 228 ? -25.59900 16.97500 -10.34600 1.000 58.91865 225 ARG C CA 1
ATOM 5340 C C . ARG C 1 228 ? -26.26600 18.34300 -10.36100 1.000 54.99856 225 ARG C C 1
ATOM 5341 O O . ARG C 1 228 ? -26.09500 19.09100 -11.33000 1.000 51.59686 225 ARG C O 1
ATOM 5349 N N . LEU C 1 229 ? -27.02200 18.68400 -9.31900 1.000 49.18168 226 LEU C N 1
ATOM 5350 C CA . LEU C 1 229 ? -27.64100 19.99400 -9.19000 1.000 45.02046 226 LEU C CA 1
ATOM 5351 C C . LEU C 1 229 ? -26.88100 20.90300 -8.23400 1.000 47.69756 226 LEU C C 1
ATOM 5352 O O . LEU C 1 229 ? -27.42200 21.92700 -7.80600 1.000 48.54612 226 LEU C O 1
ATOM 5357 N N . LEU C 1 230 ? -25.64500 20.54600 -7.88200 1.000 53.83348 227 LEU C N 1
ATOM 5358 C CA . LEU C 1 230 ? -24.82300 21.34500 -6.98000 1.000 47.13466 227 LEU C CA 1
ATOM 5359 C C . LEU C 1 230 ? -23.53700 21.81600 -7.64800 1.000 48.68130 227 LEU C C 1
ATOM 5360 O O . LEU C 1 230 ? -22.56300 22.13600 -6.96000 1.000 51.54270 227 LEU C O 1
ATOM 5365 N N . THR C 1 231 ? -23.51300 21.85100 -8.97800 1.000 54.65827 228 THR C N 1
ATOM 5366 C CA . THR C 1 231 ? -22.42200 22.45700 -9.73200 1.000 55.23638 228 THR C CA 1
ATOM 5367 C C . THR C 1 231 ? -22.82200 23.89400 -10.04600 1.000 62.76571 228 THR C C 1
ATOM 5368 O O . THR C 1 231 ? -23.67800 24.13300 -10.90400 1.000 66.67220 228 THR C O 1
ATOM 5372 N N . GLY C 1 232 ? -22.20400 24.85000 -9.36000 1.000 55.59062 229 GLY C N 1
ATOM 5373 C CA . GLY C 1 232 ? -22.63500 26.23300 -9.44300 1.000 54.79878 229 GLY C CA 1
ATOM 5374 C C . GLY C 1 232 ? -22.46100 26.91500 -10.78700 1.000 55.84281 229 GLY C C 1
ATOM 5375 O O . GLY C 1 232 ? -22.17000 28.11300 -10.83400 1.000 50.17536 229 GLY C O 1
ATOM 5376 N N . GLU C 1 233 ? -22.65100 26.18000 -11.88700 1.000 59.38339 230 GLU C N 1
ATOM 5377 C CA . GLU C 1 233 ? -22.45500 26.73100 -13.22000 1.000 59.07899 230 GLU C CA 1
ATOM 5378 C C . GLU C 1 233 ? -23.73200 26.84700 -14.04000 1.000 63.92680 230 GLU C C 1
ATOM 5379 O O . GLU C 1 233 ? -23.72200 27.53600 -15.06400 1.000 60.38405 230 GLU C O 1
ATOM 5385 N N . ARG C 1 234 ? -24.81500 26.19600 -13.63200 1.000 60.55212 231 ARG C N 1
ATOM 5386 C CA . ARG C 1 234 ? -26.12400 26.34600 -14.24500 1.000 56.02841 231 ARG C CA 1
ATOM 5387 C C . ARG C 1 234 ? -27.11200 26.88300 -13.21700 1.000 57.43978 231 ARG C C 1
ATOM 5388 O O . ARG C 1 234 ? -26.84300 26.84600 -12.01000 1.000 60.61786 231 ARG C O 1
ATOM 5396 N N . PRO C 1 235 ? -28.25500 27.41000 -13.65600 1.000 56.89856 232 PRO C N 1
ATOM 5397 C CA . PRO C 1 235 ? -29.31900 27.73800 -12.69700 1.000 51.10042 232 PRO C CA 1
ATOM 5398 C C . PRO C 1 235 ? -29.83500 26.47000 -12.03300 1.000 47.15322 232 PRO C C 1
ATOM 5399 O O . PRO C 1 235 ? -30.21600 25.50900 -12.70300 1.000 51.86922 232 PRO C O 1
ATOM 5403 N N . GLU C 1 236 ? -29.82200 26.46600 -10.70800 1.000 45.39777 233 GLU C N 1
ATOM 5404 C CA . GLU C 1 236 ? -30.08800 25.27100 -9.92400 1.000 45.79307 233 GLU C CA 1
ATOM 5405 C C . GLU C 1 236 ? -30.95000 25.63800 -8.72800 1.000 43.42632 233 GLU C C 1
ATOM 5406 O O . GLU C 1 236 ? -31.03100 26.81300 -8.35000 1.000 44.04842 233 GLU C O 1
ATOM 5412 N N . PRO C 1 237 ? -31.62600 24.66200 -8.12300 1.000 41.87830 234 PRO C N 1
ATOM 5413 C CA . PRO C 1 237 ? -32.51000 24.96700 -6.99400 1.000 45.25157 234 PRO C CA 1
ATOM 5414 C C . PRO C 1 237 ? -31.73700 25.26300 -5.71700 1.000 42.40021 234 PRO C C 1
ATOM 5415 O O . PRO C 1 237 ? -30.55600 24.94100 -5.57300 1.000 42.21000 234 PRO C O 1
ATOM 5419 N N . ALA C 1 238 ? -32.44400 25.88600 -4.77300 1.000 38.36126 235 ALA C N 1
ATOM 5420 C CA . ALA C 1 238 ? -31.89900 26.17000 -3.45300 1.000 41.49599 235 ALA C CA 1
ATOM 5421 C C . ALA C 1 238 ? -32.27800 25.12700 -2.41200 1.000 36.77053 235 ALA C C 1
ATOM 5422 O O . ALA C 1 238 ? -31.67000 25.10000 -1.33600 1.000 35.91382 235 ALA C O 1
ATOM 5424 N N . PHE C 1 239 ? -33.25700 24.27400 -2.70400 1.000 36.87874 236 PHE C N 1
ATOM 5425 C CA . PHE C 1 239 ? -33.71700 23.25000 -1.77900 1.000 36.97642 236 PHE C CA 1
ATOM 5426 C C . PHE C 1 239 ? -33.79000 21.91300 -2.50100 1.000 37.60197 236 PHE C C 1
ATOM 5427 O O . PHE C 1 239 ? -34.24400 21.84100 -3.64700 1.000 42.07499 236 PHE C O 1
ATOM 5435 N N . LEU C 1 240 ? -33.34200 20.85500 -1.82600 1.000 40.77829 237 LEU C N 1
ATOM 5436 C CA . LEU C 1 240 ? -33.29200 19.52500 -2.41500 1.000 38.84100 237 LEU C CA 1
ATOM 5437 C C . LEU C 1 240 ? -33.70600 18.48600 -1.38500 1.000 38.63206 237 LEU C C 1
ATOM 5438 O O . LEU C 1 240 ? -33.33800 18.58200 -0.21100 1.000 42.96316 237 LEU C O 1
ATOM 5443 N N . ILE C 1 241 ? -34.47100 17.49400 -1.83300 1.000 44.40273 238 ILE C N 1
ATOM 5444 C CA . ILE C 1 241 ? -34.82200 16.33300 -1.02300 1.000 51.95932 238 ILE C CA 1
ATOM 5445 C C . ILE C 1 241 ? -34.16500 15.11500 -1.65500 1.000 49.43403 238 ILE C C 1
ATOM 5446 O O . ILE C 1 241 ? -34.48700 14.74500 -2.79100 1.000 50.04778 238 ILE C O 1
ATOM 5451 N N . THR C 1 242 ? -33.24500 14.49600 -0.92200 1.000 48.09597 239 THR C N 1
ATOM 5452 C CA . THR C 1 242 ? -32.52800 13.34000 -1.44000 1.000 47.57156 239 THR C CA 1
ATOM 5453 C C . THR C 1 242 ? -33.46200 12.14500 -1.56200 1.000 57.22034 239 THR C C 1
ATOM 5454 O O . THR C 1 242 ? -34.21800 11.83800 -0.63700 1.000 63.65594 239 THR C O 1
ATOM 5458 N N . LYS C 1 243 ? -33.41200 11.47000 -2.71400 1.000 63.57867 240 LYS C N 1
ATOM 5459 C CA . LYS C 1 243 ? -34.14800 10.22600 -2.90500 1.000 68.29647 240 LYS C CA 1
ATOM 5460 C C . LYS C 1 243 ? -33.19800 9.05000 -2.75800 1.000 67.66059 240 LYS C C 1
ATOM 5461 O O . LYS C 1 243 ? -32.09700 9.08500 -3.32800 1.000 67.42197 240 LYS C O 1
ATOM 5467 N N . PRO C 1 244 ? -33.55100 7.99600 -2.00600 1.000 65.74943 241 PRO C N 1
ATOM 5468 C CA . PRO C 1 244 ? -34.79500 7.80200 -1.23600 1.000 71.08988 241 PRO C CA 1
ATOM 5469 C C . PRO C 1 244 ? -34.89500 8.76900 -0.06200 1.000 63.03125 241 PRO C C 1
ATOM 5470 O O . PRO C 1 244 ? -33.90800 9.04100 0.61700 1.000 71.81736 241 PRO C O 1
ATOM 5474 N N . TYR C 1 245 ? -36.08300 9.29500 0.20600 1.000 64.34529 242 TYR C N 1
ATOM 5475 C CA . TYR C 1 245 ? -36.22900 10.34600 1.19800 1.000 73.61776 242 TYR C CA 1
ATOM 5476 C C . TYR C 1 245 ? -36.44300 9.77100 2.59200 1.000 70.81079 242 TYR C C 1
ATOM 5477 O O . TYR C 1 245 ? -36.84100 8.61800 2.77100 1.000 77.67859 242 TYR C O 1
ATOM 5486 N N . ARG C 1 246 ? -36.16100 10.60500 3.58500 1.000 65.58044 243 ARG C N 1
ATOM 5487 C CA . ARG C 1 246 ? -36.46200 10.32500 4.97800 1.000 66.96086 243 ARG C CA 1
ATOM 5488 C C . ARG C 1 246 ? -37.43300 11.38500 5.47100 1.000 65.87522 243 ARG C C 1
ATOM 5489 O O . ARG C 1 246 ? -37.30300 12.56200 5.11600 1.000 69.66751 243 ARG C O 1
ATOM 5497 N N . GLU C 1 247 ? -38.41700 10.95500 6.27100 1.000 63.85170 244 GLU C N 1
ATOM 5498 C CA . GLU C 1 247 ? -39.45200 11.85500 6.77600 1.000 63.85545 244 GLU C CA 1
ATOM 5499 C C . GLU C 1 247 ? -38.87500 13.16900 7.28300 1.000 57.75844 244 GLU C C 1
ATOM 5500 O O . GLU C 1 247 ? -39.34600 14.25200 6.92100 1.000 56.03967 244 GLU C O 1
ATOM 5506 N N . GLU C 1 248 ? -37.83600 13.08200 8.11400 1.000 60.76054 245 GLU C N 1
ATOM 5507 C CA . GLU C 1 248 ? -37.27200 14.27400 8.73700 1.000 61.60530 245 GLU C CA 1
ATOM 5508 C C . GLU C 1 248 ? -36.66100 15.21200 7.70200 1.000 53.78006 245 GLU C C 1
ATOM 5509 O O . GLU C 1 248 ? -36.79500 16.43700 7.80900 1.000 49.25006 245 GLU C O 1
ATOM 5515 N N . GLN C 1 249 ? -35.99100 14.65900 6.68700 1.000 50.86936 246 GLN C N 1
ATOM 5516 C CA . GLN C 1 249 ? -35.37900 15.51000 5.67100 1.000 50.85013 246 GLN C CA 1
ATOM 5517 C C . GLN C 1 249 ? -36.42700 16.15100 4.77100 1.000 48.55291 246 GLN C C 1
ATOM 5518 O O . GLN C 1 249 ? -36.21600 17.26200 4.27300 1.000 44.65784 246 GLN C O 1
ATOM 5524 N N . VAL C 1 250 ? -37.55200 15.47000 4.54700 1.000 51.27934 247 VAL C N 1
ATOM 5525 C CA . VAL C 1 250 ? -38.66800 16.10700 3.85700 1.000 45.52098 247 VAL C CA 1
ATOM 5526 C C . VAL C 1 250 ? -39.23700 17.23400 4.70800 1.000 48.82324 247 VAL C C 1
ATOM 5527 O O . VAL C 1 250 ? -39.55600 18.31500 4.20000 1.000 51.91802 247 VAL C O 1
ATOM 5531 N N . ARG C 1 251 ? -39.36200 17.00500 6.01800 1.000 48.32331 248 ARG C N 1
ATOM 5532 C CA . ARG C 1 251 ? -39.86800 18.04500 6.90800 1.000 49.69673 248 ARG C CA 1
ATOM 5533 C C . ARG C 1 251 ? -38.90800 19.22400 6.98800 1.000 45.88765 248 ARG C C 1
ATOM 5534 O O . ARG C 1 251 ? -39.34400 20.37900 7.05000 1.000 49.89892 248 ARG C O 1
ATOM 5542 N N . SER C 1 252 ? -37.60100 18.95600 6.99800 1.000 46.52238 249 SER C N 1
ATOM 5543 C CA . SER C 1 252 ? -36.63500 20.04600 7.07700 1.000 54.00245 249 SER C CA 1
ATOM 5544 C C . SER C 1 252 ? -36.62900 20.86900 5.79700 1.000 47.93308 249 SER C C 1
ATOM 5545 O O . SER C 1 252 ? -36.53100 22.10000 5.84500 1.000 41.73572 249 SER C O 1
ATOM 5548 N N . ALA C 1 253 ? -36.73800 20.20900 4.64200 1.000 45.86081 250 ALA C N 1
ATOM 5549 C CA . ALA C 1 253 ? -36.73800 20.93400 3.37600 1.000 42.28051 250 ALA C CA 1
ATOM 5550 C C . ALA C 1 253 ? -37.97600 21.81100 3.24900 1.000 44.19657 250 ALA C C 1
ATOM 5551 O O . ALA C 1 253 ? -37.88500 22.98300 2.86500 1.000 43.11907 250 ALA C O 1
ATOM 5553 N N . VAL C 1 254 ? -39.14800 21.25700 3.56700 1.000 46.75159 251 VAL C N 1
ATOM 5554 C CA . VAL C 1 254 ? -40.38400 22.02500 3.45500 1.000 44.13541 251 VAL C CA 1
ATOM 5555 C C . VAL C 1 254 ? -40.38600 23.17800 4.45100 1.000 43.68771 251 VAL C C 1
ATOM 5556 O O . VAL C 1 254 ? -40.73300 24.31400 4.10700 1.000 49.42249 251 VAL C O 1
ATOM 5560 N N . SER C 1 255 ? -39.98600 22.90800 5.69500 1.000 38.84578 252 SER C N 1
ATOM 5561 C CA . SER C 1 255 ? -39.97100 23.95900 6.70800 1.000 40.03850 252 SER C CA 1
ATOM 5562 C C . SER C 1 255 ? -38.96400 25.04800 6.36000 1.000 39.25038 252 SER C C 1
ATOM 5563 O O . SER C 1 255 ? -39.20400 26.23300 6.61900 1.000 42.64518 252 SER C O 1
ATOM 5566 N N . GLN C 1 256 ? -37.83100 24.66700 5.76700 1.000 45.60239 253 GLN C N 1
ATOM 5567 C CA . GLN C 1 256 ? -36.83700 25.66000 5.37200 1.000 46.23639 253 GLN C CA 1
ATOM 5568 C C . GLN C 1 256 ? -37.30900 26.46800 4.17100 1.000 39.80840 253 GLN C C 1
ATOM 5569 O O . GLN C 1 256 ? -37.16000 27.69500 4.14500 1.000 39.48061 253 GLN C O 1
ATOM 5575 N N . ALA C 1 257 ? -37.88000 25.80100 3.16600 1.000 41.65178 254 ALA C N 1
ATOM 5576 C CA . ALA C 1 257 ? -38.35300 26.51600 1.98600 1.000 41.56802 254 ALA C CA 1
ATOM 5577 C C . ALA C 1 257 ? -39.54800 27.40000 2.31700 1.000 43.15667 254 ALA C C 1
ATOM 5578 O O . ALA C 1 257 ? -39.64900 28.52700 1.81800 1.000 46.64621 254 ALA C O 1
ATOM 5580 N N . MET C 1 258 ? -40.45700 26.91100 3.16600 1.000 46.11662 255 MET C N 1
ATOM 5581 C CA . MET C 1 258 ? -41.63100 27.69100 3.54400 1.000 49.92457 255 MET C CA 1
ATOM 5582 C C . MET C 1 258 ? -41.25700 28.98000 4.26600 1.000 46.23503 255 MET C C 1
ATOM 5583 O O . MET C 1 258 ? -42.04200 29.93500 4.25700 1.000 51.95611 255 MET C O 1
ATOM 5588 N N . PHE C 1 259 ? -40.07500 29.02900 4.88600 1.000 44.14482 256 PHE C N 1
ATOM 5589 C CA . PHE C 1 259 ? -39.64000 30.24200 5.56900 1.000 43.67564 256 PHE C CA 1
ATOM 5590 C C . PHE C 1 259 ? -39.38200 31.38000 4.58800 1.000 46.76888 256 PHE C C 1
ATOM 5591 O O . PHE C 1 259 ? -39.59800 32.55000 4.92700 1.000 49.83559 256 PHE C O 1
ATOM 5599 N N . PHE C 1 260 ? -38.93100 31.06400 3.37700 1.000 47.14283 257 PHE C N 1
ATOM 5600 C CA . PHE C 1 260 ? -38.68900 32.06600 2.34900 1.000 43.46305 257 PHE C CA 1
ATOM 5601 C C . PHE C 1 260 ? -39.89300 32.28800 1.44600 1.000 48.91113 257 PHE C C 1
ATOM 5602 O O . PHE C 1 260 ? -39.79300 33.04900 0.47800 1.000 58.21043 257 PHE C O 1
ATOM 5610 N N . ALA C 1 261 ? -41.01700 31.63900 1.73200 1.000 54.88893 258 ALA C N 1
ATOM 5611 C CA . ALA C 1 261 ? -42.24500 31.89700 1.00100 1.000 53.56594 258 ALA C CA 1
ATOM 5612 C C . ALA C 1 261 ? -42.91300 33.16500 1.52100 1.000 57.47469 258 ALA C C 1
ATOM 5613 O O . ALA C 1 261 ? -42.64200 33.63500 2.63000 1.000 59.80061 258 ALA C O 1
ATOM 5615 N N . SER C 1 262 ? -43.79200 33.72400 0.69600 1.000 76.68270 259 SER C N 1
ATOM 5616 C CA . SER C 1 262 ? -44.58100 34.88500 1.09000 1.000 85.33496 259 SER C CA 1
ATOM 5617 C C . SER C 1 262 ? -46.05200 34.50200 1.21600 1.000 90.19258 259 SER C C 1
ATOM 5618 O O . SER C 1 262 ? -46.42000 33.34100 1.03500 1.000 77.34815 259 SER C O 1
ATOM 5621 N N . THR D 1 7 ? -16.59500 73.15700 3.22700 1.000 102.42359 4 THR D N 1
ATOM 5622 C CA . THR D 1 7 ? -17.67000 72.60800 2.40900 1.000 102.55956 4 THR D CA 1
ATOM 5623 C C . THR D 1 7 ? -18.63200 73.69900 1.95400 1.000 105.12815 4 THR D C 1
ATOM 5624 O O . THR D 1 7 ? -19.01400 73.74600 0.78300 1.000 108.22515 4 THR D O 1
ATOM 5628 N N . PHE D 1 8 ? -19.02500 74.56600 2.89200 1.000 103.00182 5 PHE D N 1
ATOM 5629 C CA . PHE D 1 8 ? -19.93100 75.68300 2.62800 1.000 106.72969 5 PHE D CA 1
ATOM 5630 C C . PHE D 1 8 ? -21.32000 75.19800 2.21000 1.000 113.03058 5 PHE D C 1
ATOM 5631 O O . PHE D 1 8 ? -22.13500 75.97000 1.69800 1.000 109.73911 5 PHE D O 1
ATOM 5639 N N . ALA D 1 9 ? -21.61700 73.91800 2.45000 1.000 108.71330 6 ALA D N 1
ATOM 5640 C CA . ALA D 1 9 ? -22.92500 73.34400 2.16100 1.000 87.58790 6 ALA D CA 1
ATOM 5641 C C . ALA D 1 9 ? -23.89400 73.47300 3.33000 1.000 88.70311 6 ALA D C 1
ATOM 5642 O O . ALA D 1 9 ? -24.75100 72.60100 3.52200 1.000 90.02790 6 ALA D O 1
ATOM 5644 N N . ASP D 1 10 ? -23.76900 74.53000 4.13600 1.000 94.59787 7 ASP D N 1
ATOM 5645 C CA . ASP D 1 10 ? -24.82500 74.85400 5.08500 1.000 96.77746 7 ASP D CA 1
ATOM 5646 C C . ASP D 1 10 ? -26.07700 75.34300 4.37100 1.000 83.98878 7 ASP D C 1
ATOM 5647 O O . ASP D 1 10 ? -27.17000 75.28700 4.94400 1.000 79.61233 7 ASP D O 1
ATOM 5652 N N . ALA D 1 11 ? -25.93100 75.81100 3.12800 1.000 83.13052 8 ALA D N 1
ATOM 5653 C CA . ALA D 1 11 ? -27.04700 76.27700 2.31600 1.000 83.98612 8 ALA D CA 1
ATOM 5654 C C . ALA D 1 11 ? -27.87700 75.14700 1.72900 1.000 84.85682 8 ALA D C 1
ATOM 5655 O O . ALA D 1 11 ? -29.03900 75.37800 1.37600 1.000 82.47977 8 ALA D O 1
ATOM 5657 N N . VAL D 1 12 ? -27.30700 73.94900 1.57400 1.000 83.58866 9 VAL D N 1
ATOM 5658 C CA . VAL D 1 12 ? -28.11600 72.81900 1.13200 1.000 77.09088 9 VAL D CA 1
ATOM 5659 C C . VAL D 1 12 ? -29.10900 72.44000 2.22300 1.000 73.93828 9 VAL D C 1
ATOM 5660 O O . VAL D 1 12 ? -30.26800 72.11400 1.94200 1.000 74.06156 9 VAL D O 1
ATOM 5664 N N . ALA D 1 13 ? -28.68500 72.51700 3.48300 1.000 79.53279 10 ALA D N 1
ATOM 5665 C CA . ALA D 1 13 ? -29.61900 72.55200 4.59300 1.000 77.78388 10 ALA D CA 1
ATOM 5666 C C . ALA D 1 13 ? -30.20100 73.95800 4.69800 1.000 77.91597 10 ALA D C 1
ATOM 5667 O O . ALA D 1 13 ? -29.88100 74.84900 3.90800 1.000 77.60209 10 ALA D O 1
ATOM 5669 N N . ALA D 1 14 ? -31.09400 74.15300 5.67000 1.000 78.10312 11 ALA D N 1
ATOM 5670 C CA . ALA D 1 14 ? -31.89500 75.37300 5.77400 1.000 76.85017 11 ALA D CA 1
ATOM 5671 C C . ALA D 1 14 ? -32.80700 75.52700 4.55800 1.000 70.45256 11 ALA D C 1
ATOM 5672 O O . ALA D 1 14 ? -33.62500 76.45000 4.49900 1.000 70.73420 11 ALA D O 1
ATOM 5674 N N . SER D 1 15 ? -32.64200 74.64300 3.57200 1.000 70.08741 12 SER D N 1
ATOM 5675 C CA . SER D 1 15 ? -33.63700 74.37200 2.54900 1.000 64.07252 12 SER D CA 1
ATOM 5676 C C . SER D 1 15 ? -34.32400 73.03500 2.77100 1.000 63.14080 12 SER D C 1
ATOM 5677 O O . SER D 1 15 ? -35.27000 72.70900 2.04300 1.000 67.22146 12 SER D O 1
ATOM 5680 N N . LEU D 1 16 ? -33.85400 72.25400 3.74500 1.000 63.70165 13 LEU D N 1
ATOM 5681 C CA . LEU D 1 16 ? -34.54000 71.02500 4.12800 1.000 66.04753 13 LEU D CA 1
ATOM 5682 C C . LEU D 1 16 ? -36.00100 71.25300 4.50900 1.000 62.77462 13 LEU D C 1
ATOM 5683 O O . LEU D 1 16 ? -36.84600 70.44800 4.07900 1.000 63.99037 13 LEU D O 1
ATOM 5688 N N . PRO D 1 17 ? -36.37300 72.27300 5.30400 1.000 67.06947 14 PRO D N 1
ATOM 5689 C CA . PRO D 1 17 ? -37.81100 72.47700 5.56300 1.000 67.82349 14 PRO D CA 1
ATOM 5690 C C . PRO D 1 17 ? -38.61500 72.69600 4.29500 1.000 65.61486 14 PRO D C 1
ATOM 5691 O O . PRO D 1 17 ? -39.75800 72.23000 4.19600 1.000 61.93182 14 PRO D O 1
ATOM 5695 N N . HIS D 1 18 ? -38.04100 73.40000 3.31800 1.000 63.89105 15 HIS D N 1
ATOM 5696 C CA . HIS D 1 18 ? -38.69000 73.53200 2.01900 1.000 59.21590 15 HIS D CA 1
ATOM 5697 C C . HIS D 1 18 ? -38.89000 72.16900 1.36700 1.000 52.84518 15 HIS D C 1
ATOM 5698 O O . HIS D 1 18 ? -39.92300 71.91800 0.73700 1.000 56.56130 15 HIS D O 1
ATOM 5705 N N . LEU D 1 19 ? -37.90900 71.27400 1.51000 1.000 59.09023 16 LEU D N 1
ATOM 5706 C CA . LEU D 1 19 ? -38.03400 69.94400 0.92600 1.000 54.55796 16 LEU D CA 1
ATOM 5707 C C . LEU D 1 19 ? -38.99800 69.07900 1.72600 1.000 54.40245 16 LEU D C 1
ATOM 5708 O O . LEU D 1 19 ? -39.72800 68.26200 1.15300 1.000 54.07359 16 LEU D O 1
ATOM 5713 N N . ARG D 1 20 ? -39.00700 69.23700 3.05200 1.000 56.10601 17 ARG D N 1
ATOM 5714 C CA . ARG D 1 20 ? -39.96200 68.50300 3.87600 1.000 55.10389 17 ARG D CA 1
ATOM 5715 C C . ARG D 1 20 ? -41.39300 68.79700 3.44300 1.000 54.32426 17 ARG D C 1
ATOM 5716 O O . ARG D 1 20 ? -42.21300 67.88100 3.31400 1.000 51.50933 17 ARG D O 1
ATOM 5724 N N . ARG D 1 21 ? -41.70200 70.07200 3.19400 1.000 55.81512 18 ARG D N 1
ATOM 5725 C CA . ARG D 1 21 ? -43.02300 70.44700 2.69900 1.000 49.61454 18 ARG D CA 1
ATOM 5726 C C . ARG D 1 21 ? -43.33100 69.75700 1.37500 1.000 50.69002 18 ARG D C 1
ATOM 5727 O O . ARG D 1 21 ? -44.39200 69.14400 1.21100 1.000 50.35502 18 ARG D O 1
ATOM 5735 N N . TYR D 1 22 ? -42.40600 69.85100 0.41700 1.000 51.48490 19 TYR D N 1
ATOM 5736 C CA . TYR D 1 22 ? -42.62600 69.25600 -0.89800 1.000 42.89864 19 TYR D CA 1
ATOM 5737 C C . TYR D 1 22 ? -42.75500 67.74100 -0.80700 1.000 41.27978 19 TYR D C 1
ATOM 5738 O O . TYR D 1 22 ? -43.59000 67.13900 -1.49300 1.000 44.88677 19 TYR D O 1
ATOM 5747 N N . ALA D 1 23 ? -41.93900 67.10500 0.03700 1.000 43.69693 20 ALA D N 1
ATOM 5748 C CA . ALA D 1 23 ? -42.01500 65.65500 0.18000 1.000 43.99744 20 ALA D CA 1
ATOM 5749 C C . ALA D 1 23 ? -43.28100 65.23500 0.91800 1.000 46.29487 20 ALA D C 1
ATOM 5750 O O . ALA D 1 23 ? -43.89500 64.21700 0.57600 1.000 50.15380 20 ALA D O 1
ATOM 5752 N N . ARG D 1 24 ? -43.68800 66.00300 1.93400 1.000 46.05990 21 ARG D N 1
ATOM 5753 C CA . ARG D 1 24 ? -44.93000 65.70100 2.64100 1.000 53.39784 21 ARG D CA 1
ATOM 5754 C C . ARG D 1 24 ? -46.13000 65.77800 1.70600 1.000 46.63064 21 ARG D C 1
ATOM 5755 O O . ARG D 1 24 ? -47.07700 64.99300 1.83200 1.000 43.77108 21 ARG D O 1
ATOM 5763 N N . ALA D 1 25 ? -46.11100 66.72400 0.76400 1.000 48.28705 22 ALA D N 1
ATOM 5764 C CA . ALA D 1 25 ? -47.24500 66.89200 -0.13900 1.000 46.24698 22 ALA D CA 1
ATOM 5765 C C . ALA D 1 25 ? -47.34500 65.73900 -1.12900 1.000 46.34970 22 ALA D C 1
ATOM 5766 O O . ALA D 1 25 ? -48.44800 65.28000 -1.44700 1.000 50.65006 22 ALA D O 1
ATOM 5768 N N . LEU D 1 26 ? -46.20400 65.25900 -1.63000 1.000 41.50440 23 LEU D N 1
ATOM 5769 C CA . LEU D 1 26 ? -46.22100 64.17600 -2.60800 1.000 47.79584 23 LEU D CA 1
ATOM 5770 C C . LEU D 1 26 ? -46.64700 62.85500 -1.98700 1.000 44.76822 23 LEU D C 1
ATOM 5771 O O . LEU D 1 26 ? -47.26900 62.02700 -2.66200 1.000 46.55595 23 LEU D O 1
ATOM 5776 N N . THR D 1 27 ? -46.32100 62.63500 -0.71500 1.000 45.12121 24 THR D N 1
ATOM 5777 C CA . THR D 1 27 ? -46.65700 61.38500 -0.04900 1.000 49.36386 24 THR D CA 1
ATOM 5778 C C . THR D 1 27 ? -47.92800 61.46700 0.78400 1.000 47.30522 24 THR D C 1
ATOM 5779 O O . THR D 1 27 ? -48.46400 60.42100 1.16700 1.000 42.28438 24 THR D O 1
ATOM 5783 N N . GLY D 1 28 ? -48.42100 62.67000 1.07100 1.000 51.79641 25 GLY D N 1
ATOM 5784 C CA . GLY D 1 28 ? -49.63200 62.81700 1.85400 1.000 49.76595 25 GLY D CA 1
ATOM 5785 C C . GLY D 1 28 ? -49.49600 62.49100 3.32300 1.000 50.74423 25 GLY D C 1
ATOM 5786 O O . GLY D 1 28 ? -50.51200 62.40500 4.02000 1.000 58.82657 25 GLY D O 1
ATOM 5787 N N . GLU D 1 29 ? -48.27400 62.31100 3.81900 1.000 52.68374 26 GLU D N 1
ATOM 5788 C CA . GLU D 1 29 ? -48.02900 61.97200 5.21200 1.000 48.88744 26 GLU D CA 1
ATOM 5789 C C . GLU D 1 29 ? -46.82600 62.75700 5.70900 1.000 54.70126 26 GLU D C 1
ATOM 5790 O O . GLU D 1 29 ? -45.88200 63.01300 4.95800 1.000 51.82921 26 GLU D O 1
ATOM 5796 N N . GLN D 1 30 ? -46.86400 63.14200 6.98600 1.000 59.61850 27 GLN D N 1
ATOM 5797 C CA . GLN D 1 30 ? -45.70900 63.81500 7.57000 1.000 54.73552 27 GLN D CA 1
ATOM 5798 C C . GLN D 1 30 ? -44.54700 62.84500 7.74900 1.000 58.67611 27 GLN D C 1
ATOM 5799 O O . GLN D 1 30 ? -43.40400 63.15500 7.39100 1.000 56.90023 27 GLN D O 1
ATOM 5805 N N . ARG D 1 31 ? -44.82800 61.65800 8.29300 1.000 62.46436 28 ARG D N 1
ATOM 5806 C CA . ARG D 1 31 ? -43.76100 60.72600 8.64400 1.000 64.43377 28 ARG D CA 1
ATOM 5807 C C . ARG D 1 31 ? -42.96600 60.29900 7.41400 1.000 63.73620 28 ARG D C 1
ATOM 5808 O O . ARG D 1 31 ? -41.73000 60.29800 7.43200 1.000 57.65019 28 ARG D O 1
ATOM 5816 N N . THR D 1 32 ? -43.65800 59.95500 6.32600 1.000 65.54772 29 THR D N 1
ATOM 5817 C CA . THR D 1 32 ? -42.96400 59.49900 5.12700 1.000 57.25392 29 THR D CA 1
ATOM 5818 C C . THR D 1 32 ? -42.24900 60.65000 4.43300 1.000 59.53395 29 THR D C 1
ATOM 5819 O O . THR D 1 32 ? -41.14600 60.47400 3.90100 1.000 59.22450 29 THR D O 1
ATOM 5823 N N . GLY D 1 33 ? -42.86000 61.83500 4.42900 1.000 58.69592 30 GLY D N 1
ATOM 5824 C CA . GLY D 1 33 ? -42.22900 62.98000 3.79500 1.000 48.99583 30 GLY D CA 1
ATOM 5825 C C . GLY D 1 33 ? -40.96700 63.42200 4.50800 1.000 56.05438 30 GLY D C 1
ATOM 5826 O O . GLY D 1 33 ? -39.95900 63.73400 3.86800 1.000 59.85131 30 GLY D O 1
ATOM 5827 N N . ASP D 1 34 ? -41.00200 63.45400 5.84300 1.000 58.41471 31 ASP D N 1
ATOM 5828 C CA . ASP D 1 34 ? -39.81700 63.83800 6.60400 1.000 63.63877 31 ASP D CA 1
ATOM 5829 C C . ASP D 1 34 ? -38.71600 62.79300 6.47800 1.000 57.99031 31 ASP D C 1
ATOM 5830 O O . ASP D 1 34 ? -37.52900 63.13700 6.42900 1.000 52.77878 31 ASP D O 1
ATOM 5835 N N . ALA D 1 35 ? -39.08700 61.51100 6.42700 1.000 60.01434 32 ALA D N 1
ATOM 5836 C CA . ALA D 1 35 ? -38.09000 60.45500 6.28900 1.000 53.08394 32 ALA D CA 1
ATOM 5837 C C . ALA D 1 35 ? -37.36100 60.56700 4.95700 1.000 61.64049 32 ALA D C 1
ATOM 5838 O O . ALA D 1 35 ? -36.12900 60.48300 4.89900 1.000 70.29585 32 ALA D O 1
ATOM 5840 N N . ILE D 1 36 ? -38.11100 60.76500 3.87300 1.000 59.85497 33 ILE D N 1
ATOM 5841 C CA . ILE D 1 36 ? -37.49000 60.90600 2.56200 1.000 61.03313 33 ILE D CA 1
ATOM 5842 C C . ILE D 1 36 ? -36.67000 62.18900 2.49300 1.000 56.85182 33 ILE D C 1
ATOM 5843 O O . ILE D 1 36 ? -35.54800 62.19700 1.97100 1.000 60.46736 33 ILE D O 1
ATOM 5848 N N . ALA D 1 37 ? -37.21200 63.29200 3.01900 1.000 58.41443 34 ALA D N 1
ATOM 5849 C CA . ALA D 1 37 ? -36.48900 64.56000 2.98700 1.000 61.51050 34 ALA D CA 1
ATOM 5850 C C . ALA D 1 37 ? -35.18100 64.46700 3.75900 1.000 61.24357 34 ALA D C 1
ATOM 5851 O O . ALA D 1 37 ? -34.14800 64.97600 3.30800 1.000 64.98447 34 ALA D O 1
ATOM 5853 N N . ALA D 1 38 ? -35.20400 63.82000 4.92600 1.000 62.66438 35 ALA D N 1
ATOM 5854 C CA . ALA D 1 38 ? -33.96900 63.57600 5.66000 1.000 61.39309 35 ALA D CA 1
ATOM 5855 C C . ALA D 1 38 ? -32.98300 62.79200 4.80300 1.000 63.19865 35 ALA D C 1
ATOM 5856 O O . ALA D 1 38 ? -31.89200 63.28000 4.48900 1.000 69.66672 35 ALA D O 1
ATOM 5858 N N . ARG D 1 39 ? -33.38400 61.58800 4.37200 1.000 60.89676 36 ARG D N 1
ATOM 5859 C CA . ARG D 1 39 ? -32.49400 60.69700 3.62800 1.000 69.11038 36 ARG D CA 1
ATOM 5860 C C . ARG D 1 39 ? -31.86300 61.37400 2.41600 1.000 64.10242 36 ARG D C 1
ATOM 5861 O O . ARG D 1 39 ? -30.74000 61.03000 2.02900 1.000 68.59642 36 ARG D O 1
ATOM 5869 N N . THR D 1 40 ? -32.56000 62.33600 1.80900 1.000 55.94177 37 THR D N 1
ATOM 5870 C CA . THR D 1 40 ? -31.98900 63.05200 0.67300 1.000 54.71419 37 THR D CA 1
ATOM 5871 C C . THR D 1 40 ? -30.79200 63.89600 1.09600 1.000 69.41680 37 THR D C 1
ATOM 5872 O O . THR D 1 40 ? -29.78500 63.95600 0.38000 1.000 67.72341 37 THR D O 1
ATOM 5876 N N . LEU D 1 41 ? -30.87900 64.55300 2.25600 1.000 70.20797 38 LEU D N 1
ATOM 5877 C CA . LEU D 1 41 ? -29.75800 65.35900 2.72900 1.000 71.88419 38 LEU D CA 1
ATOM 5878 C C . LEU D 1 41 ? -28.59600 64.48400 3.18200 1.000 76.32729 38 LEU D C 1
ATOM 5879 O O . LEU D 1 41 ? -27.43300 64.80200 2.90800 1.000 80.24858 38 LEU D O 1
ATOM 5884 N N . GLU D 1 42 ? -28.88800 63.38600 3.88600 1.000 76.29726 39 GLU D N 1
ATOM 5885 C CA . GLU D 1 42 ? -27.82800 62.48700 4.33500 1.000 77.91021 39 GLU D CA 1
ATOM 5886 C C . GLU D 1 42 ? -26.99100 61.99800 3.15900 1.000 83.68324 39 GLU D C 1
ATOM 5887 O O . GLU D 1 42 ? -25.75700 61.99100 3.22100 1.000 83.58213 39 GLU D O 1
ATOM 5893 N N . GLY D 1 43 ? -27.64800 61.59100 2.07100 1.000 83.97115 40 GLY D N 1
ATOM 5894 C CA . GLY D 1 43 ? -26.91200 61.10500 0.91400 1.000 80.16405 40 GLY D CA 1
ATOM 5895 C C . GLY D 1 43 ? -26.11200 62.19500 0.22600 1.000 76.54300 40 GLY D C 1
ATOM 5896 O O . GLY D 1 43 ? -25.01700 61.94400 -0.28600 1.000 82.20893 40 GLY D O 1
ATOM 5897 N N . LEU D 1 44 ? -26.64600 63.41800 0.20100 1.000 76.81049 41 LEU D N 1
ATOM 5898 C CA . LEU D 1 44 ? -25.92200 64.52400 -0.41600 1.000 80.33797 41 LEU D CA 1
ATOM 5899 C C . LEU D 1 44 ? -24.68300 64.89100 0.39400 1.000 88.51345 41 LEU D C 1
ATOM 5900 O O . LEU D 1 44 ? -23.63300 65.21100 -0.17700 1.000 88.39366 41 LEU D O 1
ATOM 5905 N N . ILE D 1 45 ? -24.78300 64.84000 1.72300 1.000 84.75514 42 ILE D N 1
ATOM 5906 C CA . ILE D 1 45 ? -23.62700 65.12600 2.56600 1.000 83.95959 42 ILE D CA 1
ATOM 5907 C C . ILE D 1 45 ? -22.63700 63.96800 2.52500 1.000 86.70868 42 ILE D C 1
ATOM 5908 O O . ILE D 1 45 ? -21.41700 64.17600 2.50500 1.000 83.98662 42 ILE D O 1
ATOM 5913 N N . ALA D 1 46 ? -23.14400 62.73100 2.50000 1.000 89.23148 43 ALA D N 1
ATOM 5914 C CA . ALA D 1 46 ? -22.26500 61.56600 2.46200 1.000 90.97791 43 ALA D CA 1
ATOM 5915 C C . ALA D 1 46 ? -21.45100 61.51400 1.17600 1.000 91.15272 43 ALA D C 1
ATOM 5916 O O . ALA D 1 46 ? -20.36900 60.91700 1.15100 1.000 83.97542 43 ALA D O 1
ATOM 5918 N N . ASP D 1 47 ? -21.95100 62.12400 0.11000 1.000 93.69645 44 ASP D N 1
ATOM 5919 C CA . ASP D 1 47 ? -21.21300 62.21100 -1.14500 1.000 101.77679 44 ASP D CA 1
ATOM 5920 C C . ASP D 1 47 ? -19.98700 63.09400 -0.95000 1.000 110.23784 44 ASP D C 1
ATOM 5921 O O . ASP D 1 47 ? -20.13300 64.25800 -0.55300 1.000 108.11484 44 ASP D O 1
ATOM 5926 N N . PRO D 1 48 ? -18.77300 62.59500 -1.19900 1.000 111.77800 45 PRO D N 1
ATOM 5927 C CA . PRO D 1 48 ? -17.59700 63.47400 -1.12100 1.000 110.95863 45 PRO D CA 1
ATOM 5928 C C . PRO D 1 48 ? -17.52300 64.48000 -2.25400 1.000 113.66129 45 PRO D C 1
ATOM 5929 O O . PRO D 1 48 ? -16.84200 65.50300 -2.10500 1.000 108.27237 45 PRO D O 1
ATOM 5933 N N . SER D 1 49 ? -18.20200 64.22100 -3.37000 1.000 112.80454 46 SER D N 1
ATOM 5934 C CA . SER D 1 49 ? -18.31500 65.14200 -4.51200 1.000 108.90022 46 SER D CA 1
ATOM 5935 C C . SER D 1 49 ? -16.91000 65.47300 -5.01200 1.000 109.76992 46 SER D C 1
ATOM 5936 O O . SER D 1 49 ? -16.12800 64.53900 -5.25900 1.000 106.04229 46 SER D O 1
ATOM 5939 N N . VAL D 1 50 ? -16.55900 66.74700 -5.17500 1.000 112.68213 47 VAL D N 1
ATOM 5940 C CA . VAL D 1 50 ? -15.28500 67.17300 -5.74700 1.000 111.79978 47 VAL D CA 1
ATOM 5941 C 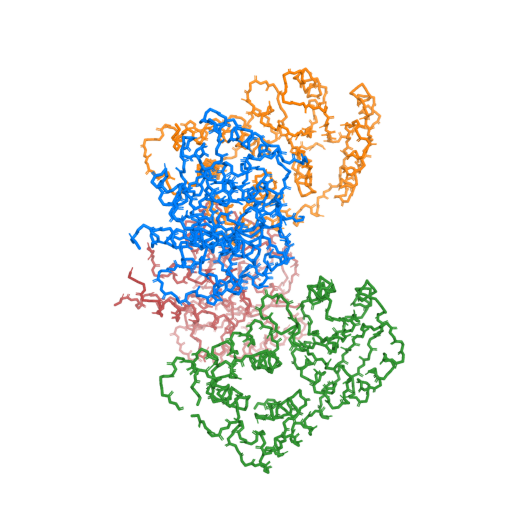C . VAL D 1 50 ? -15.08000 66.57700 -7.13100 1.000 100.97701 47 VAL D C 1
ATOM 5942 O O . VAL D 1 50 ? -15.74100 66.98300 -8.08400 1.000 91.39733 47 VAL D O 1
ATOM 5946 N N . ASP D 1 54 ? -24.14900 71.57400 -10.40600 1.000 92.29004 51 ASP D N 1
ATOM 5947 C CA . ASP D 1 54 ? -23.59400 72.87300 -10.78700 1.000 93.74031 51 ASP D CA 1
ATOM 5948 C C . ASP D 1 54 ? -24.65400 73.96700 -10.76000 1.000 93.25991 51 ASP D C 1
ATOM 5949 O O . ASP D 1 54 ? -24.73400 74.80600 -11.65700 1.000 93.68987 51 ASP D O 1
ATOM 5954 N N . LEU D 1 55 ? -25.46600 73.94800 -9.70700 1.000 89.59946 52 LEU D N 1
ATOM 5955 C CA . LEU D 1 55 ? -26.67800 74.75000 -9.57300 1.000 89.79117 52 LEU D CA 1
ATOM 5956 C C . LEU D 1 55 ? -26.71600 75.36800 -8.17400 1.000 91.63128 52 LEU D C 1
ATOM 5957 O O . LEU D 1 55 ? -25.79600 75.19800 -7.37400 1.000 88.66319 52 LEU D O 1
ATOM 5962 N N . GLU D 1 56 ? -27.83100 76.04900 -7.85500 1.000 90.16500 53 GLU D N 1
ATOM 5963 C CA . GLU D 1 56 ? -28.14200 76.79200 -6.64300 1.000 79.52026 53 GLU D CA 1
ATOM 5964 C C . GLU D 1 56 ? -28.54600 75.82400 -5.53300 1.000 82.30850 53 GLU D C 1
ATOM 5965 O O . GLU D 1 56 ? -29.19200 74.78600 -5.81500 1.000 85.42014 53 GLU D O 1
ATOM 5971 N N . PRO D 1 57 ? -28.20700 76.12900 -4.27000 1.000 87.92487 54 PRO D N 1
ATOM 5972 C CA . PRO D 1 57 ? -28.31700 75.07900 -3.22300 1.000 80.27499 54 PRO D CA 1
ATOM 5973 C C . PRO D 1 57 ? -29.69700 74.44300 -3.08400 1.000 78.08579 54 PRO D C 1
ATOM 5974 O O . PRO D 1 57 ? -29.80800 73.21100 -3.05400 1.000 77.79390 54 PRO D O 1
ATOM 5978 N N . ARG D 1 58 ? -30.75800 75.26300 -3.07100 1.000 76.63947 55 ARG D N 1
ATOM 5979 C CA . ARG D 1 58 ? -32.10900 74.72400 -2.97300 1.000 70.95419 55 ARG D CA 1
ATOM 5980 C C . ARG D 1 58 ? -32.41600 73.80800 -4.14800 1.000 73.59348 55 ARG D C 1
ATOM 5981 O O . ARG D 1 58 ? -32.96900 72.71800 -3.97000 1.000 72.28906 55 ARG D O 1
ATOM 5989 N N . LEU D 1 59 ? -32.04600 74.23300 -5.35800 1.000 72.64944 56 LEU D N 1
ATOM 5990 C CA . LEU D 1 59 ? -32.36500 73.45200 -6.54600 1.000 69.67558 56 LEU D CA 1
ATOM 5991 C C . LEU D 1 59 ? -31.62300 72.12100 -6.56100 1.000 69.45225 56 LEU D C 1
ATOM 5992 O O . LEU D 1 59 ? -32.16200 71.11600 -7.03900 1.000 73.35110 56 LEU D O 1
ATOM 5997 N N . MET D 1 60 ? -30.38300 72.09000 -6.06000 1.000 67.97707 57 MET D N 1
ATOM 5998 C CA . MET D 1 60 ? -29.65400 70.82400 -6.00500 1.000 65.46568 57 MET D CA 1
ATOM 5999 C C . MET D 1 60 ? -30.28200 69.85600 -5.01500 1.000 65.69510 57 MET D C 1
ATOM 6000 O O . MET D 1 60 ? -30.30700 68.64500 -5.26000 1.000 68.50232 57 MET D O 1
ATOM 6005 N N . LEU D 1 61 ? -30.76200 70.36200 -3.87700 1.000 60.72481 58 LEU D N 1
ATOM 6006 C CA . LEU D 1 61 ? -31.40600 69.48900 -2.90100 1.000 55.86642 58 LEU D CA 1
ATOM 6007 C C . LEU D 1 61 ? -32.69500 68.89900 -3.46100 1.000 59.55016 58 LEU D C 1
ATOM 6008 O O . LEU D 1 61 ? -32.95900 67.70200 -3.30000 1.000 62.23154 58 LEU D O 1
ATOM 6013 N N . PHE D 1 62 ? -33.50700 69.72500 -4.12400 1.000 61.57814 59 PHE D N 1
ATOM 6014 C CA . PHE D 1 62 ? -34.70400 69.21400 -4.78300 1.000 51.36360 59 PHE D CA 1
ATOM 6015 C C . PHE D 1 62 ? -34.34100 68.27600 -5.92900 1.000 58.17602 59 PHE D C 1
ATOM 6016 O O . PHE D 1 62 ? -35.04200 67.28700 -6.17600 1.000 65.56055 59 PHE D O 1
ATOM 6024 N N . ARG D 1 63 ? -33.25200 68.57400 -6.64500 1.000 52.64947 60 ARG D N 1
ATOM 6025 C CA . ARG D 1 63 ? -32.81000 67.69200 -7.72100 1.000 51.10303 60 ARG D CA 1
ATOM 6026 C C . ARG D 1 63 ? -32.36200 66.34300 -7.17400 1.000 60.14270 60 ARG D C 1
ATOM 6027 O O . ARG D 1 63 ? -32.63900 65.29800 -7.77300 1.000 66.18825 60 ARG D O 1
ATOM 6035 N N . ALA D 1 64 ? -31.67100 66.34700 -6.03100 1.000 57.16357 61 ALA D N 1
ATOM 6036 C CA . ALA D 1 64 ? -31.27700 65.09200 -5.40100 1.000 59.29468 61 ALA D CA 1
ATOM 6037 C C . ALA D 1 64 ? -32.49800 64.28500 -4.97600 1.000 58.89832 61 ALA D C 1
ATOM 6038 O O . ALA D 1 64 ? -32.48500 63.04900 -5.02600 1.000 55.23689 61 ALA D O 1
ATOM 6040 N N . PHE D 1 65 ? -33.56300 64.97100 -4.55500 1.000 59.99246 62 PHE D N 1
ATOM 6041 C CA . PHE D 1 65 ? -34.80600 64.29400 -4.19900 1.000 63.15391 62 PHE D CA 1
ATOM 6042 C C . PHE D 1 65 ? -35.40400 63.57600 -5.40200 1.000 63.74194 62 PHE D C 1
ATOM 6043 O O . PHE D 1 65 ? -35.76800 62.39700 -5.32200 1.000 65.27880 62 PHE D O 1
ATOM 6051 N N . HIS D 1 66 ? -35.51100 64.27800 -6.53300 1.000 59.61857 63 HIS D N 1
ATOM 6052 C CA . HIS D 1 66 ? -36.16500 63.71100 -7.70700 1.000 56.16788 63 HIS D CA 1
ATOM 6053 C C . HIS D 1 66 ? -35.41200 62.50900 -8.26100 1.000 59.75333 63 HIS D C 1
ATOM 6054 O O . HIS D 1 66 ? -36.03900 61.58200 -8.78700 1.000 60.52973 63 HIS D O 1
ATOM 6061 N N . ARG D 1 67 ? -34.08000 62.51100 -8.17000 1.000 59.25630 64 ARG D N 1
ATOM 6062 C CA . ARG D 1 67 ? -33.30300 61.35600 -8.61400 1.000 53.85934 64 ARG D CA 1
ATOM 6063 C C . ARG D 1 67 ? -33.71900 60.09500 -7.86700 1.000 57.60717 64 ARG D C 1
ATOM 6064 O O . ARG D 1 67 ? -33.81000 59.01300 -8.45900 1.000 62.83149 64 ARG D O 1
ATOM 6072 N N . THR D 1 68 ? -33.97000 60.21300 -6.56100 1.000 56.21639 65 THR D N 1
ATOM 6073 C CA . THR D 1 68 ? -34.44300 59.07400 -5.78200 1.000 58.73784 65 THR D CA 1
ATOM 6074 C C . THR D 1 68 ? -35.93700 58.84500 -5.96600 1.000 58.49653 65 THR D C 1
ATOM 6075 O O . THR D 1 68 ? -36.40300 57.70500 -5.86600 1.000 63.58603 65 THR D O 1
ATOM 6079 N N . TRP D 1 69 ? -36.69500 59.91300 -6.23200 1.000 60.13396 66 TRP D N 1
ATOM 6080 C CA . TRP D 1 69 ? -38.12800 59.77500 -6.47700 1.000 55.26596 66 TRP D CA 1
ATOM 6081 C C . TRP D 1 69 ? -38.39400 58.95000 -7.73000 1.000 56.45218 66 TRP D C 1
ATOM 6082 O O . TRP D 1 69 ? -39.33200 58.14500 -7.76600 1.000 60.08572 66 TRP D O 1
ATOM 6093 N N . ARG D 1 70 ? -37.57300 59.13500 -8.76900 1.000 53.78027 67 ARG D N 1
ATOM 6094 C CA . ARG D 1 70 ? -37.73600 58.36300 -9.99700 1.000 47.91191 67 ARG D CA 1
ATOM 6095 C C . ARG D 1 70 ? -37.49900 56.87800 -9.76200 1.000 56.73746 67 ARG D C 1
ATOM 6096 O O . ARG D 1 70 ? -38.08500 56.03800 -10.45500 1.000 60.00518 67 ARG D O 1
ATOM 6104 N N . ARG D 1 71 ? -36.63600 56.53600 -8.80700 1.000 60.33669 68 ARG D N 1
ATOM 6105 C CA . ARG D 1 71 ? -36.34200 55.13400 -8.53300 1.000 68.43510 68 ARG D CA 1
ATOM 6106 C C . ARG D 1 71 ? -37.52900 54.45200 -7.86500 1.000 80.22075 68 ARG D C 1
ATOM 6107 O O . ARG D 1 71 ? -38.12300 53.52200 -8.42200 1.000 82.16476 68 ARG D O 1
ATOM 6115 N N . GLU D 1 72 ? -37.89800 54.91400 -6.67300 1.000 82.53984 69 GLU D N 1
ATOM 6116 C CA . GLU D 1 72 ? -39.08400 54.43200 -5.98200 1.000 85.75349 69 GLU D CA 1
ATOM 6117 C C . GLU D 1 72 ? -39.75700 55.61400 -5.29900 1.000 80.66629 69 GLU D C 1
ATOM 6118 O O . GLU D 1 72 ? -39.17400 56.69200 -5.15800 1.000 78.23551 69 GLU D O 1
ATOM 6124 N N . GLY D 1 73 ? -41.00000 55.40500 -4.87400 1.000 77.21328 70 GLY D N 1
ATOM 6125 C CA . GLY D 1 73 ? -41.77300 56.48000 -4.28400 1.000 73.06110 70 GLY D CA 1
ATOM 6126 C C . GLY D 1 73 ? -42.12500 56.27000 -2.82500 1.000 84.16192 70 GLY D C 1
ATOM 6127 O O . GLY D 1 73 ? -41.28400 56.48800 -1.94800 1.000 84.41383 70 GLY D O 1
ATOM 6128 N N . ALA D 1 74 ? -43.36900 55.85300 -2.57800 1.000 84.70144 71 ALA D N 1
ATOM 6129 C CA . ALA D 1 74 ? -43.96100 55.60900 -1.25000 1.000 86.56074 71 ALA D CA 1
ATOM 6130 C C . ALA D 1 74 ? -43.07500 55.90400 -0.03800 1.000 78.21249 71 ALA D C 1
ATOM 6131 O O . ALA D 1 74 ? -43.33800 55.42600 1.06600 1.000 72.16927 71 ALA D O 1
ATOM 6133 N N . ALA D 1 92 ? -50.96800 55.23000 -14.08000 1.000 57.22748 89 ALA D N 1
ATOM 6134 C CA . ALA D 1 92 ? -52.00000 55.28100 -13.05000 1.000 71.08392 89 ALA D CA 1
ATOM 6135 C C . ALA D 1 92 ? -53.05400 56.33500 -13.38200 1.000 73.08931 89 ALA D C 1
ATOM 6136 O O . ALA D 1 92 ? -53.09300 56.85100 -14.50000 1.000 79.61862 89 ALA D O 1
ATOM 6138 N N . ARG D 1 93 ? -53.90900 56.64100 -12.40200 1.000 64.96112 90 ARG D N 1
ATOM 6139 C CA . ARG D 1 93 ? -54.96500 57.63000 -12.60200 1.000 58.84580 90 ARG D CA 1
ATOM 6140 C C . ARG D 1 93 ? -54.38500 58.96700 -13.05000 1.000 60.95274 90 ARG D C 1
ATOM 6141 O O . ARG D 1 93 ? -54.74800 59.49900 -14.10500 1.000 60.19742 90 ARG D O 1
ATOM 6149 N N . LEU D 1 94 ? -53.47600 59.52300 -12.25600 1.000 59.06412 91 LEU D N 1
ATOM 6150 C CA . LEU D 1 94 ? -52.80900 60.76800 -12.60000 1.000 55.24764 91 LEU D CA 1
ATOM 6151 C C . LEU D 1 94 ? -51.54600 60.47900 -13.39900 1.000 48.83841 91 LEU D C 1
ATOM 6152 O O . LEU D 1 94 ? -50.82900 59.51200 -13.12300 1.000 47.21468 91 LEU D O 1
ATOM 6157 N N . THR D 1 95 ? -51.28400 61.31800 -14.39200 1.000 45.37733 92 THR D N 1
ATOM 6158 C CA . THR D 1 95 ? -50.10300 61.14000 -15.22600 1.000 43.01364 92 THR D CA 1
ATOM 6159 C C . THR D 1 95 ? -48.84900 61.42300 -14.40600 1.000 43.67912 92 THR D C 1
ATOM 6160 O O . THR D 1 95 ? -48.77400 62.46300 -13.74000 1.000 52.47852 92 THR D O 1
ATOM 6164 N N . PRO D 1 96 ? -47.85500 60.53500 -14.42200 1.000 36.27930 93 PRO D N 1
ATOM 6165 C CA . PRO D 1 96 ? -46.64700 60.76900 -13.62100 1.000 35.63077 93 PRO D CA 1
ATOM 6166 C C . PRO D 1 96 ? -45.93900 62.04800 -14.03800 1.000 40.88697 93 PRO D C 1
ATOM 6167 O O . PRO D 1 96 ? -46.08700 62.52800 -15.16400 1.000 46.49760 93 PRO D O 1
ATOM 6171 N N . ASN D 1 97 ? -45.17400 62.60700 -13.10000 1.000 40.26501 94 ASN D N 1
ATOM 6172 C CA . ASN D 1 97 ? -44.34500 63.80000 -13.21900 1.000 42.76543 94 ASN D CA 1
ATOM 6173 C C . ASN D 1 97 ? -45.16900 65.08800 -13.21900 1.000 37.12339 94 ASN D C 1
ATOM 6174 O O . ASN D 1 97 ? -44.58400 66.16500 -13.11800 1.000 39.19696 94 ASN D O 1
ATOM 6179 N N . THR D 1 98 ? -46.49900 65.02400 -13.30900 1.000 38.26786 95 THR D N 1
ATOM 6180 C CA . THR D 1 98 ? -47.29100 66.24000 -13.47300 1.000 42.36567 95 THR D CA 1
ATOM 6181 C C . THR D 1 98 ? -47.58200 66.91600 -12.13600 1.000 40.90220 95 THR D C 1
ATOM 6182 O O . THR D 1 98 ? -47.40100 68.13000 -11.99700 1.000 38.99875 95 THR D O 1
ATOM 6186 N N . ARG D 1 99 ? -48.05000 66.15000 -11.14400 1.000 40.49889 96 ARG D N 1
ATOM 6187 C CA . ARG D 1 99 ? -48.26200 66.72300 -9.81800 1.000 39.11225 96 ARG D CA 1
ATOM 6188 C C . ARG D 1 99 ? -46.96000 67.24600 -9.22900 1.000 47.08492 96 ARG D C 1
ATOM 6189 O O . ARG D 1 99 ? -46.96200 68.24700 -8.50300 1.000 48.30249 96 ARG D O 1
ATOM 6197 N N . GLU D 1 100 ? -45.84200 66.58400 -9.53400 1.000 46.48229 97 GLU D N 1
ATOM 6198 C CA . GLU D 1 100 ? -44.54200 67.05200 -9.06800 1.000 42.73204 97 GLU D CA 1
ATOM 6199 C C . GLU D 1 100 ? -44.22700 68.43500 -9.62400 1.000 45.02393 97 GLU D C 1
ATOM 6200 O O . GLU D 1 100 ? -43.92000 69.36500 -8.87000 1.000 46.78539 97 GLU D O 1
ATOM 6206 N N . ALA D 1 101 ? -44.30400 68.59000 -10.94900 1.000 41.69246 98 ALA D N 1
ATOM 6207 C CA . ALA D 1 101 ? -43.98800 69.87600 -11.56100 1.000 41.63399 98 ALA D CA 1
ATOM 6208 C C . ALA D 1 101 ? -44.97100 70.95400 -11.12500 1.000 40.32436 98 ALA D C 1
ATOM 6209 O O . ALA D 1 101 ? -44.58100 72.10700 -10.90900 1.000 42.96826 98 ALA D O 1
ATOM 6211 N N . LEU D 1 102 ? -46.25000 70.59900 -10.98800 1.000 42.42295 99 LEU D N 1
ATOM 6212 C CA . LEU D 1 102 ? -47.24700 71.57700 -10.56800 1.000 41.41403 99 LEU D CA 1
ATOM 6213 C C . LEU D 1 102 ? -46.94900 72.09800 -9.16800 1.000 40.83845 99 LEU D C 1
ATOM 6214 O O . LEU D 1 102 ? -47.01600 73.30600 -8.91400 1.000 37.66186 99 LEU D O 1
ATOM 6219 N N . LEU D 1 103 ? -46.61800 71.19500 -8.24200 1.000 40.88791 100 LEU D N 1
ATOM 6220 C CA . LEU D 1 103 ? -46.33700 71.61500 -6.87200 1.000 40.65455 100 LEU D CA 1
ATOM 6221 C C . LEU D 1 103 ? -45.06700 72.45400 -6.80300 1.000 44.70253 100 LEU D C 1
ATOM 6222 O O . LEU D 1 103 ? -45.03400 73.48700 -6.12300 1.000 52.30534 100 LEU D O 1
ATOM 6227 N N . LEU D 1 104 ? -44.00900 72.02400 -7.50000 1.000 45.63409 101 LEU D N 1
ATOM 6228 C CA . LEU D 1 104 ? -42.79600 72.83400 -7.59600 1.000 38.64917 101 LEU D CA 1
ATOM 6229 C C . LEU D 1 104 ? -43.11100 74.23400 -8.10500 1.000 43.82590 101 LEU D C 1
ATOM 6230 O O . LEU D 1 104 ? -42.51300 75.22100 -7.66200 1.000 37.81612 101 LEU D O 1
ATOM 6235 N N . HIS D 1 105 ? -44.05700 74.33400 -9.04000 1.000 51.79642 102 HIS D N 1
ATOM 6236 C CA . HIS D 1 105 ? -44.45200 75.63200 -9.57000 1.000 45.85538 102 HIS D CA 1
ATOM 6237 C C . HIS D 1 105 ? -45.27300 76.41800 -8.55500 1.000 48.95772 102 HIS D C 1
ATOM 6238 O O . HIS D 1 105 ? -45.17200 77.64800 -8.48500 1.000 56.98772 102 HIS D O 1
ATOM 6245 N N . ALA D 1 106 ? -46.07900 75.72700 -7.74700 1.000 44.54788 103 ALA D N 1
ATOM 6246 C CA . ALA D 1 106 ? -47.05000 76.41800 -6.90600 1.000 45.55381 103 ALA D CA 1
ATOM 6247 C C . ALA D 1 106 ? -46.45600 76.82400 -5.56100 1.000 46.11803 103 ALA D C 1
ATOM 6248 O O . ALA D 1 106 ? -46.55700 77.98900 -5.15900 1.000 59.07035 103 ALA D O 1
ATOM 6250 N N . ILE D 1 107 ? -45.83600 75.88400 -4.85100 1.000 44.96916 104 ILE D N 1
ATOM 6251 C CA . ILE D 1 107 ? -45.38400 76.17300 -3.49400 1.000 46.90560 104 ILE D CA 1
ATOM 6252 C C . ILE D 1 107 ? -43.98200 76.78400 -3.46000 1.000 52.21534 104 ILE D C 1
ATOM 6253 O O . ILE D 1 107 ? -43.69800 77.62000 -2.59600 1.000 56.46783 104 ILE D O 1
ATOM 6258 N N . GLU D 1 108 ? -43.09600 76.40100 -4.38300 1.000 51.69535 105 GLU D N 1
ATOM 6259 C CA . GLU D 1 108 ? -41.75300 76.96700 -4.42700 1.000 50.36002 105 GLU D CA 1
ATOM 6260 C C . GLU D 1 108 ? -41.62000 78.12400 -5.40600 1.000 51.79898 105 GLU D C 1
ATOM 6261 O O . GLU D 1 108 ? -40.65300 78.88800 -5.30800 1.000 49.62543 105 GLU D O 1
ATOM 6267 N N . GLY D 1 109 ? -42.55900 78.27100 -6.33700 1.000 52.77200 106 GLY D N 1
ATOM 6268 C CA . GLY D 1 109 ? -42.49500 79.35100 -7.30000 1.000 46.69991 106 GLY D CA 1
ATOM 6269 C C . GLY D 1 109 ? -41.46500 79.16800 -8.38900 1.000 58.70328 106 GLY D C 1
ATOM 6270 O O . GLY D 1 109 ? -41.08800 80.14500 -9.04200 1.000 59.45684 106 GLY D O 1
ATOM 6271 N N . PHE D 1 110 ? -40.99400 77.94300 -8.60600 1.000 50.98183 107 PHE D N 1
ATOM 6272 C CA . PHE D 1 110 ? -39.98700 77.70000 -9.62900 1.000 50.54150 107 PHE D CA 1
ATOM 6273 C C . PHE D 1 110 ? -40.56600 77.93600 -11.01900 1.000 53.05741 107 PHE D C 1
ATOM 6274 O O . PHE D 1 110 ? -41.74100 77.66100 -11.27600 1.000 42.17741 107 PHE D O 1
ATOM 6282 N N . THR D 1 111 ? -39.73200 78.45200 -11.91800 1.000 56.96574 108 THR D N 1
ATOM 6283 C CA . THR D 1 111 ? -40.13900 78.60300 -13.30500 1.000 51.17280 108 THR D CA 1
ATOM 6284 C C . THR D 1 111 ? -39.90400 77.29900 -14.06400 1.000 56.61178 108 THR D C 1
ATOM 6285 O O . THR D 1 111 ? -39.33600 76.33700 -13.54200 1.000 53.16044 108 THR D O 1
ATOM 6289 N N . ALA D 1 112 ? -40.35700 77.27500 -15.32200 1.000 56.11645 109 ALA D N 1
ATOM 6290 C CA . ALA D 1 112 ? -40.19600 76.07700 -16.13900 1.000 42.60319 109 ALA D CA 1
ATOM 6291 C C . ALA D 1 112 ? -38.72800 75.72600 -16.33600 1.000 57.29201 109 ALA D C 1
ATOM 6292 O O . ALA D 1 112 ? -38.38300 74.54500 -16.46200 1.000 63.50314 109 ALA D O 1
ATOM 6294 N N . GLN D 1 113 ? -37.85300 76.73300 -16.36300 1.000 58.15701 110 GLN D N 1
ATOM 6295 C CA . GLN D 1 113 ? -36.42100 76.46900 -16.45000 1.000 52.93058 110 GLN D CA 1
ATOM 6296 C C . GLN D 1 113 ? -35.91000 75.81400 -15.17400 1.000 53.86627 110 GLN D C 1
ATOM 6297 O O . GLN D 1 113 ? -35.18200 74.81600 -15.22500 1.000 52.33923 110 GLN D O 1
ATOM 6303 N N . GLU D 1 114 ? -36.28200 76.36600 -14.01700 1.000 54.79639 111 GLU D N 1
ATOM 6304 C CA . GLU D 1 114 ? -35.84300 75.78900 -12.75000 1.000 52.27666 111 GLU D CA 1
ATOM 6305 C C . GLU D 1 114 ? -36.41100 74.39000 -12.55500 1.000 47.97687 111 GLU D C 1
ATOM 6306 O O . GLU D 1 114 ? -35.68600 73.47000 -12.16000 1.000 44.88434 111 GLU D O 1
ATOM 6312 N N . ILE D 1 115 ? -37.70400 74.20500 -12.84000 1.000 52.74130 112 ILE D N 1
ATOM 6313 C CA . ILE D 1 115 ? -38.31200 72.88000 -12.72600 1.000 53.89768 112 ILE D CA 1
ATOM 6314 C C . ILE D 1 115 ? -37.61600 71.89500 -13.65500 1.000 54.94058 112 ILE D C 1
ATOM 6315 O O . ILE D 1 115 ? -37.38400 70.73300 -13.29500 1.000 51.57548 112 ILE D O 1
ATOM 6320 N N . GLY D 1 116 ? -37.26300 72.34400 -14.86100 1.000 51.87015 113 GLY D N 1
ATOM 6321 C CA . GLY D 1 116 ? -36.55200 71.47400 -15.78200 1.000 50.16746 113 GLY D CA 1
ATOM 6322 C C . GLY D 1 116 ? -35.19100 71.05700 -15.26100 1.000 50.17472 113 GLY D C 1
ATOM 6323 O O . GLY D 1 116 ? -34.73800 69.93800 -15.50800 1.000 49.90207 113 GLY D O 1
ATOM 6324 N N . ALA D 1 117 ? -34.51800 71.95100 -14.53300 1.000 48.66872 114 ALA D N 1
ATOM 6325 C CA . ALA D 1 117 ? -33.23200 71.59200 -13.94500 1.000 49.39812 114 ALA D CA 1
ATOM 6326 C C . ALA D 1 117 ? -33.40400 70.57400 -12.82600 1.000 46.96069 114 ALA D C 1
ATOM 6327 O O . ALA D 1 117 ? -32.62300 69.62100 -12.72000 1.000 52.21951 114 ALA D O 1
ATOM 6329 N N . VAL D 1 118 ? -34.42400 70.75900 -11.98400 1.000 44.34712 115 VAL D N 1
ATOM 6330 C CA . VAL D 1 118 ? -34.65800 69.84400 -10.87000 1.000 45.91898 115 VAL D CA 1
ATOM 6331 C C . VAL D 1 118 ? -35.01700 68.45500 -11.38100 1.000 49.07760 115 VAL D C 1
ATOM 6332 O O . VAL D 1 118 ? -34.45900 67.44500 -10.93500 1.000 47.89686 115 VAL D O 1
ATOM 6336 N N . MET D 1 119 ? -35.96000 68.38200 -12.31600 1.000 49.77716 116 MET D N 1
ATOM 6337 C CA . MET D 1 119 ? -36.42200 67.11400 -12.86100 1.000 47.22414 116 MET D CA 1
ATOM 6338 C C . MET D 1 119 ? -35.56700 66.62000 -14.02000 1.000 52.03531 116 MET D C 1
ATOM 6339 O O . MET D 1 119 ? -35.81600 65.52000 -14.52600 1.000 51.93004 116 MET D O 1
ATOM 6344 N N . GLU D 1 120 ? -34.57400 67.40400 -14.44800 1.000 50.27975 117 GLU D N 1
ATOM 6345 C CA . GLU D 1 120 ? -33.64400 67.01900 -15.51200 1.000 51.14557 117 GLU D CA 1
ATOM 6346 C C . GLU D 1 120 ? -34.38500 66.75100 -16.82400 1.000 46.99520 117 GLU D C 1
ATOM 6347 O O . GLU D 1 120 ? -34.16100 65.74900 -17.50500 1.000 47.81720 117 GLU D O 1
ATOM 6353 N N . VAL D 1 121 ? -35.28300 67.66900 -17.16900 1.000 45.75440 118 VAL D N 1
ATOM 6354 C CA . VAL D 1 121 ? -36.01700 67.63400 -18.43400 1.000 41.15590 118 VAL D CA 1
ATOM 6355 C C . VAL D 1 121 ? -35.92100 69.01400 -19.06800 1.000 44.20648 118 VAL D C 1
ATOM 6356 O O . VAL D 1 121 ? -35.56600 69.99400 -18.39500 1.000 48.70667 118 VAL D O 1
ATOM 6360 N N . PRO D 1 122 ? -36.20700 69.12600 -20.36500 1.000 40.43323 119 PRO D N 1
ATOM 6361 C CA . PRO D 1 122 ? -36.20800 70.44600 -20.99100 1.000 49.38396 119 PRO D CA 1
ATOM 6362 C C . PRO D 1 122 ? -37.27900 71.32500 -20.38600 1.000 47.01553 119 PRO D C 1
ATOM 6363 O O . PRO D 1 122 ? -38.28200 70.83000 -19.83600 1.000 44.28654 119 PRO D O 1
ATOM 6367 N N . PRO D 1 123 ? -37.10200 72.64900 -20.43800 1.000 49.35149 120 PRO D N 1
ATOM 6368 C CA . PRO D 1 123 ? -38.12100 73.54400 -19.86400 1.000 50.11078 120 PRO 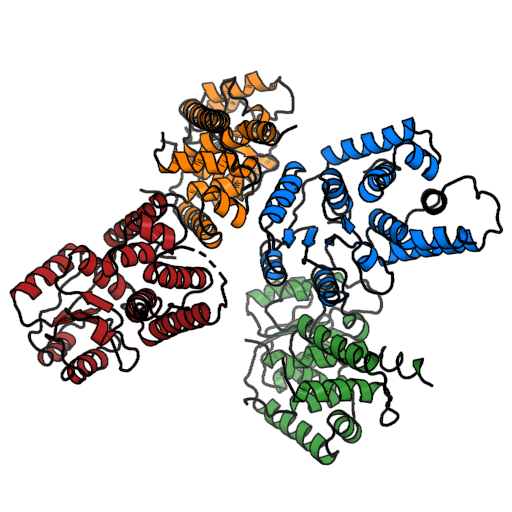D CA 1
ATOM 6369 C C . PRO D 1 123 ? -39.46400 73.44700 -20.56600 1.000 51.27181 120 PRO D C 1
ATOM 6370 O O . PRO D 1 123 ? -40.50500 73.59500 -19.91400 1.000 48.39004 120 PRO D O 1
ATOM 6374 N N . GLU D 1 124 ? -39.47500 73.20200 -21.87800 1.000 48.98183 121 GLU D N 1
ATOM 6375 C CA . GLU D 1 124 ? -40.74100 73.01800 -22.57900 1.000 46.40133 121 GLU D CA 1
ATOM 6376 C C . GLU D 1 124 ? -41.45700 71.75800 -22.11000 1.000 47.38731 121 GLU D C 1
ATOM 6377 O O . GLU D 1 124 ? -42.69300 71.71700 -22.09700 1.000 51.44012 121 GLU D O 1
ATOM 6383 N N . THR D 1 125 ? -40.70200 70.72800 -21.72100 1.000 46.17083 122 THR D N 1
ATOM 6384 C CA . THR D 1 125 ? -41.31500 69.51400 -21.19500 1.000 50.41356 122 THR D CA 1
ATOM 6385 C C . THR D 1 125 ? -41.87900 69.74700 -19.79800 1.000 48.10379 122 THR D C 1
ATOM 6386 O O . THR D 1 125 ? -42.93800 69.20900 -19.45100 1.000 49.47507 122 THR D O 1
ATOM 6390 N N . ALA D 1 126 ? -41.18600 70.54600 -18.98300 1.000 47.64384 123 ALA D N 1
ATOM 6391 C CA . ALA D 1 126 ? -41.71000 70.89000 -17.66600 1.000 44.64119 123 ALA D CA 1
ATOM 6392 C C . ALA D 1 126 ? -43.02900 71.64300 -17.78100 1.000 45.01400 123 ALA D C 1
ATOM 6393 O O . ALA D 1 126 ? -43.93100 71.46000 -16.95500 1.000 47.51736 123 ALA D O 1
ATOM 6395 N N . ALA D 1 127 ? -43.16000 72.49300 -18.80200 1.000 48.37563 124 ALA D N 1
ATOM 6396 C CA . ALA D 1 127 ? -44.43400 73.16300 -19.04000 1.000 48.38577 124 ALA D CA 1
ATOM 6397 C C . ALA D 1 127 ? -45.52300 72.15700 -19.38600 1.000 50.27386 124 ALA D C 1
ATOM 6398 O O . ALA D 1 127 ? -46.66900 72.29500 -18.94500 1.000 45.69019 124 ALA D O 1
ATOM 6400 N N . ASP D 1 128 ? -45.17900 71.13000 -20.17000 1.000 50.68006 125 ASP D N 1
ATOM 6401 C CA . ASP D 1 128 ? -46.14900 70.09100 -20.50100 1.000 47.30226 125 ASP D CA 1
ATOM 6402 C C . ASP D 1 128 ? -46.62600 69.36700 -19.25100 1.000 39.67357 125 ASP D C 1
ATOM 6403 O O . ASP D 1 128 ? -47.79500 68.97300 -19.16000 1.000 48.67233 125 ASP D O 1
ATOM 6408 N N . PHE D 1 129 ? -45.73400 69.17700 -18.27600 1.000 37.12930 126 PHE D N 1
ATOM 6409 C CA . PHE D 1 129 ? -46.13900 68.56300 -17.01700 1.000 40.36205 126 PHE D CA 1
ATOM 6410 C C . PHE D 1 129 ? -47.14500 69.43700 -16.28000 1.000 38.39205 126 PHE D C 1
ATOM 6411 O O . PHE D 1 129 ? -48.14600 68.93600 -15.75300 1.000 37.51729 126 PHE D O 1
ATOM 6419 N N . ILE D 1 130 ? -46.89400 70.74700 -16.23200 1.000 43.20793 127 ILE D N 1
ATOM 6420 C CA . ILE D 1 130 ? -47.79600 71.65500 -15.53000 1.000 44.50123 127 ILE D CA 1
ATOM 6421 C C . ILE D 1 130 ? -49.13400 71.74800 -16.25400 1.000 44.05797 127 ILE D C 1
ATOM 6422 O O . ILE D 1 130 ? -50.19600 71.76700 -15.62100 1.000 40.55932 127 ILE D O 1
ATOM 6427 N N . ASP D 1 131 ? -49.10600 71.80600 -17.58800 1.000 43.65841 128 ASP D N 1
ATOM 6428 C CA . ASP D 1 131 ? -50.34700 71.87600 -18.35300 1.000 41.71742 128 ASP D CA 1
ATOM 6429 C C . ASP D 1 131 ? -51.18800 70.62200 -18.15500 1.000 36.27070 128 ASP D C 1
ATOM 6430 O O . ASP D 1 131 ? -52.40600 70.70600 -17.95800 1.000 39.62149 128 ASP D O 1
ATOM 6435 N N . THR D 1 132 ? -50.55600 69.44700 -18.20900 1.000 32.83046 129 THR D N 1
ATOM 6436 C CA . THR D 1 132 ? -51.29000 68.20100 -18.01200 1.000 33.94845 129 THR D CA 1
ATOM 6437 C C . THR D 1 132 ? -51.81800 68.08300 -16.58700 1.000 43.53779 129 THR D C 1
ATOM 6438 O O . THR D 1 132 ? -52.90500 67.53200 -16.37500 1.000 45.50415 129 THR D O 1
ATOM 6442 N N . ALA D 1 133 ? -51.07400 68.59600 -15.60400 1.000 41.30274 130 ALA D N 1
ATOM 6443 C CA . ALA D 1 133 ? -51.56600 68.59800 -14.23100 1.000 38.05460 130 ALA D CA 1
ATOM 6444 C C . ALA D 1 133 ? -52.79000 69.49300 -14.08600 1.000 43.51356 130 ALA D C 1
ATOM 6445 O O . ALA D 1 133 ? -53.75200 69.13400 -13.39600 1.000 47.87575 130 ALA D O 1
ATOM 6447 N N . LEU D 1 134 ? -52.77200 70.66400 -14.72900 1.000 39.43283 131 LEU D N 1
ATOM 6448 C CA . LEU D 1 134 ? -53.93600 71.54400 -14.70000 1.000 35.44106 131 LEU D CA 1
ATOM 6449 C C . LEU D 1 134 ? -55.11300 70.93900 -15.45400 1.000 41.02208 131 LEU D C 1
ATOM 6450 O O . LEU D 1 134 ? -56.26900 71.16300 -15.07900 1.000 44.37866 131 LEU D O 1
ATOM 6455 N N . ARG D 1 135 ? -54.84000 70.17500 -16.51500 1.000 44.43513 132 ARG D N 1
ATOM 6456 C CA . ARG D 1 135 ? -55.91900 69.56100 -17.28300 1.000 44.03054 132 ARG D CA 1
ATOM 6457 C C . ARG D 1 135 ? -56.61800 68.47400 -16.48100 1.000 44.23713 132 ARG D C 1
ATOM 6458 O O . ARG D 1 135 ? -57.84100 68.31800 -16.57200 1.000 56.03041 132 ARG D O 1
ATOM 6466 N N . GLU D 1 136 ? -55.86000 67.71000 -15.69600 1.000 43.14713 133 GLU D N 1
ATOM 6467 C CA . GLU D 1 136 ? -56.45000 66.66400 -14.87300 1.000 43.88611 133 GLU D CA 1
ATOM 6468 C C . GLU D 1 136 ? -57.14100 67.21800 -13.63400 1.000 43.07814 133 GLU D C 1
ATOM 6469 O O . GLU D 1 136 ? -58.03900 66.56100 -13.09600 1.000 45.57180 133 GLU D O 1
ATOM 6475 N N . MET D 1 137 ? -56.74700 68.41000 -13.17300 1.000 42.75063 134 MET D N 1
ATOM 6476 C CA . MET D 1 137 ? -57.47900 69.06400 -12.09300 1.000 44.85838 134 MET D CA 1
ATOM 6477 C C . MET D 1 137 ? -58.87700 69.47000 -12.53700 1.000 45.26950 134 MET D C 1
ATOM 6478 O O . MET D 1 137 ? -59.81700 69.43200 -11.73600 1.000 51.35994 134 MET D O 1
ATOM 6483 N N . ALA D 1 138 ? -59.03400 69.86100 -13.80500 1.000 42.66682 135 ALA D N 1
ATOM 6484 C CA . ALA D 1 138 ? -60.35100 70.21000 -14.32200 1.000 42.65150 135 ALA D CA 1
ATOM 6485 C C . ALA D 1 138 ? -61.26800 68.99900 -14.43500 1.000 50.44549 135 ALA D C 1
ATOM 6486 O O . ALA D 1 138 ? -62.48500 69.17100 -14.56400 1.000 49.46929 135 ALA D O 1
ATOM 6488 N N . GLU D 1 139 ? -60.71800 67.78700 -14.38900 1.000 50.64772 136 GLU D N 1
ATOM 6489 C CA . GLU D 1 139 ? -61.49700 66.56000 -14.47900 1.000 48.98395 136 GLU D CA 1
ATOM 6490 C C . GLU D 1 139 ? -61.72700 65.91000 -13.12100 1.000 50.51921 136 GLU D C 1
ATOM 6491 O O . GLU D 1 139 ? -62.26400 64.79900 -13.06200 1.000 51.96203 136 GLU D O 1
ATOM 6497 N N . SER D 1 140 ? -61.33400 66.57000 -12.03500 1.000 47.37413 137 SER D N 1
ATOM 6498 C CA . SER D 1 140 ? -61.39000 65.95000 -10.71900 1.000 53.08249 137 SER D CA 1
ATOM 6499 C C . SER D 1 140 ? -62.83200 65.74700 -10.26700 1.000 51.39807 137 SER D C 1
ATOM 6500 O O . SER D 1 140 ? -63.73400 66.51200 -10.61900 1.000 57.86763 137 SER D O 1
ATOM 6503 N N . VAL D 1 141 ? -63.03900 64.69600 -9.47700 1.000 51.29447 138 VAL D N 1
ATOM 6504 C CA . VAL D 1 141 ? -64.34500 64.41700 -8.89400 1.000 59.85154 138 VAL D CA 1
ATOM 6505 C C . VAL D 1 141 ? -64.58500 65.36300 -7.72600 1.000 60.63896 138 VAL D C 1
ATOM 6506 O O . VAL D 1 141 ? -63.65500 65.75100 -7.00900 1.000 59.08533 138 VAL D O 1
ATOM 6510 N N . ALA D 1 142 ? -65.84400 65.74400 -7.53300 1.000 58.53438 139 ALA D N 1
ATOM 6511 C CA . ALA D 1 142 ? -66.19000 66.69000 -6.48400 1.000 56.17646 139 ALA D CA 1
ATOM 6512 C C . ALA D 1 142 ? -66.03400 66.06000 -5.10300 1.000 66.92091 139 ALA D C 1
ATOM 6513 O O . ALA D 1 142 ? -66.14900 64.84300 -4.93000 1.000 66.96021 139 ALA D O 1
ATOM 6515 N N . GLY D 1 143 ? -65.77100 66.91200 -4.11200 1.000 65.99751 140 GLY D N 1
ATOM 6516 C CA . GLY D 1 143 ? -65.60100 66.49400 -2.73600 1.000 52.97389 140 GLY D CA 1
ATOM 6517 C C . GLY D 1 143 ? -66.09200 67.57400 -1.79400 1.000 54.93647 140 GLY D C 1
ATOM 6518 O O . GLY D 1 143 ? -66.51700 68.65000 -2.22000 1.000 59.99918 140 GLY D O 1
ATOM 6519 N N . ARG D 1 144 ? -66.02100 67.28100 -0.49700 1.000 67.28856 141 ARG D N 1
ATOM 6520 C CA . ARG D 1 144 ? -66.53700 68.16300 0.54300 1.000 64.65813 141 ARG D CA 1
ATOM 6521 C C . ARG D 1 144 ? -65.38800 68.74300 1.35400 1.000 65.34815 141 ARG D C 1
ATOM 6522 O O . ARG D 1 144 ? -64.46500 68.01700 1.74000 1.000 69.52523 141 ARG D O 1
ATOM 6530 N N . VAL D 1 145 ? -65.45600 70.04500 1.62000 1.000 60.46148 142 VAL D N 1
ATOM 6531 C CA . VAL D 1 145 ? -64.42300 70.76700 2.35200 1.000 62.99989 142 VAL D CA 1
ATOM 6532 C C . VAL D 1 145 ? -65.08000 71.55600 3.47500 1.000 62.25212 142 VAL D C 1
ATOM 6533 O O . VAL D 1 145 ? -66.12900 72.17900 3.27700 1.000 64.62166 142 VAL D O 1
ATOM 6537 N N . MET D 1 146 ? -64.47200 71.51800 4.65700 1.000 63.80000 143 MET D N 1
ATOM 6538 C CA . MET D 1 146 ? -64.84800 72.38900 5.76000 1.000 62.94111 143 MET D CA 1
ATOM 6539 C C . MET D 1 146 ? -63.69700 73.33800 6.06000 1.000 60.89948 143 MET D C 1
ATOM 6540 O O . MET D 1 146 ? -62.53100 72.93000 6.07400 1.000 52.27344 143 MET D O 1
ATOM 6545 N N . ILE D 1 147 ? -64.02800 74.60400 6.29200 1.000 57.69661 144 ILE D N 1
ATOM 6546 C CA . ILE D 1 147 ? -63.04500 75.64900 6.54500 1.000 58.53038 144 ILE D CA 1
ATOM 6547 C C . ILE D 1 147 ? -63.13000 76.06000 8.00800 1.000 58.76673 144 ILE D C 1
ATOM 6548 O O . ILE D 1 147 ? -64.22700 76.22900 8.55400 1.000 60.95663 144 ILE D O 1
ATOM 6553 N N . ILE D 1 148 ? -61.97200 76.20000 8.64500 1.000 62.66462 145 ILE D N 1
ATOM 6554 C CA . ILE D 1 148 ? -61.85500 76.78600 9.97500 1.000 62.92038 145 ILE D CA 1
ATOM 6555 C C . ILE D 1 148 ? -61.18800 78.14200 9.79700 1.000 61.99058 145 ILE D C 1
ATOM 6556 O O . ILE D 1 148 ? -60.00100 78.21900 9.45800 1.000 66.40761 145 ILE D O 1
ATOM 6561 N N . GLU D 1 149 ? -61.94600 79.21400 10.01800 1.000 60.98185 146 GLU D N 1
ATOM 6562 C CA . GLU D 1 149 ? -61.45300 80.55100 9.71800 1.000 61.09568 146 GLU D CA 1
ATOM 6563 C C . GLU D 1 149 ? -62.22000 81.57600 10.54000 1.000 71.18105 146 GLU D C 1
ATOM 6564 O O . GLU D 1 149 ? -63.44700 81.50400 10.64500 1.000 69.55268 146 GLU D O 1
ATOM 6570 N N . ASP D 1 150 ? -61.48600 82.53200 11.11200 1.000 74.09432 147 ASP D N 1
ATOM 6571 C CA . ASP D 1 150 ? -62.08500 83.62900 11.86500 1.000 72.50290 147 ASP D CA 1
ATOM 6572 C C . ASP D 1 150 ? -62.32400 84.84800 10.97700 1.000 74.49347 147 ASP D C 1
ATOM 6573 O O . ASP D 1 150 ? -63.44900 85.35100 10.88800 1.000 80.65050 147 ASP D O 1
ATOM 6578 N N . GLU D 1 151 ? -61.27200 85.33300 10.31800 1.000 74.64691 148 GLU D N 1
ATOM 6579 C CA . GLU D 1 151 ? -61.39300 86.50200 9.45600 1.000 70.09916 148 GLU D CA 1
ATOM 6580 C C . GLU D 1 151 ? -62.31900 86.19800 8.28600 1.000 63.30400 148 GLU D C 1
ATOM 6581 O O . GLU D 1 151 ? -62.04900 85.29800 7.48600 1.000 69.99807 148 GLU D O 1
ATOM 6587 N N . ALA D 1 152 ? -63.41600 86.95500 8.19100 1.000 64.87974 149 ALA D N 1
ATOM 6588 C CA . ALA D 1 152 ? -64.41900 86.68100 7.16700 1.000 62.52859 149 ALA D CA 1
ATOM 6589 C C . ALA D 1 152 ? -63.85600 86.86700 5.76400 1.000 66.93287 149 ALA D C 1
ATOM 6590 O O . ALA D 1 152 ? -64.16400 86.08400 4.85700 1.000 70.13623 149 ALA D O 1
ATOM 6592 N N . ILE D 1 153 ? -63.02600 87.89500 5.56600 1.000 68.26588 150 ILE D N 1
ATOM 6593 C CA . ILE D 1 153 ? -62.52800 88.20100 4.22700 1.000 66.08398 150 ILE D CA 1
ATOM 6594 C C . ILE D 1 153 ? -61.70900 87.03900 3.67500 1.000 68.20396 150 ILE D C 1
ATOM 6595 O O . ILE D 1 153 ? -61.75500 86.74400 2.47400 1.000 70.37051 150 ILE D O 1
ATOM 6600 N N . ILE D 1 154 ? -60.96700 86.34600 4.54100 1.000 66.92986 151 ILE D N 1
ATOM 6601 C CA . ILE D 1 154 ? -60.16200 85.21700 4.08500 1.000 70.29337 151 ILE D CA 1
ATOM 6602 C C . ILE D 1 154 ? -61.06000 84.03400 3.76000 1.000 68.37225 151 ILE D C 1
ATOM 6603 O O . ILE D 1 154 ? -60.89700 83.37200 2.72900 1.000 72.16942 151 ILE D O 1
ATOM 6608 N N . ALA D 1 155 ? -62.03400 83.76300 4.63300 1.000 68.58681 152 ALA D N 1
ATOM 6609 C CA . ALA D 1 155 ? -62.96500 82.66700 4.40300 1.000 63.82928 152 ALA D CA 1
ATOM 6610 C C . ALA D 1 155 ? -63.70800 82.82700 3.08400 1.000 59.66110 152 ALA D C 1
ATOM 6611 O O . ALA D 1 155 ? -64.01300 81.82800 2.42200 1.000 59.48910 152 ALA D O 1
ATOM 6613 N N . MET D 1 156 ? -64.00000 84.06700 2.68300 1.000 56.94920 153 MET D N 1
ATOM 6614 C CA . MET D 1 156 ? -64.61100 84.30900 1.37900 1.000 66.98108 153 MET D CA 1
ATOM 6615 C C . MET D 1 156 ? -63.70700 83.82800 0.25400 1.000 64.88188 153 MET D C 1
ATOM 6616 O O . MET D 1 156 ? -64.09300 82.97800 -0.55700 1.000 66.68085 153 MET D O 1
ATOM 6621 N N . ASP D 1 157 ? -62.50000 84.39600 0.17800 1.000 62.01940 154 ASP D N 1
ATOM 6622 C CA . ASP D 1 157 ? -61.58800 84.09000 -0.91800 1.000 66.52219 154 ASP D CA 1
ATOM 6623 C C . ASP D 1 157 ? -61.29300 82.59800 -0.99700 1.000 63.52669 154 ASP D C 1
ATOM 6624 O O . ASP D 1 157 ? -61.25400 82.02300 -2.09000 1.000 64.06363 154 ASP D O 1
ATOM 6629 N N . ILE D 1 158 ? -61.08700 81.95500 0.15400 1.000 61.17631 155 ILE D N 1
ATOM 6630 C CA . ILE D 1 158 ? -60.79600 80.52400 0.16500 1.000 60.61846 155 ILE D CA 1
ATOM 6631 C C . ILE D 1 158 ? -61.99600 79.73400 -0.34000 1.000 61.90018 155 ILE D C 1
ATOM 6632 O O . ILE D 1 158 ? -61.86700 78.86100 -1.20700 1.000 64.25782 155 ILE D O 1
ATOM 6637 N N . ALA D 1 159 ? -63.18500 80.03300 0.19100 1.000 54.78717 156 ALA D N 1
ATOM 6638 C CA . ALA D 1 159 ? -64.37500 79.27900 -0.19100 1.000 55.06995 156 ALA D CA 1
ATOM 6639 C C . ALA D 1 159 ? -64.71500 79.48400 -1.66200 1.000 56.30385 156 ALA D C 1
ATOM 6640 O O . ALA D 1 159 ? -65.13400 78.54200 -2.34500 1.000 53.85294 156 ALA D O 1
ATOM 6642 N N . ALA D 1 160 ? -64.54400 80.70900 -2.16600 1.000 49.76036 157 ALA D N 1
ATOM 6643 C CA . ALA D 1 160 ? -64.83600 80.98000 -3.57100 1.000 48.08059 157 ALA D CA 1
ATOM 6644 C C . ALA D 1 160 ? -63.96600 80.13100 -4.48800 1.000 50.96400 157 ALA D C 1
ATOM 6645 O O . ALA D 1 160 ? -64.42600 79.66000 -5.53500 1.000 47.99645 157 ALA D O 1
ATOM 6647 N N . ILE D 1 161 ? -62.70400 79.92200 -4.10800 1.000 60.41562 158 ILE D N 1
ATOM 6648 C CA . ILE D 1 161 ? -61.80800 79.10400 -4.91700 1.000 55.46060 158 ILE D CA 1
ATOM 6649 C C . ILE D 1 161 ? -62.20900 77.63600 -4.84000 1.000 54.04999 158 ILE D C 1
ATOM 6650 O O . ILE D 1 161 ? -62.19600 76.92100 -5.85000 1.000 55.28969 158 ILE D O 1
ATOM 6655 N N . VAL D 1 162 ? -62.57700 77.16600 -3.64600 1.000 53.48149 159 VAL D N 1
ATOM 6656 C CA . VAL D 1 162 ? -62.98200 75.77300 -3.47900 1.000 54.06126 159 VAL D CA 1
ATOM 6657 C C . VAL D 1 162 ? -64.25600 75.48200 -4.26300 1.000 50.90300 159 VAL D C 1
ATOM 6658 O O . VAL D 1 162 ? -64.43500 74.37500 -4.78700 1.000 47.90614 159 VAL D O 1
ATOM 6662 N N . ARG D 1 163 ? -65.15000 76.46700 -4.37500 1.000 54.25652 160 ARG D N 1
ATOM 6663 C CA . ARG D 1 163 ? -66.36500 76.27600 -5.16100 1.000 59.06885 160 ARG D CA 1
ATOM 6664 C C . ARG D 1 163 ? -66.05300 76.26000 -6.65300 1.000 53.78482 160 ARG D C 1
ATOM 6665 O O . ARG D 1 163 ? -66.51800 75.37800 -7.38500 1.000 46.92334 160 ARG D O 1
ATOM 6673 N N . GLU D 1 164 ? -65.27100 77.23800 -7.11900 1.000 52.03157 161 GLU D N 1
ATOM 6674 C CA . GLU D 1 164 ? -64.87300 77.28400 -8.52300 1.000 54.43236 161 GLU D CA 1
ATOM 6675 C C . GLU D 1 164 ? -64.15600 76.00800 -8.94200 1.000 50.73690 161 GLU D C 1
ATOM 6676 O O . GLU D 1 164 ? -64.21400 75.61700 -10.11400 1.000 55.46119 161 GLU D O 1
ATOM 6682 N N . MET D 1 165 ? -63.48600 75.34200 -7.99800 1.000 53.19292 162 MET D N 1
ATOM 6683 C CA . MET D 1 165 ? -62.83600 74.06800 -8.27800 1.000 48.59869 162 MET D CA 1
ATOM 6684 C C . MET D 1 165 ? -63.83600 72.94600 -8.52000 1.000 44.15107 162 MET D C 1
ATOM 6685 O O . MET D 1 165 ? -63.45800 71.90500 -9.06500 1.000 40.59408 162 MET D O 1
ATOM 6690 N N . GLY D 1 166 ? -65.09200 73.12500 -8.11800 1.000 50.00815 163 GLY D N 1
ATOM 6691 C CA . GLY D 1 166 ? -66.08200 72.07500 -8.21300 1.000 50.79676 163 GLY D CA 1
ATOM 6692 C C . GLY D 1 166 ? -66.34100 71.32200 -6.92700 1.000 55.25452 163 GLY D C 1
ATOM 6693 O O . GLY D 1 166 ? -67.12100 70.36200 -6.94000 1.000 56.06481 163 GLY D O 1
ATOM 6694 N N . HIS D 1 167 ? -65.71400 71.71900 -5.82500 1.000 51.88736 164 HIS D N 1
ATOM 6695 C CA . HIS D 1 167 ? -65.95200 71.09300 -4.53500 1.000 53.80927 164 HIS D CA 1
ATOM 6696 C C . HIS D 1 167 ? -67.01600 71.86400 -3.76100 1.000 58.30096 164 HIS D C 1
ATOM 6697 O O . HIS D 1 167 ? -67.30400 73.03000 -4.04200 1.000 58.14765 164 HIS D O 1
ATOM 6704 N N . ARG D 1 168 ? -67.60100 71.19400 -2.77400 1.000 56.65862 165 ARG D N 1
ATOM 6705 C CA . ARG D 1 168 ? -68.63300 71.78600 -1.93500 1.000 61.39993 165 ARG D CA 1
ATOM 6706 C C . ARG D 1 168 ? -68.06000 72.15000 -0.57200 1.000 65.73637 165 ARG D C 1
ATOM 6707 O O . ARG D 1 168 ? -67.31900 71.36800 0.03100 1.000 62.61517 165 ARG D O 1
ATOM 6715 N N . VAL D 1 169 ? -68.40500 73.34100 -0.09400 1.000 59.67933 166 VAL D N 1
ATOM 6716 C CA . VAL D 1 169 ? -67.99700 73.79600 1.22900 1.000 51.62085 166 VAL D CA 1
ATOM 6717 C C . VAL D 1 169 ? -69.07200 73.36400 2.22000 1.000 63.62852 166 VAL D C 1
ATOM 6718 O O . VAL D 1 169 ? -70.20800 73.84200 2.16500 1.000 70.60313 166 VAL D O 1
ATOM 6722 N N . THR D 1 170 ? -68.71400 72.44700 3.12100 1.000 66.31823 167 THR D N 1
ATOM 6723 C CA . THR D 1 170 ? -69.65200 71.99600 4.14500 1.000 65.58378 167 THR D CA 1
ATOM 6724 C C . THR D 1 170 ? -70.09100 73.16000 5.02400 1.000 58.69033 167 THR D C 1
ATOM 6725 O O . THR D 1 170 ? -71.28800 73.43900 5.16400 1.000 66.09313 167 THR D O 1
ATOM 6729 N N . GLY D 1 171 ? -69.12900 73.85400 5.61900 1.000 52.78782 168 GLY D N 1
ATOM 6730 C CA . GLY D 1 171 ? -69.42900 74.99300 6.46300 1.000 55.18470 168 GLY D CA 1
ATOM 6731 C C . GLY D 1 171 ? -68.15500 75.73300 6.79700 1.000 59.77515 168 GLY D C 1
ATOM 6732 O O . GLY D 1 171 ? -67.05500 75.33400 6.40500 1.000 62.32197 168 GLY D O 1
ATOM 6733 N N . ILE D 1 172 ? -68.31900 76.82600 7.53200 1.000 59.46870 169 ILE D N 1
ATOM 6734 C CA . ILE D 1 172 ? -67.20100 77.63700 7.99400 1.000 54.38813 169 ILE D CA 1
ATOM 6735 C C . ILE D 1 172 ? -67.30800 77.68800 9.51300 1.000 60.35539 169 ILE D C 1
ATOM 6736 O O . ILE D 1 172 ? -68.15800 78.39600 10.06700 1.000 61.67837 169 ILE D O 1
ATOM 6741 N N . ALA D 1 173 ? -66.47500 76.89900 10.18700 1.000 68.06177 170 ALA D N 1
ATOM 6742 C CA . ALA D 1 173 ? -66.38100 76.94300 11.64000 1.000 64.42902 170 ALA D CA 1
ATOM 6743 C C . ALA D 1 173 ? -65.46400 78.09100 12.03700 1.000 66.88781 170 ALA D C 1
ATOM 6744 O O . ALA D 1 173 ? -64.30700 78.14600 11.60700 1.000 64.32634 170 ALA D O 1
ATOM 6746 N N . ARG D 1 174 ? -65.98200 79.01400 12.84700 1.000 75.59948 171 ARG D N 1
ATOM 6747 C CA . ARG D 1 174 ? -65.20400 80.18400 13.22700 1.000 76.96787 171 ARG D CA 1
ATOM 6748 C C . ARG D 1 174 ? -64.17000 79.86700 14.30300 1.000 75.51140 171 ARG D C 1
ATOM 6749 O O . ARG D 1 174 ? -63.17200 80.58700 14.42100 1.000 70.07119 171 ARG D O 1
ATOM 6757 N N . THR D 1 175 ? -64.37200 78.80100 15.07300 1.000 82.30576 172 THR D N 1
ATOM 6758 C CA . THR D 1 175 ? -63.41200 78.36700 16.07600 1.000 81.57458 172 THR D CA 1
ATOM 6759 C C . THR D 1 175 ? -63.09600 76.89100 15.87100 1.000 84.03510 172 THR D C 1
ATOM 6760 O O . THR D 1 175 ? -63.83500 76.16300 15.20300 1.000 86.42238 172 THR D O 1
ATOM 6764 N N . ARG D 1 176 ? -61.97800 76.45600 16.45600 1.000 80.57069 173 ARG D N 1
ATOM 6765 C CA . ARG D 1 176 ? -61.65800 75.03300 16.47400 1.000 82.03687 173 ARG D CA 1
ATOM 6766 C C . ARG D 1 176 ? -62.66000 74.23900 17.30200 1.000 91.68979 173 ARG D C 1
ATOM 6767 O O . ARG D 1 176 ? -62.80200 73.03000 17.09100 1.000 95.28325 173 ARG D O 1
ATOM 6775 N N . PHE D 1 177 ? -63.35400 74.89500 18.23600 1.000 92.20620 174 PHE D N 1
ATOM 6776 C CA . PHE D 1 177 ? -64.37400 74.21400 19.02600 1.000 84.03510 174 PHE D CA 1
ATOM 6777 C C . PHE D 1 177 ? -65.62500 73.95300 18.19900 1.000 84.76682 174 PHE D C 1
ATOM 6778 O O . PHE D 1 177 ? -66.27300 72.91300 18.35500 1.000 83.85106 174 PHE D O 1
ATOM 6786 N N . GLU D 1 178 ? -65.98800 74.89200 17.32300 1.000 86.21713 175 GLU D N 1
ATOM 6787 C CA . GLU D 1 178 ? -67.12800 74.66800 16.44300 1.000 86.34560 175 GLU D CA 1
ATOM 6788 C C . GLU D 1 178 ? -66.85700 73.53300 15.46500 1.000 87.44148 175 GLU D C 1
ATOM 6789 O O . GLU D 1 178 ? -67.78500 72.81400 15.08200 1.000 85.98346 175 GLU D O 1
ATOM 6795 N N . ALA D 1 179 ? -65.58900 73.33300 15.08800 1.000 84.73295 176 ALA D N 1
ATOM 6796 C CA . ALA D 1 179 ? -65.24800 72.39600 14.01900 1.000 78.68284 176 ALA D CA 1
ATOM 6797 C C . ALA D 1 179 ? -65.78800 70.99500 14.28000 1.000 79.12556 176 ALA D C 1
ATOM 6798 O O . ALA D 1 179 ? -66.29200 70.33800 13.36200 1.000 80.53625 176 ALA D O 1
ATOM 6800 N N . VAL D 1 180 ? -65.69100 70.51700 15.52200 1.000 79.03757 177 VAL D N 1
ATOM 6801 C CA . VAL D 1 180 ? -66.17100 69.16900 15.81400 1.000 84.37705 177 VAL D CA 1
ATOM 6802 C C . VAL D 1 180 ? -67.68500 69.09100 15.66200 1.000 79.85739 177 VAL D C 1
ATOM 6803 O O . VAL D 1 180 ? -68.22400 68.03900 15.30000 1.000 74.75044 177 VAL D O 1
ATOM 6807 N N . ARG D 1 181 ? -68.39400 70.19000 15.92700 1.000 82.21056 178 ARG D N 1
ATOM 6808 C CA . ARG D 1 181 ? -69.84000 70.21000 15.73100 1.000 84.88564 178 ARG D CA 1
ATOM 6809 C C . ARG D 1 181 ? -70.19600 70.06000 14.25700 1.000 85.04683 178 ARG D C 1
ATOM 6810 O O . ARG D 1 181 ? -70.99400 69.19200 13.88400 1.000 78.43227 178 ARG D O 1
ATOM 6818 N N . LEU D 1 182 ? -69.61100 70.90300 13.40100 1.000 86.11700 179 LEU D N 1
ATOM 6819 C CA . LEU D 1 182 ? -69.92600 70.86800 11.97700 1.000 80.48734 179 LEU D CA 1
ATOM 6820 C C . LEU D 1 182 ? -69.40600 69.61000 11.29400 1.000 77.91227 179 LEU D C 1
ATOM 6821 O O . LEU D 1 182 ? -69.94600 69.21900 10.25400 1.000 77.07144 179 LEU D O 1
ATOM 6826 N N . ALA D 1 183 ? -68.37400 68.97100 11.84900 1.000 79.25344 180 ALA D N 1
ATOM 6827 C CA . ALA D 1 183 ? -67.91500 67.70300 11.29400 1.000 78.54026 180 ALA D CA 1
ATOM 6828 C C . ALA D 1 183 ? -68.91200 66.58300 11.56300 1.000 84.11163 180 ALA D C 1
ATOM 6829 O O . ALA D 1 183 ? -69.03200 65.65400 10.75600 1.000 83.46941 180 ALA D O 1
ATOM 6831 N N . ARG D 1 184 ? -69.63200 66.65300 12.68500 1.000 88.33376 181 ARG D N 1
ATOM 6832 C CA . ARG D 1 184 ? -70.65300 65.65100 12.97000 1.000 86.46408 181 ARG D CA 1
ATOM 6833 C C . ARG D 1 184 ? -71.84000 65.78800 12.02500 1.000 87.27464 181 ARG D C 1
ATOM 6834 O O . ARG D 1 184 ? -72.35800 64.78400 11.52200 1.000 83.32260 181 ARG D O 1
ATOM 6842 N N . GLU D 1 185 ? -72.28300 67.02200 11.77300 1.000 83.79506 182 GLU D N 1
ATOM 6843 C CA . GLU D 1 185 ? -73.44300 67.24400 10.91500 1.000 81.98704 182 GLU D CA 1
ATOM 6844 C C . GLU D 1 185 ? -73.18100 66.73900 9.50100 1.000 85.54310 182 GLU D C 1
ATOM 6845 O O . GLU D 1 185 ? -73.91700 65.89200 8.98200 1.000 96.88768 182 GLU D O 1
ATOM 6851 N N . GLU D 1 186 ? -72.13100 67.24700 8.86000 1.000 84.60132 183 GLU D N 1
ATOM 6852 C CA . GLU D 1 186 ? -71.67300 66.72500 7.57500 1.000 84.90984 183 GLU D CA 1
ATOM 6853 C C . GLU D 1 186 ? -70.16800 66.51700 7.65400 1.000 80.73757 183 GLU D C 1
ATOM 6854 O O . GLU D 1 186 ? -69.40600 67.48700 7.70900 1.000 81.81427 183 GLU D O 1
ATOM 6860 N N . ARG D 1 187 ? -69.74700 65.26000 7.66100 1.000 81.87455 184 ARG D N 1
ATOM 6861 C CA . ARG D 1 187 ? -68.32800 64.93000 7.70400 1.000 79.93177 184 ARG D CA 1
ATOM 6862 C C . ARG D 1 187 ? -67.68400 65.23400 6.35900 1.000 76.68937 184 ARG D C 1
ATOM 6863 O O . ARG D 1 187 ? -68.06200 64.62300 5.35000 1.000 71.17162 184 ARG D O 1
ATOM 6871 N N . PRO D 1 188 ? -66.73100 66.15200 6.28900 1.000 77.80176 185 PRO D N 1
ATOM 6872 C CA . PRO D 1 188 ? -66.08100 66.47200 5.01600 1.000 70.22738 185 PRO D CA 1
ATOM 6873 C C . PRO D 1 188 ? -65.00700 65.44100 4.68600 1.000 64.06098 185 PRO D C 1
ATOM 6874 O O . PRO D 1 188 ? -64.72900 64.52300 5.45600 1.000 63.05849 185 PRO D O 1
ATOM 6878 N N . ASP D 1 189 ? -64.41000 65.60300 3.50700 1.000 69.15368 186 ASP D N 1
ATOM 6879 C CA . ASP D 1 189 ? -63.25700 64.81200 3.10200 1.000 74.27582 186 ASP D CA 1
ATOM 6880 C C . ASP D 1 189 ? -61.93900 65.52100 3.37600 1.000 63.61265 186 ASP D C 1
ATOM 6881 O O . ASP D 1 189 ? -60.87700 64.91800 3.18900 1.000 63.89483 186 ASP D O 1
ATOM 6886 N N . LEU D 1 190 ? -61.98800 66.77300 3.82600 1.000 57.17521 187 LEU D N 1
ATOM 6887 C CA . LEU D 1 190 ? -60.82700 67.64900 3.87900 1.000 51.49004 187 LEU D CA 1
ATOM 6888 C C . LEU D 1 190 ? -61.18400 68.86100 4.72500 1.000 58.60354 187 LEU D C 1
ATOM 6889 O O . LEU D 1 190 ? -62.29500 69.38600 4.61800 1.000 62.37502 187 LEU D O 1
ATOM 6894 N N . ILE D 1 191 ? -60.24400 69.30600 5.55500 1.000 46.70960 188 ILE D N 1
ATOM 6895 C CA . ILE D 1 191 ? -60.44300 70.47600 6.40200 1.000 48.11001 188 ILE D CA 1
ATOM 6896 C C . ILE D 1 191 ? -59.34400 71.48700 6.11500 1.000 48.46083 188 ILE D C 1
ATOM 6897 O O . ILE D 1 191 ? -58.15500 71.14900 6.13800 1.000 46.37867 188 ILE D O 1
ATOM 6902 N N . LEU D 1 192 ? -59.75000 72.72200 5.84200 1.000 47.75402 189 LEU D N 1
ATOM 6903 C CA . LEU D 1 192 ? -58.84600 73.85100 5.68800 1.000 43.99880 189 LEU D CA 1
ATOM 6904 C C . LEU D 1 192 ? -58.85700 74.65300 6.98200 1.000 48.81786 189 LEU D C 1
ATOM 6905 O O . LEU D 1 192 ? -59.92900 74.99600 7.49000 1.000 62.21854 189 LEU D O 1
ATOM 6910 N N . ALA D 1 193 ? -57.67300 74.94800 7.51600 1.000 48.85716 190 ALA D N 1
ATOM 6911 C CA . ALA D 1 193 ? -57.57400 75.51300 8.85500 1.000 54.76340 190 ALA D CA 1
ATOM 6912 C C . ALA D 1 193 ? -56.60500 76.68500 8.87900 1.000 62.31910 190 ALA D C 1
ATOM 6913 O O . ALA D 1 193 ? -55.49300 76.59000 8.35300 1.000 63.56473 190 ALA D O 1
ATOM 6915 N N . ASP D 1 194 ? -57.03700 77.78300 9.49800 1.000 63.62092 191 ASP D N 1
ATOM 6916 C CA . ASP D 1 194 ? -56.18800 78.94400 9.75800 1.000 69.55787 191 ASP D CA 1
ATOM 6917 C C . ASP D 1 194 ? -56.46900 79.39100 11.18600 1.000 77.53012 191 ASP D C 1
ATOM 6918 O O . ASP D 1 194 ? -57.53400 79.95200 11.46300 1.000 77.50372 191 ASP D O 1
ATOM 6923 N N . ILE D 1 195 ? -55.52500 79.14300 12.08700 1.000 80.29265 192 ILE D N 1
ATOM 6924 C CA . ILE D 1 195 ? -55.70300 79.45400 13.49800 1.000 76.90447 192 ILE D CA 1
ATOM 6925 C C . ILE D 1 195 ? -54.84100 80.64200 13.92200 1.000 75.40678 192 ILE D C 1
ATOM 6926 O O . ILE D 1 195 ? -54.54100 80.79400 15.10600 1.000 83.70581 192 ILE D O 1
ATOM 6931 N N . GLN D 1 196 ? -54.45600 81.49400 12.97100 1.000 78.16227 193 GLN D N 1
ATOM 6932 C CA . GLN D 1 196 ? -53.63300 82.67900 13.22300 1.000 82.53348 193 GLN D CA 1
ATOM 6933 C C . GLN D 1 196 ? -52.39500 82.31300 14.04900 1.000 90.90523 193 GLN D C 1
ATOM 6934 O O . GLN D 1 196 ? -52.26900 82.63700 15.23000 1.000 94.63056 193 GLN D O 1
ATOM 6940 N N . LEU D 1 197 ? -51.47400 81.62300 13.37300 1.000 87.01081 194 LEU D N 1
ATOM 6941 C CA . LEU D 1 197 ? -50.36000 80.98000 14.06600 1.000 85.89280 194 LEU D CA 1
ATOM 6942 C C . LEU D 1 197 ? -49.38700 82.00000 14.65000 1.000 90.84200 194 LEU D C 1
ATOM 6943 O O . LEU D 1 197 ? -49.02100 81.91200 15.82900 1.000 81.34102 194 LEU D O 1
ATOM 6948 N N . ALA D 1 198 ? -48.94900 82.96300 13.83300 1.000 91.39670 195 ALA D N 1
ATOM 6949 C CA . ALA D 1 198 ? -47.99700 84.00600 14.21500 1.000 84.67635 195 ALA D CA 1
ATOM 6950 C C . ALA D 1 198 ? -46.61100 83.43500 14.50200 1.000 89.34634 195 ALA D C 1
ATOM 6951 O O . ALA D 1 198 ? -46.46700 82.25700 14.84500 1.000 91.11518 195 ALA D O 1
ATOM 6953 N N . ASP D 1 199 ? -45.58300 84.27200 14.36200 1.000 86.59994 196 ASP D N 1
ATOM 6954 C CA . ASP D 1 199 ? -44.19400 83.84900 14.53100 1.000 73.62565 196 ASP D CA 1
ATOM 6955 C C . ASP D 1 199 ? -43.83200 83.71900 16.01300 1.000 79.21911 196 ASP D C 1
ATOM 6956 O O . ASP D 1 199 ? -42.91100 84.35600 16.52200 1.000 79.75906 196 ASP D O 1
ATOM 6961 N N . ASN D 1 200 ? -44.58300 82.87200 16.71200 1.000 80.88749 197 ASN D N 1
ATOM 6962 C CA . ASN D 1 200 ? -44.27200 82.53900 18.09400 1.000 85.44724 197 ASN D CA 1
ATOM 6963 C C . ASN D 1 200 ? -44.42100 81.03900 18.29200 1.000 91.75833 197 ASN D C 1
ATOM 6964 O O . ASN D 1 200 ? -44.89800 80.31500 17.41300 1.000 93.57313 197 ASN D O 1
ATOM 6969 N N . SER D 1 201 ? -43.99500 80.57800 19.46500 1.000 93.51729 198 SER D N 1
ATOM 6970 C CA . SER D 1 201 ? -44.23300 79.20400 19.88100 1.000 93.29020 198 SER D CA 1
ATOM 6971 C C . SER D 1 201 ? -45.71700 79.04300 20.18900 1.000 99.83441 198 SER D C 1
ATOM 6972 O O . SER D 1 201 ? -46.53900 78.98500 19.26900 1.000 103.64260 198 SER D O 1
ATOM 6975 N N . SER D 1 202 ? -46.06300 78.95400 21.47500 1.000 101.54068 199 SER D N 1
ATOM 6976 C CA . SER D 1 202 ? -47.43100 79.10400 21.97200 1.000 99.25414 199 SER D CA 1
ATOM 6977 C C . SER D 1 202 ? -48.47900 78.27900 21.22600 1.000 107.40420 199 SER D C 1
ATOM 6978 O O . SER D 1 202 ? -49.16400 77.44800 21.83100 1.000 112.16896 199 SER D O 1
ATOM 6981 N N . GLY D 1 203 ? -48.63000 78.51300 19.92400 1.000 109.85766 200 GLY D N 1
ATOM 6982 C CA . GLY D 1 203 ? -49.67000 77.85900 19.15300 1.000 94.70464 200 GLY D CA 1
ATOM 6983 C C . GLY D 1 203 ? -49.32200 76.47300 18.65000 1.000 88.99228 200 GLY D C 1
ATOM 6984 O O . GLY D 1 203 ? -49.66000 76.11900 17.51600 1.000 86.81745 200 GLY D O 1
ATOM 6985 N N . ILE D 1 204 ? -48.65400 75.67500 19.47800 1.000 92.94864 201 ILE D N 1
ATOM 6986 C CA . ILE D 1 204 ? -48.34500 74.29700 19.10800 1.000 92.90155 201 ILE D CA 1
ATOM 6987 C C . ILE D 1 204 ? -49.46800 73.35500 19.50900 1.000 88.30346 201 ILE D C 1
ATOM 6988 O O . ILE D 1 204 ? -49.82700 72.44900 18.75300 1.000 87.71911 201 ILE D O 1
ATOM 6993 N N . ASP D 1 205 ? -50.02100 73.53900 20.70800 1.000 89.70478 202 ASP D N 1
ATOM 6994 C CA . ASP D 1 205 ? -51.11400 72.68700 21.15200 1.000 91.25093 202 ASP D CA 1
ATOM 6995 C C . ASP D 1 205 ? -52.37200 72.89400 20.32000 1.000 85.30019 202 ASP D C 1
ATOM 6996 O O . ASP D 1 205 ? -53.23500 72.01100 20.29400 1.000 75.12802 202 ASP D O 1
ATOM 7001 N N . ALA D 1 206 ? -52.48700 74.03400 19.63500 1.000 84.79331 203 ALA D N 1
ATOM 7002 C CA . ALA D 1 206 ? -53.63500 74.26100 18.76500 1.000 82.26684 203 ALA D CA 1
ATOM 7003 C C . ALA D 1 206 ? -53.54600 73.41700 17.50100 1.000 86.13351 203 ALA D C 1
ATOM 7004 O O . ALA D 1 206 ? -54.54200 72.81800 17.07700 1.000 80.29534 203 ALA D O 1
ATOM 7006 N N . VAL D 1 207 ? -52.36400 73.35600 16.88200 1.000 89.61279 204 VAL D N 1
ATOM 7007 C CA . VAL D 1 207 ? -52.21400 72.53100 15.68800 1.000 79.83465 204 VAL D CA 1
ATOM 7008 C C . VAL D 1 207 ? -52.31000 71.05200 16.04200 1.000 76.46989 204 VAL D C 1
ATOM 7009 O O . VAL D 1 207 ? -52.81600 70.25100 15.24800 1.000 75.85199 204 VAL D O 1
ATOM 7013 N N . ASN D 1 208 ? -51.85900 70.66700 17.24000 1.000 72.27902 205 ASN D N 1
ATOM 7014 C CA . ASN D 1 208 ? -51.89500 69.26000 17.62300 1.000 75.13295 205 ASN D CA 1
ATOM 7015 C C . ASN D 1 208 ? -53.32600 68.79000 17.84700 1.000 73.17117 205 ASN D C 1
ATOM 7016 O O . ASN D 1 208 ? -53.67000 67.64900 17.52100 1.000 73.99843 205 ASN D O 1
ATOM 7021 N N . GLU D 1 209 ? -54.17100 69.65800 18.40100 1.000 69.47544 206 GLU D N 1
ATOM 7022 C CA . GLU D 1 209 ? -55.57800 69.32400 18.57600 1.000 69.29556 206 GLU D CA 1
ATOM 7023 C C . GLU D 1 209 ? -56.24500 69.05300 17.23500 1.000 68.85169 206 GLU D C 1
ATOM 7024 O O . GLU D 1 209 ? -56.85800 67.99800 17.03000 1.000 65.91286 206 GLU D O 1
ATOM 7030 N N . ILE D 1 210 ? -56.13500 70.00700 16.30900 1.000 71.73901 207 ILE D N 1
ATOM 7031 C CA . ILE D 1 210 ? -56.82300 69.90300 15.02600 1.000 63.84034 207 ILE D CA 1
ATOM 7032 C C . ILE D 1 210 ? -56.30400 68.70800 14.23800 1.000 69.54113 207 ILE D C 1
ATOM 7033 O O . ILE D 1 210 ? -57.07500 68.00100 13.57600 1.000 72.19409 207 ILE D O 1
ATOM 7038 N N . LEU D 1 211 ? -54.99600 68.45100 14.30700 1.000 67.42673 208 LEU D N 1
ATOM 7039 C CA . LEU D 1 211 ? -54.44400 67.26900 13.65500 1.000 62.78700 208 LEU D CA 1
ATOM 7040 C C . LEU D 1 211 ? -54.95900 65.99000 14.30300 1.000 63.41967 208 LEU D C 1
ATOM 7041 O O . LEU D 1 211 ? -55.25200 65.01000 13.60700 1.000 59.14672 208 LEU D O 1
ATOM 7046 N N . ALA D 1 212 ? -55.08100 65.98100 15.63300 1.000 65.95721 209 ALA D N 1
ATOM 7047 C CA . ALA D 1 212 ? -55.52600 64.77600 16.32600 1.000 58.71761 209 ALA D CA 1
ATOM 7048 C C . ALA D 1 212 ? -57.01400 64.52900 16.11800 1.000 62.84244 209 ALA D C 1
ATOM 7049 O O . ALA D 1 212 ? -57.43500 63.38300 15.93100 1.000 64.82718 209 ALA D O 1
ATOM 7051 N N . GLU D 1 213 ? -57.82400 65.58900 16.15600 1.000 62.12310 210 GLU D N 1
ATOM 7052 C CA . GLU D 1 213 ? -59.26400 65.43200 15.97100 1.000 60.82386 210 GLU D CA 1
ATOM 7053 C C . GLU D 1 213 ? -59.57900 64.79500 14.62400 1.000 65.19703 210 GLU D C 1
ATOM 7054 O O . GLU D 1 213 ? -60.29400 63.78900 14.54800 1.000 64.74040 210 GLU D O 1
ATOM 7060 N N . PHE D 1 214 ? -59.04800 65.36800 13.55200 1.000 70.69083 211 PHE D N 1
ATOM 7061 C CA . PHE D 1 214 ? -59.34200 64.94300 12.18400 1.000 68.66467 211 PHE D CA 1
ATOM 7062 C C . PHE D 1 214 ? -58.18300 64.14900 11.59600 1.000 64.02106 211 PHE D C 1
ATOM 7063 O O . PHE D 1 214 ? -57.74000 64.38800 10.47300 1.000 65.77080 211 PHE D O 1
ATOM 7071 N N . ALA D 1 215 ? -57.68300 63.18300 12.37000 1.000 61.90397 212 ALA D N 1
ATOM 7072 C CA . ALA D 1 215 ? -56.48500 62.45100 11.97400 1.000 58.40898 212 ALA D CA 1
ATOM 7073 C C . ALA D 1 215 ? -56.72000 61.58500 10.74300 1.000 63.73487 212 ALA D C 1
ATOM 7074 O O . ALA D 1 215 ? -55.79300 61.37400 9.95300 1.000 71.65873 212 ALA D O 1
ATOM 7076 N N . ASP D 1 216 ? -57.93500 61.07600 10.55800 1.000 60.25150 213 ASP D N 1
ATOM 7077 C CA . ASP D 1 216 ? -58.23100 60.26500 9.38400 1.000 67.01734 213 ASP D CA 1
ATOM 7078 C C . ASP D 1 216 ? -58.52700 61.10100 8.14600 1.000 64.34388 213 ASP D C 1
ATOM 7079 O O . ASP D 1 216 ? -58.74500 60.53000 7.07100 1.000 66.35036 213 ASP D O 1
ATOM 7084 N N . LEU D 1 217 ? -58.53700 62.42600 8.26600 1.000 62.38401 214 LEU D N 1
ATOM 7085 C CA . LEU D 1 217 ? -58.80000 63.32100 7.15600 1.000 53.01080 214 LEU D CA 1
ATOM 7086 C C . LEU D 1 217 ? -57.54800 64.11400 6.79600 1.000 51.43295 214 LEU D C 1
ATOM 7087 O O . LEU D 1 217 ? -56.73400 64.43000 7.66900 1.000 57.05668 214 LEU D O 1
ATOM 7092 N N . PRO D 1 218 ? -57.35700 64.43900 5.51900 1.000 50.80615 215 PRO D N 1
ATOM 7093 C CA . PRO D 1 218 ? -56.29200 65.38200 5.16200 1.000 47.20096 215 PRO D CA 1
ATOM 7094 C C . PRO D 1 218 ? -56.61600 66.77200 5.68600 1.000 50.03124 215 PRO D C 1
ATOM 7095 O O . PRO D 1 218 ? -57.74800 67.24900 5.57500 1.000 57.02997 215 PRO D O 1
ATOM 7099 N N . VAL D 1 219 ? -55.61200 67.41700 6.27500 1.000 43.46717 216 VAL D N 1
ATOM 7100 C CA . VAL D 1 219 ? -55.78400 68.71700 6.91200 1.000 48.91481 216 VAL D CA 1
ATOM 7101 C C . VAL D 1 219 ? -54.76300 69.68300 6.32900 1.000 45.19383 216 VAL D C 1
ATOM 7102 O O . VAL D 1 219 ? -53.55200 69.47200 6.47000 1.000 52.37795 216 VAL D O 1
ATOM 7106 N N . ILE D 1 220 ? -55.24900 70.73800 5.68300 1.000 45.02773 217 ILE D N 1
ATOM 7107 C CA . ILE D 1 220 ? -54.41100 71.81700 5.17600 1.000 42.98959 217 ILE D CA 1
ATOM 7108 C C . ILE D 1 220 ? -54.41500 72.94500 6.19400 1.000 51.65625 217 ILE D C 1
ATOM 7109 O O . ILE D 1 220 ? -55.45900 73.27400 6.77100 1.000 56.28081 217 ILE D O 1
ATOM 7114 N N . PHE D 1 221 ? -53.24800 73.54200 6.41700 1.000 56.64579 218 PHE D N 1
ATOM 7115 C CA . PHE D 1 221 ? -53.09800 74.65400 7.34500 1.000 57.54077 218 PHE D CA 1
ATOM 7116 C C . PHE D 1 221 ? -52.68100 75.89700 6.57200 1.000 58.25263 218 PHE D C 1
ATOM 7117 O O . PHE D 1 221 ? -51.67500 75.87900 5.85500 1.000 60.39955 218 PHE D O 1
ATOM 7125 N N . ILE D 1 222 ? -53.45900 76.96500 6.71100 1.000 63.30406 219 ILE D N 1
ATOM 7126 C CA . ILE D 1 222 ? -53.06500 78.26600 6.18600 1.000 66.01205 219 ILE D CA 1
ATOM 7127 C C . ILE D 1 222 ? -52.16500 78.94200 7.20900 1.000 60.54817 219 ILE D C 1
ATOM 7128 O O . ILE D 1 222 ? -52.49700 79.00600 8.39800 1.000 64.13243 219 ILE D O 1
ATOM 7133 N N . THR D 1 223 ? -51.02000 79.44000 6.75400 1.000 52.42340 220 THR D N 1
ATOM 7134 C CA . THR D 1 223 ? -50.08500 80.08700 7.66200 1.000 52.19488 220 THR D CA 1
ATOM 7135 C C . THR D 1 223 ? -49.20100 81.04900 6.88600 1.000 56.26606 220 THR D C 1
ATOM 7136 O O . THR D 1 223 ? -48.97700 80.88200 5.68400 1.000 58.07173 220 THR D O 1
ATOM 7140 N N . ALA D 1 224 ? -48.71300 82.06500 7.59200 1.000 58.58136 221 ALA D N 1
ATOM 7141 C CA . ALA D 1 224 ? -47.74700 83.00600 7.04800 1.000 62.30545 221 ALA D CA 1
ATOM 7142 C C . ALA D 1 224 ? -46.32600 82.70000 7.49600 1.000 63.04173 221 ALA D C 1
ATOM 7143 O O . ALA D 1 224 ? -45.40600 83.45000 7.15600 1.000 59.62849 221 ALA D O 1
ATOM 7145 N N . PHE D 1 225 ? -46.13000 81.62100 8.25100 1.000 66.91400 222 PHE D N 1
ATOM 7146 C CA . PHE D 1 225 ? -44.81100 81.21700 8.73900 1.000 68.52832 222 PHE D CA 1
ATOM 7147 C C . PHE D 1 225 ? -44.70100 79.70300 8.62100 1.000 64.80863 222 PHE D C 1
ATOM 7148 O O . PHE D 1 225 ? -44.69300 78.98000 9.62400 1.000 69.14119 222 PHE D O 1
ATOM 7156 N N . PRO D 1 226 ? -44.61300 79.18600 7.39000 1.000 56.31483 223 PRO D N 1
ATOM 7157 C CA . PRO D 1 226 ? -44.64500 77.72500 7.21200 1.000 59.37344 223 PRO D CA 1
ATOM 7158 C C . PRO D 1 226 ? -43.43600 77.01700 7.79400 1.000 61.26559 223 PRO D C 1
ATOM 7159 O O . PRO D 1 226 ? -43.54900 75.84600 8.17800 1.000 54.37688 223 PRO D O 1
ATOM 7163 N N . GLU D 1 227 ? -42.28600 77.69300 7.87600 1.000 62.82562 224 GLU D N 1
ATOM 7164 C CA . GLU D 1 227 ? -41.07900 77.05700 8.39600 1.000 56.77944 224 GLU D CA 1
ATOM 7165 C C . GLU D 1 227 ? -41.27300 76.54900 9.81900 1.000 60.95409 224 GLU D C 1
ATOM 7166 O O . GLU D 1 227 ? -40.65200 75.55400 10.21100 1.000 58.61492 224 GLU D O 1
ATOM 7172 N N . ARG D 1 228 ? -42.13600 77.20400 10.60000 1.000 63.67869 225 ARG D N 1
ATOM 7173 C CA . ARG D 1 228 ? -42.37400 76.78600 11.97600 1.000 67.92088 225 ARG D CA 1
ATOM 7174 C C . ARG D 1 228 ? -43.10000 75.44900 12.05900 1.000 68.96442 225 ARG D C 1
ATOM 7175 O O . ARG D 1 228 ? -42.98800 74.75900 13.07800 1.000 66.89835 225 ARG D O 1
ATOM 7183 N N . LEU D 1 229 ? -43.84500 75.07700 11.02200 1.000 67.25804 226 LEU D N 1
ATOM 7184 C CA . LEU D 1 229 ? -44.51800 73.78900 10.95800 1.000 65.23387 226 LEU D CA 1
ATOM 7185 C C . LEU D 1 229 ? -43.75500 72.78400 10.10900 1.000 60.10529 226 LEU D C 1
ATOM 7186 O O . LEU D 1 229 ? -44.31100 71.74300 9.74600 1.000 59.74749 226 LEU D O 1
ATOM 7191 N N . LEU D 1 230 ? -42.49700 73.07800 9.77400 1.000 57.36392 227 LEU D N 1
ATOM 7192 C CA . LEU D 1 230 ? -41.67900 72.19700 8.94800 1.000 64.66759 227 LEU D CA 1
ATOM 7193 C C . LEU D 1 230 ? -40.42700 71.72900 9.67800 1.000 62.87235 227 LEU D C 1
ATOM 7194 O O . LEU D 1 230 ? -39.42800 71.39100 9.03500 1.000 61.14294 227 LEU D O 1
ATOM 7199 N N . THR D 1 231 ? -40.45300 71.71700 11.00900 1.000 64.20246 228 THR D N 1
ATOM 7200 C CA . THR D 1 231 ? -39.38900 71.12600 11.81300 1.000 64.94062 228 THR D CA 1
ATOM 7201 C C . THR D 1 231 ? -39.85700 69.74300 12.25300 1.000 66.72781 228 THR D C 1
ATOM 7202 O O . THR D 1 231 ? -40.75300 69.62200 13.09500 1.000 70.85713 228 THR D O 1
ATOM 7206 N N . GLY D 1 232 ? -39.25700 68.70200 11.68100 1.000 60.89054 229 GLY D N 1
ATOM 7207 C CA . GLY D 1 232 ? -39.67700 67.34000 11.96200 1.000 65.21786 229 GLY D CA 1
ATOM 7208 C C . GLY D 1 232 ? -39.53000 66.92600 13.41300 1.000 72.48033 229 GLY D C 1
ATOM 7209 O O . GLY D 1 232 ? -38.95500 65.87500 13.71300 1.000 85.56906 229 GLY D O 1
ATOM 7210 N N . GLU D 1 233 ? -40.06300 67.74100 14.32100 1.000 72.01938 230 GLU D N 1
ATOM 7211 C CA . GLU D 1 233 ? -39.96700 67.52300 15.75800 1.000 68.95488 230 GLU D CA 1
ATOM 7212 C C . GLU D 1 233 ? -41.29400 67.14600 16.39300 1.000 66.59185 230 GLU D C 1
ATOM 7213 O O . GLU D 1 233 ? -41.33800 66.25200 17.24200 1.000 74.64668 230 GLU D O 1
ATOM 7219 N N . ARG D 1 234 ? -42.37000 67.80800 16.00200 1.000 70.78862 231 ARG D N 1
ATOM 7220 C CA . ARG D 1 234 ? -43.70700 67.59800 16.52100 1.000 66.28010 231 ARG D CA 1
ATOM 7221 C C . ARG D 1 234 ? -44.62100 67.05900 15.43000 1.000 60.02769 231 ARG D C 1
ATOM 7222 O O . ARG D 1 234 ? -44.26300 67.05600 14.24700 1.000 62.54640 231 ARG D O 1
ATOM 7230 N N . PRO D 1 235 ? -45.80400 66.56100 15.79100 1.000 59.87436 232 PRO D N 1
ATOM 7231 C CA . PRO D 1 235 ? -46.81000 66.24800 14.76400 1.000 58.20371 232 PRO D CA 1
ATOM 7232 C C . PRO D 1 235 ? -47.21200 67.50900 14.01400 1.000 52.98041 232 PRO D C 1
ATOM 7233 O O . PRO D 1 235 ? -47.66000 68.49200 14.60800 1.000 55.99780 232 PRO D O 1
ATOM 7237 N N . GLU D 1 236 ? -47.03800 67.47800 12.70000 1.000 53.11941 233 GLU D N 1
ATOM 7238 C CA . GLU D 1 236 ? -47.20200 68.64800 11.85500 1.000 54.70402 233 GLU D CA 1
ATOM 7239 C C . GLU D 1 236 ? -47.99800 68.25900 10.61600 1.000 56.14872 233 GLU D C 1
ATOM 7240 O O . GLU D 1 236 ? -48.03600 67.08400 10.24200 1.000 50.76686 233 GLU D O 1
ATOM 7246 N N . PRO D 1 237 ? -48.64900 69.22500 9.97100 1.000 62.20705 234 PRO D N 1
ATOM 7247 C CA . PRO D 1 237 ? -49.47600 68.89600 8.80400 1.000 61.55094 234 PRO D CA 1
ATOM 7248 C C . PRO D 1 237 ? -48.63400 68.52600 7.59300 1.000 55.80230 234 PRO D C 1
ATOM 7249 O O . PRO D 1 237 ? -47.44300 68.83200 7.50100 1.000 49.61274 234 PRO D O 1
ATOM 7253 N N . ALA D 1 238 ? -49.28700 67.85000 6.64800 1.000 48.16670 235 ALA D N 1
ATOM 7254 C CA . ALA D 1 238 ? -48.66300 67.46300 5.39200 1.000 46.21062 235 ALA D CA 1
ATOM 7255 C C . ALA D 1 238 ? -48.97600 68.42300 4.25400 1.000 48.89831 235 ALA D C 1
ATOM 7256 O O . ALA D 1 238 ? -48.34700 68.32900 3.19400 1.000 44.88015 235 ALA D O 1
ATOM 7258 N N . PHE D 1 239 ? -49.92200 69.34000 4.44600 1.000 53.25893 236 PHE D N 1
ATOM 7259 C CA . PHE D 1 239 ? -50.30700 70.30800 3.43100 1.000 48.07349 236 PHE D CA 1
ATOM 7260 C C . PHE D 1 239 ? -50.35800 71.69500 4.05600 1.000 51.98436 236 PHE D C 1
ATOM 7261 O O . PHE D 1 239 ? -50.81100 71.85400 5.19300 1.000 51.94664 236 PHE D O 1
ATOM 7269 N N . LEU D 1 240 ? -49.89200 72.69600 3.30800 1.000 45.72207 237 LEU D N 1
ATOM 7270 C CA . LEU D 1 240 ? -49.82200 74.06400 3.80100 1.000 45.50287 237 LEU D CA 1
ATOM 7271 C C . LEU D 1 240 ? -50.15100 75.04300 2.68400 1.000 48.99352 237 LEU D C 1
ATOM 7272 O O . LEU D 1 240 ? -49.67300 74.89500 1.55600 1.000 51.04149 237 LEU D O 1
ATOM 7277 N N . ILE D 1 241 ? -50.96300 76.04500 3.00800 1.000 56.90828 238 ILE D N 1
ATOM 7278 C CA . ILE D 1 241 ? -51.23200 77.17100 2.12100 1.000 56.47458 238 ILE D CA 1
ATOM 7279 C C . ILE D 1 241 ? -50.53600 78.38300 2.72100 1.000 54.57861 238 ILE D C 1
ATOM 7280 O O . ILE D 1 241 ? -50.90400 78.84900 3.80700 1.000 60.43036 238 ILE D O 1
ATOM 7285 N N . THR D 1 242 ? -49.52600 78.89200 2.02200 1.000 52.62582 239 THR D N 1
ATOM 7286 C CA . THR D 1 242 ? -48.77300 80.03000 2.52900 1.000 55.83464 239 THR D CA 1
ATOM 7287 C C . THR D 1 242 ? -49.58000 81.31400 2.38600 1.000 61.84989 239 THR D C 1
ATOM 7288 O O . THR D 1 242 ? -50.24400 81.54300 1.37200 1.000 62.20710 239 THR D O 1
ATOM 7292 N N . LYS D 1 243 ? -49.52600 82.15100 3.42000 1.000 65.89822 240 LYS D N 1
ATOM 7293 C CA . LYS D 1 243 ? -50.20100 83.43800 3.42800 1.000 66.60142 240 LYS D CA 1
ATOM 7294 C C . LYS D 1 243 ? -49.17200 84.55400 3.33600 1.000 67.48943 240 LYS D C 1
ATOM 7295 O O . LYS D 1 243 ? -48.16600 84.50900 4.05600 1.000 66.85433 240 LYS D O 1
ATOM 7301 N N . PRO D 1 244 ? -49.36600 85.56800 2.47000 1.000 71.76384 241 PRO D N 1
ATOM 7302 C CA . PRO D 1 244 ? -50.51500 85.80300 1.57700 1.000 70.82337 241 PRO D CA 1
ATOM 7303 C C . PRO D 1 244 ? -50.64300 84.74300 0.49200 1.000 64.53232 241 PRO D C 1
ATOM 7304 O O . PRO D 1 244 ? -49.67000 84.30700 -0.11600 1.000 61.32097 241 PRO D O 1
ATOM 7308 N N . TYR D 1 245 ? -51.87700 84.31800 0.25600 1.000 66.20474 242 TYR D N 1
ATOM 7309 C CA . TYR D 1 245 ? -52.14900 83.17600 -0.59700 1.000 63.81980 242 TYR D CA 1
ATOM 7310 C C . TYR D 1 245 ? -52.23300 83.59500 -2.05700 1.000 61.04934 242 TYR D C 1
ATOM 7311 O O . TYR D 1 245 ? -52.55400 84.74100 -2.38500 1.000 56.35075 242 TYR D O 1
ATOM 7320 N N . ARG D 1 246 ? -51.92400 82.65000 -2.93400 1.000 55.42567 243 ARG D N 1
ATOM 7321 C CA . ARG D 1 246 ? -52.12600 82.79300 -4.36600 1.000 47.53108 243 ARG D CA 1
ATOM 7322 C C . ARG D 1 246 ? -53.09700 81.71200 -4.81400 1.000 58.46749 243 ARG D C 1
ATOM 7323 O O . ARG D 1 246 ? -52.97900 80.55500 -4.39600 1.000 61.71859 243 ARG D O 1
ATOM 7331 N N . GLU D 1 247 ? -54.06500 82.09500 -5.65500 1.000 56.09356 244 GLU D N 1
ATOM 7332 C CA . GLU D 1 247 ? -55.14600 81.17900 -6.01300 1.000 52.70084 244 GLU D CA 1
ATOM 7333 C C . GLU D 1 247 ? -54.62100 79.86900 -6.57900 1.000 54.27570 244 GLU D C 1
ATOM 7334 O O . GLU D 1 247 ? -55.21400 78.81000 -6.34200 1.000 52.89456 244 GLU D O 1
ATOM 7340 N N . GLU D 1 248 ? -53.51400 79.91600 -7.32200 1.000 57.54894 245 GLU D N 1
ATOM 7341 C CA . GLU D 1 248 ? -52.94200 78.69400 -7.87400 1.000 50.60577 245 GLU D CA 1
ATOM 7342 C C . GLU D 1 248 ? -52.44600 77.76800 -6.77100 1.000 53.60074 245 GLU D C 1
ATOM 7343 O O . GLU D 1 248 ? -52.62300 76.54700 -6.85400 1.000 56.81172 245 GLU D O 1
ATOM 7349 N N . GLN D 1 249 ? -51.82200 78.32800 -5.73100 1.000 52.51446 246 GLN D N 1
ATOM 7350 C CA . GLN D 1 249 ? -51.31200 77.50700 -4.63800 1.000 48.11620 246 GLN D CA 1
ATOM 7351 C C . GLN D 1 249 ? -52.43000 77.00800 -3.73200 1.000 44.12626 246 GLN D C 1
ATOM 7352 O O . GLN D 1 249 ? -52.29500 75.94400 -3.11700 1.000 41.25948 246 GLN D O 1
ATOM 7358 N N . VAL D 1 250 ? -53.53000 77.75700 -3.62900 1.000 46.76392 247 VAL D N 1
ATOM 7359 C CA . VAL D 1 250 ? -54.71600 77.23300 -2.96100 1.000 46.39576 247 VAL D CA 1
ATOM 7360 C C . VAL D 1 250 ? -55.28300 76.06200 -3.75100 1.000 45.34332 247 VAL D C 1
ATOM 7361 O O . VAL D 1 250 ? -55.72800 75.06000 -3.17800 1.000 43.53774 247 VAL D O 1
ATOM 7365 N N . ARG D 1 251 ? -55.25800 76.16400 -5.08300 1.000 41.57460 248 ARG D N 1
ATOM 7366 C CA . ARG D 1 251 ? -55.82500 75.11000 -5.91700 1.000 46.66588 248 ARG D CA 1
ATOM 7367 C C . ARG D 1 251 ? -54.94100 73.87100 -5.92200 1.000 42.44765 248 ARG D C 1
ATOM 7368 O O . ARG D 1 251 ? -55.44600 72.74400 -5.95200 1.000 39.43145 248 ARG D O 1
ATOM 7376 N N . SER D 1 252 ? -53.61900 74.05600 -5.88900 1.000 47.18006 249 SER D N 1
ATOM 7377 C CA . SER D 1 252 ? -52.72600 72.90600 -5.81000 1.000 46.64027 249 SER D CA 1
ATOM 7378 C C . SER D 1 252 ? -52.85100 72.20700 -4.46200 1.000 41.38407 249 SER D C 1
ATOM 7379 O O . SER D 1 252 ? -52.85300 70.97300 -4.39400 1.000 38.24878 249 SER D O 1
ATOM 7382 N N . ALA D 1 253 ? -52.96500 72.98000 -3.37900 1.000 42.11275 250 ALA D N 1
ATOM 7383 C CA . ALA D 1 253 ? -53.07200 72.38300 -2.05200 1.000 41.79302 250 ALA D CA 1
ATOM 7384 C C . ALA D 1 253 ? -54.34200 71.55300 -1.92400 1.000 40.54071 250 ALA D C 1
ATOM 7385 O O . ALA D 1 253 ? -54.29800 70.39200 -1.49900 1.000 41.96481 250 ALA D O 1
ATOM 7387 N N . VAL D 1 254 ? -55.48700 72.13200 -2.29000 1.000 45.34777 251 VAL D N 1
ATOM 7388 C CA . VAL D 1 254 ? -56.75200 71.41400 -2.16900 1.000 43.67389 251 VAL D CA 1
ATOM 7389 C C . VAL D 1 254 ? -56.77500 70.20400 -3.09500 1.000 42.80296 251 VAL D C 1
ATOM 7390 O O . VAL D 1 254 ? -57.21700 69.11800 -2.70300 1.000 48.40749 251 VAL D O 1
ATOM 7394 N N . SER D 1 255 ? -56.29100 70.36300 -4.32900 1.000 43.41924 252 SER D N 1
ATOM 7395 C CA . SER D 1 255 ? -56.28100 69.24300 -5.26500 1.000 41.96071 252 SER D CA 1
ATOM 7396 C C . SER D 1 255 ? -55.34300 68.13900 -4.79600 1.000 44.05769 252 SER D C 1
ATOM 7397 O O . SER D 1 255 ? -55.62400 66.95000 -4.99000 1.000 47.06249 252 SER D O 1
ATOM 7400 N N . GLN D 1 256 ? -54.22100 68.51000 -4.17500 1.000 45.84238 253 GLN D N 1
ATOM 7401 C CA . GLN D 1 256 ? -53.29000 67.50200 -3.68000 1.000 47.80355 253 GLN D CA 1
ATOM 7402 C C . GLN D 1 256 ? -53.83900 66.80300 -2.44300 1.000 48.52211 253 GLN D C 1
ATOM 7403 O O . GLN D 1 256 ? -53.73800 65.57700 -2.32200 1.000 57.90370 253 GLN D O 1
ATOM 7409 N N . ALA D 1 257 ? -54.42500 67.56300 -1.51500 1.000 46.47606 254 ALA D N 1
ATOM 7410 C CA . ALA D 1 257 ? -54.96100 66.95300 -0.30300 1.000 48.31359 254 ALA D CA 1
ATOM 7411 C C . ALA D 1 257 ? -56.19800 66.11600 -0.60500 1.000 47.07636 254 ALA D C 1
ATOM 7412 O O . ALA D 1 257 ? -56.39700 65.05500 -0.00200 1.000 51.98159 254 ALA D O 1
ATOM 7414 N N . MET D 1 258 ? -57.03600 66.56900 -1.54300 1.000 47.73873 255 MET D N 1
ATOM 7415 C CA . MET D 1 258 ? -58.22400 65.80900 -1.92000 1.000 50.77346 255 MET D CA 1
ATOM 7416 C C . MET D 1 258 ? -57.87000 64.47100 -2.56200 1.000 52.41639 255 MET D C 1
ATOM 7417 O O . MET D 1 258 ? -58.70400 63.55900 -2.57000 1.000 55.64199 255 MET D O 1
ATOM 7422 N N . PHE D 1 259 ? -56.64700 64.32600 -3.08000 1.000 50.04922 256 PHE D N 1
ATOM 7423 C CA . PHE D 1 259 ? -56.23600 63.04900 -3.65300 1.000 52.92456 256 PHE D CA 1
ATOM 7424 C C . PHE D 1 259 ? -56.08000 61.97700 -2.58200 1.000 57.28671 256 PHE D C 1
ATOM 7425 O O . PHE D 1 259 ? -56.35000 60.79900 -2.84200 1.000 66.57693 256 PHE D O 1
ATOM 7433 N N . PHE D 1 260 ? -55.65700 62.36000 -1.38000 1.000 51.15136 257 PHE D N 1
ATOM 7434 C CA . PHE D 1 260 ? -55.50300 61.42400 -0.27600 1.000 53.49878 257 PHE D CA 1
ATOM 7435 C C . PHE D 1 260 ? -56.76300 61.29400 0.56900 1.000 57.45903 257 PHE D C 1
ATOM 7436 O O . PHE D 1 260 ? -56.74600 60.57500 1.57400 1.000 60.75425 257 PHE D O 1
ATOM 7444 N N . ALA D 1 261 ? -57.84600 61.96900 0.19300 1.000 61.95011 258 ALA D N 1
ATOM 7445 C CA . ALA D 1 261 ? -59.11300 61.79600 0.88300 1.000 65.32710 258 ALA D CA 1
ATOM 7446 C C . ALA D 1 261 ? -59.71100 60.43100 0.55500 1.000 67.85277 258 ALA D C 1
ATOM 7447 O O . ALA D 1 261 ? -59.42900 59.83000 -0.48600 1.000 75.01223 258 ALA D O 1
ATOM 7449 N N . SER D 1 262 ? -60.54900 59.94200 1.46300 1.000 72.51707 259 SER D N 1
ATOM 7450 C CA . SER D 1 262 ? -61.11300 58.60300 1.33500 1.000 70.89258 259 SER D CA 1
ATOM 7451 C C . SER D 1 262 ? -62.58900 58.63400 0.94800 1.000 82.38675 259 SER D C 1
ATOM 7452 O O . SER D 1 262 ? -63.18300 59.69700 0.76600 1.000 84.40196 259 SER D O 1
#